Protein AF-0000000072256113 (afdb_homodimer)

Structure (mmCIF, N/CA/C/O backbone):
data_AF-0000000072256113-model_v1
#
loop_
_entity.id
_entity.type
_entity.pdbx_description
1 polymer 'tRNA pseudouridine synthase'
#
loop_
_atom_site.group_PDB
_atom_site.id
_atom_site.type_symbol
_atom_site.label_atom_id
_atom_site.label_alt_id
_atom_site.label_comp_id
_atom_site.label_asym_id
_atom_site.label_entity_id
_atom_site.label_seq_id
_atom_site.pdbx_PDB_ins_code
_atom_site.Cartn_x
_atom_site.Cartn_y
_atom_site.Cartn_z
_atom_site.occupancy
_atom_site.B_iso_or_equiv
_atom_site.auth_seq_id
_atom_site.auth_comp_id
_atom_site.auth_asym_id
_atom_site.auth_atom_id
_atom_site.pdbx_PDB_model_num
ATOM 1 N N . MET A 1 1 ? 10.203 -1.943 24.875 1 26.56 1 MET A N 1
ATOM 2 C CA . MET A 1 1 ? 10.438 -3.072 25.781 1 26.56 1 MET A CA 1
ATOM 3 C C . MET A 1 1 ? 11.398 -4.078 25.156 1 26.56 1 MET A C 1
ATOM 5 O O . MET A 1 1 ? 10.984 -4.957 24.406 1 26.56 1 MET A O 1
ATOM 9 N N . SER A 1 2 ? 12.586 -3.572 25 1 34.06 2 SER A N 1
ATOM 10 C CA . SER A 1 2 ? 13.547 -4.105 24.047 1 34.06 2 SER A CA 1
ATOM 11 C C . SER A 1 2 ? 13.969 -5.523 24.422 1 34.06 2 SER A C 1
ATOM 13 O O . SER A 1 2 ? 14.25 -6.344 23.531 1 34.06 2 SER A O 1
ATOM 15 N N . ALA A 1 3 ? 14.648 -5.539 25.656 1 34.53 3 ALA A N 1
ATOM 16 C CA . ALA A 1 3 ? 15.406 -6.719 26.062 1 34.53 3 ALA A CA 1
ATOM 17 C C . ALA A 1 3 ? 14.477 -7.855 26.469 1 34.53 3 ALA A C 1
ATOM 19 O O . ALA A 1 3 ? 13.406 -7.621 27.047 1 34.53 3 ALA A O 1
ATOM 20 N N . VAL A 1 4 ? 14.609 -8.953 25.875 1 42.44 4 VAL A N 1
ATOM 21 C CA . VAL A 1 4 ? 14.188 -10.219 26.453 1 42.44 4 VAL A CA 1
ATOM 22 C C . VAL A 1 4 ? 14.336 -10.172 27.969 1 42.44 4 VAL A C 1
ATOM 24 O O . VAL A 1 4 ? 15.422 -9.875 28.484 1 42.44 4 VAL A O 1
ATOM 27 N N . GLN A 1 5 ? 13.328 -9.641 28.797 1 45.84 5 GLN A N 1
ATOM 28 C CA . GLN A 1 5 ? 13.398 -9.781 30.234 1 45.84 5 GLN A CA 1
ATOM 29 C C . GLN A 1 5 ? 13.906 -11.172 30.641 1 45.84 5 GLN A C 1
ATOM 31 O O . GLN A 1 5 ? 13.586 -12.164 29.969 1 45.84 5 GLN A O 1
ATOM 36 N N . ASN A 1 6 ? 15.094 -11.133 31.203 1 50.91 6 ASN A N 1
ATOM 37 C CA . ASN A 1 6 ? 15.453 -12.406 31.812 1 50.91 6 ASN A CA 1
ATOM 38 C C . ASN A 1 6 ? 14.273 -13.023 32.562 1 50.91 6 ASN A C 1
ATOM 40 O O . ASN A 1 6 ? 14.008 -12.68 33.719 1 50.91 6 ASN A O 1
ATOM 44 N N . LEU A 1 7 ? 13.344 -13.555 31.844 1 65.88 7 LEU A N 1
ATOM 45 C CA . LEU A 1 7 ? 12.109 -14.172 32.312 1 65.88 7 LEU A CA 1
ATOM 46 C C . LEU A 1 7 ? 12.359 -14.984 33.594 1 65.88 7 LEU A C 1
ATOM 48 O O . LEU A 1 7 ? 11.461 -15.125 34.438 1 65.88 7 LEU A O 1
ATOM 52 N N . SER A 1 8 ? 13.672 -15.359 33.688 1 65.88 8 SER A N 1
ATOM 53 C CA . SER A 1 8 ? 14.008 -16.188 34.844 1 65.88 8 SER A CA 1
ATOM 54 C C . SER A 1 8 ? 14.07 -15.359 36.125 1 65.88 8 SER A C 1
ATOM 56 O O . SER A 1 8 ? 13.938 -15.906 37.219 1 65.88 8 SER A O 1
ATOM 58 N N . LYS A 1 9 ? 14.125 -14.125 36.062 1 67.88 9 LYS A N 1
ATOM 59 C CA . LYS A 1 9 ? 14.273 -13.297 37.25 1 67.88 9 LYS A CA 1
ATOM 60 C C . LYS A 1 9 ? 12.945 -12.695 37.688 1 67.88 9 LYS A C 1
ATOM 62 O O . LYS A 1 9 ? 12.852 -12.062 38.719 1 67.88 9 LYS A O 1
ATOM 67 N N . LEU A 1 10 ? 11.93 -12.836 36.812 1 70.44 10 LEU A N 1
ATOM 68 C CA . LEU A 1 10 ? 10.617 -12.281 37.094 1 70.44 10 LEU A CA 1
ATOM 69 C C . LEU A 1 10 ? 9.828 -13.227 38 1 70.44 10 LEU A C 1
ATOM 71 O O . LEU A 1 10 ? 9.945 -14.445 37.875 1 70.44 10 LEU A O 1
ATOM 75 N N . SER A 1 11 ? 9.344 -12.57 39.125 1 75.31 11 SER A N 1
ATOM 76 C CA . SER A 1 11 ? 8.43 -13.359 39.938 1 75.31 11 SER A CA 1
ATOM 77 C C . SER A 1 11 ? 7.219 -13.828 39.156 1 75.31 11 SER A C 1
ATOM 79 O O . SER A 1 11 ? 6.973 -13.336 38.031 1 75.31 11 SER A O 1
ATOM 81 N N . ARG A 1 12 ? 6.504 -14.719 39.594 1 75 12 ARG A N 1
ATOM 82 C CA . ARG A 1 12 ? 5.332 -15.266 38.906 1 75 12 ARG A CA 1
ATOM 83 C C . ARG A 1 12 ? 4.336 -14.164 38.562 1 75 12 ARG A C 1
ATOM 85 O O . ARG A 1 12 ? 3.797 -14.125 37.469 1 75 12 ARG A O 1
ATOM 92 N N . ALA A 1 13 ? 4.172 -13.344 39.5 1 73.06 13 ALA A N 1
ATOM 93 C CA . ALA A 1 13 ? 3.213 -12.258 39.312 1 73.06 13 ALA A CA 1
ATOM 94 C C . ALA A 1 13 ? 3.674 -11.297 38.219 1 73.06 13 ALA A C 1
ATOM 96 O O . ALA A 1 13 ? 2.869 -10.844 37.406 1 73.06 13 ALA A O 1
ATOM 97 N N . GLU A 1 14 ? 4.918 -11.133 38.219 1 71.69 14 GLU A N 1
ATOM 98 C CA . GLU A 1 14 ? 5.492 -10.227 37.219 1 71.69 14 GLU A CA 1
ATOM 99 C C . GLU A 1 14 ? 5.449 -10.844 35.844 1 71.69 14 GLU A C 1
ATOM 101 O O . GLU A 1 14 ? 5.188 -10.141 34.844 1 71.69 14 GLU A O 1
ATOM 106 N N . LEU A 1 15 ? 5.691 -12.078 35.844 1 72.06 15 LEU A N 1
ATOM 107 C CA . LEU A 1 15 ? 5.629 -12.797 34.562 1 72.06 15 LEU A CA 1
ATOM 108 C C . LEU A 1 15 ? 4.211 -12.789 34 1 72.06 15 LEU A C 1
ATOM 110 O O . LEU A 1 15 ? 4.02 -12.641 32.781 1 72.06 15 LEU A O 1
ATOM 114 N N . GLU A 1 16 ? 3.301 -12.938 34.875 1 72.88 16 GLU A N 1
ATOM 115 C CA . GLU A 1 16 ? 1.896 -12.922 34.469 1 72.88 16 GLU A CA 1
ATOM 116 C C . GLU A 1 16 ? 1.503 -11.562 33.906 1 72.88 16 GLU A C 1
ATOM 118 O O . GLU A 1 16 ? 0.845 -11.484 32.875 1 72.88 16 GLU A O 1
ATOM 123 N N . ALA A 1 17 ? 1.833 -10.594 34.594 1 71.06 17 ALA A N 1
ATOM 124 C CA . ALA A 1 17 ? 1.536 -9.242 34.125 1 71.06 17 ALA A CA 1
ATOM 125 C C . ALA A 1 17 ? 2.232 -8.945 32.812 1 71.06 17 ALA A C 1
ATOM 127 O O . ALA A 1 17 ? 1.651 -8.32 31.922 1 71.06 17 ALA A O 1
ATOM 128 N N . TYR A 1 18 ? 3.408 -9.461 32.75 1 68.12 18 TYR A N 1
ATOM 129 C CA . TYR A 1 18 ? 4.188 -9.266 31.547 1 68.12 18 TYR A CA 1
ATOM 130 C C . TYR A 1 18 ? 3.555 -10.008 30.375 1 68.12 18 TYR A C 1
ATOM 132 O O . TYR A 1 18 ? 3.418 -9.453 29.281 1 68.12 18 TYR A O 1
ATOM 140 N N . ALA A 1 19 ? 3.178 -11.148 30.656 1 69.5 19 ALA A N 1
ATOM 141 C CA . ALA A 1 19 ? 2.506 -11.938 29.625 1 69.5 19 ALA A CA 1
ATOM 142 C C . ALA A 1 19 ? 1.199 -11.273 29.203 1 69.5 19 ALA A C 1
ATOM 144 O O . ALA A 1 19 ? 0.884 -11.227 28 1 69.5 19 ALA A O 1
ATOM 145 N N . ALA A 1 20 ? 0.515 -10.766 30.172 1 67 20 ALA A N 1
ATOM 146 C CA . ALA A 1 20 ? -0.744 -10.078 29.875 1 67 20 ALA A CA 1
ATOM 147 C C . ALA A 1 20 ? -0.515 -8.852 29 1 67 20 ALA A C 1
ATOM 149 O O . ALA A 1 20 ? -1.287 -8.594 28.078 1 67 20 ALA A O 1
ATOM 150 N N . ARG A 1 21 ? 0.476 -8.258 29.344 1 64.81 21 ARG A N 1
ATOM 151 C CA . ARG A 1 21 ? 0.848 -7.082 28.578 1 64.81 21 ARG A CA 1
ATOM 152 C C . ARG A 1 21 ? 1.229 -7.469 27.141 1 64.81 21 ARG A C 1
ATOM 154 O O . ARG A 1 21 ? 0.843 -6.793 26.188 1 64.81 21 ARG A O 1
ATOM 161 N N . LEU A 1 22 ? 1.969 -8.469 27.141 1 63.53 22 LEU A N 1
ATOM 162 C CA . LEU A 1 22 ? 2.344 -8.953 25.812 1 63.53 22 LEU A CA 1
ATOM 163 C C . LEU A 1 22 ? 1.111 -9.352 25 1 63.53 22 LEU A C 1
ATOM 165 O O . LEU A 1 22 ? 1.039 -9.086 23.797 1 63.53 22 LEU A O 1
ATOM 169 N N . GLU A 1 23 ? 0.171 -9.812 25.766 1 61.38 23 GLU A N 1
ATOM 170 C CA . GLU A 1 23 ? -1.104 -10.18 25.156 1 61.38 23 GLU A CA 1
ATOM 171 C C . GLU A 1 23 ? -1.836 -8.961 24.609 1 61.38 23 GLU A C 1
ATOM 173 O O . GLU A 1 23 ? -2.393 -9 23.516 1 61.38 23 GLU A O 1
ATOM 178 N N . GLN A 1 24 ? -1.924 -8.055 25.375 1 59.62 24 GLN A N 1
ATOM 179 C CA . GLN A 1 24 ? -2.576 -6.809 25 1 59.62 24 GLN A CA 1
ATOM 180 C C . GLN A 1 24 ? -1.895 -6.184 23.781 1 59.62 24 GLN A C 1
ATOM 182 O O . GLN A 1 24 ? -2.564 -5.699 22.859 1 59.62 24 GLN A O 1
ATOM 187 N N . LEU A 1 25 ? -0.644 -6.293 23.922 1 56.53 25 LEU A N 1
ATOM 188 C CA . LEU A 1 25 ? 0.144 -5.723 22.844 1 56.53 25 LEU A CA 1
ATOM 189 C C . LEU A 1 25 ? -0.097 -6.48 21.531 1 56.53 25 LEU A C 1
ATOM 191 O O . LEU A 1 25 ? -0.103 -5.879 20.453 1 56.53 25 LEU A O 1
ATOM 195 N N . LEU A 1 26 ? -0.31 -7.633 21.875 1 50.34 26 LEU A N 1
ATOM 196 C CA . LEU A 1 26 ? -0.555 -8.5 20.719 1 50.34 26 LEU A CA 1
ATOM 197 C C . LEU A 1 26 ? -2.023 -8.453 20.312 1 50.34 26 LEU A C 1
ATOM 199 O O . LEU A 1 26 ? -2.41 -9.055 19.312 1 50.34 26 LEU A O 1
ATOM 203 N N . GLY A 1 27 ? -2.947 -7.48 21.125 1 52.38 27 GLY A N 1
ATOM 204 C CA . GLY A 1 27 ? -4.371 -7.324 20.875 1 52.38 27 GLY A CA 1
ATOM 205 C C . GLY A 1 27 ? -5.172 -8.57 21.188 1 52.38 27 GLY A C 1
ATOM 206 O O . GLY A 1 27 ? -6.211 -8.82 20.562 1 52.38 27 GLY A O 1
ATOM 207 N N . LEU A 1 28 ? -4.75 -9.25 22.031 1 45.91 28 LEU A N 1
ATOM 208 C CA . LEU A 1 28 ? -5.469 -10.469 22.391 1 45.91 28 LEU A CA 1
ATOM 209 C C . LEU A 1 28 ? -6.684 -10.148 23.266 1 45.91 28 LEU A C 1
ATOM 211 O O . LEU A 1 28 ? -6.555 -9.484 24.297 1 45.91 28 LEU A O 1
ATOM 215 N N . LYS A 1 29 ? -7.926 -9.852 22.531 1 41.12 29 LYS A N 1
ATOM 216 C CA . LYS A 1 29 ? -9.172 -9.648 23.266 1 41.12 29 LYS A CA 1
ATOM 217 C C . LYS A 1 29 ? -9.531 -10.867 24.109 1 41.12 29 LYS A C 1
ATOM 219 O O . LYS A 1 29 ? -9.398 -12.008 23.641 1 41.12 29 LYS A O 1
ATOM 224 N N . ARG A 1 30 ? -9.953 -10.602 25.375 1 35.62 30 ARG A N 1
ATOM 225 C CA . ARG A 1 30 ? -10.531 -11.57 26.297 1 35.62 30 ARG A CA 1
ATOM 226 C C . ARG A 1 30 ? -11.906 -12.031 25.828 1 35.62 30 ARG A C 1
ATOM 228 O O . ARG A 1 30 ? -12.773 -11.203 25.516 1 35.62 30 ARG A O 1
ATOM 235 N N . SER A 1 31 ? -12.102 -13.047 25.109 1 34.34 31 SER A N 1
ATOM 236 C CA . SER A 1 31 ? -13.422 -13.578 24.812 1 34.34 31 SER A CA 1
ATOM 237 C C . SER A 1 31 ? -14.297 -13.648 26.047 1 34.34 31 SER A C 1
ATOM 239 O O . SER A 1 31 ? -13.867 -14.125 27.094 1 34.34 31 SER A O 1
ATOM 241 N N . SER A 1 32 ? -15.102 -12.672 26.328 1 32.41 32 SER A N 1
ATOM 242 C CA . SER A 1 32 ? -16.141 -12.898 27.312 1 32.41 32 SER A CA 1
ATOM 243 C C . SER A 1 32 ? -16.75 -14.297 27.172 1 32.41 32 SER A C 1
ATOM 245 O O . SER A 1 32 ? -16.828 -14.828 26.047 1 32.41 32 SER A O 1
ATOM 247 N N . SER A 1 33 ? -16.75 -15.039 28.297 1 31.52 33 SER A N 1
ATOM 248 C CA . SER A 1 33 ? -17.422 -16.312 28.516 1 31.52 33 SER A CA 1
ATOM 249 C C . SER A 1 33 ? -18.859 -16.266 28.016 1 31.52 33 SER A C 1
ATOM 251 O O . SER A 1 33 ? -19.797 -16.047 28.781 1 31.52 33 SER A O 1
ATOM 253 N N . ARG A 1 34 ? -19.391 -15.398 27.141 1 30.58 34 ARG A N 1
ATOM 254 C CA . ARG A 1 34 ? -20.797 -15.672 26.859 1 30.58 34 ARG A CA 1
ATOM 255 C C . ARG A 1 34 ? -21.016 -17.156 26.547 1 30.58 34 ARG A C 1
ATOM 257 O O . ARG A 1 34 ? -20.094 -17.828 26.078 1 30.58 34 ARG A O 1
ATOM 264 N N . ASN A 1 35 ? -22.156 -17.672 27.125 1 31.92 35 ASN A N 1
ATOM 265 C CA . ASN A 1 35 ? -22.812 -18.953 26.938 1 31.92 35 ASN A CA 1
ATOM 266 C C . ASN A 1 35 ? -22.688 -19.453 25.5 1 31.92 35 ASN A C 1
ATOM 268 O O . ASN A 1 35 ? -23.234 -18.844 24.578 1 31.92 35 ASN A O 1
ATOM 272 N N . LYS A 1 36 ? -21.594 -19.859 25.016 1 34.97 36 LYS A N 1
ATOM 273 C CA . LYS A 1 36 ? -21.469 -20.594 23.766 1 34.97 36 LYS A CA 1
ATOM 274 C C . LYS A 1 36 ? -22.688 -21.484 23.531 1 34.97 36 LYS A C 1
ATOM 276 O O . LYS A 1 36 ? -22.875 -22.5 24.219 1 34.97 36 LYS A O 1
ATOM 281 N N . ASN A 1 37 ? -23.797 -20.969 23.281 1 34.97 37 ASN A N 1
ATOM 282 C CA . ASN A 1 37 ? -24.797 -21.844 22.688 1 34.97 37 ASN A CA 1
ATOM 283 C C . ASN A 1 37 ? -24.156 -22.906 21.797 1 34.97 37 ASN A C 1
ATOM 285 O O . ASN A 1 37 ? -23.266 -22.594 21 1 34.97 37 ASN A O 1
ATOM 289 N N . SER A 1 38 ? -23.797 -24.062 22.25 1 37.62 38 SER A N 1
ATOM 290 C CA . SER A 1 38 ? -23.359 -25.25 21.531 1 37.62 38 SER A CA 1
ATOM 291 C C . SER A 1 38 ? -23.844 -25.234 20.078 1 37.62 38 SER A C 1
ATOM 293 O O . SER A 1 38 ? -25.031 -25.469 19.812 1 37.62 38 SER A O 1
ATOM 295 N N . ALA A 1 39 ? -23.484 -24.328 19.297 1 43.69 39 ALA A N 1
ATOM 296 C CA . ALA A 1 39 ? -23.859 -24.484 17.891 1 43.69 39 ALA A CA 1
ATOM 297 C C . ALA A 1 39 ? -23.891 -25.953 17.5 1 43.69 39 ALA A C 1
ATOM 299 O O . ALA A 1 39 ? -22.953 -26.703 17.766 1 43.69 39 ALA A O 1
ATOM 300 N N . ARG A 1 40 ? -24.922 -26.516 17.281 1 51.44 40 ARG A N 1
ATOM 301 C CA . ARG A 1 40 ? -25.188 -27.891 16.875 1 51.44 40 ARG A CA 1
ATOM 302 C C . ARG A 1 40 ? -24.156 -28.344 15.828 1 51.44 40 ARG A C 1
ATOM 304 O O . ARG A 1 40 ? -24 -27.719 14.789 1 51.44 40 ARG A O 1
ATOM 311 N N . GLU A 1 41 ? -23.047 -29.078 16.25 1 64.31 41 GLU A N 1
ATOM 312 C CA . GLU A 1 41 ? -22.125 -29.719 15.32 1 64.31 41 GLU A CA 1
ATOM 313 C C . GLU A 1 41 ? -22.875 -30.391 14.172 1 64.31 41 GLU A C 1
ATOM 315 O O . GLU A 1 41 ? -23.812 -31.156 14.406 1 64.31 41 GLU A O 1
ATOM 320 N N . ILE A 1 42 ? -22.688 -29.938 12.969 1 75.44 42 ILE A N 1
ATOM 321 C CA . ILE A 1 42 ? -23.328 -30.5 11.773 1 75.44 42 ILE A CA 1
ATOM 322 C C . ILE A 1 42 ? -22.797 -31.906 11.531 1 75.44 42 ILE A C 1
ATOM 324 O O . ILE A 1 42 ? -21.609 -32.156 11.633 1 75.44 42 ILE A O 1
ATOM 328 N N . ASN A 1 43 ? -23.75 -32.844 11.477 1 76.75 43 ASN A N 1
ATOM 329 C CA . ASN A 1 43 ? -23.422 -34.188 11.055 1 76.75 43 ASN A CA 1
ATOM 330 C C . ASN A 1 43 ? -23.281 -34.281 9.539 1 76.75 43 ASN A C 1
ATOM 332 O O . ASN A 1 43 ? -24.266 -34.406 8.828 1 76.75 43 ASN A O 1
ATOM 336 N N . PHE A 1 44 ? -22.109 -34.312 9 1 81.31 44 PHE A N 1
ATOM 337 C CA . PHE A 1 44 ? -21.812 -34.219 7.574 1 81.31 44 PHE A CA 1
ATOM 338 C C . PHE A 1 44 ? -22.312 -35.469 6.859 1 81.31 44 PHE A C 1
ATOM 340 O O . PHE A 1 44 ? -22.484 -35.469 5.637 1 81.31 44 PHE A O 1
ATOM 347 N N . LYS A 1 45 ? -22.609 -36.531 7.586 1 76.56 45 LYS A N 1
ATOM 348 C CA . LYS A 1 45 ? -23.078 -37.75 6.98 1 76.56 45 LYS A CA 1
ATOM 349 C C . LYS A 1 45 ? -24.516 -37.594 6.465 1 76.56 45 LYS A C 1
ATOM 351 O O . LYS A 1 45 ? -24.969 -38.375 5.629 1 76.56 45 LYS A O 1
ATOM 356 N N . GLU A 1 46 ? -25.109 -36.594 6.934 1 82.06 46 GLU A N 1
ATOM 357 C CA . GLU A 1 46 ? -26.516 -36.375 6.578 1 82.06 46 GLU A CA 1
ATOM 358 C C . GLU A 1 46 ? -26.625 -35.531 5.309 1 82.06 46 GLU A C 1
ATOM 360 O O . GLU A 1 46 ? -27.734 -35.344 4.793 1 82.06 46 GLU A O 1
ATOM 365 N N . TYR A 1 47 ? -25.5 -35.219 4.871 1 84.06 47 TYR A N 1
ATOM 366 C CA . TYR A 1 47 ? -25.531 -34.312 3.723 1 84.06 47 TYR A CA 1
ATOM 367 C C . TYR A 1 47 ? -24.828 -34.938 2.521 1 84.06 47 TYR A C 1
ATOM 369 O O . TYR A 1 47 ? -23.938 -35.75 2.682 1 84.06 47 TYR A O 1
ATOM 377 N N . GLY A 1 48 ? -25.266 -34.594 1.376 1 84.69 48 GLY A N 1
ATOM 378 C CA . GLY A 1 48 ? -24.531 -34.938 0.166 1 84.69 48 GLY A CA 1
ATOM 379 C C . GLY A 1 48 ? -23.312 -34.062 -0.05 1 84.69 48 GLY A C 1
ATOM 380 O O . GLY A 1 48 ? -23.125 -33.062 0.637 1 84.69 48 GLY A O 1
ATOM 381 N N . VAL A 1 49 ? -22.438 -34.594 -0.875 1 87.75 49 VAL A N 1
ATOM 382 C CA . VAL A 1 49 ? -21.234 -33.812 -1.216 1 87.75 49 VAL A CA 1
ATOM 383 C C . VAL A 1 49 ? -21.188 -33.594 -2.725 1 87.75 49 VAL A C 1
ATOM 385 O O . VAL A 1 49 ? -21.703 -34.406 -3.5 1 87.75 49 VAL A O 1
ATOM 388 N N . ARG A 1 50 ? -20.609 -32.562 -3.111 1 90.75 50 ARG A N 1
ATOM 389 C CA . ARG A 1 50 ? -20.406 -32.25 -4.52 1 90.75 50 ARG A CA 1
ATOM 390 C C . ARG A 1 50 ? -19.047 -31.594 -4.742 1 90.75 50 ARG A C 1
ATOM 392 O O . ARG A 1 50 ? -18.531 -30.906 -3.857 1 90.75 50 ARG A O 1
ATOM 399 N N . LYS A 1 51 ? -18.578 -31.828 -5.914 1 93.56 51 LYS A N 1
ATOM 400 C CA . LYS A 1 51 ? -17.297 -31.219 -6.273 1 93.56 51 LYS A CA 1
ATOM 401 C C . LYS A 1 51 ? -17.484 -29.828 -6.879 1 93.56 51 LYS A C 1
ATOM 403 O O . LYS A 1 51 ? -18.359 -29.641 -7.734 1 93.56 51 LYS A O 1
ATOM 408 N N . ILE A 1 52 ? -16.672 -28.859 -6.402 1 95.62 52 ILE A N 1
ATOM 409 C CA . ILE A 1 52 ? -16.734 -27.516 -6.953 1 95.62 52 ILE A CA 1
ATOM 410 C C . ILE A 1 52 ? -15.32 -26.984 -7.168 1 95.62 52 ILE A C 1
ATOM 412 O O . ILE A 1 52 ? -14.352 -27.547 -6.66 1 95.62 52 ILE A O 1
ATOM 416 N N . ALA A 1 53 ? -15.219 -25.984 -7.996 1 97.44 53 ALA A N 1
ATOM 417 C CA . ALA A 1 53 ? -14.016 -25.172 -8.156 1 97.44 53 ALA A CA 1
ATOM 418 C C . ALA A 1 53 ? -14.234 -23.75 -7.676 1 97.44 53 ALA A C 1
ATOM 420 O O . ALA A 1 53 ? -15.328 -23.203 -7.84 1 97.44 53 ALA A O 1
ATOM 421 N N . LEU A 1 54 ? -13.242 -23.203 -7.07 1 96.31 54 LEU A N 1
ATOM 422 C CA . LEU A 1 54 ? -13.266 -21.812 -6.605 1 96.31 54 LEU A CA 1
ATOM 423 C C . LEU A 1 54 ? -12.164 -21 -7.266 1 96.31 54 LEU A C 1
ATOM 425 O O . LEU A 1 54 ? -11.031 -21.484 -7.41 1 96.31 54 LEU A O 1
ATOM 429 N N . LYS A 1 55 ? -12.484 -19.828 -7.73 1 94.44 55 LYS A N 1
ATOM 430 C CA . LYS A 1 55 ? -11.477 -18.859 -8.148 1 94.44 55 LYS A CA 1
ATOM 431 C C . LYS A 1 55 ? -11.117 -17.906 -7 1 94.44 55 LYS A C 1
ATOM 433 O O . LYS A 1 55 ? -12 -17.297 -6.395 1 94.44 55 LYS A O 1
ATOM 438 N N . LEU A 1 56 ? -9.852 -17.859 -6.82 1 93.75 56 LEU A N 1
ATOM 439 C CA . LEU A 1 56 ? -9.336 -17.094 -5.691 1 93.75 56 LEU A CA 1
ATOM 440 C C . LEU A 1 56 ? -8.398 -15.992 -6.168 1 93.75 56 LEU A C 1
ATOM 442 O O . LEU A 1 56 ? -7.598 -16.203 -7.082 1 93.75 56 LEU A O 1
ATOM 446 N N . ALA A 1 57 ? -8.508 -14.844 -5.562 1 93.56 57 ALA A N 1
ATOM 447 C CA . ALA A 1 57 ? -7.516 -13.781 -5.656 1 93.56 57 ALA A CA 1
ATOM 448 C C . ALA A 1 57 ? -6.918 -13.461 -4.285 1 93.56 57 ALA A C 1
ATOM 450 O O . ALA A 1 57 ? -7.613 -13.531 -3.27 1 93.56 57 ALA A O 1
ATOM 451 N N . TYR A 1 58 ? -5.633 -13.25 -4.234 1 94.12 58 TYR A N 1
ATOM 452 C CA . TYR A 1 58 ? -5.023 -12.891 -2.959 1 94.12 58 TYR A CA 1
ATOM 453 C C . TYR A 1 58 ? -3.799 -12.008 -3.168 1 94.12 58 TYR A C 1
ATOM 455 O O . TYR A 1 58 ? -3.137 -12.086 -4.207 1 94.12 58 TYR A O 1
ATOM 463 N N . GLN A 1 59 ? -3.576 -11.258 -2.158 1 91.19 59 GLN A N 1
ATOM 464 C CA . GLN A 1 59 ? -2.359 -10.453 -2.061 1 91.19 59 GLN A CA 1
ATOM 465 C C . GLN A 1 59 ? -1.233 -11.242 -1.397 1 91.19 59 GLN A C 1
ATOM 467 O O . GLN A 1 59 ? -1.236 -11.438 -0.18 1 91.19 59 GLN A O 1
ATOM 472 N N . GLY A 1 60 ? -0.219 -11.555 -2.129 1 91.62 60 GLY A N 1
ATOM 473 C CA . GLY A 1 60 ? 0.831 -12.438 -1.648 1 91.62 60 GLY A CA 1
ATOM 474 C C . GLY A 1 60 ? 1.706 -11.805 -0.584 1 91.62 60 GLY A C 1
ATOM 475 O O . GLY A 1 60 ? 2.295 -12.5 0.242 1 91.62 60 GLY A O 1
ATOM 476 N N . TRP A 1 61 ? 1.755 -10.523 -0.546 1 86.5 61 TRP A N 1
ATOM 477 C CA . TRP A 1 61 ? 2.674 -9.812 0.341 1 86.5 61 TRP A CA 1
ATOM 478 C C . TRP A 1 61 ? 2.258 -9.977 1.799 1 86.5 61 TRP A C 1
ATOM 480 O O . TRP A 1 61 ? 3.053 -9.734 2.709 1 86.5 61 TRP A O 1
ATOM 490 N N . SER A 1 62 ? 1.076 -10.461 2.031 1 82.62 62 SER A N 1
ATOM 491 C CA . SER A 1 62 ? 0.56 -10.641 3.383 1 82.62 62 SER A CA 1
ATOM 492 C C . SER A 1 62 ? 0.831 -12.047 3.9 1 82.62 62 SER A C 1
ATOM 494 O O . SER A 1 62 ? 0.521 -12.359 5.051 1 82.62 62 SER A O 1
ATOM 496 N N . PHE A 1 63 ? 1.463 -12.883 3.066 1 88.81 63 PHE A N 1
ATOM 497 C CA . PHE A 1 63 ? 1.571 -14.289 3.426 1 88.81 63 PHE A CA 1
ATOM 498 C C . PHE A 1 63 ? 3.021 -14.758 3.355 1 88.81 63 PHE A C 1
ATOM 500 O O . PHE A 1 63 ? 3.512 -15.109 2.281 1 88.81 63 PHE A O 1
ATOM 507 N N . PRO A 1 64 ? 3.662 -14.859 4.508 1 86.06 64 PRO A N 1
ATOM 508 C CA . PRO A 1 64 ? 5.086 -15.195 4.543 1 86.06 64 PRO A CA 1
ATOM 509 C C . PRO A 1 64 ? 5.371 -16.625 4.082 1 86.06 64 PRO A C 1
ATOM 511 O O . PRO A 1 64 ? 6.508 -16.953 3.744 1 86.06 64 PRO A O 1
ATOM 514 N N . SER A 1 65 ? 4.332 -17.469 4.023 1 87.44 65 SER A N 1
ATOM 515 C CA . SER A 1 65 ? 4.555 -18.859 3.59 1 87.44 65 SER A CA 1
ATOM 516 C C . SER A 1 65 ? 4.027 -19.078 2.178 1 87.44 65 SER A C 1
ATOM 518 O O . SER A 1 65 ? 4.004 -20.219 1.691 1 87.44 65 SER A O 1
ATOM 520 N N . GLY A 1 66 ? 3.555 -18.078 1.542 1 91.75 66 GLY A N 1
ATOM 521 C CA . GLY A 1 66 ? 3.037 -18.219 0.19 1 91.75 66 GLY A CA 1
ATOM 522 C C . GLY A 1 66 ? 1.642 -18.812 0.141 1 91.75 66 GLY A C 1
ATOM 523 O O . GLY A 1 66 ? 0.8 -18.5 0.986 1 91.75 66 GLY A O 1
ATOM 524 N N . PHE A 1 67 ? 1.424 -19.531 -0.915 1 93.25 67 PHE A N 1
ATOM 525 C CA . PHE A 1 67 ? 0.087 -20.078 -1.097 1 93.25 67 PHE A CA 1
ATOM 526 C C . PHE A 1 67 ? -0.097 -21.344 -0.263 1 93.25 67 PHE A C 1
ATOM 528 O O . PHE A 1 67 ? -1.082 -21.469 0.465 1 93.25 67 PHE A O 1
ATOM 535 N N . ALA A 1 68 ? 0.816 -22.188 -0.375 1 87.31 68 ALA A N 1
ATOM 536 C CA . ALA A 1 68 ? 0.678 -23.547 0.17 1 87.31 68 ALA A CA 1
ATOM 537 C C . ALA A 1 68 ? 0.837 -23.547 1.688 1 87.31 68 ALA A C 1
ATOM 539 O O . ALA A 1 68 ? 1.779 -22.953 2.219 1 87.31 68 ALA A O 1
ATOM 540 N N . ALA A 1 69 ? -0.051 -24.188 2.305 1 83.44 69 ALA A N 1
ATOM 541 C CA . ALA A 1 69 ? -0.003 -24.312 3.76 1 83.44 69 ALA A CA 1
ATOM 542 C C . ALA A 1 69 ? 1.095 -25.266 4.195 1 83.44 69 ALA A C 1
ATOM 544 O O . ALA A 1 69 ? 1.313 -26.297 3.557 1 83.44 69 ALA A O 1
ATOM 545 N N . GLN A 1 70 ? 1.766 -24.844 5.227 1 74.25 70 GLN A N 1
ATOM 546 C CA . GLN A 1 70 ? 2.756 -25.703 5.879 1 74.25 70 GLN A CA 1
ATOM 547 C C . GLN A 1 70 ? 2.293 -26.109 7.273 1 74.25 70 GLN A C 1
ATOM 549 O O . GLN A 1 70 ? 1.492 -25.422 7.898 1 74.25 70 GLN A O 1
ATOM 554 N N . PRO A 1 71 ? 2.695 -27.266 7.699 1 63.78 71 PRO A N 1
ATOM 555 C CA . PRO A 1 71 ? 2.279 -27.703 9.031 1 63.78 71 PRO A CA 1
ATOM 556 C C . PRO A 1 71 ? 2.521 -26.656 10.109 1 63.78 71 PRO A C 1
ATOM 558 O O . PRO A 1 71 ? 1.707 -26.5 11.023 1 63.78 71 PRO A O 1
ATOM 561 N N . ALA A 1 72 ? 3.566 -25.938 9.969 1 61.75 72 ALA A N 1
ATOM 562 C CA . ALA A 1 72 ? 3.955 -24.938 10.953 1 61.75 72 ALA A CA 1
ATOM 563 C C . ALA A 1 72 ? 2.982 -23.75 10.953 1 61.75 72 ALA A C 1
ATOM 565 O O . ALA A 1 72 ? 2.92 -23 11.922 1 61.75 72 ALA A O 1
ATOM 566 N N . ASP A 1 73 ? 2.275 -23.703 9.867 1 63.47 73 ASP A N 1
ATOM 567 C CA . ASP A 1 73 ? 1.349 -22.578 9.742 1 63.47 73 ASP A CA 1
ATOM 568 C C . ASP A 1 73 ? 0.194 -22.703 10.734 1 63.47 73 ASP A C 1
ATOM 570 O O . ASP A 1 73 ? -0.5 -21.719 11.008 1 63.47 73 ASP A O 1
ATOM 574 N N . PHE A 1 74 ? 0.115 -23.969 11.156 1 58.5 74 PHE A N 1
ATOM 575 C CA . PHE A 1 74 ? -1.032 -24.25 12.008 1 58.5 74 PHE A CA 1
ATOM 576 C C . PHE A 1 74 ? -0.6 -24.406 13.461 1 58.5 74 PHE A C 1
ATOM 578 O O . PHE A 1 74 ? -1.439 -24.547 14.352 1 58.5 74 PHE A O 1
ATOM 585 N N . SER A 1 75 ? 0.71 -24.656 13.68 1 47.5 75 SER A N 1
ATOM 586 C CA . SER A 1 75 ? 1.218 -24.922 15.023 1 47.5 75 SER A CA 1
ATOM 587 C C . SER A 1 75 ? 0.898 -23.766 15.977 1 47.5 75 SER A C 1
ATOM 589 O O . SER A 1 75 ? 0.771 -23.984 17.188 1 47.5 75 SER A O 1
ATOM 591 N N . THR A 1 76 ? 1.318 -22.703 15.562 1 43.09 76 THR A N 1
ATOM 592 C CA . THR A 1 76 ? 1.17 -21.703 16.625 1 43.09 76 THR A CA 1
ATOM 593 C C . THR A 1 76 ? -0.301 -21.5 16.969 1 43.09 76 THR A C 1
ATOM 595 O O . THR A 1 76 ? -1.175 -21.656 16.125 1 43.09 76 THR A O 1
ATOM 598 N N . SER A 1 77 ? -0.639 -21.844 18.234 1 37.12 77 SER A N 1
ATOM 599 C CA . SER A 1 77 ? -1.904 -21.719 18.938 1 37.12 77 SER A CA 1
ATOM 600 C C . SER A 1 77 ? -2.766 -20.609 18.344 1 37.12 77 SER A C 1
ATOM 602 O O . SER A 1 77 ? -3.793 -20.234 18.906 1 37.12 77 SER A O 1
ATOM 604 N N . SER A 1 78 ? -2.252 -19.938 17.469 1 34.44 78 SER A N 1
ATOM 605 C CA . SER A 1 78 ? -3.008 -18.766 17.047 1 34.44 78 SER A CA 1
ATOM 606 C C . SER A 1 78 ? -4.195 -19.156 16.172 1 34.44 78 SER A C 1
ATOM 608 O O . SER A 1 78 ? -4.164 -18.969 14.953 1 34.44 78 SER A O 1
ATOM 610 N N . ALA A 1 79 ? -4.844 -20.312 16.375 1 32.56 79 ALA A N 1
ATOM 611 C CA . ALA A 1 79 ? -6.043 -20.75 15.656 1 32.56 79 ALA A CA 1
ATOM 612 C C . ALA A 1 79 ? -6.941 -19.562 15.328 1 32.56 79 ALA A C 1
ATOM 614 O O . ALA A 1 79 ? -6.75 -18.469 15.859 1 32.56 79 ALA A O 1
ATOM 615 N N . GLY A 1 80 ? -8.445 -19.859 15.195 1 30.42 80 GLY A N 1
ATOM 616 C CA . GLY A 1 80 ? -9.508 -19.234 14.414 1 30.42 80 GLY A CA 1
ATOM 617 C C . GLY A 1 80 ? -9.734 -17.781 14.773 1 30.42 80 GLY A C 1
ATOM 618 O O . GLY A 1 80 ? -9.883 -16.922 13.891 1 30.42 80 GLY A O 1
ATOM 619 N N . LYS A 1 81 ? -10.617 -17.609 15.93 1 34 81 LYS A N 1
ATOM 620 C CA . LYS A 1 81 ? -11.391 -16.375 15.852 1 34 81 LYS A CA 1
ATOM 621 C C . LYS A 1 81 ? -10.477 -15.164 15.711 1 34 81 LYS A C 1
ATOM 623 O O . LYS A 1 81 ? -10.875 -14.039 16.016 1 34 81 LYS A O 1
ATOM 628 N N . LEU A 1 82 ? -9.219 -15.297 15.68 1 32.47 82 LEU A N 1
ATOM 629 C CA . LEU A 1 82 ? -8.336 -14.242 16.156 1 32.47 82 LEU A CA 1
ATOM 630 C C . LEU A 1 82 ? -8.539 -12.953 15.375 1 32.47 82 LEU A C 1
ATOM 632 O O . LEU A 1 82 ? -8.328 -12.93 14.156 1 32.47 82 LEU A O 1
ATOM 636 N N . SER A 1 83 ? -9.195 -12.391 15.641 1 34 83 SER A N 1
ATOM 637 C CA . SER A 1 83 ? -9.164 -10.945 15.414 1 34 83 SER A CA 1
ATOM 638 C C . SER A 1 83 ? -7.734 -10.414 15.477 1 34 83 SER A C 1
ATOM 640 O O . SER A 1 83 ? -7.023 -10.633 16.453 1 34 83 SER A O 1
ATOM 642 N N . GLY A 1 84 ? -7.062 -10.438 14.445 1 41.31 84 GLY A N 1
ATOM 643 C CA . GLY A 1 84 ? -5.66 -10.07 14.32 1 41.31 84 GLY A CA 1
ATOM 644 C C . GLY A 1 84 ? -4.789 -11.203 13.812 1 41.31 84 GLY A C 1
ATOM 645 O O . GLY A 1 84 ? -3.568 -11.18 13.977 1 41.31 84 GLY A O 1
ATOM 646 N N . ILE A 1 85 ? -5.402 -12.492 13.672 1 47.06 85 ILE A N 1
ATOM 647 C CA . ILE A 1 85 ? -4.59 -13.633 13.25 1 47.06 85 ILE A CA 1
ATOM 648 C C . ILE A 1 85 ? -3.951 -13.336 11.898 1 47.06 85 ILE A C 1
ATOM 650 O O . ILE A 1 85 ? -4.652 -13.047 10.922 1 47.06 85 ILE A O 1
ATOM 654 N N . ALA A 1 86 ? -2.85 -13.258 11.953 1 63.53 86 ALA A N 1
ATOM 655 C CA . ALA A 1 86 ? -2.037 -13.141 10.742 1 63.53 86 ALA A CA 1
ATOM 656 C C . ALA A 1 86 ? -1.719 -14.516 10.164 1 63.53 86 ALA A C 1
ATOM 658 O O . ALA A 1 86 ? -1.048 -15.328 10.805 1 63.53 86 ALA A O 1
ATOM 659 N N . PHE A 1 87 ? -2.617 -15.133 9.086 1 78.69 87 PHE A N 1
ATOM 660 C CA . PHE A 1 87 ? -2.33 -16.359 8.367 1 78.69 87 PHE A CA 1
ATOM 661 C C . PHE A 1 87 ? -0.963 -16.297 7.695 1 78.69 87 PHE A C 1
ATOM 663 O O . PHE A 1 87 ? -0.59 -15.258 7.141 1 78.69 87 PHE A O 1
ATOM 670 N N . LYS A 1 88 ? -0.349 -17.406 7.848 1 84.75 88 LYS A N 1
ATOM 671 C CA . LYS A 1 88 ? 0.986 -17.422 7.258 1 84.75 88 LYS A CA 1
ATOM 672 C C . LYS A 1 88 ? 0.931 -17.812 5.781 1 84.75 88 LYS A C 1
ATOM 674 O O . LYS A 1 88 ? 1.868 -17.531 5.027 1 84.75 88 LYS A O 1
ATOM 679 N N . SER A 1 89 ? -0.172 -18.547 5.406 1 89.75 89 SER A N 1
ATOM 680 C CA . SER A 1 89 ? -0.357 -18.938 4.012 1 89.75 89 SER A CA 1
ATOM 681 C C . SER A 1 89 ? -1.792 -18.703 3.557 1 89.75 89 SER A C 1
ATOM 683 O O . SER A 1 89 ? -2.701 -18.594 4.383 1 89.75 89 SER A O 1
ATOM 685 N N . VAL A 1 90 ? -1.978 -18.594 2.299 1 92.81 90 VAL A N 1
ATOM 686 C CA . VAL A 1 90 ? -3.305 -18.391 1.728 1 92.81 90 VAL A CA 1
ATOM 687 C C . VAL A 1 90 ? -4.176 -19.609 2.002 1 92.81 90 VAL A C 1
ATOM 689 O O . VAL A 1 90 ? -5.34 -19.484 2.385 1 92.81 90 VAL A O 1
ATOM 692 N N . GLU A 1 91 ? -3.59 -20.781 1.892 1 91.25 91 GLU A N 1
ATOM 693 C CA . GLU A 1 91 ? -4.324 -22.031 2.117 1 91.25 91 GLU A CA 1
ATOM 694 C C . GLU A 1 91 ? -4.809 -22.125 3.561 1 91.25 91 GLU A C 1
ATOM 696 O O . GLU A 1 91 ? -5.91 -22.625 3.818 1 91.25 91 GLU A O 1
ATOM 701 N N . SER A 1 92 ? -3.973 -21.672 4.461 1 86.12 92 SER A N 1
ATOM 702 C CA . SER A 1 92 ? -4.414 -21.719 5.852 1 86.12 92 SER A CA 1
ATOM 703 C C . SER A 1 92 ? -5.645 -20.844 6.07 1 86.12 92 SER A C 1
ATOM 705 O O . SER A 1 92 ? -6.555 -21.219 6.812 1 86.12 92 SER A O 1
ATOM 707 N N . ALA A 1 93 ? -5.699 -19.734 5.465 1 88.19 93 ALA A N 1
ATOM 708 C CA . ALA A 1 93 ? -6.871 -18.859 5.543 1 88.19 93 ALA A CA 1
ATOM 709 C C . ALA A 1 93 ? -8.078 -19.516 4.879 1 88.19 93 ALA A C 1
ATOM 711 O O . ALA A 1 93 ? -9.195 -19.453 5.41 1 88.19 93 ALA A O 1
ATOM 712 N N . LEU A 1 94 ? -7.832 -20.125 3.752 1 91.19 94 LEU A N 1
ATOM 713 C CA . LEU A 1 94 ? -8.906 -20.781 3.008 1 91.19 94 LEU A CA 1
ATOM 714 C C . LEU A 1 94 ? -9.484 -21.953 3.793 1 91.19 94 LEU A C 1
ATOM 716 O O . LEU A 1 94 ? -10.703 -22.094 3.891 1 91.19 94 LEU A O 1
ATOM 720 N N . PHE A 1 95 ? -8.641 -22.703 4.336 1 86.56 95 PHE A N 1
ATOM 721 C CA . PHE A 1 95 ? -9.078 -23.875 5.098 1 86.56 95 PHE A CA 1
ATOM 722 C C . PHE A 1 95 ? -9.883 -23.438 6.32 1 86.56 95 PHE A C 1
ATOM 724 O O . PHE A 1 95 ? -10.914 -24.047 6.629 1 86.56 95 PHE A O 1
ATOM 731 N N . TYR A 1 96 ? -9.391 -22.453 6.918 1 82.62 96 TYR A N 1
ATOM 732 C CA . TYR A 1 96 ? -10.125 -21.906 8.055 1 82.62 96 TYR A CA 1
ATOM 733 C C . TYR A 1 96 ? -11.531 -21.484 7.637 1 82.62 96 TYR A C 1
ATOM 735 O O . TYR A 1 96 ? -12.508 -21.844 8.305 1 82.62 96 TYR A O 1
ATOM 743 N N . ALA A 1 97 ? -11.633 -20.781 6.586 1 89.06 97 ALA A N 1
ATOM 744 C CA . ALA A 1 97 ? -12.93 -20.281 6.121 1 89.06 97 ALA A CA 1
ATOM 745 C C . ALA A 1 97 ? -13.859 -21.438 5.742 1 89.06 97 ALA A C 1
ATOM 747 O O . ALA A 1 97 ? -15.039 -21.422 6.09 1 89.06 97 ALA A O 1
ATOM 748 N N . LEU A 1 98 ? -13.375 -22.438 5.055 1 90.38 98 LEU A N 1
ATOM 749 C CA . LEU A 1 98 ? -14.164 -23.594 4.629 1 90.38 98 LEU A CA 1
ATOM 750 C C . LEU A 1 98 ? -14.742 -24.328 5.832 1 90.38 98 LEU A C 1
ATOM 752 O O . LEU A 1 98 ? -15.906 -24.734 5.816 1 90.38 98 LEU A O 1
ATOM 756 N N . GLU A 1 99 ? -13.945 -24.406 6.816 1 84.31 99 GLU A N 1
ATOM 757 C CA . GLU A 1 99 ? -14.375 -25.109 8.031 1 84.31 99 GLU A CA 1
ATOM 758 C C . GLU A 1 99 ? -15.383 -24.266 8.812 1 84.31 99 GLU A C 1
ATOM 760 O O . GLU A 1 99 ? -16.391 -24.797 9.297 1 84.31 99 GLU A O 1
ATOM 765 N N . LYS A 1 100 ? -15.039 -23.047 8.922 1 84.12 100 LYS A N 1
ATOM 766 C CA . LYS A 1 100 ? -15.859 -22.141 9.719 1 84.12 100 LYS A CA 1
ATOM 767 C C . LYS A 1 100 ? -17.281 -22.078 9.172 1 84.12 100 LYS A C 1
ATOM 769 O O . LYS A 1 100 ? -18.25 -21.969 9.945 1 84.12 100 LYS A O 1
ATOM 774 N N . VAL A 1 101 ? -17.406 -22.219 7.895 1 88.62 101 VAL A N 1
ATOM 775 C CA . VAL A 1 101 ? -18.734 -22.109 7.309 1 88.62 101 VAL A CA 1
ATOM 776 C C . VAL A 1 101 ? -19.312 -23.5 7.062 1 88.62 101 VAL A C 1
ATOM 778 O O . VAL A 1 101 ? -20.344 -23.641 6.398 1 88.62 101 VAL A O 1
ATOM 781 N N . ASN A 1 102 ? -18.641 -24.531 7.426 1 88.06 102 ASN A N 1
ATOM 782 C CA . ASN A 1 102 ? -19.094 -25.922 7.434 1 88.06 102 ASN A CA 1
ATOM 783 C C . ASN A 1 102 ? -19.266 -26.453 6.016 1 88.06 102 ASN A C 1
ATOM 785 O O . ASN A 1 102 ? -20.203 -27.203 5.738 1 88.06 102 ASN A O 1
ATOM 789 N N . LEU A 1 103 ? -18.5 -26.016 5.184 1 90.56 103 LEU A N 1
ATOM 790 C CA . LEU A 1 103 ? -18.469 -26.609 3.857 1 90.56 103 LEU A CA 1
ATOM 791 C C . LEU A 1 103 ? -17.672 -27.922 3.867 1 90.56 103 LEU A C 1
ATOM 793 O O . LEU A 1 103 ? -17.922 -28.797 3.045 1 90.56 103 LEU A O 1
ATOM 797 N N . VAL A 1 104 ? -16.734 -27.969 4.789 1 86.94 104 VAL A N 1
ATOM 798 C CA . VAL A 1 104 ? -15.961 -29.172 5.062 1 86.94 104 VAL A CA 1
ATOM 799 C C . VAL A 1 104 ? -15.914 -29.422 6.57 1 86.94 104 VAL A C 1
ATOM 801 O O . VAL A 1 104 ? -16.109 -28.5 7.363 1 86.94 104 VAL A O 1
ATOM 804 N N . PRO A 1 105 ? -15.773 -30.672 6.883 1 77.75 105 PRO A N 1
ATOM 805 C CA . PRO A 1 105 ? -15.727 -30.953 8.32 1 77.75 105 PRO A CA 1
ATOM 806 C C . PRO A 1 105 ? -14.523 -30.312 9.008 1 77.75 105 PRO A C 1
ATOM 808 O O . PRO A 1 105 ? -13.484 -30.078 8.367 1 77.75 105 PRO A O 1
ATOM 811 N N . ASN A 1 106 ? -14.805 -29.938 10.273 1 65.44 106 ASN A N 1
ATOM 812 C CA . ASN A 1 106 ? -13.742 -29.328 11.078 1 65.44 106 ASN A CA 1
ATOM 813 C C . ASN A 1 106 ? -12.633 -30.344 11.383 1 65.44 106 ASN A C 1
ATOM 815 O O . ASN A 1 106 ? -12.867 -31.344 12.047 1 65.44 106 ASN A O 1
ATOM 819 N N . LEU A 1 107 ? -11.656 -30.328 10.711 1 56.34 107 LEU A N 1
ATOM 820 C CA . LEU A 1 107 ? -10.578 -31.266 10.961 1 56.34 107 LEU A CA 1
ATOM 821 C C . LEU A 1 107 ? -9.672 -30.781 12.086 1 56.34 107 LEU A C 1
ATOM 823 O O . LEU A 1 107 ? -8.633 -31.391 12.359 1 56.34 107 LEU A O 1
ATOM 827 N N . HIS A 1 108 ? -10.289 -30.047 13 1 47.44 108 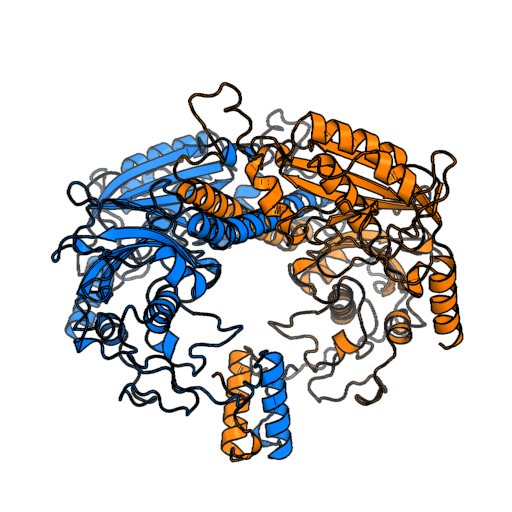HIS A N 1
ATOM 828 C CA . HIS A 1 108 ? -9.711 -29.562 14.25 1 47.44 108 HIS A CA 1
ATOM 829 C C . HIS A 1 108 ? -8.312 -28.984 14.016 1 47.44 108 HIS A C 1
ATOM 831 O O . HIS A 1 108 ? -7.402 -29.234 14.812 1 47.44 108 HIS A O 1
ATOM 837 N N . TRP A 1 109 ? -7.973 -28.609 12.922 1 47.22 109 TRP A N 1
ATOM 838 C CA . TRP A 1 109 ? -6.629 -28.094 12.68 1 47.22 109 TRP A CA 1
ATOM 839 C C . TRP A 1 109 ? -6.348 -26.875 13.555 1 47.22 109 TRP A C 1
ATOM 841 O O . TRP A 1 109 ? -5.188 -26.531 13.789 1 47.22 109 TRP A O 1
ATOM 851 N N . PHE A 1 110 ? -7.305 -26.234 13.992 1 44.19 110 PHE A N 1
ATOM 852 C CA . PHE A 1 110 ? -7.109 -25 14.75 1 44.19 110 PHE A CA 1
ATOM 853 C C . PHE A 1 110 ? -7.305 -25.25 16.25 1 44.19 110 PHE A C 1
ATOM 855 O O . PHE A 1 110 ? -8.195 -26 16.641 1 44.19 110 PHE A O 1
ATOM 862 N N . VAL A 1 111 ? -6.184 -25.266 17.047 1 38.84 111 VAL A N 1
ATOM 863 C CA . VAL A 1 111 ? -6.109 -25.531 18.484 1 38.84 111 VAL A CA 1
ATOM 864 C C . VAL A 1 111 ? -7.273 -24.828 19.188 1 38.84 111 VAL A C 1
ATOM 866 O O . VAL A 1 111 ? -7.5 -23.641 19 1 38.84 111 VAL A O 1
ATOM 869 N N . GLY A 1 112 ? -8.266 -25.672 19.547 1 35.16 112 GLY A N 1
ATOM 870 C CA . GLY A 1 112 ? -9.375 -25.203 20.375 1 35.16 112 GLY A CA 1
ATOM 871 C C . GLY A 1 112 ? -8.938 -24.359 21.547 1 35.16 112 GLY A C 1
ATOM 872 O O . GLY A 1 112 ? -7.746 -24.297 21.859 1 35.16 112 GLY A O 1
ATOM 873 N N . SER A 1 113 ? -9.93 -23.578 22.094 1 34.91 113 SER A N 1
ATOM 874 C CA . SER A 1 113 ? -9.75 -22.734 23.281 1 34.91 113 SER A CA 1
ATOM 875 C C . SER A 1 113 ? -8.992 -23.484 24.375 1 34.91 113 SER A C 1
ATOM 877 O O . SER A 1 113 ? -8.328 -22.875 25.203 1 34.91 113 SER A O 1
ATOM 879 N N . ASP A 1 114 ? -9.266 -24.875 24.391 1 33.28 114 ASP A N 1
ATOM 880 C CA . ASP A 1 114 ? -8.703 -25.641 25.5 1 33.28 114 ASP A CA 1
ATOM 881 C C . ASP A 1 114 ? -7.285 -26.109 25.172 1 33.28 114 ASP A C 1
ATOM 883 O O . ASP A 1 114 ? -6.688 -26.875 25.938 1 33.28 114 ASP A O 1
ATOM 887 N N . GLY A 1 115 ? -6.582 -25.688 24.297 1 34.41 115 GLY A N 1
ATOM 888 C CA . GLY A 1 115 ? -5.211 -26.047 23.984 1 34.41 115 GLY A CA 1
ATOM 889 C C . GLY A 1 115 ? -5.098 -27.344 23.219 1 34.41 115 GLY A C 1
ATOM 890 O O . GLY A 1 115 ? -4 -27.766 22.844 1 34.41 115 GLY A O 1
ATOM 891 N N . THR A 1 116 ? -6.094 -28.219 23.344 1 32.34 116 THR A N 1
ATOM 892 C CA . THR A 1 116 ? -5.969 -29.562 22.812 1 32.34 116 THR A CA 1
ATOM 893 C C . THR A 1 116 ? -6.137 -29.562 21.297 1 32.34 116 THR A C 1
ATOM 895 O O . THR A 1 116 ? -7.039 -28.922 20.766 1 32.34 116 THR A O 1
ATOM 898 N N . CYS A 1 117 ? -5.094 -29.438 20.562 1 34.09 117 CYS A N 1
ATOM 899 C CA . CYS A 1 117 ? -5.152 -29.719 19.125 1 34.09 117 CYS A CA 1
ATOM 900 C C . CYS A 1 117 ? -5.859 -31.031 18.859 1 34.09 117 CYS A C 1
ATOM 902 O O . CYS A 1 117 ? -5.547 -32.062 19.469 1 34.09 117 CYS A O 1
ATOM 904 N N . ALA A 1 118 ? -7.055 -30.984 18.688 1 32.41 118 ALA A N 1
ATOM 905 C CA . ALA A 1 118 ? -7.672 -32.281 18.438 1 32.41 118 ALA A CA 1
ATOM 906 C C . ALA A 1 118 ? -6.832 -33.125 17.469 1 32.41 118 ALA A C 1
ATOM 908 O O . ALA A 1 118 ? -7.184 -34.25 17.156 1 32.41 118 ALA A O 1
ATOM 909 N N . THR A 1 119 ? -6.133 -32.5 16.453 1 35.09 119 THR A N 1
ATOM 910 C CA . THR A 1 119 ? -5.52 -33.594 15.68 1 35.09 119 THR A CA 1
ATOM 911 C C . THR A 1 119 ? -4.527 -34.375 16.547 1 35.09 119 THR A C 1
ATOM 913 O O . THR A 1 119 ? -3.986 -33.844 17.516 1 35.09 119 THR A O 1
ATOM 916 N N . GLY A 1 120 ? -4.656 -35.625 16.844 1 33.25 120 GLY A N 1
ATOM 917 C CA . GLY A 1 120 ? -3.746 -36.594 17.422 1 33.25 120 GLY A CA 1
ATOM 918 C C . GLY A 1 120 ? -2.285 -36.25 17.188 1 33.25 120 GLY A C 1
ATOM 919 O O . GLY A 1 120 ? -1.406 -37.094 17.406 1 33.25 120 GLY A O 1
ATOM 920 N N . VAL A 1 121 ? -2.025 -35.344 16.312 1 33.12 121 VAL A N 1
ATOM 921 C CA . VAL A 1 121 ? -0.59 -35.125 16.141 1 33.12 121 VAL A CA 1
ATOM 922 C C . VAL A 1 121 ? -0.032 -34.344 17.328 1 33.12 121 VAL A C 1
ATOM 924 O O . VAL A 1 121 ? -0.542 -33.281 17.672 1 33.12 121 VAL A O 1
ATOM 927 N N . SER A 1 122 ? 0.555 -34.969 18.234 1 31.25 122 SER A N 1
ATOM 928 C CA . SER A 1 122 ? 1.313 -34.438 19.344 1 31.25 122 SER A CA 1
ATOM 929 C C . SER A 1 122 ? 2.156 -33.25 18.906 1 31.25 122 SER A C 1
ATOM 931 O O . SER A 1 122 ? 2.721 -33.25 17.812 1 31.25 122 SER A O 1
ATOM 933 N N . PRO A 1 123 ? 2.016 -32.031 19.484 1 35.72 123 PRO A N 1
ATOM 934 C CA . PRO A 1 123 ? 2.885 -30.891 19.234 1 35.72 123 PRO A CA 1
ATOM 935 C C . PRO A 1 123 ? 4.32 -31.297 18.906 1 35.72 123 PRO A C 1
ATOM 937 O O . PRO A 1 123 ? 5.055 -30.531 18.281 1 35.72 123 PRO A O 1
ATOM 940 N N . ASN A 1 124 ? 4.832 -32.312 19.453 1 33.78 124 ASN A N 1
ATOM 941 C CA . ASN A 1 124 ? 6.223 -32.75 19.375 1 33.78 124 ASN A CA 1
ATOM 942 C C . ASN A 1 124 ? 6.516 -33.438 18.031 1 33.78 124 ASN A C 1
ATOM 944 O O . ASN A 1 124 ? 7.617 -33.938 17.828 1 33.78 124 ASN A O 1
ATOM 948 N N . ARG A 1 125 ? 5.594 -33.938 17.297 1 30.47 125 ARG A N 1
ATOM 949 C CA . ARG A 1 125 ? 5.961 -34.5 16 1 30.47 125 ARG A CA 1
ATOM 950 C C . ARG A 1 125 ? 5.379 -33.656 14.859 1 30.47 125 ARG A C 1
ATOM 952 O O . ARG A 1 125 ? 4.176 -33.719 14.586 1 30.47 125 ARG A O 1
ATOM 959 N N . PRO A 1 126 ? 6.105 -32.656 14.445 1 34.53 126 PRO A N 1
ATOM 960 C CA . PRO A 1 126 ? 5.699 -31.797 13.32 1 34.53 126 PRO A CA 1
ATOM 961 C C . PRO A 1 126 ? 5.203 -32.594 12.117 1 34.53 126 PRO A C 1
ATOM 963 O O . PRO A 1 126 ? 5.82 -33.594 11.742 1 34.53 126 PRO A O 1
ATOM 966 N N . LEU A 1 127 ? 3.908 -32.719 11.844 1 38 127 LEU A N 1
ATOM 967 C CA . LEU A 1 127 ? 3.475 -33.344 10.594 1 38 127 LEU A CA 1
ATOM 968 C C . LEU A 1 127 ? 4.352 -32.875 9.43 1 38 127 LEU A C 1
ATOM 970 O O . LEU A 1 127 ? 4.746 -31.719 9.359 1 38 127 LEU A O 1
ATOM 974 N N . SER A 1 128 ? 5.094 -33.812 8.836 1 35.03 128 SER A N 1
ATOM 975 C CA . SER A 1 128 ? 5.863 -33.5 7.637 1 35.03 128 SER A CA 1
ATOM 976 C C . SER A 1 128 ? 5.016 -32.75 6.613 1 35.03 128 SER A C 1
ATOM 978 O O . SER A 1 128 ? 3.787 -32.812 6.633 1 35.03 128 SER A O 1
ATOM 980 N N . ARG A 1 129 ? 5.512 -31.75 5.945 1 39.41 129 ARG A N 1
ATOM 981 C CA . ARG A 1 129 ? 4.957 -30.906 4.887 1 39.41 129 ARG A CA 1
ATOM 982 C C . ARG A 1 129 ? 4.031 -31.703 3.98 1 39.41 129 ARG A C 1
ATOM 984 O O . ARG A 1 129 ? 2.98 -31.219 3.562 1 39.41 129 ARG A O 1
ATOM 991 N N . GLU A 1 130 ? 4.543 -32.938 3.586 1 38.66 130 GLU A N 1
ATOM 992 C CA . GLU A 1 130 ? 3.838 -33.781 2.619 1 38.66 130 GLU A CA 1
ATOM 993 C C . GLU A 1 130 ? 2.512 -34.281 3.184 1 38.66 130 GLU A C 1
ATOM 995 O O . GLU A 1 130 ? 1.497 -34.281 2.484 1 38.66 130 GLU A O 1
ATOM 1000 N N . LYS A 1 131 ? 2.621 -34.656 4.484 1 39.19 131 LYS A N 1
ATOM 1001 C CA . LYS A 1 131 ? 1.454 -35.281 5.09 1 39.19 131 LYS A CA 1
ATOM 1002 C C . LYS A 1 131 ? 0.394 -34.25 5.461 1 39.19 131 LYS A C 1
ATOM 1004 O O . LYS A 1 131 ? -0.79 -34.562 5.562 1 39.19 131 LYS A O 1
ATOM 1009 N N . PHE A 1 132 ? 0.869 -33.031 5.66 1 41.97 132 PHE A N 1
ATOM 1010 C CA . PHE A 1 132 ? -0.08 -31.984 5.992 1 41.97 132 PHE A CA 1
ATOM 1011 C C . PHE A 1 132 ? -0.972 -31.672 4.801 1 41.97 132 PHE A C 1
ATOM 1013 O O . PHE A 1 132 ? -2.191 -31.562 4.941 1 41.97 132 PHE A O 1
ATOM 1020 N N . GLY A 1 133 ? -0.302 -31.25 3.668 1 42.72 133 GLY A N 1
ATOM 1021 C CA . GLY A 1 133 ? -1.099 -30.984 2.482 1 42.72 133 GLY A CA 1
ATOM 1022 C C . GLY A 1 133 ? -2.037 -32.125 2.121 1 42.72 133 GLY A C 1
ATOM 1023 O O . GLY A 1 133 ? -3.184 -31.875 1.733 1 42.72 133 GLY A O 1
ATOM 1024 N N . GLU A 1 134 ? -1.394 -33.312 2.191 1 41.09 134 GLU A N 1
ATOM 1025 C CA . GLU A 1 134 ? -2.15 -34.531 1.913 1 41.09 134 GLU A CA 1
ATOM 1026 C C . GLU A 1 134 ? -3.158 -34.812 3.023 1 41.09 134 GLU A C 1
ATOM 1028 O O . GLU A 1 134 ? -4.207 -35.406 2.773 1 41.09 134 GLU A O 1
ATOM 1033 N N . THR A 1 135 ? -2.75 -34.438 4.145 1 41.44 135 THR A N 1
ATOM 1034 C CA . THR A 1 135 ? -3.688 -34.75 5.211 1 41.44 135 THR A CA 1
ATOM 1035 C C . THR A 1 135 ? -4.965 -33.938 5.09 1 41.44 135 THR A C 1
ATOM 1037 O O . THR A 1 135 ? -6.043 -34.406 5.465 1 41.44 135 THR A O 1
ATOM 1040 N N . TRP A 1 136 ? -4.625 -32.656 4.664 1 45 136 TRP A N 1
ATOM 1041 C CA . TRP A 1 136 ? -5.852 -31.922 4.359 1 45 136 TRP A CA 1
ATOM 1042 C C . TRP A 1 136 ? -6.457 -32.406 3.043 1 45 136 TRP A C 1
ATOM 1044 O O . TRP A 1 136 ? -7.594 -32.062 2.711 1 45 136 TRP A O 1
ATOM 1054 N N . ALA A 1 137 ? -5.422 -32.531 2.014 1 50.06 137 ALA A N 1
ATOM 1055 C CA . ALA A 1 137 ? -5.969 -33.375 0.957 1 50.06 137 ALA A CA 1
ATOM 1056 C C . ALA A 1 137 ? -6.898 -34.438 1.532 1 50.06 137 ALA A C 1
ATOM 1058 O O . ALA A 1 137 ? -6.441 -35.375 2.189 1 50.06 137 ALA A O 1
ATOM 1059 N N . VAL A 1 138 ? -7.395 -33.969 2.42 1 45.69 138 VAL A N 1
ATOM 1060 C CA . VAL A 1 138 ? -8.398 -34.625 3.248 1 45.69 138 VAL A CA 1
ATOM 1061 C C . VAL A 1 138 ? -8.867 -35.906 2.561 1 45.69 138 VAL A C 1
ATOM 1063 O O . VAL A 1 138 ? -9.398 -35.875 1.446 1 45.69 138 VAL A O 1
ATOM 1066 N N . LYS A 1 139 ? -8.055 -36.875 2.729 1 48.34 139 LYS A N 1
ATOM 1067 C CA . LYS A 1 139 ? -8.375 -38.188 2.211 1 48.34 139 LYS A CA 1
ATOM 1068 C C . LYS A 1 139 ? -9.773 -38.219 1.605 1 48.34 139 LYS A C 1
ATOM 1070 O O . LYS A 1 139 ? -9.977 -38.781 0.524 1 48.34 139 LYS A O 1
ATOM 1075 N N . GLY A 1 140 ? -10.562 -37.438 2.287 1 61.28 140 GLY A N 1
ATOM 1076 C CA . GLY A 1 140 ? -11.922 -37.75 1.867 1 61.28 140 GLY A CA 1
ATOM 1077 C C . GLY A 1 140 ? -12.594 -36.594 1.151 1 61.28 140 GLY A C 1
ATOM 1078 O O . GLY A 1 140 ? -13.688 -36.75 0.612 1 61.28 140 GLY A O 1
ATOM 1079 N N . TRP A 1 141 ? -11.586 -35.312 0.824 1 79.56 141 TRP A N 1
ATOM 1080 C CA . TRP A 1 141 ? -12.406 -34.281 0.226 1 79.56 141 TRP A CA 1
ATOM 1081 C C . TRP A 1 141 ? -11.805 -33.781 -1.094 1 79.56 141 TRP A C 1
ATOM 1083 O O . TRP A 1 141 ? -12.039 -32.656 -1.515 1 79.56 141 TRP A O 1
ATOM 1093 N N . GLN A 1 142 ? -10.812 -34.438 -1.74 1 87.31 142 GLN A N 1
ATOM 1094 C CA . GLN A 1 142 ? -10.297 -34.312 -3.096 1 87.31 142 GLN A CA 1
ATOM 1095 C C . GLN A 1 142 ? -9.828 -32.875 -3.359 1 87.31 142 GLN A C 1
ATOM 1097 O O . GLN A 1 142 ? -10.125 -32.312 -4.414 1 87.31 142 GLN A O 1
ATOM 1102 N N . TYR A 1 143 ? -9.195 -32.281 -2.342 1 90.56 143 TYR A N 1
ATOM 1103 C CA . TYR A 1 143 ? -8.688 -30.922 -2.506 1 90.56 143 TYR A CA 1
ATOM 1104 C C . TYR A 1 143 ? -7.516 -30.891 -3.482 1 90.56 143 TYR A C 1
ATOM 1106 O O . TYR A 1 143 ? -6.621 -31.75 -3.418 1 90.56 143 TYR A O 1
ATOM 1114 N N . ALA A 1 144 ? -7.539 -29.938 -4.434 1 92 144 ALA A N 1
ATOM 1115 C CA . ALA A 1 144 ? -6.438 -29.703 -5.363 1 92 144 ALA A CA 1
ATOM 1116 C C . ALA A 1 144 ? -6.258 -28.219 -5.645 1 92 144 ALA A C 1
ATOM 1118 O O . ALA A 1 144 ? -7.238 -27.469 -5.777 1 92 144 ALA A O 1
ATOM 1119 N N . ARG A 1 145 ? -5.039 -27.797 -5.668 1 93.75 145 ARG A N 1
ATOM 1120 C CA . ARG A 1 145 ? -4.723 -26.422 -6.035 1 93.75 145 ARG A CA 1
ATOM 1121 C C . ARG A 1 145 ? -4.211 -26.344 -7.473 1 93.75 145 ARG A C 1
ATOM 1123 O O . ARG A 1 145 ? -3.531 -27.25 -7.945 1 93.75 145 ARG A O 1
ATOM 1130 N N . GLY A 1 146 ? -4.512 -25.234 -8.141 1 94.06 146 GLY A N 1
ATOM 1131 C CA . GLY A 1 146 ? -4.098 -25.062 -9.523 1 94.06 146 GLY A CA 1
ATOM 1132 C C . GLY A 1 146 ? -2.652 -24.625 -9.656 1 94.06 146 GLY A C 1
ATOM 1133 O O . GLY A 1 146 ? -2.025 -24.844 -10.695 1 94.06 146 GLY A O 1
ATOM 1134 N N . GLY A 1 147 ? -2.166 -23.906 -8.672 1 90.31 147 GLY A N 1
ATOM 1135 C CA . GLY A 1 147 ? -0.797 -23.422 -8.648 1 90.31 147 GLY A CA 1
ATOM 1136 C C . GLY A 1 147 ? -0.286 -23.125 -7.25 1 90.31 147 GLY A C 1
ATOM 1137 O O . GLY A 1 147 ? -1.069 -23.047 -6.305 1 90.31 147 GLY A O 1
ATOM 1138 N N . ARG A 1 148 ? 0.999 -23.141 -7.133 1 88.44 148 ARG A N 1
ATOM 1139 C CA . ARG A 1 148 ? 1.657 -22.75 -5.887 1 88.44 148 ARG A CA 1
ATOM 1140 C C . ARG A 1 148 ? 2.49 -21.484 -6.078 1 88.44 148 ARG A C 1
ATOM 1142 O O . ARG A 1 148 ? 3.436 -21.469 -6.871 1 88.44 148 ARG A O 1
ATOM 1149 N N . THR A 1 149 ? 2.055 -20.438 -5.508 1 94.81 149 THR A N 1
ATOM 1150 C CA . THR A 1 149 ? 2.834 -19.219 -5.582 1 94.81 149 THR A CA 1
ATOM 1151 C C . THR A 1 149 ? 3.75 -19.078 -4.371 1 94.81 149 THR A C 1
ATOM 1153 O O . THR A 1 149 ? 3.375 -19.453 -3.258 1 94.81 149 THR A O 1
ATOM 1156 N N . ASP A 1 150 ? 4.895 -18.594 -4.605 1 92.56 150 ASP A N 1
ATOM 1157 C CA . ASP A 1 150 ? 5.883 -18.375 -3.551 1 92.56 150 ASP A CA 1
ATOM 1158 C C . ASP A 1 150 ? 5.461 -17.219 -2.641 1 92.56 150 ASP A C 1
ATOM 1160 O O . ASP A 1 150 ? 4.477 -16.531 -2.914 1 92.56 150 ASP A O 1
ATOM 1164 N N . LYS A 1 151 ? 6.27 -17.203 -1.599 1 91.94 151 LYS A N 1
ATOM 1165 C CA . LYS A 1 151 ? 6.102 -16.062 -0.689 1 91.94 151 LYS A CA 1
ATOM 1166 C C . LYS A 1 151 ? 6.125 -14.742 -1.447 1 91.94 151 LYS A C 1
ATOM 1168 O O . LYS A 1 151 ? 6.996 -14.523 -2.291 1 91.94 151 LYS A O 1
ATOM 1173 N N . GLY A 1 152 ? 5.102 -13.93 -1.166 1 92.12 152 GLY A N 1
ATOM 1174 C CA . GLY A 1 152 ? 5.094 -12.578 -1.712 1 92.12 152 GLY A CA 1
ATOM 1175 C C . GLY A 1 152 ? 4.426 -12.492 -3.072 1 92.12 152 GLY A C 1
ATOM 1176 O O . GLY A 1 152 ? 4.105 -11.398 -3.543 1 92.12 152 GLY A O 1
ATOM 1177 N N . VAL A 1 153 ? 4.203 -13.617 -3.727 1 95.62 153 VAL A N 1
ATOM 1178 C CA . VAL A 1 153 ? 3.615 -13.617 -5.062 1 95.62 153 VAL A CA 1
ATOM 1179 C C . VAL A 1 153 ? 2.092 -13.633 -4.953 1 95.62 153 VAL A C 1
ATOM 1181 O O . VAL A 1 153 ? 1.525 -14.43 -4.203 1 95.62 153 VAL A O 1
ATOM 1184 N N . SER A 1 154 ? 1.456 -12.719 -5.688 1 95.94 154 SER A N 1
ATOM 1185 C CA . SER A 1 154 ? 0.004 -12.57 -5.664 1 95.94 154 SER A CA 1
ATOM 1186 C C . SER A 1 154 ? -0.655 -13.383 -6.77 1 95.94 154 SER A C 1
ATOM 1188 O O . SER A 1 154 ? 0.029 -13.922 -7.645 1 95.94 154 SER A O 1
ATOM 1190 N N . ALA A 1 155 ? -1.965 -13.5 -6.676 1 97 155 ALA A N 1
ATOM 1191 C CA . ALA A 1 155 ? -2.721 -14.172 -7.73 1 97 155 ALA A CA 1
ATOM 1192 C C . ALA A 1 155 ? -4.098 -13.539 -7.906 1 97 155 ALA A C 1
ATOM 1194 O O . ALA A 1 155 ? -4.73 -13.133 -6.93 1 97 155 ALA A O 1
ATOM 1195 N N . ILE A 1 156 ? -4.496 -13.484 -9.109 1 93.31 156 ILE A N 1
ATOM 1196 C CA . ILE A 1 156 ? -5.859 -13.086 -9.445 1 93.31 156 ILE A CA 1
ATOM 1197 C C . ILE A 1 156 ? -6.621 -14.273 -10.031 1 93.31 156 ILE A C 1
ATOM 1199 O O . ILE A 1 156 ? -7.852 -14.312 -9.984 1 93.31 156 ILE A O 1
ATOM 1203 N N . GLY A 1 157 ? -5.84 -15.266 -10.461 1 95.25 157 GLY A N 1
ATOM 1204 C CA . GLY A 1 157 ? -6.496 -16.359 -11.156 1 95.25 157 GLY A CA 1
ATOM 1205 C C . GLY A 1 157 ? -6.18 -17.719 -10.562 1 95.25 157 GLY A C 1
ATOM 1206 O O . GLY A 1 157 ? -6.066 -18.703 -11.297 1 95.25 157 GLY A O 1
ATOM 1207 N N . GLN A 1 158 ? -5.953 -17.781 -9.273 1 97.19 158 GLN A N 1
ATOM 1208 C CA . GLN A 1 158 ? -5.77 -19.078 -8.633 1 97.19 158 GLN A CA 1
ATOM 1209 C C . GLN A 1 158 ? -7.07 -19.875 -8.617 1 97.19 158 GLN A C 1
ATOM 1211 O O . GLN A 1 158 ? -8.156 -19.297 -8.555 1 97.19 158 GLN A O 1
ATOM 1216 N N . VAL A 1 159 ? -6.957 -21.188 -8.75 1 97.81 159 VAL A N 1
ATOM 1217 C CA . VAL A 1 159 ? -8.117 -22.078 -8.719 1 97.81 159 VAL A CA 1
ATOM 1218 C C . VAL A 1 159 ? -7.863 -23.234 -7.758 1 97.81 159 VAL A C 1
ATOM 1220 O O . VAL A 1 159 ? -6.766 -23.797 -7.727 1 97.81 159 VAL A O 1
ATOM 1223 N N . VAL A 1 160 ? -8.844 -23.516 -6.965 1 96.5 160 VAL A N 1
ATOM 1224 C CA . VAL A 1 160 ? -8.812 -24.719 -6.16 1 96.5 160 VAL A CA 1
ATOM 1225 C C . VAL A 1 160 ? -10.078 -25.547 -6.418 1 96.5 160 VAL A C 1
ATOM 1227 O O . VAL A 1 160 ? -11.102 -25 -6.836 1 96.5 160 VAL A O 1
ATOM 1230 N N . SER A 1 161 ? -9.969 -26.828 -6.27 1 95.88 161 SER A N 1
ATOM 1231 C CA . SER A 1 161 ? -11.109 -27.719 -6.367 1 95.88 161 SER A CA 1
ATOM 1232 C C . SER A 1 161 ? -11.211 -28.625 -5.148 1 95.88 161 SER A C 1
ATOM 1234 O O . SER A 1 161 ? -10.188 -29 -4.562 1 95.88 161 SER A O 1
ATOM 1236 N N . LEU A 1 162 ? -12.43 -28.891 -4.754 1 93.94 162 LEU A N 1
ATOM 1237 C CA . LEU A 1 162 ? -12.656 -29.75 -3.592 1 93.94 162 LEU A CA 1
ATOM 1238 C C . LEU A 1 162 ? -14.117 -30.203 -3.531 1 93.94 162 LEU A C 1
ATOM 1240 O O . LEU A 1 162 ? -14.969 -29.656 -4.234 1 93.94 162 LEU A O 1
ATOM 1244 N N . LEU A 1 163 ? -14.312 -31.219 -2.725 1 91.81 163 LEU A N 1
ATOM 1245 C CA . LEU A 1 163 ? -15.664 -31.609 -2.363 1 91.81 163 LEU A CA 1
ATOM 1246 C C . LEU A 1 163 ? -16.203 -30.75 -1.23 1 91.81 163 LEU A C 1
ATOM 1248 O O . LEU A 1 163 ? -15.469 -30.422 -0.296 1 91.81 163 LEU A O 1
ATOM 1252 N N . VAL A 1 164 ? -17.453 -30.359 -1.364 1 91.88 164 VAL A N 1
ATOM 1253 C CA . VAL A 1 164 ? -18.094 -29.578 -0.304 1 91.88 164 VAL A CA 1
ATOM 1254 C C . VAL A 1 164 ? -19.453 -30.156 0.032 1 91.88 164 VAL A C 1
ATOM 1256 O O . VAL A 1 164 ? -20.047 -30.891 -0.773 1 91.88 164 VAL A O 1
ATOM 1259 N N . ARG A 1 165 ? -19.953 -29.797 1.163 1 89.38 165 ARG A N 1
ATOM 1260 C CA . ARG A 1 165 ? -21.281 -30.188 1.615 1 89.38 165 ARG A CA 1
ATOM 1261 C C . ARG A 1 165 ? -22.375 -29.547 0.749 1 89.38 165 ARG A C 1
ATOM 1263 O O . ARG A 1 165 ? -22.281 -28.375 0.396 1 89.38 165 ARG A O 1
ATOM 1270 N N . CYS A 1 166 ? -23.375 -30.359 0.448 1 88.5 166 CYS A N 1
ATOM 1271 C CA . CYS A 1 166 ? -24.531 -29.859 -0.287 1 88.5 166 CYS A CA 1
ATOM 1272 C C . CYS A 1 166 ? -25.656 -29.438 0.667 1 88.5 166 CYS A C 1
ATOM 1274 O O . CYS A 1 166 ? -25.734 -29.938 1.789 1 88.5 166 CYS A O 1
ATOM 1276 N N . PRO A 1 167 ? -26.406 -28.453 0.087 1 85.19 167 PRO A N 1
ATOM 1277 C CA . PRO A 1 167 ? -27.609 -28.188 0.876 1 85.19 167 PRO A CA 1
ATOM 1278 C C . PRO A 1 167 ? -28.5 -29.422 1.015 1 85.19 167 PRO A C 1
ATOM 1280 O O . PRO A 1 167 ? -28.438 -30.328 0.18 1 85.19 167 PRO A O 1
ATOM 1283 N N . PRO A 1 168 ? -29.25 -29.406 2.184 1 79.62 168 PRO A N 1
ATOM 1284 C CA . PRO A 1 168 ? -30.156 -30.531 2.355 1 79.62 168 PRO A CA 1
ATOM 1285 C C . PRO A 1 168 ? -31.141 -30.688 1.198 1 79.62 168 PRO A C 1
ATOM 1287 O O . PRO A 1 168 ? -31.5 -29.688 0.565 1 79.62 168 PRO A O 1
ATOM 1290 N N . PRO A 1 169 ? -31.453 -31.984 1.018 1 72.88 169 PRO A N 1
ATOM 1291 C CA . PRO A 1 169 ? -32.438 -32.219 -0.028 1 72.88 169 PRO A CA 1
ATOM 1292 C C . PRO A 1 169 ? -33.75 -31.469 0.214 1 72.88 169 PRO A C 1
ATOM 1294 O O . PRO A 1 169 ? -34.188 -31.312 1.36 1 72.88 169 PRO A O 1
ATOM 1297 N N . GLY A 1 170 ? -34.312 -30.719 -0.791 1 68.19 170 GLY A N 1
ATOM 1298 C CA . GLY A 1 170 ? -35.594 -30.016 -0.669 1 68.19 170 GLY A CA 1
ATOM 1299 C C . GLY A 1 170 ? -35.438 -28.5 -0.748 1 68.19 170 GLY A C 1
ATOM 1300 O O . GLY A 1 170 ? -36.438 -27.797 -0.896 1 68.19 170 GLY A O 1
ATOM 1301 N N . THR A 1 171 ? -34.281 -28.031 -0.483 1 67.88 171 THR A N 1
ATOM 1302 C CA . THR A 1 171 ? -34.094 -26.578 -0.439 1 67.88 171 THR A CA 1
ATOM 1303 C C . THR A 1 171 ? -34.125 -25.984 -1.846 1 67.88 171 THR A C 1
ATOM 1305 O O . THR A 1 171 ? -34.125 -24.766 -2.012 1 67.88 171 THR A O 1
ATOM 1308 N N . GLY A 1 172 ? -34.406 -26.844 -2.848 1 65.38 172 GLY A N 1
ATOM 1309 C CA . GLY A 1 172 ? -34.531 -26.359 -4.211 1 65.38 172 GLY A CA 1
ATOM 1310 C C . GLY A 1 172 ? -33.219 -25.922 -4.836 1 65.38 172 GLY A C 1
ATOM 1311 O O . GLY A 1 172 ? -33.188 -25.578 -6.02 1 65.38 172 GLY A O 1
ATOM 1312 N N . THR A 1 173 ? -32.188 -25.734 -3.982 1 71.94 173 THR A N 1
ATOM 1313 C CA . THR A 1 173 ? -30.891 -25.375 -4.582 1 71.94 173 THR A CA 1
ATOM 1314 C C . THR A 1 173 ? -29.844 -26.422 -4.238 1 71.94 173 THR A C 1
ATOM 1316 O O . THR A 1 173 ? -29.938 -27.094 -3.209 1 71.94 173 THR A O 1
ATOM 1319 N N . ASN A 1 174 ? -28.969 -26.672 -5.23 1 76.81 174 ASN A N 1
ATOM 1320 C CA . ASN A 1 174 ? -27.922 -27.672 -5.043 1 76.81 174 ASN A CA 1
ATOM 1321 C C . ASN A 1 174 ? -26.609 -27.047 -4.594 1 76.81 174 ASN A C 1
ATOM 1323 O O . ASN A 1 174 ? -25.625 -27.75 -4.324 1 76.81 174 ASN A O 1
ATOM 1327 N N . PHE A 1 175 ? -26.703 -25.719 -4.445 1 85.75 175 PHE A N 1
ATOM 1328 C CA . PHE A 1 175 ? -25.438 -25.062 -4.121 1 85.75 175 PHE A CA 1
ATOM 1329 C C . PHE A 1 175 ? -25.656 -23.953 -3.105 1 85.75 175 PHE A C 1
ATOM 1331 O O . PHE A 1 175 ? -26.75 -23.391 -3.014 1 85.75 175 PHE A O 1
ATOM 1338 N N . TYR A 1 176 ? -24.641 -23.766 -2.338 1 87.56 176 TYR A N 1
ATOM 1339 C CA . TYR A 1 176 ? -24.641 -22.609 -1.443 1 87.56 176 TYR A CA 1
ATOM 1340 C C . TYR A 1 176 ? -24.078 -21.375 -2.148 1 87.56 176 TYR A C 1
ATOM 1342 O O . TYR A 1 176 ? -23.531 -21.469 -3.25 1 87.56 176 TYR A O 1
ATOM 1350 N N . ASP A 1 177 ? -24.312 -20.203 -1.554 1 85.25 177 ASP A N 1
ATOM 1351 C CA . ASP A 1 177 ? -23.594 -18.984 -1.967 1 85.25 177 ASP A CA 1
ATOM 1352 C C . ASP A 1 177 ? -22.156 -18.984 -1.465 1 85.25 177 ASP A C 1
ATOM 1354 O O . ASP A 1 177 ? -21.812 -18.266 -0.528 1 85.25 177 ASP A O 1
ATOM 1358 N N . TYR A 1 178 ? -21.422 -19.766 -2.182 1 90.62 178 TYR A N 1
ATOM 1359 C CA . TYR A 1 178 ? -20.062 -20 -1.749 1 90.62 178 TYR A CA 1
ATOM 1360 C C . TYR A 1 178 ? -19.281 -18.703 -1.619 1 90.62 178 TYR A C 1
ATOM 1362 O O . TYR A 1 178 ? -18.5 -18.531 -0.686 1 90.62 178 TYR A O 1
ATOM 1370 N N . ILE A 1 179 ? -19.453 -17.797 -2.568 1 87.69 179 ILE A N 1
ATOM 1371 C CA . ILE A 1 179 ? -18.719 -16.547 -2.609 1 87.69 179 ILE A CA 1
ATOM 1372 C C . ILE A 1 179 ? -19.016 -15.727 -1.353 1 87.69 179 ILE A C 1
ATOM 1374 O O . ILE A 1 179 ? -18.109 -15.266 -0.667 1 87.69 179 ILE A O 1
ATOM 1378 N N . HIS A 1 180 ? -20.219 -15.648 -1.041 1 83.5 180 HIS A N 1
ATOM 1379 C CA . HIS A 1 180 ? -20.609 -14.891 0.142 1 83.5 180 HIS A CA 1
ATOM 1380 C C . HIS A 1 180 ? -20.141 -15.57 1.419 1 83.5 180 HIS A C 1
ATOM 1382 O O . HIS A 1 180 ? -19.578 -14.922 2.301 1 83.5 180 HIS A O 1
ATOM 1388 N N . LEU A 1 181 ? -20.406 -16.875 1.523 1 87.62 181 LEU A N 1
ATOM 1389 C CA . LEU A 1 181 ? -20.078 -17.641 2.721 1 87.62 181 LEU A CA 1
ATOM 1390 C C . LEU A 1 181 ? -18.594 -17.562 3.033 1 87.62 181 LEU A C 1
ATOM 1392 O O . LEU A 1 181 ? -18.203 -17.297 4.176 1 87.62 181 LEU A O 1
ATOM 1396 N N . LEU A 1 182 ? -17.828 -17.688 2.051 1 91.06 182 LEU A N 1
ATOM 1397 C CA . LEU A 1 182 ? -16.391 -17.75 2.275 1 91.06 182 LEU A CA 1
ATOM 1398 C C . LEU A 1 182 ? -15.812 -16.359 2.531 1 91.06 182 LEU A C 1
ATOM 1400 O O . LEU A 1 182 ? -14.977 -16.188 3.418 1 91.06 182 LEU A O 1
ATOM 1404 N N . ASN A 1 183 ? -16.219 -15.375 1.818 1 88.44 183 ASN A N 1
ATOM 1405 C CA . ASN A 1 183 ? -15.656 -14.031 1.934 1 88.44 183 ASN A CA 1
ATOM 1406 C C . ASN A 1 183 ? -16 -13.398 3.275 1 88.44 183 ASN A C 1
ATOM 1408 O O . ASN A 1 183 ? -15.336 -12.453 3.707 1 88.44 183 ASN A O 1
ATOM 1412 N N . ARG A 1 184 ? -16.938 -13.883 3.889 1 84.19 184 ARG A N 1
ATOM 1413 C CA . ARG A 1 184 ? -17.281 -13.391 5.223 1 84.19 184 ARG A CA 1
ATOM 1414 C C . ARG A 1 184 ? -16.203 -13.781 6.234 1 84.19 184 ARG A C 1
ATOM 1416 O O . ARG A 1 184 ? -15.961 -13.055 7.199 1 84.19 184 ARG A O 1
ATOM 1423 N N . GLU A 1 185 ? -15.586 -14.891 5.961 1 85.19 185 GLU A N 1
ATOM 1424 C CA . GLU A 1 185 ? -14.633 -15.43 6.922 1 85.19 185 GLU A CA 1
ATOM 1425 C C . GLU A 1 185 ? -13.195 -15.195 6.461 1 85.19 185 GLU A C 1
ATOM 1427 O O . GLU A 1 185 ? -12.266 -15.258 7.266 1 85.19 185 GLU A O 1
ATOM 1432 N N . LEU A 1 186 ? -13.062 -14.945 5.215 1 89.31 186 LEU A N 1
ATOM 1433 C CA . LEU A 1 186 ? -11.727 -14.742 4.668 1 89.31 186 LEU A CA 1
ATOM 1434 C C . LEU A 1 186 ? -11.203 -13.352 5.023 1 89.31 186 LEU A C 1
ATOM 1436 O O . LEU A 1 186 ? -11.969 -12.391 5.082 1 89.31 186 LEU A O 1
ATOM 1440 N N . PRO A 1 187 ? -9.867 -13.312 5.277 1 86.56 187 PRO A N 1
ATOM 1441 C CA . PRO A 1 187 ? -9.32 -11.969 5.434 1 86.56 187 PRO A CA 1
ATOM 1442 C C . PRO A 1 187 ? -9.43 -11.133 4.164 1 86.56 187 PRO A C 1
ATOM 1444 O O . PRO A 1 187 ? -9.609 -11.68 3.072 1 86.56 187 PRO A O 1
ATOM 1447 N N . ALA A 1 188 ? -9.266 -9.844 4.266 1 80.94 188 ALA A N 1
ATOM 1448 C CA . ALA A 1 188 ? -9.461 -8.914 3.16 1 80.94 188 ALA A CA 1
ATOM 1449 C C . ALA A 1 188 ? -8.438 -9.156 2.051 1 80.94 188 ALA A C 1
ATOM 1451 O O . ALA A 1 188 ? -8.672 -8.797 0.895 1 80.94 188 ALA A O 1
ATOM 1452 N N . SER A 1 189 ? -7.336 -9.812 2.367 1 87 189 SER A N 1
ATOM 1453 C CA . SER A 1 189 ? -6.266 -10.031 1.4 1 87 189 SER A CA 1
ATOM 1454 C C . SER A 1 189 ? -6.531 -11.273 0.548 1 87 189 SER A C 1
ATOM 1456 O O . SER A 1 189 ? -5.781 -11.562 -0.386 1 87 189 SER A O 1
ATOM 1458 N N . VAL A 1 190 ? -7.578 -11.992 0.856 1 92 190 VAL A N 1
ATOM 1459 C CA . VAL A 1 190 ? -7.969 -13.18 0.1 1 92 190 VAL A CA 1
ATOM 1460 C C . VAL A 1 190 ? -9.445 -13.086 -0.27 1 92 190 VAL A C 1
ATOM 1462 O O . VAL A 1 190 ? -10.297 -12.812 0.584 1 92 190 VAL A O 1
ATOM 1465 N N . ARG A 1 191 ? -9.734 -13.328 -1.533 1 89.88 191 ARG A N 1
ATOM 1466 C CA . ARG A 1 191 ? -11.125 -13.242 -1.978 1 89.88 191 ARG A CA 1
ATOM 1467 C C . ARG A 1 191 ? -11.461 -14.383 -2.936 1 89.88 191 ARG A C 1
ATOM 1469 O O . ARG A 1 191 ? -10.648 -14.742 -3.791 1 89.88 191 ARG A O 1
ATOM 1476 N N . VAL A 1 192 ? -12.641 -14.875 -2.721 1 91.75 192 VAL A N 1
ATOM 1477 C CA . VAL A 1 192 ? -13.266 -15.75 -3.709 1 91.75 192 VAL A CA 1
ATOM 1478 C C . VAL A 1 192 ? -14.234 -14.953 -4.566 1 91.75 192 VAL A C 1
ATOM 1480 O O . VAL A 1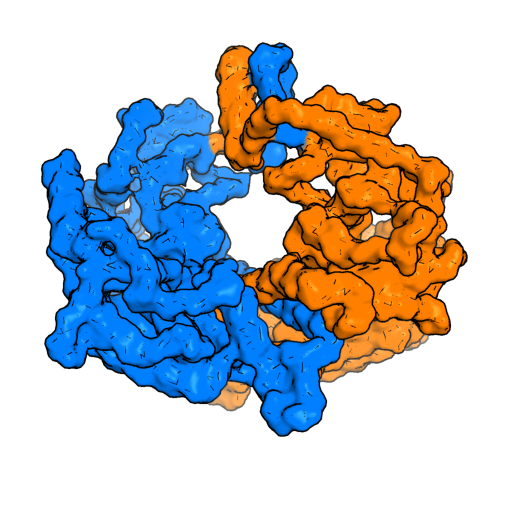 192 ? -15.109 -14.258 -4.043 1 91.75 192 VAL A O 1
ATOM 1483 N N . TYR A 1 193 ? -14.07 -15.016 -5.867 1 86.5 193 TYR A N 1
ATOM 1484 C CA . TYR A 1 193 ? -14.93 -14.133 -6.656 1 86.5 193 TYR A CA 1
ATOM 1485 C C . TYR A 1 193 ? -15.672 -14.914 -7.727 1 86.5 193 TYR A C 1
ATOM 1487 O O . TYR A 1 193 ? -16.531 -14.367 -8.43 1 86.5 193 TYR A O 1
ATOM 1495 N N . ALA A 1 194 ? -15.398 -16.234 -7.797 1 89.12 194 ALA A N 1
ATOM 1496 C CA . ALA A 1 194 ? -16.141 -17.094 -8.695 1 89.12 194 ALA A CA 1
ATOM 1497 C C . ALA A 1 194 ? -16.109 -18.547 -8.219 1 89.12 194 ALA A C 1
ATOM 1499 O O . ALA A 1 194 ? -15.227 -18.922 -7.441 1 89.12 194 ALA A O 1
ATOM 1500 N N . TRP A 1 195 ? -17.109 -19.312 -8.617 1 93.06 195 TRP A N 1
ATOM 1501 C CA . TRP A 1 195 ? -17.172 -20.75 -8.344 1 93.06 195 TRP A CA 1
ATOM 1502 C C . TRP A 1 195 ? -17.859 -21.5 -9.492 1 93.06 195 TRP A C 1
ATOM 1504 O O . TRP A 1 195 ? -18.469 -20.875 -10.359 1 93.06 195 TRP A O 1
ATOM 1514 N N . ALA A 1 196 ? -17.625 -22.797 -9.547 1 95.38 196 ALA A N 1
ATOM 1515 C CA . ALA A 1 196 ? -18.281 -23.625 -10.562 1 95.38 196 ALA A CA 1
ATOM 1516 C C . ALA A 1 196 ? -18.406 -25.078 -10.086 1 95.38 196 ALA A C 1
ATOM 1518 O O . ALA A 1 196 ? -17.5 -25.609 -9.438 1 95.38 196 ALA A O 1
ATOM 1519 N N . PRO A 1 197 ? -19.609 -25.625 -10.367 1 94.94 197 PRO A N 1
ATOM 1520 C CA . PRO A 1 197 ? -19.641 -27.078 -10.266 1 94.94 197 PRO A CA 1
ATOM 1521 C C . PRO A 1 197 ? -18.719 -27.766 -11.289 1 94.94 197 PRO A C 1
ATOM 1523 O O . PRO A 1 197 ? -18.625 -27.297 -12.422 1 94.94 197 PRO A O 1
ATOM 1526 N N . VAL A 1 198 ? -18.078 -28.766 -10.883 1 96.69 198 VAL A N 1
ATOM 1527 C CA . VAL A 1 198 ? -17.172 -29.438 -11.805 1 96.69 198 VAL A CA 1
ATOM 1528 C C . VAL A 1 198 ? -17.391 -30.953 -11.727 1 96.69 198 VAL A C 1
ATOM 1530 O O . VAL A 1 198 ? -18.062 -31.438 -10.82 1 96.69 198 VAL A O 1
ATOM 1533 N N . ALA A 1 199 ? -16.891 -31.625 -12.719 1 95.12 199 ALA A N 1
ATOM 1534 C CA . ALA A 1 199 ? -16.969 -33.094 -12.758 1 95.12 199 ALA A CA 1
ATOM 1535 C C . ALA A 1 199 ? -16.172 -33.719 -11.617 1 95.12 199 ALA A C 1
ATOM 1537 O O . ALA A 1 199 ? -15.242 -33.094 -11.094 1 95.12 199 ALA A O 1
ATOM 1538 N N . ASP A 1 200 ? -16.5 -34.938 -11.266 1 90.88 200 ASP A N 1
ATOM 1539 C CA . ASP A 1 200 ? -15.867 -35.625 -10.148 1 90.88 200 ASP A CA 1
ATOM 1540 C C . ASP A 1 200 ? -14.375 -35.844 -10.414 1 90.88 200 ASP A C 1
ATOM 1542 O O . ASP A 1 200 ? -13.578 -35.906 -9.477 1 90.88 200 ASP A O 1
ATOM 1546 N N . ASP A 1 201 ? -14.031 -35.906 -11.602 1 92.88 201 ASP A N 1
ATOM 1547 C CA . ASP A 1 201 ? -12.641 -36.219 -11.93 1 92.88 201 ASP A CA 1
ATOM 1548 C C . ASP A 1 201 ? -11.844 -34.906 -12.18 1 92.88 201 ASP A C 1
ATOM 1550 O O . ASP A 1 201 ? -10.648 -34.969 -12.469 1 92.88 201 ASP A O 1
ATOM 1554 N N . PHE A 1 202 ? -12.5 -33.812 -12.062 1 95.94 202 PHE A N 1
ATOM 1555 C CA . PHE A 1 202 ? -11.82 -32.531 -12.242 1 95.94 202 PHE A CA 1
ATOM 1556 C C . PHE A 1 202 ? -10.828 -32.281 -11.109 1 95.94 202 PHE A C 1
ATOM 1558 O O . PHE A 1 202 ? -11.156 -32.5 -9.938 1 95.94 202 PHE A O 1
ATOM 1565 N N . SER A 1 203 ? -9.633 -31.953 -11.492 1 94.12 203 SER A N 1
ATOM 1566 C CA . SER A 1 203 ? -8.609 -31.516 -10.555 1 94.12 203 SER A CA 1
ATOM 1567 C C . SER A 1 203 ? -8.031 -30.172 -10.953 1 94.12 203 SER A C 1
ATOM 1569 O O . SER A 1 203 ? -7.523 -30 -12.062 1 94.12 203 SER A O 1
ATOM 1571 N N . ALA A 1 204 ? -8.086 -29.219 -10.039 1 95.94 204 ALA A N 1
ATOM 1572 C CA . ALA A 1 204 ? -7.543 -27.891 -10.352 1 95.94 204 ALA A CA 1
ATOM 1573 C C . ALA A 1 204 ? -6.086 -27.984 -10.789 1 95.94 204 ALA A C 1
ATOM 1575 O O . ALA A 1 204 ? -5.602 -27.141 -11.539 1 95.94 204 ALA A O 1
ATOM 1576 N N . ARG A 1 205 ? -5.426 -28.969 -10.383 1 93 205 ARG A N 1
ATOM 1577 C CA . ARG A 1 205 ? -4.012 -29.141 -10.703 1 93 205 ARG A CA 1
ATOM 1578 C C . ARG A 1 205 ? -3.836 -29.906 -12.008 1 93 205 ARG A C 1
ATOM 1580 O O . ARG A 1 205 ? -3.229 -29.406 -12.953 1 93 205 ARG A O 1
ATOM 1587 N N . PHE A 1 206 ? -4.5 -31.047 -12.125 1 92.69 206 PHE A N 1
ATOM 1588 C CA . PHE A 1 206 ? -4.176 -31.984 -13.188 1 92.69 206 PHE A CA 1
ATOM 1589 C C . PHE A 1 206 ? -4.984 -31.688 -14.445 1 92.69 206 PHE A C 1
ATOM 1591 O O . PHE A 1 206 ? -4.605 -32.094 -15.547 1 92.69 206 PHE A O 1
ATOM 1598 N N . SER A 1 207 ? -6.047 -31.047 -14.25 1 95.75 207 SER A N 1
ATOM 1599 C CA . SER A 1 207 ? -6.855 -30.688 -15.406 1 95.75 207 SER A CA 1
ATOM 1600 C C . SER A 1 207 ? -6.363 -29.391 -16.047 1 95.75 207 SER A C 1
ATOM 1602 O O . SER A 1 207 ? -6.848 -29 -17.109 1 95.75 207 SER A O 1
ATOM 1604 N N . ALA A 1 208 ? -5.391 -28.75 -15.352 1 96.5 208 ALA A N 1
ATOM 1605 C CA . ALA A 1 208 ? -4.879 -27.484 -15.867 1 96.5 208 ALA A CA 1
ATOM 1606 C C . ALA A 1 208 ? -4.008 -27.703 -17.109 1 96.5 208 ALA A C 1
ATOM 1608 O O . ALA A 1 208 ? -3.154 -28.594 -17.109 1 96.5 208 ALA A O 1
ATOM 1609 N N . TYR A 1 209 ? -4.227 -26.938 -18.125 1 96.69 209 TYR A N 1
ATOM 1610 C CA . TYR A 1 209 ? -3.449 -26.984 -19.359 1 96.69 209 TYR A CA 1
ATOM 1611 C C . TYR A 1 209 ? -2.234 -26.078 -19.281 1 96.69 209 TYR A C 1
ATOM 1613 O O . TYR A 1 209 ? -1.139 -26.438 -19.703 1 96.69 209 TYR A O 1
ATOM 1621 N N . SER A 1 210 ? -2.436 -24.891 -18.781 1 97.75 210 SER A N 1
ATOM 1622 C CA . SER A 1 210 ? -1.349 -23.938 -18.672 1 97.75 210 SER A CA 1
ATOM 1623 C C . SER A 1 210 ? -1.643 -22.891 -17.594 1 97.75 210 SER A C 1
ATOM 1625 O O . SER A 1 210 ? -2.764 -22.812 -17.078 1 97.75 210 SER A O 1
ATOM 1627 N N . ARG A 1 211 ? -0.619 -22.219 -17.188 1 97.81 211 ARG A N 1
ATOM 1628 C CA . ARG A 1 211 ? -0.694 -21.094 -16.266 1 97.81 211 ARG A CA 1
ATOM 1629 C C . ARG A 1 211 ? -0.08 -19.828 -16.875 1 97.81 211 ARG A C 1
ATOM 1631 O O . ARG A 1 211 ? 0.955 -19.906 -17.547 1 97.81 211 ARG A O 1
ATOM 1638 N N . THR A 1 212 ? -0.767 -18.75 -16.734 1 98.19 212 THR A N 1
ATOM 1639 C CA . THR A 1 212 ? -0.265 -17.453 -17.188 1 98.19 212 THR A CA 1
ATOM 1640 C C . THR A 1 212 ? 0.152 -16.578 -16.016 1 98.19 212 THR A C 1
ATOM 1642 O O . THR A 1 212 ? -0.625 -16.391 -15.07 1 98.19 212 THR A O 1
ATOM 1645 N N . TYR A 1 213 ? 1.384 -16.141 -16.094 1 97.94 213 TYR A N 1
ATOM 1646 C CA . TYR A 1 213 ? 1.897 -15.18 -15.133 1 97.94 213 TYR A CA 1
ATOM 1647 C C . TYR A 1 213 ? 2.127 -13.82 -15.789 1 97.94 213 TYR A C 1
ATOM 1649 O O . TYR A 1 213 ? 2.494 -13.758 -16.969 1 97.94 213 TYR A O 1
ATOM 1657 N N . LYS A 1 214 ? 1.901 -12.797 -15.016 1 96.25 214 LYS A N 1
ATOM 1658 C CA . LYS A 1 214 ? 2.234 -11.445 -15.445 1 96.25 214 LYS A CA 1
ATOM 1659 C C . LYS A 1 214 ? 3.154 -10.758 -14.445 1 96.25 214 LYS A C 1
ATOM 1661 O O . LYS A 1 214 ? 3.049 -10.992 -13.242 1 96.25 214 LYS A O 1
ATOM 1666 N N . TYR A 1 215 ? 4.043 -10.023 -14.953 1 96.5 215 TYR A N 1
ATOM 1667 C CA . TYR A 1 215 ? 4.98 -9.219 -14.172 1 96.5 215 TYR A CA 1
ATOM 1668 C C . TYR A 1 215 ? 4.98 -7.77 -14.641 1 96.5 215 TYR A C 1
ATOM 1670 O O . TYR A 1 215 ? 5.133 -7.496 -15.836 1 96.5 215 TYR A O 1
ATOM 1678 N N . PHE A 1 216 ? 4.777 -6.848 -13.711 1 92.12 216 PHE A N 1
ATOM 1679 C CA . PHE A 1 216 ? 4.598 -5.445 -14.07 1 92.12 216 PHE A CA 1
ATOM 1680 C C . PHE A 1 216 ? 5.781 -4.609 -13.602 1 92.12 216 PHE A C 1
ATOM 1682 O O . PHE A 1 216 ? 6.203 -4.711 -12.445 1 92.12 216 PHE A O 1
ATOM 1689 N N . VAL A 1 217 ? 6.254 -3.799 -14.547 1 91.31 217 VAL A N 1
ATOM 1690 C CA . VAL A 1 217 ? 7.391 -2.93 -14.258 1 91.31 217 VAL A CA 1
ATOM 1691 C C . VAL A 1 217 ? 7.156 -1.551 -14.867 1 91.31 217 VAL A C 1
ATOM 1693 O O . VAL A 1 217 ? 6.781 -1.439 -16.031 1 91.31 217 VAL A O 1
ATOM 1696 N N . PRO A 1 218 ? 7.348 -0.505 -14.008 1 83.88 218 PRO A N 1
ATOM 1697 C CA . PRO A 1 218 ? 7.359 0.795 -14.688 1 83.88 218 PRO A CA 1
ATOM 1698 C C . PRO A 1 218 ? 8.367 0.857 -15.828 1 83.88 218 PRO A C 1
ATOM 1700 O O . PRO A 1 218 ? 9.469 0.311 -15.719 1 83.88 218 PRO A O 1
ATOM 1703 N N . ASN A 1 219 ? 8.023 1.507 -16.906 1 86.88 219 ASN A N 1
ATOM 1704 C CA . ASN A 1 219 ? 8.898 1.561 -18.078 1 86.88 219 ASN A CA 1
ATOM 1705 C C . ASN A 1 219 ? 10.07 2.518 -17.859 1 86.88 219 ASN A C 1
ATOM 1707 O O . ASN A 1 219 ? 10.016 3.674 -18.281 1 86.88 219 ASN A O 1
ATOM 1711 N N . VAL A 1 220 ? 11.094 2.021 -17.312 1 81.5 220 VAL A N 1
ATOM 1712 C CA . VAL A 1 220 ? 12.297 2.803 -17.031 1 81.5 220 VAL A CA 1
ATOM 1713 C C . VAL A 1 220 ? 13.422 2.391 -17.984 1 81.5 220 VAL A C 1
ATOM 1715 O O . VAL A 1 220 ? 14.602 2.613 -17.688 1 81.5 220 VAL A O 1
ATOM 1718 N N . PHE A 1 221 ? 13.109 1.761 -19.125 1 86.75 221 PHE A N 1
ATOM 1719 C CA . PHE A 1 221 ? 14.102 1.221 -20.047 1 86.75 221 PHE A CA 1
ATOM 1720 C C . PHE A 1 221 ? 14.133 2.023 -21.344 1 86.75 221 PHE A C 1
ATOM 1722 O O . PHE A 1 221 ? 13.141 2.672 -21.703 1 86.75 221 PHE A O 1
ATOM 1729 N N . SER A 1 222 ? 15.266 1.981 -22 1 86.69 222 SER A N 1
ATOM 1730 C CA . SER A 1 222 ? 15.367 2.564 -23.328 1 86.69 222 SER A CA 1
ATOM 1731 C C . SER A 1 222 ? 14.586 1.742 -24.344 1 86.69 222 SER A C 1
ATOM 1733 O O . SER A 1 222 ? 14.258 0.582 -24.094 1 86.69 222 SER A O 1
ATOM 1735 N N . ASP A 1 223 ? 14.281 2.365 -25.422 1 89.06 223 ASP A N 1
ATOM 1736 C CA . ASP A 1 223 ? 13.602 1.644 -26.5 1 89.06 223 ASP A CA 1
ATOM 1737 C C . ASP A 1 223 ? 14.43 0.448 -26.969 1 89.06 223 ASP A C 1
ATOM 1739 O O . ASP A 1 223 ? 13.875 -0.618 -27.25 1 89.06 223 ASP A O 1
ATOM 1743 N N . GLU A 1 224 ? 15.719 0.694 -27.062 1 93.19 224 GLU A N 1
ATOM 1744 C CA . GLU A 1 224 ? 16.609 -0.395 -27.438 1 93.19 224 GLU A CA 1
ATOM 1745 C C . GLU A 1 224 ? 16.578 -1.526 -26.422 1 93.19 224 GLU A C 1
ATOM 1747 O O . GLU A 1 224 ? 16.609 -2.703 -26.781 1 93.19 224 GLU A O 1
ATOM 1752 N N . GLY A 1 225 ? 16.5 -1.168 -25.172 1 93.12 225 GLY A N 1
ATOM 1753 C CA . GLY A 1 225 ? 16.391 -2.156 -24.109 1 93.12 225 GLY A CA 1
ATOM 1754 C C . GLY A 1 225 ? 15.125 -2.982 -24.203 1 93.12 225 GLY A C 1
ATOM 1755 O O . GLY A 1 225 ? 15.156 -4.199 -24 1 93.12 225 GLY A O 1
ATOM 1756 N N . ILE A 1 226 ? 14.117 -2.322 -24.531 1 94.81 226 ILE A N 1
ATOM 1757 C CA . ILE A 1 226 ? 12.828 -3.002 -24.656 1 94.81 226 ILE A CA 1
ATOM 1758 C C . ILE A 1 226 ? 12.875 -3.977 -25.844 1 94.81 226 ILE A C 1
ATOM 1760 O O . ILE A 1 226 ? 12.438 -5.121 -25.719 1 94.81 226 ILE A O 1
ATOM 1764 N N . CYS A 1 227 ? 13.438 -3.496 -26.906 1 96.81 227 CYS A N 1
ATOM 1765 C CA . CYS A 1 227 ? 13.57 -4.352 -28.078 1 96.81 227 CYS A CA 1
ATOM 1766 C C . CYS A 1 227 ? 14.406 -5.59 -27.766 1 96.81 227 CYS A C 1
ATOM 1768 O O . CYS A 1 227 ? 14.07 -6.695 -28.188 1 96.81 227 CYS A O 1
ATOM 1770 N N . SER A 1 228 ? 15.445 -5.371 -27.016 1 97.5 228 SER A N 1
ATOM 1771 C CA . SER A 1 228 ? 16.297 -6.488 -26.625 1 97.5 228 SER A CA 1
ATOM 1772 C C . SER A 1 228 ? 15.547 -7.473 -25.734 1 97.5 228 SER A C 1
ATOM 1774 O O . SER A 1 228 ? 15.711 -8.688 -25.875 1 97.5 228 SER A O 1
ATOM 1776 N N . MET A 1 229 ? 14.758 -6.973 -24.859 1 97.81 229 MET A N 1
ATOM 1777 C CA . MET A 1 229 ? 13.961 -7.84 -24 1 97.81 229 MET A CA 1
ATOM 1778 C C . MET A 1 229 ? 12.969 -8.664 -24.812 1 97.81 229 MET A C 1
ATOM 1780 O O . MET A 1 229 ? 12.805 -9.859 -24.562 1 97.81 229 MET A O 1
ATOM 1784 N N . VAL A 1 230 ? 12.359 -7.969 -25.75 1 98.31 230 VAL A N 1
ATOM 1785 C CA . VAL A 1 230 ? 11.367 -8.633 -26.594 1 98.31 230 VAL A CA 1
ATOM 1786 C C . VAL A 1 230 ? 12.031 -9.781 -27.359 1 98.31 230 VAL A C 1
ATOM 1788 O O . VAL A 1 230 ? 11.508 -10.891 -27.406 1 98.31 230 VAL A O 1
ATOM 1791 N N . ALA A 1 231 ? 13.148 -9.484 -27.922 1 98.12 231 ALA A N 1
ATOM 1792 C CA . ALA A 1 231 ? 13.891 -10.492 -28.672 1 98.12 231 ALA A CA 1
ATOM 1793 C C . ALA A 1 231 ? 14.312 -11.656 -27.781 1 98.12 231 ALA A C 1
ATOM 1795 O O . ALA A 1 231 ? 14.211 -12.82 -28.172 1 98.12 231 ALA A O 1
ATOM 1796 N N . ALA A 1 232 ? 14.812 -11.383 -26.625 1 98.25 232 ALA A N 1
ATOM 1797 C CA . ALA A 1 232 ? 15.234 -12.406 -25.688 1 98.25 232 ALA A CA 1
ATOM 1798 C C . ALA A 1 232 ? 14.055 -13.266 -25.234 1 98.25 232 ALA A C 1
ATOM 1800 O O . ALA A 1 232 ? 14.18 -14.492 -25.125 1 98.25 232 ALA A O 1
ATOM 1801 N N . ALA A 1 233 ? 12.93 -12.672 -24.969 1 98.69 233 ALA A N 1
ATOM 1802 C CA . ALA A 1 233 ? 11.719 -13.375 -24.547 1 98.69 233 ALA A CA 1
ATOM 1803 C C . ALA A 1 233 ? 11.281 -14.398 -25.594 1 98.69 233 ALA A C 1
ATOM 1805 O O . ALA A 1 233 ? 10.891 -15.516 -25.25 1 98.69 233 ALA A O 1
ATOM 1806 N N . LYS A 1 234 ? 11.414 -14.023 -26.812 1 98 234 LYS A N 1
ATOM 1807 C CA . LYS A 1 234 ? 11.016 -14.898 -27.922 1 98 234 LYS A CA 1
ATOM 1808 C C . LYS A 1 234 ? 11.852 -16.172 -27.922 1 98 234 LYS A C 1
ATOM 1810 O O . LYS A 1 234 ? 11.344 -17.25 -28.266 1 98 234 LYS A O 1
ATOM 1815 N N . LYS A 1 235 ? 13.031 -16.109 -27.531 1 97.06 235 LYS A N 1
ATOM 1816 C CA . LYS A 1 235 ? 13.938 -17.25 -27.531 1 97.06 235 LYS A CA 1
ATOM 1817 C C . LYS A 1 235 ? 13.523 -18.281 -26.484 1 97.06 235 LYS A C 1
ATOM 1819 O O . LYS A 1 235 ? 13.922 -19.438 -26.547 1 97.06 235 LYS A O 1
ATOM 1824 N N . MET A 1 236 ? 12.742 -17.844 -25.5 1 97.75 236 MET A N 1
ATOM 1825 C CA . MET A 1 236 ? 12.398 -18.719 -24.375 1 97.75 236 MET A CA 1
ATOM 1826 C C . MET A 1 236 ? 11.133 -19.531 -24.688 1 97.75 236 MET A C 1
ATOM 1828 O O . MET A 1 236 ? 10.781 -20.438 -23.938 1 97.75 236 MET A O 1
ATOM 1832 N N . VAL A 1 237 ? 10.484 -19.188 -25.766 1 98.38 237 VAL A N 1
ATOM 1833 C CA . VAL A 1 237 ? 9.242 -19.859 -26.125 1 98.38 237 VAL A CA 1
ATOM 1834 C C . VAL A 1 237 ? 9.555 -21.234 -26.719 1 98.38 237 VAL A C 1
ATOM 1836 O O . VAL A 1 237 ? 10.484 -21.375 -27.531 1 98.38 237 VAL A O 1
ATOM 1839 N N . GLY A 1 238 ? 8.82 -22.234 -26.312 1 97.69 238 GLY A N 1
ATOM 1840 C CA . GLY A 1 238 ? 9.008 -23.594 -26.781 1 97.69 238 GLY A CA 1
ATOM 1841 C C . GLY A 1 238 ? 9.461 -24.547 -25.688 1 97.69 238 GLY A C 1
ATOM 1842 O O . GLY A 1 238 ? 9.352 -24.234 -24.5 1 97.69 238 GLY A O 1
ATOM 1843 N N . ARG A 1 239 ? 9.781 -25.766 -26.078 1 96.75 239 ARG A N 1
ATOM 1844 C CA . ARG A 1 239 ? 10.297 -26.781 -25.156 1 96.75 239 ARG A CA 1
ATOM 1845 C C . ARG A 1 239 ? 11.797 -26.609 -24.938 1 96.75 239 ARG A C 1
ATOM 1847 O O . ARG A 1 239 ? 12.57 -26.656 -25.891 1 96.75 239 ARG A O 1
ATOM 1854 N N . HIS A 1 240 ? 12.25 -26.297 -23.719 1 95.75 240 HIS A N 1
ATOM 1855 C CA . HIS A 1 240 ? 13.664 -26.125 -23.391 1 95.75 240 HIS A CA 1
ATOM 1856 C C . HIS A 1 240 ? 13.992 -26.719 -22.031 1 95.75 240 HIS A C 1
ATOM 1858 O O . HIS A 1 240 ? 13.086 -27.047 -21.25 1 95.75 240 HIS A O 1
ATOM 1864 N N . ASP A 1 241 ? 15.25 -26.938 -21.859 1 93.12 241 ASP A N 1
ATOM 1865 C CA . ASP A 1 241 ? 15.75 -27.297 -20.531 1 93.12 241 ASP A CA 1
ATOM 1866 C C . ASP A 1 241 ? 16.031 -26.062 -19.688 1 93.12 241 ASP A C 1
ATOM 1868 O O . ASP A 1 241 ? 17.016 -25.359 -19.922 1 93.12 241 ASP A O 1
ATOM 1872 N N . PHE A 1 242 ? 15.242 -25.828 -18.656 1 94.62 242 PHE A N 1
ATOM 1873 C CA . PHE A 1 242 ? 15.312 -24.609 -17.875 1 94.62 242 PHE A CA 1
ATOM 1874 C C . PHE A 1 242 ? 16.078 -24.844 -16.578 1 94.62 242 PHE A C 1
ATOM 1876 O O . PHE A 1 242 ? 15.82 -24.188 -15.562 1 94.62 242 PHE A O 1
ATOM 1883 N N . ALA A 1 243 ? 17.016 -25.703 -16.562 1 90.75 243 ALA A N 1
ATOM 1884 C CA . ALA A 1 243 ? 17.797 -26.047 -15.367 1 90.75 243 ALA A CA 1
ATOM 1885 C C . ALA A 1 243 ? 18.531 -24.828 -14.82 1 90.75 243 ALA A C 1
ATOM 1887 O O . ALA A 1 243 ? 18.75 -24.719 -13.609 1 90.75 243 ALA A O 1
ATOM 1888 N N . ASN A 1 244 ? 18.859 -23.891 -15.703 1 93.06 244 ASN A N 1
ATOM 1889 C CA . ASN A 1 244 ? 19.594 -22.703 -15.289 1 93.06 244 ASN A CA 1
ATOM 1890 C C . ASN A 1 244 ? 18.641 -21.578 -14.875 1 93.06 244 ASN A C 1
ATOM 1892 O O . ASN A 1 244 ? 19.078 -20.484 -14.531 1 93.06 244 ASN A O 1
ATOM 1896 N N . PHE A 1 245 ? 17.344 -21.859 -14.93 1 94.69 245 PHE A N 1
ATOM 1897 C CA . PHE A 1 245 ? 16.328 -20.844 -14.633 1 94.69 245 PHE A CA 1
ATOM 1898 C C . PHE A 1 245 ? 15.5 -21.25 -13.414 1 94.69 245 PHE A C 1
ATOM 1900 O O . PHE A 1 245 ? 14.312 -20.922 -13.336 1 94.69 245 PHE A O 1
ATOM 1907 N N . CYS A 1 246 ? 16.047 -22.031 -12.586 1 91.38 246 CYS A N 1
ATOM 1908 C CA . CYS A 1 246 ? 15.242 -22.469 -11.445 1 91.38 246 CYS A CA 1
ATOM 1909 C C . CYS A 1 246 ? 16.125 -22.734 -10.227 1 91.38 246 CYS A C 1
ATOM 1911 O O . CYS A 1 246 ? 17.359 -22.734 -10.336 1 91.38 246 CYS A O 1
ATOM 1913 N N . LYS A 1 247 ? 15.469 -22.719 -9.125 1 86.38 247 LYS A N 1
ATOM 1914 C CA . LYS A 1 247 ? 16.062 -23.312 -7.926 1 86.38 247 LYS A CA 1
ATOM 1915 C C . LYS A 1 247 ? 15.688 -24.781 -7.785 1 86.38 247 LYS A C 1
ATOM 1917 O O . LYS A 1 247 ? 14.547 -25.172 -8.062 1 86.38 247 LYS A O 1
ATOM 1922 N N . PHE A 1 248 ? 16.625 -25.594 -7.559 1 75.94 248 PHE A N 1
ATOM 1923 C CA . PHE A 1 248 ? 16.344 -27.031 -7.52 1 75.94 248 PHE A CA 1
ATOM 1924 C C . PHE A 1 248 ? 15.562 -27.391 -6.262 1 75.94 248 PHE A C 1
ATOM 1926 O O . PHE A 1 248 ? 15.938 -27 -5.156 1 75.94 248 PHE A O 1
ATOM 1933 N N . ASP A 1 249 ? 14.414 -27.875 -6.508 1 68.69 249 ASP A N 1
ATOM 1934 C CA . ASP A 1 249 ? 13.508 -28.359 -5.473 1 68.69 249 ASP A CA 1
ATOM 1935 C C . ASP A 1 249 ? 12.953 -29.734 -5.824 1 68.69 249 ASP A C 1
ATOM 1937 O O . ASP A 1 249 ? 12.617 -30 -6.984 1 68.69 249 ASP A O 1
ATOM 1941 N N . ALA A 1 250 ? 12.984 -30.578 -4.883 1 62.19 250 ALA A N 1
ATOM 1942 C CA . ALA A 1 250 ? 12.562 -31.953 -5.094 1 62.19 250 ALA A CA 1
ATOM 1943 C C . ALA A 1 250 ? 11.148 -32.031 -5.645 1 62.19 250 ALA A C 1
ATOM 1945 O O . ALA A 1 250 ? 10.844 -32.875 -6.5 1 62.19 250 ALA A O 1
ATOM 1946 N N . GLU A 1 251 ? 10.344 -31.125 -5.238 1 61.22 251 GLU A N 1
ATOM 1947 C CA . GLU A 1 251 ? 8.93 -31.188 -5.594 1 61.22 251 GLU A CA 1
ATOM 1948 C C . GLU A 1 251 ? 8.711 -30.812 -7.059 1 61.22 251 GLU A C 1
ATOM 1950 O O . GLU A 1 251 ? 7.91 -31.438 -7.754 1 61.22 251 GLU A O 1
ATOM 1955 N N . THR A 1 252 ? 9.43 -29.875 -7.531 1 63.88 252 THR A N 1
ATOM 1956 C CA . THR A 1 252 ? 9.156 -29.359 -8.867 1 63.88 252 THR A CA 1
ATOM 1957 C C . THR A 1 252 ? 10.078 -30.016 -9.898 1 63.88 252 THR A C 1
ATOM 1959 O O . THR A 1 252 ? 9.688 -30.219 -11.047 1 63.88 252 THR A O 1
ATOM 1962 N N . THR A 1 253 ? 11.242 -30.297 -9.594 1 69.31 253 THR A N 1
ATOM 1963 C CA . THR A 1 253 ? 12.211 -30.797 -10.562 1 69.31 253 THR A CA 1
ATOM 1964 C C . THR A 1 253 ? 11.922 -32.25 -10.906 1 69.31 253 THR A C 1
ATOM 1966 O O . THR A 1 253 ? 11.961 -32.656 -12.078 1 69.31 253 THR A O 1
ATOM 1969 N N . LYS A 1 254 ? 11.242 -33 -10.008 1 62.41 254 LYS A N 1
ATOM 1970 C CA . LYS A 1 254 ? 10.922 -34.406 -10.141 1 62.41 254 LYS A CA 1
ATOM 1971 C C . LYS A 1 254 ? 11.844 -35.094 -11.156 1 62.41 254 LYS A C 1
ATOM 1973 O O . LYS A 1 254 ? 11.383 -35.875 -11.992 1 62.41 254 LYS A O 1
ATOM 1978 N N . GLY A 1 255 ? 13.039 -34.625 -11.242 1 70.25 255 GLY A N 1
ATOM 1979 C CA . GLY A 1 255 ? 14.07 -35.219 -12.07 1 70.25 255 GLY A CA 1
ATOM 1980 C C . GLY A 1 255 ? 14.094 -34.688 -13.492 1 70.25 255 GLY A C 1
ATOM 1981 O O . GLY A 1 255 ? 14.875 -35.156 -14.32 1 70.25 255 GLY A O 1
ATOM 1982 N N . ASN A 1 256 ? 13.188 -33.75 -13.859 1 85.06 256 ASN A N 1
ATOM 1983 C CA . ASN A 1 256 ? 13.102 -33.219 -15.203 1 85.06 256 ASN A CA 1
ATOM 1984 C C . ASN A 1 256 ? 12.953 -31.688 -15.18 1 85.06 256 ASN A C 1
ATOM 1986 O O . ASN A 1 256 ? 12.047 -31.156 -14.539 1 85.06 256 ASN A O 1
ATOM 1990 N N . THR A 1 257 ? 13.836 -31.078 -15.891 1 91.06 257 THR A N 1
ATOM 1991 C CA . THR A 1 257 ? 13.812 -29.609 -15.867 1 91.06 257 THR A CA 1
ATOM 1992 C C . THR A 1 257 ? 13.328 -29.062 -17.203 1 91.06 257 THR A C 1
ATOM 1994 O O . THR A 1 257 ? 13.406 -27.859 -17.438 1 91.06 257 THR A O 1
ATOM 1997 N N . GLU A 1 258 ? 12.891 -29.938 -18.047 1 93.31 258 GLU A N 1
ATOM 1998 C CA . GLU A 1 258 ? 12.305 -29.484 -19.312 1 93.31 258 GLU A CA 1
ATOM 1999 C C . GLU A 1 258 ? 10.898 -28.938 -19.094 1 93.31 258 GLU A C 1
ATOM 2001 O O . GLU A 1 258 ? 10.102 -29.516 -18.359 1 93.31 258 GLU A O 1
ATOM 2006 N N . ARG A 1 259 ? 10.648 -27.812 -19.672 1 96.12 259 ARG A N 1
ATOM 2007 C CA . ARG A 1 259 ? 9.336 -27.188 -19.625 1 96.12 259 ARG A CA 1
ATOM 2008 C C . ARG A 1 259 ? 8.961 -26.594 -20.969 1 96.12 259 ARG A C 1
ATOM 2010 O O . ARG A 1 259 ? 9.836 -26.359 -21.812 1 96.12 259 ARG A O 1
ATOM 2017 N N . VAL A 1 260 ? 7.688 -26.422 -21.156 1 97.94 260 VAL A N 1
ATOM 2018 C CA . VAL A 1 260 ? 7.176 -25.828 -22.391 1 97.94 260 VAL A CA 1
ATOM 2019 C C . VAL A 1 260 ? 6.594 -24.438 -22.094 1 97.94 260 VAL A C 1
ATOM 2021 O O . VAL A 1 260 ? 5.598 -24.328 -21.391 1 97.94 260 VAL A O 1
ATOM 2024 N N . ILE A 1 261 ? 7.199 -23.438 -22.641 1 98.56 261 ILE A N 1
ATOM 2025 C CA . ILE A 1 261 ? 6.68 -22.078 -22.578 1 98.56 261 ILE A CA 1
ATOM 2026 C C . ILE A 1 261 ? 5.859 -21.781 -23.844 1 98.56 261 ILE A C 1
ATOM 2028 O O . ILE A 1 261 ? 6.371 -21.875 -24.953 1 98.56 261 ILE A O 1
ATOM 2032 N N . LEU A 1 262 ? 4.66 -21.453 -23.656 1 98.62 262 LEU A N 1
ATOM 2033 C CA . LEU A 1 262 ? 3.734 -21.219 -24.75 1 98.62 262 LEU A CA 1
ATOM 2034 C C . LEU A 1 262 ? 3.803 -19.766 -25.219 1 98.62 262 LEU A C 1
ATOM 2036 O O . LEU A 1 262 ? 3.613 -19.469 -26.406 1 98.62 262 LEU A O 1
ATOM 2040 N N . GLN A 1 263 ? 3.969 -18.891 -24.281 1 98.56 263 GLN A N 1
ATOM 2041 C CA . GLN A 1 263 ? 4.039 -17.453 -24.547 1 98.56 263 GLN A CA 1
ATOM 2042 C C . GLN A 1 263 ? 5.008 -16.766 -23.594 1 98.56 263 GLN A C 1
ATOM 2044 O O . GLN A 1 263 ? 5.074 -17.109 -22.406 1 98.56 263 GLN A O 1
ATOM 2049 N N . CYS A 1 264 ? 5.801 -15.914 -24.125 1 98.69 264 CYS A N 1
ATOM 2050 C CA . CYS A 1 264 ? 6.676 -15.023 -23.375 1 98.69 264 CYS A CA 1
ATOM 2051 C C . CYS A 1 264 ? 6.812 -13.68 -24.062 1 98.69 264 CYS A C 1
ATOM 2053 O O . CYS A 1 264 ? 7.492 -13.562 -25.094 1 98.69 264 CYS A O 1
ATOM 2055 N N . THR A 1 265 ? 6.141 -12.641 -23.531 1 98.25 265 THR A N 1
ATOM 2056 C CA . THR A 1 265 ? 6.109 -11.359 -24.219 1 98.25 265 THR A CA 1
ATOM 2057 C C . THR A 1 265 ? 6.422 -10.219 -23.25 1 98.25 265 THR A C 1
ATOM 2059 O O . THR A 1 265 ? 6.23 -10.352 -22.031 1 98.25 265 THR A O 1
ATOM 2062 N N . VAL A 1 266 ? 6.992 -9.203 -23.766 1 97.5 266 VAL A N 1
ATOM 2063 C CA . VAL A 1 266 ? 7.215 -7.922 -23.109 1 97.5 266 VAL A CA 1
ATOM 2064 C C . VAL A 1 266 ? 6.535 -6.809 -23.891 1 97.5 266 VAL A C 1
ATOM 2066 O O . VAL A 1 266 ? 6.871 -6.578 -25.062 1 97.5 266 VAL A O 1
ATOM 2069 N N . GLU A 1 267 ? 5.562 -6.191 -23.266 1 94.56 267 GLU A N 1
ATOM 2070 C CA . GLU A 1 267 ? 4.816 -5.152 -23.969 1 94.56 267 GLU A CA 1
ATOM 2071 C C . GLU A 1 267 ? 4.348 -4.062 -23 1 94.56 267 GLU A C 1
ATOM 2073 O O . GLU A 1 267 ? 4.273 -4.285 -21.797 1 94.56 267 GLU A O 1
ATOM 2078 N N . LEU A 1 268 ? 4.168 -2.895 -23.578 1 89.62 268 LEU A N 1
ATOM 2079 C CA . LEU A 1 268 ? 3.48 -1.873 -22.797 1 89.62 268 LEU A CA 1
ATOM 2080 C C . LEU A 1 268 ? 2.051 -2.303 -22.469 1 89.62 268 LEU A C 1
ATOM 2082 O O . LEU A 1 268 ? 1.346 -2.82 -23.344 1 89.62 268 LEU A O 1
ATOM 2086 N N . ALA A 1 269 ? 1.749 -2.148 -21.219 1 85.38 269 ALA A N 1
ATOM 2087 C CA . ALA A 1 269 ? 0.391 -2.508 -20.812 1 85.38 269 ALA A CA 1
ATOM 2088 C C . ALA A 1 269 ? -0.643 -1.787 -21.672 1 85.38 269 ALA A C 1
ATOM 2090 O O . ALA A 1 269 ? -0.527 -0.583 -21.906 1 85.38 269 ALA A O 1
ATOM 2091 N N . LYS A 1 270 ? -1.613 -2.49 -22.203 1 72.94 270 LYS A N 1
ATOM 2092 C CA . LYS A 1 270 ? -2.621 -1.942 -23.094 1 72.94 270 LYS A CA 1
ATOM 2093 C C . LYS A 1 270 ? -3.732 -1.24 -22.328 1 72.94 270 LYS A C 1
ATOM 2095 O O . LYS A 1 270 ? -4.336 -0.289 -22.828 1 72.94 270 LYS A O 1
ATOM 2100 N N . ASP A 1 271 ? -3.906 -1.793 -21.203 1 64.94 271 ASP A N 1
ATOM 2101 C CA . ASP A 1 271 ? -4.957 -1.214 -20.359 1 64.94 271 ASP A CA 1
ATOM 2102 C C . ASP A 1 271 ? -4.621 0.226 -19.984 1 64.94 271 ASP A C 1
ATOM 2104 O O . ASP A 1 271 ? -3.549 0.495 -19.438 1 64.94 271 ASP A O 1
ATOM 2108 N N . GLU A 1 272 ? -5.469 1.08 -20.391 1 59.31 272 GLU A N 1
ATOM 2109 C CA . GLU A 1 272 ? -5.27 2.51 -20.172 1 59.31 272 GLU A CA 1
ATOM 2110 C C . GLU A 1 272 ? -5.039 2.816 -18.703 1 59.31 272 GLU A C 1
ATOM 2112 O O . GLU A 1 272 ? -4.277 3.727 -18.359 1 59.31 272 GLU A O 1
ATOM 2117 N N . PHE A 1 273 ? -5.602 1.986 -18 1 57.38 273 PHE A N 1
ATOM 2118 C CA . PHE A 1 273 ? -5.465 2.193 -16.562 1 57.38 273 PHE A CA 1
ATOM 2119 C C . PHE A 1 273 ? -4.016 2.021 -16.125 1 57.38 273 PHE A C 1
ATOM 2121 O O . PHE A 1 273 ? -3.504 2.818 -15.328 1 57.38 273 PHE A O 1
ATOM 2128 N N . TYR A 1 274 ? -3.385 1.115 -16.719 1 61.72 274 TYR A N 1
ATOM 2129 C CA . TYR A 1 274 ? -2.016 0.812 -16.312 1 61.72 274 TYR A CA 1
ATOM 2130 C C . TYR A 1 274 ? -1.029 1.776 -16.969 1 61.72 274 TYR A C 1
ATOM 2132 O O . TYR A 1 274 ? -0.069 2.215 -16.328 1 61.72 274 TYR A O 1
ATOM 2140 N N . ARG A 1 275 ? -1.361 2.197 -18.109 1 61 275 ARG A N 1
ATOM 2141 C CA . ARG A 1 275 ? -0.462 3.053 -18.875 1 61 275 ARG A CA 1
ATOM 2142 C C . ARG A 1 275 ? -0.285 4.406 -18.203 1 61 275 ARG A C 1
ATOM 2144 O O . ARG A 1 275 ? 0.789 5.008 -18.281 1 61 275 ARG A O 1
ATOM 2151 N N . ALA A 1 276 ? -1.331 4.68 -17.5 1 57.78 276 ALA A N 1
ATOM 2152 C CA . ALA A 1 276 ? -1.341 6.031 -16.938 1 57.78 276 ALA A CA 1
ATOM 2153 C C . ALA A 1 276 ? -0.571 6.086 -15.625 1 57.78 276 ALA A C 1
ATOM 2155 O O . ALA A 1 276 ? -0.185 7.164 -15.164 1 57.78 276 ALA A O 1
ATOM 2156 N N . LEU A 1 277 ? -0.183 4.941 -15.125 1 61.97 277 LEU A N 1
ATOM 2157 C CA . LEU A 1 277 ? 0.379 4.879 -13.773 1 61.97 277 LEU A CA 1
ATOM 2158 C C . LEU A 1 277 ? 1.823 5.367 -13.766 1 61.97 277 LEU A C 1
ATOM 2160 O O . LEU A 1 277 ? 2.367 5.688 -12.711 1 61.97 277 LEU A O 1
ATOM 2164 N N . PHE A 1 278 ? 2.436 5.426 -14.961 1 68.19 278 PHE A N 1
ATOM 2165 C CA . PHE A 1 278 ? 3.814 5.867 -15.133 1 68.19 278 PHE A CA 1
ATOM 2166 C C . PHE A 1 278 ? 3.99 6.609 -16.453 1 68.19 278 PHE A C 1
ATOM 2168 O O . PHE A 1 278 ? 3.404 6.227 -17.469 1 68.19 278 PHE A O 1
ATOM 2175 N N . PRO A 1 279 ? 4.68 7.754 -16.422 1 65.25 279 PRO A N 1
ATOM 2176 C CA . PRO A 1 279 ? 4.777 8.594 -17.625 1 65.25 279 PRO A CA 1
ATOM 2177 C C . PRO A 1 279 ? 5.133 7.793 -18.875 1 65.25 279 PRO A C 1
ATOM 2179 O O . PRO A 1 279 ? 4.578 8.039 -19.953 1 65.25 279 PRO A O 1
ATOM 2182 N N . ARG A 1 280 ? 5.988 6.812 -18.812 1 74.88 280 ARG A N 1
ATOM 2183 C CA . ARG A 1 280 ? 6.371 6.02 -19.969 1 74.88 280 ARG A CA 1
ATOM 2184 C C . ARG A 1 280 ? 5.598 4.703 -20.016 1 74.88 280 ARG A C 1
ATOM 2186 O O . ARG A 1 280 ? 5.898 3.828 -20.828 1 74.88 280 ARG A O 1
ATOM 2193 N N . GLY A 1 281 ? 4.637 4.645 -19.125 1 78.56 281 GLY A N 1
ATOM 2194 C CA . GLY A 1 281 ? 3.781 3.467 -19.109 1 78.56 281 GLY A CA 1
ATOM 2195 C C . GLY A 1 281 ? 4.332 2.346 -18.234 1 78.56 281 GLY A C 1
ATOM 2196 O O . GLY A 1 281 ? 5.379 2.5 -17.609 1 78.56 281 GLY A O 1
ATOM 2197 N N . ILE A 1 282 ? 3.531 1.264 -18.203 1 85.75 282 ILE A N 1
ATOM 2198 C CA . ILE A 1 282 ? 3.896 0.063 -17.469 1 85.75 282 ILE A CA 1
ATOM 2199 C C . ILE A 1 282 ? 4.234 -1.064 -18.438 1 85.75 282 ILE A C 1
ATOM 2201 O O . ILE A 1 282 ? 3.477 -1.333 -19.375 1 85.75 282 ILE A O 1
ATOM 2205 N N . LEU A 1 283 ? 5.406 -1.613 -18.219 1 91.94 283 LEU A N 1
ATOM 2206 C CA . LEU A 1 283 ? 5.77 -2.801 -18.984 1 91.94 283 LEU A CA 1
ATOM 2207 C C . LEU A 1 283 ? 5.164 -4.055 -18.359 1 91.94 283 LEU A C 1
ATOM 2209 O O . LEU A 1 283 ? 5.258 -4.258 -17.156 1 91.94 283 LEU A O 1
ATOM 2213 N N . GLU A 1 284 ? 4.547 -4.75 -19.188 1 94.25 284 GLU A N 1
ATOM 2214 C CA . GLU A 1 284 ? 3.912 -6 -18.781 1 94.25 284 GLU A CA 1
ATOM 2215 C C . GLU A 1 284 ? 4.625 -7.207 -19.375 1 94.25 284 GLU A C 1
ATOM 2217 O O . GLU A 1 284 ? 4.738 -7.324 -20.609 1 94.25 284 GLU A O 1
ATOM 2222 N N . PHE A 1 285 ? 5.188 -8.039 -18.516 1 97.69 285 PHE A N 1
ATOM 2223 C CA . PHE A 1 285 ? 5.723 -9.336 -18.922 1 97.69 285 PHE A CA 1
ATOM 2224 C C . PHE A 1 285 ? 4.656 -10.422 -18.797 1 97.69 285 PHE A C 1
ATOM 2226 O O . PHE A 1 285 ? 4.023 -10.562 -17.75 1 97.69 285 PHE A O 1
ATOM 2233 N N . THR A 1 286 ? 4.395 -11.117 -19.891 1 97.94 286 THR A N 1
ATOM 2234 C CA . THR A 1 286 ? 3.438 -12.211 -19.875 1 97.94 286 THR A CA 1
ATOM 2235 C C . THR A 1 286 ? 4.129 -13.539 -20.188 1 97.94 286 THR A C 1
ATOM 2237 O O . THR A 1 286 ? 4.727 -13.695 -21.25 1 97.94 286 THR A O 1
ATOM 2240 N N . ILE A 1 287 ? 4.082 -14.445 -19.266 1 98.69 287 ILE A N 1
ATOM 2241 C CA . ILE A 1 287 ? 4.664 -15.773 -19.453 1 98.69 287 ILE A CA 1
ATOM 2242 C C . ILE A 1 287 ? 3.598 -16.844 -19.234 1 98.69 287 ILE A C 1
ATOM 2244 O O . ILE A 1 287 ? 2.975 -16.906 -18.172 1 98.69 287 ILE A O 1
ATOM 2248 N N . GLU A 1 288 ? 3.332 -17.578 -20.234 1 98.69 288 GLU A N 1
ATOM 2249 C CA . GLU A 1 288 ? 2.42 -18.703 -20.172 1 98.69 288 GLU A CA 1
ATOM 2250 C C . GLU A 1 288 ? 3.156 -20.031 -20.391 1 98.69 288 GLU A C 1
ATOM 2252 O O . GLU A 1 288 ? 3.924 -20.156 -21.359 1 98.69 288 GLU A O 1
ATOM 2257 N N . GLY A 1 289 ? 3.006 -20.922 -19.516 1 98.25 289 GLY A N 1
ATOM 2258 C CA . GLY A 1 289 ? 3.623 -22.234 -19.625 1 98.25 289 GLY A CA 1
ATOM 2259 C C . GLY A 1 289 ? 2.746 -23.359 -19.094 1 98.25 289 GLY A C 1
ATOM 2260 O O . GLY A 1 289 ? 1.767 -23.109 -18.391 1 98.25 289 GLY A O 1
ATOM 2261 N N . GLN A 1 290 ? 3.062 -24.547 -19.438 1 96.38 290 GLN A N 1
ATOM 2262 C CA . GLN A 1 290 ? 2.297 -25.703 -19 1 96.38 290 GLN A CA 1
ATOM 2263 C C . GLN A 1 290 ? 2.584 -26.016 -17.531 1 96.38 290 GLN A C 1
ATOM 2265 O O . GLN A 1 290 ? 1.676 -26.391 -16.781 1 96.38 290 GLN A O 1
ATOM 2270 N N . ALA A 1 291 ? 3.787 -25.922 -17.203 1 93.75 291 ALA A N 1
ATOM 2271 C CA . ALA A 1 291 ? 4.289 -26.094 -15.844 1 93.75 291 ALA A CA 1
ATOM 2272 C C . ALA A 1 291 ? 5.574 -25.297 -15.625 1 93.75 291 ALA A C 1
ATOM 2274 O O . ALA A 1 291 ? 6.297 -25.016 -16.578 1 93.75 291 ALA A O 1
ATOM 2275 N N . PHE A 1 292 ? 5.809 -24.969 -14.445 1 95.19 292 PHE A N 1
ATOM 2276 C CA . PHE A 1 292 ? 7.012 -24.203 -14.141 1 95.19 292 PHE A CA 1
ATOM 2277 C C . PHE A 1 292 ? 7.816 -24.875 -13.039 1 95.19 292 PHE A C 1
ATOM 2279 O O . PHE A 1 292 ? 7.25 -25.531 -12.164 1 95.19 292 PHE A O 1
ATOM 2286 N N . LEU A 1 293 ? 9.078 -24.688 -13.109 1 93.5 293 LEU A N 1
ATOM 2287 C CA . LEU A 1 293 ? 9.977 -25.078 -12.023 1 93.5 293 LEU A CA 1
ATOM 2288 C C . LEU A 1 293 ? 9.969 -24.047 -10.906 1 93.5 293 LEU A C 1
ATOM 2290 O O . LEU A 1 293 ? 9.383 -22.969 -11.055 1 93.5 293 LEU A O 1
ATOM 2294 N N . TYR A 1 294 ? 10.594 -24.453 -9.789 1 91.81 294 TYR A N 1
ATOM 2295 C CA . TYR A 1 294 ? 10.672 -23.578 -8.633 1 91.81 294 TYR A CA 1
ATOM 2296 C C . TYR A 1 294 ? 11.383 -22.266 -8.977 1 91.81 294 TYR A C 1
ATOM 2298 O O . TYR A 1 294 ? 12.539 -22.281 -9.406 1 91.81 294 TYR A O 1
ATOM 2306 N N . HIS A 1 295 ? 10.672 -21.141 -8.953 1 94.5 295 HIS A N 1
ATOM 2307 C CA . HIS A 1 295 ? 11.164 -19.781 -9.164 1 94.5 295 HIS A CA 1
ATOM 2308 C C . HIS A 1 295 ? 11.445 -19.531 -10.641 1 94.5 295 HIS A C 1
ATOM 2310 O O . HIS A 1 295 ? 12.039 -18.5 -10.992 1 94.5 295 HIS A O 1
ATOM 2316 N N . GLN A 1 296 ? 11.086 -20.344 -11.5 1 96.31 296 GLN A N 1
ATOM 2317 C CA . GLN A 1 296 ? 11.445 -20.266 -12.914 1 96.31 296 GLN A CA 1
ATOM 2318 C C . GLN A 1 296 ? 11.023 -18.922 -13.508 1 96.31 296 GLN A C 1
ATOM 2320 O O . GLN A 1 296 ? 11.82 -18.25 -14.164 1 96.31 296 GLN A O 1
ATOM 2325 N N . VAL A 1 297 ? 9.773 -18.5 -13.281 1 98 297 VAL A N 1
ATOM 2326 C CA . VAL A 1 297 ? 9.242 -17.281 -13.883 1 98 297 VAL A CA 1
ATOM 2327 C C . VAL A 1 297 ? 10.062 -16.078 -13.43 1 98 297 VAL A C 1
ATOM 2329 O O . VAL A 1 297 ? 10.422 -15.219 -14.242 1 98 297 VAL A O 1
ATOM 2332 N N . ARG A 1 298 ? 10.43 -16.016 -12.18 1 96.75 298 ARG A N 1
ATOM 2333 C CA . ARG A 1 298 ? 11.164 -14.883 -11.641 1 96.75 298 ARG A CA 1
ATOM 2334 C C . ARG A 1 298 ? 12.602 -14.859 -12.148 1 96.75 298 ARG A C 1
ATOM 2336 O O . ARG A 1 298 ? 13.188 -13.789 -12.336 1 96.75 298 ARG A O 1
ATOM 2343 N N . PHE A 1 299 ? 13.195 -16.016 -12.406 1 96.5 299 PHE A N 1
ATOM 2344 C CA . PHE A 1 299 ? 14.516 -16.047 -13.023 1 96.5 299 PHE A CA 1
ATOM 2345 C C . PHE A 1 299 ? 14.445 -15.594 -14.477 1 96.5 299 PHE A C 1
ATOM 2347 O O . PHE A 1 299 ? 15.344 -14.906 -14.961 1 96.5 299 PHE A O 1
ATOM 2354 N N . MET A 1 300 ? 13.422 -16.016 -15.148 1 98 300 MET A N 1
ATOM 2355 C CA . MET A 1 300 ? 13.227 -15.555 -16.531 1 98 300 MET A CA 1
ATOM 2356 C C . MET A 1 300 ? 13.102 -14.031 -16.578 1 98 300 MET A C 1
ATOM 2358 O O . MET A 1 300 ? 13.766 -13.383 -17.391 1 98 300 MET A O 1
ATOM 2362 N N . ILE A 1 301 ? 12.328 -13.5 -15.672 1 97.69 301 ILE A N 1
ATOM 2363 C CA . ILE A 1 301 ? 12.109 -12.055 -15.617 1 97.69 301 ILE A CA 1
ATOM 2364 C C . ILE A 1 301 ? 13.414 -11.344 -15.281 1 97.69 301 ILE A C 1
ATOM 2366 O O . ILE A 1 301 ? 13.75 -10.32 -15.883 1 97.69 301 ILE A O 1
ATOM 2370 N N . ALA A 1 302 ? 14.117 -11.875 -14.328 1 95.56 302 ALA A N 1
ATOM 2371 C CA . ALA A 1 302 ? 15.383 -11.281 -13.914 1 95.56 302 ALA A CA 1
ATOM 2372 C C . ALA A 1 302 ? 16.328 -11.133 -15.102 1 95.56 302 ALA A C 1
ATOM 2374 O O . ALA A 1 302 ? 16.969 -10.086 -15.266 1 95.56 302 ALA A O 1
ATOM 2375 N N . LEU A 1 303 ? 16.438 -12.148 -15.891 1 95.88 303 LEU A N 1
ATOM 2376 C CA . LEU A 1 303 ? 17.328 -12.125 -17.047 1 95.88 303 LEU A CA 1
ATOM 2377 C C . LEU A 1 303 ? 16.859 -11.086 -18.062 1 95.88 303 LEU A C 1
ATOM 2379 O O . LEU A 1 303 ? 17.672 -10.352 -18.625 1 95.88 303 LEU A O 1
ATOM 2383 N N . LEU A 1 304 ? 15.57 -11.07 -18.312 1 97.19 304 LEU A N 1
ATOM 2384 C CA . LEU A 1 304 ? 15.023 -10.102 -19.25 1 97.19 304 LEU A CA 1
ATOM 2385 C C . LEU A 1 304 ? 15.297 -8.68 -18.781 1 97.19 304 LEU A C 1
ATOM 2387 O O . LEU A 1 304 ? 15.648 -7.816 -19.594 1 97.19 304 LEU A O 1
ATOM 2391 N N . LEU A 1 305 ? 15.18 -8.461 -17.469 1 94.31 305 LEU A N 1
ATOM 2392 C CA . LEU A 1 305 ? 15.438 -7.133 -16.922 1 94.31 305 LEU A CA 1
ATOM 2393 C C . LEU A 1 305 ? 16.906 -6.75 -17.078 1 94.31 305 LEU A C 1
ATOM 2395 O O . LEU A 1 305 ? 17.219 -5.605 -17.422 1 94.31 305 LEU A O 1
ATOM 2399 N N . GLU A 1 306 ? 17.797 -7.672 -16.906 1 92.56 306 GLU A N 1
ATOM 2400 C CA . GLU A 1 306 ? 19.219 -7.41 -17.094 1 92.56 306 GLU A CA 1
ATOM 2401 C C . GLU A 1 306 ? 19.547 -7.086 -18.547 1 92.56 306 GLU A C 1
ATOM 2403 O O . GLU A 1 306 ? 20.344 -6.191 -18.828 1 92.56 306 GLU A O 1
ATOM 2408 N N . ILE A 1 307 ? 18.953 -7.789 -19.391 1 95 307 ILE A N 1
ATOM 2409 C CA . ILE A 1 307 ? 19.156 -7.555 -20.812 1 95 307 ILE A CA 1
ATOM 2410 C C . ILE A 1 307 ? 18.578 -6.195 -21.203 1 95 307 ILE A C 1
ATOM 2412 O O . ILE A 1 307 ? 19.203 -5.434 -21.938 1 95 307 ILE A O 1
ATOM 2416 N N . GLY A 1 308 ? 17.406 -5.891 -20.703 1 93.38 308 GLY A N 1
ATOM 2417 C CA . GLY A 1 308 ? 16.781 -4.605 -20.969 1 93.38 308 GLY A CA 1
ATOM 2418 C C . GLY A 1 308 ? 17.609 -3.43 -20.484 1 93.38 308 GLY A C 1
ATOM 2419 O O . GLY A 1 308 ? 17.594 -2.357 -21.094 1 93.38 308 GLY A O 1
ATOM 2420 N N . ARG A 1 309 ? 18.297 -3.65 -19.422 1 89 309 ARG A N 1
ATOM 2421 C CA . ARG A 1 309 ? 19.141 -2.604 -18.844 1 89 309 ARG A CA 1
ATOM 2422 C C . ARG A 1 309 ? 20.453 -2.467 -19.609 1 89 309 ARG A C 1
ATOM 2424 O O . ARG A 1 309 ? 21.203 -1.519 -19.391 1 89 309 ARG A O 1
ATOM 2431 N N . GLY A 1 310 ? 20.75 -3.449 -20.375 1 89.12 310 GLY A N 1
ATOM 2432 C CA . GLY A 1 310 ? 21.969 -3.408 -21.172 1 89.12 310 GLY A CA 1
ATOM 2433 C C . GLY A 1 310 ? 23.172 -4.008 -20.469 1 89.12 310 GLY A C 1
ATOM 2434 O O . GLY A 1 310 ? 24.281 -3.967 -20.984 1 89.12 310 GLY A O 1
ATOM 2435 N N . THR A 1 311 ? 22.938 -4.57 -19.297 1 88.38 311 THR A N 1
ATOM 2436 C CA . THR A 1 311 ? 24.031 -5.188 -18.547 1 88.38 311 THR A CA 1
ATOM 2437 C C . THR A 1 311 ? 24.344 -6.574 -19.109 1 88.38 311 THR A C 1
ATOM 2439 O O . THR A 1 311 ? 25.438 -7.105 -18.875 1 88.38 311 THR A O 1
ATOM 2442 N N . GLU A 1 312 ? 23.406 -7.184 -19.781 1 93.25 312 GLU A N 1
ATOM 2443 C CA . GLU A 1 312 ? 23.578 -8.484 -20.422 1 93.25 312 GLU A CA 1
ATOM 2444 C C . GLU A 1 312 ? 23.125 -8.43 -21.891 1 93.25 312 GLU A C 1
ATOM 2446 O O . GLU A 1 312 ? 22.312 -7.594 -22.266 1 93.25 312 GLU A O 1
ATOM 2451 N N . ASN A 1 313 ? 23.656 -9.367 -22.609 1 94.12 313 ASN A N 1
ATOM 2452 C CA . ASN A 1 313 ? 23.297 -9.484 -24.016 1 94.12 313 ASN A CA 1
ATOM 2453 C C . ASN A 1 313 ? 22.234 -10.562 -24.234 1 94.12 313 ASN A C 1
ATOM 2455 O O . ASN A 1 313 ? 22.078 -11.461 -23.406 1 94.12 313 ASN A O 1
ATOM 2459 N N . ILE A 1 314 ? 21.562 -10.438 -25.359 1 95.62 314 ILE A N 1
ATOM 2460 C CA . ILE A 1 314 ? 20.516 -11.383 -25.734 1 95.62 314 ILE A CA 1
ATOM 2461 C C . ILE A 1 314 ? 21.109 -12.789 -25.828 1 95.62 314 ILE A C 1
ATOM 2463 O O . ILE A 1 314 ? 20.438 -13.781 -25.562 1 95.62 314 ILE A O 1
ATOM 2467 N N . SER A 1 315 ? 22.391 -12.875 -26.141 1 93.81 315 SER A N 1
ATOM 2468 C CA . SER A 1 315 ? 23.062 -14.148 -26.328 1 93.81 315 SER A CA 1
ATOM 2469 C C . SER A 1 315 ? 23.141 -14.93 -25.016 1 93.81 315 SER A C 1
ATOM 2471 O O . SER A 1 315 ? 23.391 -16.141 -25.016 1 93.81 315 SER A O 1
ATOM 2473 N N . LEU A 1 316 ? 22.938 -14.266 -23.953 1 93.5 316 LEU A N 1
ATOM 2474 C CA . LEU A 1 316 ? 22.938 -14.922 -22.656 1 93.5 316 LEU A CA 1
ATOM 2475 C C . LEU A 1 316 ? 21.859 -16 -22.594 1 93.5 316 LEU A C 1
ATOM 2477 O O . LEU A 1 316 ? 22.078 -17.078 -22.031 1 93.5 316 LEU A O 1
ATOM 2481 N N . VAL A 1 317 ? 20.75 -15.758 -23.219 1 95.94 317 VAL A N 1
ATOM 2482 C CA . VAL A 1 317 ? 19.656 -16.719 -23.234 1 95.94 317 VAL A CA 1
ATOM 2483 C C . VAL A 1 317 ? 20.062 -17.984 -23.984 1 95.94 317 VAL A C 1
ATOM 2485 O O . VAL A 1 317 ? 19.781 -19.094 -23.547 1 95.94 317 VAL A O 1
ATOM 2488 N N . ASP A 1 318 ? 20.828 -17.781 -25.031 1 94.94 318 ASP A N 1
ATOM 2489 C CA . ASP A 1 318 ? 21.328 -18.922 -25.797 1 94.94 318 ASP A CA 1
ATOM 2490 C C . ASP A 1 318 ? 22.266 -19.781 -24.953 1 94.94 318 ASP A C 1
ATOM 2492 O O . ASP A 1 318 ? 22.156 -21.016 -24.984 1 94.94 318 ASP A O 1
ATOM 2496 N N . SER A 1 319 ? 23.062 -19.125 -24.234 1 93.25 319 SER A N 1
ATOM 2497 C CA . SER A 1 319 ? 24.047 -19.844 -23.422 1 93.25 319 SER A CA 1
ATOM 2498 C C . SER A 1 319 ? 23.375 -20.594 -22.281 1 93.25 319 SER A C 1
ATOM 2500 O O . SER A 1 319 ? 23.781 -21.703 -21.938 1 93.25 319 SER A O 1
ATOM 2502 N N . LEU A 1 320 ? 22.375 -20.016 -21.75 1 94.75 320 LEU A N 1
ATOM 2503 C CA . LEU A 1 320 ? 21.75 -20.609 -20.578 1 94.75 320 LEU A CA 1
ATOM 2504 C C . LEU A 1 320 ? 20.781 -21.719 -20.969 1 94.75 320 LEU A C 1
ATOM 2506 O O . LEU A 1 320 ? 20.578 -22.672 -20.219 1 94.75 320 LEU A O 1
ATOM 2510 N N . LEU A 1 321 ? 20.203 -21.656 -22.203 1 95.06 321 LEU A N 1
A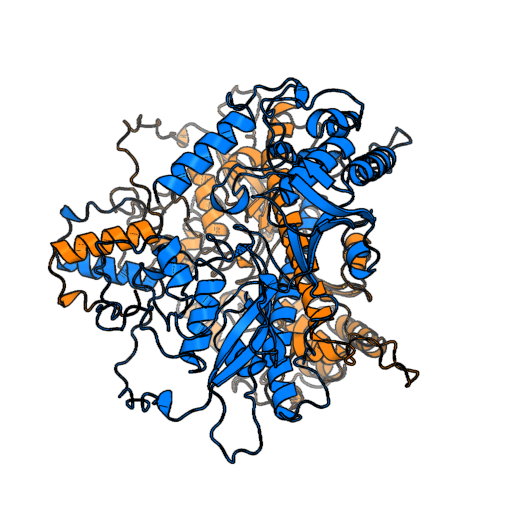TOM 2511 C CA . LEU A 1 321 ? 19.25 -22.641 -22.672 1 95.06 321 LEU A CA 1
ATOM 2512 C C . LEU A 1 321 ? 19.906 -23.656 -23.594 1 95.06 321 LEU A C 1
ATOM 2514 O O . LEU A 1 321 ? 19.344 -24.719 -23.859 1 95.06 321 LEU A O 1
ATOM 2518 N N . GLY A 1 322 ? 21.016 -23.375 -24.109 1 92.5 322 GLY A N 1
ATOM 2519 C CA . GLY A 1 322 ? 21.656 -24.234 -25.078 1 92.5 322 GLY A CA 1
ATOM 2520 C C . GLY A 1 322 ? 21 -24.219 -26.453 1 92.5 322 GLY A C 1
ATOM 2521 O O . GLY A 1 322 ? 20.719 -25.266 -27.031 1 92.5 322 GLY A O 1
ATOM 2522 N N . LEU A 1 323 ? 20.578 -23.125 -27.094 1 89.12 323 LEU A N 1
ATOM 2523 C CA . LEU A 1 323 ? 19.766 -23.031 -28.312 1 89.12 323 LEU A CA 1
ATOM 2524 C C . LEU A 1 323 ? 20.641 -23.016 -29.562 1 89.12 323 LEU A C 1
ATOM 2526 O O . LEU A 1 323 ? 20.234 -23.453 -30.625 1 89.12 323 LEU A O 1
ATOM 2530 N N . ASP A 1 324 ? 21.891 -22.312 -29.672 1 76.12 324 ASP A N 1
ATOM 2531 C CA . ASP A 1 324 ? 22.688 -22.047 -30.859 1 76.12 324 ASP A CA 1
ATOM 2532 C C . ASP A 1 324 ? 23.75 -23.125 -31.062 1 76.12 324 ASP A C 1
ATOM 2534 O O . ASP A 1 324 ? 24.844 -22.844 -31.547 1 76.12 324 ASP A O 1
ATOM 2538 N N . GLY A 1 325 ? 23.297 -24.375 -30.844 1 79.25 325 GLY A N 1
ATOM 2539 C CA . GLY A 1 325 ? 24.266 -25.438 -31.047 1 79.25 325 GLY A CA 1
ATOM 2540 C C . GLY A 1 325 ? 25.328 -25.484 -29.969 1 79.25 325 GLY A C 1
ATOM 2541 O O . GLY A 1 325 ? 26.125 -26.422 -29.922 1 79.25 325 GLY A O 1
ATOM 2542 N N . SER A 1 326 ? 25.438 -24.516 -29.188 1 74.75 326 SER A N 1
ATOM 2543 C CA . SER A 1 326 ? 26.391 -24.531 -28.078 1 74.75 326 SER A CA 1
ATOM 2544 C C . SER A 1 326 ? 25.797 -25.188 -26.844 1 74.75 326 SER A C 1
ATOM 2546 O O . SER A 1 326 ? 24.578 -25.141 -26.625 1 74.75 326 SER A O 1
ATOM 2548 N N . PRO A 1 327 ? 26.703 -25.906 -26.203 1 81.19 327 PRO A N 1
ATOM 2549 C CA . PRO A 1 327 ? 26.188 -26.531 -24.984 1 81.19 327 PRO A CA 1
ATOM 2550 C C . PRO A 1 327 ? 25.75 -25.516 -23.938 1 81.19 327 PRO A C 1
ATOM 2552 O O . PRO A 1 327 ? 26.297 -24.406 -23.859 1 81.19 327 PRO A O 1
ATOM 2555 N N . ARG A 1 328 ? 24.766 -25.812 -23.266 1 87.44 328 ARG A N 1
ATOM 2556 C CA . ARG A 1 328 ? 24.281 -25 -22.156 1 87.44 328 ARG A CA 1
ATOM 2557 C C . ARG A 1 328 ? 25.375 -24.844 -21.094 1 87.44 328 ARG A C 1
ATOM 2559 O O . ARG A 1 328 ? 26.094 -25.797 -20.781 1 87.44 328 ARG A O 1
ATOM 2566 N N . ILE A 1 329 ? 25.453 -23.719 -20.578 1 88.25 329 ILE A N 1
ATOM 2567 C CA . ILE A 1 329 ? 26.375 -23.5 -19.453 1 88.25 329 ILE A CA 1
ATOM 2568 C C . ILE A 1 329 ? 25.969 -24.391 -18.281 1 88.25 329 ILE A C 1
ATOM 2570 O O . ILE A 1 329 ? 24.797 -24.422 -17.906 1 88.25 329 ILE A O 1
ATOM 2574 N N . ASP A 1 330 ? 26.938 -25.047 -17.766 1 87.5 330 ASP A N 1
ATOM 2575 C CA . ASP A 1 330 ? 26.75 -25.953 -16.641 1 87.5 330 ASP A CA 1
ATOM 2576 C C . ASP A 1 330 ? 28.047 -26.125 -15.844 1 87.5 330 ASP A C 1
ATOM 2578 O O . ASP A 1 330 ? 29.047 -26.578 -16.391 1 87.5 330 ASP A O 1
ATOM 2582 N N . PRO A 1 331 ? 28 -25.719 -14.617 1 86.69 331 PRO A N 1
ATOM 2583 C CA . PRO A 1 331 ? 26.906 -25.406 -13.688 1 86.69 331 PRO A CA 1
ATOM 2584 C C . PRO A 1 331 ? 26.312 -24.016 -13.914 1 86.69 331 PRO A C 1
ATOM 2586 O O . PRO A 1 331 ? 26.953 -23.172 -14.547 1 86.69 331 PRO A O 1
ATOM 2589 N N . ARG A 1 332 ? 25.172 -23.844 -13.32 1 88.12 332 ARG A N 1
ATOM 2590 C CA . ARG A 1 332 ? 24.438 -22.578 -13.445 1 88.12 332 ARG A CA 1
ATOM 2591 C C . ARG A 1 332 ? 25.219 -21.422 -12.844 1 88.12 332 ARG A C 1
ATOM 2593 O O . ARG A 1 332 ? 25.703 -21.516 -11.711 1 88.12 332 ARG A O 1
ATOM 2600 N N . PRO A 1 333 ? 25.344 -20.344 -13.594 1 90.5 333 PRO A N 1
ATOM 2601 C CA . PRO A 1 333 ? 25.953 -19.141 -13 1 90.5 333 PRO A CA 1
ATOM 2602 C C . PRO A 1 333 ? 25.078 -18.516 -11.93 1 90.5 333 PRO A C 1
ATOM 2604 O O . PRO A 1 333 ? 23.859 -18.719 -11.914 1 90.5 333 PRO A O 1
ATOM 2607 N N . GLN A 1 334 ? 25.75 -17.75 -11.125 1 88.25 334 GLN A N 1
ATOM 2608 C CA . GLN A 1 334 ? 25.031 -17.125 -10.023 1 88.25 334 GLN A CA 1
ATOM 2609 C C . GLN A 1 334 ? 24.328 -15.844 -10.477 1 88.25 334 GLN A C 1
ATOM 2611 O O . GLN A 1 334 ? 24.969 -14.953 -11.039 1 88.25 334 GLN A O 1
ATOM 2616 N N . TYR A 1 335 ? 23.078 -15.781 -10.273 1 88.62 335 TYR A N 1
ATOM 2617 C CA . TYR A 1 335 ? 22.281 -14.562 -10.414 1 88.62 335 TYR A CA 1
ATOM 2618 C C . TYR A 1 335 ? 21 -14.641 -9.594 1 88.62 335 TYR A C 1
ATOM 2620 O O . TYR A 1 335 ? 20.609 -15.719 -9.141 1 88.62 335 TYR A O 1
ATOM 2628 N N . VAL A 1 336 ? 20.438 -13.492 -9.32 1 88.5 336 VAL A N 1
ATOM 2629 C CA . VAL A 1 336 ? 19.328 -13.414 -8.359 1 88.5 336 VAL A CA 1
ATOM 2630 C C . VAL A 1 336 ? 18 -13.281 -9.109 1 88.5 336 VAL A C 1
ATOM 2632 O O . VAL A 1 336 ? 17.938 -12.641 -10.164 1 88.5 336 VAL A O 1
ATOM 2635 N N . GLN A 1 337 ? 16.984 -13.914 -8.617 1 92.06 337 GLN A N 1
ATOM 2636 C CA . GLN A 1 337 ? 15.664 -13.852 -9.219 1 92.06 337 GLN A CA 1
ATOM 2637 C C . GLN A 1 337 ? 15.047 -12.461 -9.062 1 92.06 337 GLN A C 1
ATOM 2639 O O . GLN A 1 337 ? 15.445 -11.695 -8.18 1 92.06 337 GLN A O 1
ATOM 2644 N N . ALA A 1 338 ? 14.125 -12.148 -9.898 1 93.25 338 ALA A N 1
ATOM 2645 C CA . ALA A 1 338 ? 13.406 -10.875 -9.82 1 93.25 338 ALA A CA 1
ATOM 2646 C C . ALA A 1 338 ? 12.539 -10.812 -8.57 1 93.25 338 ALA A C 1
ATOM 2648 O O . ALA A 1 338 ? 12.125 -11.844 -8.039 1 93.25 338 ALA A O 1
ATOM 2649 N N . PRO A 1 339 ? 12.227 -9.617 -8.102 1 90.31 339 PRO A N 1
ATOM 2650 C CA . PRO A 1 339 ? 11.375 -9.477 -6.918 1 90.31 339 PRO A CA 1
ATOM 2651 C C . PRO A 1 339 ? 10.023 -10.18 -7.082 1 90.31 339 PRO A C 1
ATOM 2653 O O . PRO A 1 339 ? 9.516 -10.297 -8.195 1 90.31 339 PRO A O 1
ATOM 2656 N N . GLU A 1 340 ? 9.438 -10.625 -6.012 1 92.69 340 GLU A N 1
ATOM 2657 C CA . GLU A 1 340 ? 8.227 -11.438 -6.051 1 92.69 340 GLU A CA 1
ATOM 2658 C C . GLU A 1 340 ? 6.977 -10.562 -6.133 1 92.69 340 GLU A C 1
ATOM 2660 O O . GLU A 1 340 ? 5.961 -10.977 -6.695 1 92.69 340 GLU A O 1
ATOM 2665 N N . HIS A 1 341 ? 7.012 -9.367 -5.695 1 89.12 341 HIS A N 1
ATOM 2666 C CA . HIS A 1 341 ? 5.812 -8.562 -5.461 1 89.12 341 HIS A CA 1
ATOM 2667 C C . HIS A 1 341 ? 5.105 -8.242 -6.773 1 89.12 341 HIS A C 1
ATOM 2669 O O . HIS A 1 341 ? 3.877 -8.281 -6.848 1 89.12 341 HIS A O 1
ATOM 2675 N N . PRO A 1 342 ? 5.863 -7.996 -7.793 1 92.44 342 PRO A N 1
ATOM 2676 C CA . PRO A 1 342 ? 5.176 -7.617 -9.031 1 92.44 342 PRO A CA 1
ATOM 2677 C C . PRO A 1 342 ? 4.645 -8.82 -9.805 1 92.44 342 PRO A C 1
ATOM 2679 O O . PRO A 1 342 ? 3.99 -8.656 -10.836 1 92.44 342 PRO A O 1
ATOM 2682 N N . LEU A 1 343 ? 4.969 -9.984 -9.375 1 96.12 343 LEU A N 1
ATOM 2683 C CA . LEU A 1 343 ? 4.535 -11.188 -10.078 1 96.12 343 LEU A CA 1
ATOM 2684 C C . LEU A 1 343 ? 3.121 -11.578 -9.664 1 96.12 343 LEU A C 1
ATOM 2686 O O . LEU A 1 343 ? 2.801 -11.609 -8.469 1 96.12 343 LEU A O 1
ATOM 2690 N N . VAL A 1 344 ? 2.291 -11.859 -10.664 1 96.25 344 VAL A N 1
ATOM 2691 C CA . VAL A 1 344 ? 0.897 -12.219 -10.414 1 96.25 344 VAL A CA 1
ATOM 2692 C C . VAL A 1 344 ? 0.527 -13.461 -11.219 1 96.25 344 VAL A C 1
ATOM 2694 O O . VAL A 1 344 ? 0.719 -13.5 -12.438 1 96.25 344 VAL A O 1
ATOM 2697 N N . LEU A 1 345 ? 0.084 -14.508 -10.539 1 97.62 345 LEU A N 1
ATOM 2698 C CA . LEU A 1 345 ? -0.61 -15.562 -11.266 1 97.62 345 LEU A CA 1
ATOM 2699 C C . LEU A 1 345 ? -1.93 -15.055 -11.836 1 97.62 345 LEU A C 1
ATOM 2701 O O . LEU A 1 345 ? -2.887 -14.828 -11.094 1 97.62 345 LEU A O 1
ATOM 2705 N N . TRP A 1 346 ? -1.929 -14.977 -13.109 1 95.81 346 TRP A N 1
ATOM 2706 C CA . TRP A 1 346 ? -2.994 -14.227 -13.773 1 95.81 346 TRP A CA 1
ATOM 2707 C C . TRP A 1 346 ? -4.16 -15.148 -14.133 1 95.81 346 TRP A C 1
ATOM 2709 O O . TRP A 1 346 ? -5.324 -14.781 -13.945 1 95.81 346 TRP A O 1
ATOM 2719 N N . ASN A 1 347 ? -3.82 -16.297 -14.727 1 95.81 347 ASN A N 1
ATOM 2720 C CA . ASN A 1 347 ? -4.852 -17.25 -15.102 1 95.81 347 ASN A CA 1
ATOM 2721 C C . ASN A 1 347 ? -4.32 -18.688 -15.094 1 95.81 347 ASN A C 1
ATOM 2723 O O . ASN A 1 347 ? -3.139 -18.906 -15.359 1 95.81 347 ASN A O 1
ATOM 2727 N N . ILE A 1 348 ? -5.207 -19.562 -14.766 1 97.81 348 ILE A N 1
ATOM 2728 C CA . ILE A 1 348 ? -5.004 -20.984 -15.031 1 97.81 348 ILE A CA 1
ATOM 2729 C C . ILE A 1 348 ? -5.992 -21.469 -16.094 1 97.81 348 ILE A C 1
ATOM 2731 O O . ILE A 1 348 ? -7.195 -21.203 -15.992 1 97.81 348 ILE A O 1
ATOM 2735 N N . HIS A 1 349 ? -5.445 -22.125 -17.078 1 97.44 349 HIS A N 1
ATOM 2736 C CA . HIS A 1 349 ? -6.258 -22.531 -18.219 1 97.44 349 HIS A CA 1
ATOM 2737 C C . HIS A 1 349 ? -6.555 -24.016 -18.188 1 97.44 349 HIS A C 1
ATOM 2739 O O . HIS A 1 349 ? -5.652 -24.828 -17.984 1 97.44 349 HIS A O 1
ATOM 2745 N N . TYR A 1 350 ? -7.809 -24.359 -18.484 1 97.44 350 TYR A N 1
ATOM 2746 C CA . TYR A 1 350 ? -8.195 -25.766 -18.422 1 97.44 350 TYR A CA 1
ATOM 2747 C C . TYR A 1 350 ? -8.672 -26.266 -19.781 1 97.44 350 TYR A C 1
ATOM 2749 O O . TYR A 1 350 ? -9.219 -27.359 -19.891 1 97.44 350 TYR A O 1
ATOM 2757 N N . GLY A 1 351 ? -8.562 -25.484 -20.812 1 94.62 351 GLY A N 1
ATOM 2758 C CA . GLY A 1 351 ? -8.938 -25.891 -22.156 1 94.62 351 GLY A CA 1
ATOM 2759 C C . GLY A 1 351 ? -10.375 -26.359 -22.266 1 94.62 351 GLY A C 1
ATOM 2760 O O . GLY A 1 351 ? -11.297 -25.641 -21.859 1 94.62 351 GLY A O 1
ATOM 2761 N N . GLU A 1 352 ? -10.508 -27.578 -22.641 1 92.06 352 GLU A N 1
ATOM 2762 C CA . GLU A 1 352 ? -11.828 -28.156 -22.844 1 92.06 352 GLU A CA 1
ATOM 2763 C C . GLU A 1 352 ? -12.539 -28.391 -21.516 1 92.06 352 GLU A C 1
ATOM 2765 O O . GLU A 1 352 ? -13.773 -28.469 -21.469 1 92.06 352 GLU A O 1
ATOM 2770 N N . ASN A 1 353 ? -11.805 -28.406 -20.484 1 92.62 353 ASN A N 1
ATOM 2771 C CA . ASN A 1 353 ? -12.359 -28.672 -19.156 1 92.62 353 ASN A CA 1
ATOM 2772 C C . ASN A 1 353 ? -12.602 -27.375 -18.375 1 92.62 353 ASN A C 1
ATOM 2774 O O . ASN A 1 353 ? -12.68 -27.391 -17.141 1 92.62 353 ASN A O 1
ATOM 2778 N N . GLU A 1 354 ? -12.68 -26.297 -19.125 1 95.94 354 GLU A N 1
ATOM 2779 C CA . GLU A 1 354 ? -12.898 -25.031 -18.438 1 95.94 354 GLU A CA 1
ATOM 2780 C C . GLU A 1 354 ? -14.203 -25.047 -17.641 1 95.94 354 GLU A C 1
ATOM 2782 O O . GLU A 1 354 ? -15.273 -25.328 -18.203 1 95.94 354 GLU A O 1
ATOM 2787 N N . PRO A 1 355 ? -14.117 -24.75 -16.344 1 96.12 355 PRO A N 1
ATOM 2788 C CA . PRO A 1 355 ? -15.344 -24.734 -15.547 1 96.12 355 PRO A CA 1
ATOM 2789 C C . PRO A 1 355 ? -16.328 -23.656 -15.977 1 96.12 355 PRO A C 1
ATOM 2791 O O . PRO A 1 355 ? -15.906 -22.594 -16.438 1 96.12 355 PRO A O 1
ATOM 2794 N N . PRO A 1 356 ? -17.594 -23.969 -15.883 1 93.88 356 PRO A N 1
ATOM 2795 C CA . PRO A 1 356 ? -18.578 -22.906 -16.109 1 93.88 356 PRO A CA 1
ATOM 2796 C C . PRO A 1 356 ? -18.672 -21.922 -14.953 1 93.88 356 PRO A C 1
ATOM 2798 O O . PRO A 1 356 ? -19.625 -21.969 -14.156 1 93.88 356 PRO A O 1
ATOM 2801 N N . TRP A 1 357 ? -17.828 -21.031 -14.891 1 91 357 TRP A N 1
ATOM 2802 C CA . TRP A 1 357 ? -17.625 -20.125 -13.773 1 91 357 TRP A CA 1
ATOM 2803 C C . TRP A 1 357 ? -18.859 -19.266 -13.539 1 91 357 TRP A C 1
ATOM 2805 O O . TRP A 1 357 ? -19.453 -18.75 -14.492 1 91 357 TRP A O 1
ATOM 2815 N N . ARG A 1 358 ? -19.234 -19.219 -12.32 1 85 358 ARG A N 1
ATOM 2816 C CA . ARG A 1 358 ? -20.266 -18.297 -11.828 1 85 358 ARG A CA 1
ATOM 2817 C C . ARG A 1 358 ? -19.641 -17.203 -10.969 1 85 358 ARG A C 1
ATOM 2819 O O . ARG A 1 358 ? -19.016 -17.484 -9.945 1 85 358 ARG A O 1
ATOM 2826 N N . TYR A 1 359 ? -19.922 -16.047 -11.406 1 80.25 359 TYR A N 1
ATOM 2827 C CA . TYR A 1 359 ? -19.266 -14.914 -10.75 1 80.25 359 TYR A CA 1
ATOM 2828 C C . TYR A 1 359 ? -20.219 -14.227 -9.781 1 80.25 359 TYR A C 1
ATOM 2830 O O . TYR A 1 359 ? -21.438 -14.359 -9.898 1 80.25 359 TYR A O 1
ATOM 2838 N N . ALA A 1 360 ? -19.703 -13.555 -8.82 1 67.5 360 ALA A N 1
ATOM 2839 C CA . ALA A 1 360 ? -20.438 -12.898 -7.738 1 67.5 360 ALA A CA 1
ATOM 2840 C C . ALA A 1 360 ? -21.5 -11.953 -8.289 1 67.5 360 ALA A C 1
ATOM 2842 O O . ALA A 1 360 ? -22.609 -11.859 -7.746 1 67.5 360 ALA A O 1
ATOM 2843 N N . LEU A 1 361 ? -21.234 -11.133 -9.289 1 62.56 361 LEU A N 1
ATOM 2844 C CA . LEU A 1 361 ? -22.141 -10.07 -9.719 1 62.56 361 LEU A CA 1
ATOM 2845 C C . LEU A 1 361 ? -22.969 -10.523 -10.906 1 62.56 361 LEU A C 1
ATOM 2847 O O . LEU A 1 361 ? -23.594 -9.695 -11.586 1 62.56 361 LEU A O 1
ATOM 2851 N N . GLU A 1 362 ? -23 -11.805 -11 1 60.09 362 GLU A N 1
ATOM 2852 C CA . GLU A 1 362 ? -23.844 -12.25 -12.109 1 60.09 362 GLU A CA 1
ATOM 2853 C C . GLU A 1 362 ? -25.328 -12.031 -11.797 1 60.09 362 GLU A C 1
ATOM 2855 O O . GLU A 1 362 ? -25.766 -12.219 -10.664 1 60.09 362 GLU A O 1
ATOM 2860 N N . ARG A 1 363 ? -26 -11.195 -12.648 1 51.31 363 ARG A N 1
ATOM 2861 C CA . ARG A 1 363 ? -27.391 -10.766 -12.578 1 51.31 363 ARG A CA 1
ATOM 2862 C C . ARG A 1 363 ? -28.297 -11.93 -12.188 1 51.31 363 ARG A C 1
ATOM 2864 O O . ARG A 1 363 ? -29.266 -11.75 -11.438 1 51.31 363 ARG A O 1
ATOM 2871 N N . ASP A 1 364 ? -27.969 -12.961 -12.773 1 50.06 364 ASP A N 1
ATOM 2872 C CA . ASP A 1 364 ? -28.906 -14.062 -12.617 1 50.06 364 ASP A CA 1
ATOM 2873 C C . ASP A 1 364 ? -28.562 -14.906 -11.383 1 50.06 364 ASP A C 1
ATOM 2875 O O . ASP A 1 364 ? -28.906 -16.094 -11.32 1 50.06 364 ASP A O 1
ATOM 2879 N N . SER A 1 365 ? -27.844 -14.164 -10.5 1 53.78 365 SER A N 1
ATOM 2880 C CA . SER A 1 365 ? -27.516 -14.953 -9.312 1 53.78 365 SER A CA 1
ATOM 2881 C C . SER A 1 365 ? -28.766 -15.305 -8.523 1 53.78 365 SER A C 1
ATOM 2883 O O . SER A 1 365 ? -29.641 -14.461 -8.305 1 53.78 365 SER A O 1
ATOM 2885 N N . PRO A 1 366 ? -29.047 -16.562 -8.422 1 49.5 366 PRO A N 1
ATOM 2886 C CA . PRO A 1 366 ? -30.234 -16.984 -7.664 1 49.5 366 PRO A CA 1
ATOM 2887 C C . PRO A 1 366 ? -30.297 -16.344 -6.277 1 49.5 366 PRO A C 1
ATOM 2889 O O . PRO A 1 366 ? -31.328 -16.406 -5.617 1 49.5 366 PRO A O 1
ATOM 2892 N N . TRP A 1 367 ? -29.188 -15.797 -5.93 1 50.69 367 TRP A N 1
ATOM 2893 C CA . TRP A 1 367 ? -29.219 -15.32 -4.551 1 50.69 367 TRP A CA 1
ATOM 2894 C C . TRP A 1 367 ? -29.734 -13.891 -4.477 1 50.69 367 TRP A C 1
ATOM 2896 O O . TRP A 1 367 ? -29.766 -13.289 -3.4 1 50.69 367 TRP A O 1
ATOM 2906 N N . GLY A 1 368 ? -30.328 -13.422 -5.453 1 48.47 368 GLY A N 1
ATOM 2907 C CA . GLY A 1 368 ? -31.156 -12.227 -5.484 1 48.47 368 GLY A CA 1
ATOM 2908 C C . GLY A 1 368 ? -30.375 -10.945 -5.281 1 48.47 368 GLY A C 1
ATOM 2909 O O . GLY A 1 368 ? -29.141 -10.969 -5.191 1 48.47 368 GLY A O 1
ATOM 2910 N N . LYS A 1 369 ? -31.094 -9.766 -5.348 1 50.34 369 LYS A N 1
ATOM 2911 C CA . LYS A 1 369 ? -30.641 -8.383 -5.242 1 50.34 369 LYS A CA 1
ATOM 2912 C C . LYS A 1 369 ? -29.875 -8.148 -3.947 1 50.34 369 LYS A C 1
ATOM 2914 O O . LYS A 1 369 ? -28.875 -7.43 -3.934 1 50.34 369 LYS A O 1
ATOM 2919 N N . CYS A 1 370 ? -30.344 -8.758 -2.904 1 44 370 CYS A N 1
ATOM 2920 C CA . CYS A 1 370 ? -29.75 -8.547 -1.591 1 44 370 CYS A CA 1
ATOM 2921 C C . CYS A 1 370 ? -28.344 -9.125 -1.532 1 44 370 CYS A C 1
ATOM 2923 O O . CYS A 1 370 ? -27.438 -8.508 -0.979 1 44 370 CYS A O 1
ATOM 2925 N N . SER A 1 371 ? -28.25 -10.289 -2.166 1 50.97 371 SER A N 1
ATOM 2926 C CA . SER A 1 371 ? -26.953 -10.953 -2.158 1 50.97 371 SER A CA 1
ATOM 2927 C C . SER A 1 371 ? -25.922 -10.188 -2.992 1 50.97 371 SER A C 1
ATOM 2929 O O . SER A 1 371 ? -24.75 -10.094 -2.619 1 50.97 371 SER A O 1
ATOM 2931 N N . ARG A 1 372 ? -26.516 -9.547 -3.959 1 57.06 372 ARG A N 1
ATOM 2932 C CA . ARG A 1 372 ? -25.641 -8.734 -4.809 1 57.06 372 ARG A CA 1
ATOM 2933 C C . ARG A 1 372 ? -25.125 -7.52 -4.055 1 57.06 372 ARG A C 1
ATOM 2935 O O . ARG A 1 372 ? -23.938 -7.199 -4.137 1 57.06 372 ARG A O 1
ATOM 2942 N N . ASN A 1 373 ? -26.078 -6.98 -3.314 1 58.41 373 ASN A N 1
ATOM 2943 C CA . ASN A 1 373 ? -25.656 -5.805 -2.562 1 58.41 373 ASN A CA 1
ATOM 2944 C C . ASN A 1 373 ? -24.641 -6.16 -1.486 1 58.41 373 ASN A C 1
ATOM 2946 O O . ASN A 1 373 ? -23.656 -5.438 -1.288 1 58.41 373 ASN A O 1
ATOM 2950 N N . SER A 1 374 ? -24.938 -7.305 -0.954 1 58.66 374 SER A N 1
ATOM 2951 C CA . SER A 1 374 ? -24.031 -7.734 0.108 1 58.66 374 SER A CA 1
ATOM 2952 C C . SER A 1 374 ? -22.672 -8.102 -0.45 1 58.66 374 SER A C 1
ATOM 2954 O O . SER A 1 374 ? -21.641 -7.809 0.169 1 58.66 374 SER A O 1
ATOM 2956 N N . THR A 1 375 ? -22.844 -8.695 -1.625 1 62.19 375 THR A N 1
ATOM 2957 C CA . THR A 1 375 ? -21.594 -9.109 -2.25 1 62.19 375 THR A CA 1
ATOM 2958 C C . THR A 1 375 ? -20.781 -7.887 -2.705 1 62.19 375 THR A C 1
ATOM 2960 O O . THR A 1 375 ? -19.578 -7.832 -2.516 1 62.19 375 THR A O 1
ATOM 2963 N N . VAL A 1 376 ? -21.562 -7.012 -3.25 1 62.66 376 VAL A N 1
ATOM 2964 C CA . VAL A 1 376 ? -20.875 -5.805 -3.719 1 62.66 376 VAL A CA 1
ATOM 2965 C C . VAL A 1 376 ? -20.234 -5.082 -2.541 1 62.66 376 VAL A C 1
ATOM 2967 O O . VAL A 1 376 ? -19.047 -4.75 -2.586 1 62.66 376 VAL A O 1
ATOM 2970 N N . VAL A 1 377 ? -21.016 -4.973 -1.562 1 64.19 377 VAL A N 1
ATOM 2971 C CA . VAL A 1 377 ? -20.531 -4.203 -0.423 1 64.19 377 VAL A CA 1
ATOM 2972 C C . VAL A 1 377 ? -19.469 -5 0.327 1 64.19 377 VAL A C 1
ATOM 2974 O O . VAL A 1 377 ? -18.469 -4.441 0.784 1 64.19 377 VAL A O 1
ATOM 2977 N N . GLY A 1 378 ? -19.672 -6.262 0.265 1 67.56 378 GLY A N 1
ATOM 2978 C CA . GLY A 1 378 ? -18.797 -7.086 1.073 1 67.56 378 GLY A CA 1
ATOM 2979 C C . GLY A 1 378 ? -17.5 -7.441 0.37 1 67.56 378 GLY A C 1
ATOM 2980 O O . GLY A 1 378 ? -16.484 -7.719 1.021 1 67.56 378 GLY A O 1
ATOM 2981 N N . ILE A 1 379 ? -17.516 -7.414 -0.938 1 73.12 379 ILE A N 1
ATOM 2982 C CA . ILE A 1 379 ? -16.328 -7.848 -1.674 1 73.12 379 ILE A CA 1
ATOM 2983 C C . ILE A 1 379 ? -15.719 -6.66 -2.414 1 73.12 379 ILE A C 1
ATOM 2985 O O . ILE A 1 379 ? -14.547 -6.328 -2.211 1 73.12 379 ILE A O 1
ATOM 2989 N N . LEU A 1 380 ? -16.578 -5.949 -3.066 1 74.94 380 LEU A N 1
ATOM 2990 C CA . LEU A 1 380 ? -16.062 -4.906 -3.945 1 74.94 380 LEU A CA 1
ATOM 2991 C C . LEU A 1 380 ? -15.586 -3.701 -3.137 1 74.94 380 LEU A C 1
ATOM 2993 O O . LEU A 1 380 ? -14.547 -3.119 -3.439 1 74.94 380 LEU A O 1
ATOM 2997 N N . ARG A 1 381 ? -16.359 -3.408 -2.158 1 79.12 381 ARG A N 1
ATOM 2998 C CA . ARG A 1 381 ? -16.031 -2.197 -1.409 1 79.12 381 ARG A CA 1
ATOM 2999 C C . ARG A 1 381 ? -14.688 -2.326 -0.704 1 79.12 381 ARG A C 1
ATOM 3001 O O . ARG A 1 381 ? -13.844 -1.435 -0.803 1 79.12 381 ARG A O 1
ATOM 3008 N N . PRO A 1 382 ? -14.477 -3.445 -0.062 1 77.69 382 PRO A N 1
ATOM 3009 C CA . PRO A 1 382 ? -13.164 -3.568 0.578 1 77.69 382 PRO A CA 1
ATOM 3010 C C . PRO A 1 382 ? -12.008 -3.506 -0.422 1 77.69 382 PRO A C 1
ATOM 3012 O O . PRO A 1 382 ? -10.969 -2.916 -0.131 1 77.69 382 PRO A O 1
ATOM 3015 N N . ILE A 1 383 ? -12.172 -4.059 -1.549 1 80.12 383 ILE A N 1
ATOM 3016 C CA . ILE A 1 383 ? -11.141 -4.035 -2.578 1 80.12 383 ILE A CA 1
ATOM 3017 C C . ILE A 1 383 ? -10.953 -2.607 -3.092 1 80.12 383 ILE A C 1
ATOM 3019 O O . ILE A 1 383 ? -9.828 -2.15 -3.279 1 80.12 383 ILE A O 1
ATOM 3023 N N . LEU A 1 384 ? -12.031 -1.995 -3.256 1 81.25 384 LEU A N 1
ATOM 3024 C CA . LEU A 1 384 ? -12 -0.623 -3.75 1 81.25 384 LEU A CA 1
ATOM 3025 C C . LEU A 1 384 ? -11.312 0.299 -2.754 1 81.25 384 LEU A C 1
ATOM 3027 O O . LEU A 1 384 ? -10.492 1.14 -3.141 1 81.25 384 LEU A O 1
ATOM 3031 N N . LEU A 1 385 ? -11.68 0.158 -1.534 1 82.94 385 LEU A N 1
ATOM 3032 C CA . LEU A 1 385 ? -11.086 1.001 -0.501 1 82.94 385 LEU A CA 1
ATOM 3033 C C . LEU A 1 385 ? -9.586 0.739 -0.376 1 82.94 385 LEU A C 1
ATOM 3035 O O . LEU A 1 385 ? -8.805 1.672 -0.195 1 82.94 385 LEU A O 1
ATOM 3039 N N . GLN A 1 386 ? -9.258 -0.485 -0.501 1 83.38 386 GLN A N 1
ATOM 3040 C CA . GLN A 1 386 ? -7.836 -0.812 -0.481 1 83.38 386 GLN A CA 1
ATOM 3041 C C . GLN A 1 386 ? -7.121 -0.24 -1.703 1 83.38 386 GLN A C 1
ATOM 3043 O O . GLN A 1 386 ? -6.004 0.273 -1.593 1 83.38 386 GLN A O 1
ATOM 3048 N N . TRP A 1 387 ? -7.691 -0.4 -2.77 1 84 387 TRP A N 1
ATOM 3049 C CA . TRP A 1 387 ? -7.148 0.168 -3.998 1 84 387 TRP A CA 1
ATOM 3050 C C . TRP A 1 387 ? -6.938 1.672 -3.854 1 84 387 TRP A C 1
ATOM 3052 O O . TRP A 1 387 ? -5.883 2.195 -4.23 1 84 387 TRP A O 1
ATOM 3062 N N . TYR A 1 388 ? -7.938 2.332 -3.309 1 84.81 388 TYR A N 1
ATOM 3063 C CA . TYR A 1 388 ? -7.867 3.775 -3.1 1 84.81 388 TYR A CA 1
ATOM 3064 C C . TYR A 1 388 ? -6.746 4.133 -2.133 1 84.81 388 TYR A C 1
ATOM 3066 O O . TYR A 1 388 ? -6.004 5.09 -2.361 1 84.81 388 TYR A O 1
ATOM 3074 N N . ALA A 1 389 ? -6.645 3.387 -1.125 1 85.31 389 ALA A N 1
ATOM 3075 C CA . ALA A 1 389 ? -5.574 3.607 -0.158 1 85.31 389 ALA A CA 1
ATOM 3076 C C . ALA A 1 389 ? -4.203 3.455 -0.813 1 85.31 389 ALA A C 1
ATOM 3078 O O . ALA A 1 389 ? -3.326 4.301 -0.633 1 85.31 389 ALA A O 1
ATOM 3079 N N . ASP A 1 390 ? -3.998 2.434 -1.551 1 86.12 390 ASP A N 1
ATOM 3080 C CA . ASP A 1 390 ? -2.729 2.197 -2.232 1 86.12 390 ASP A CA 1
ATOM 3081 C C . ASP A 1 390 ? -2.453 3.281 -3.27 1 86.12 390 ASP A C 1
ATOM 3083 O O . ASP A 1 390 ? -1.306 3.699 -3.449 1 86.12 390 ASP A O 1
ATOM 3087 N N . LEU A 1 391 ? -3.486 3.658 -3.924 1 85.44 391 LEU A N 1
ATOM 3088 C CA . LEU A 1 391 ? -3.359 4.734 -4.898 1 85.44 391 LEU A CA 1
ATOM 3089 C C . LEU A 1 391 ? -2.857 6.012 -4.234 1 85.44 391 LEU A C 1
ATOM 3091 O O . LEU A 1 391 ? -1.987 6.699 -4.777 1 85.44 391 LEU A O 1
ATOM 3095 N N . THR A 1 392 ? -3.393 6.281 -3.129 1 86.5 392 THR A N 1
ATOM 3096 C CA . THR A 1 392 ? -2.977 7.465 -2.381 1 86.5 392 THR A CA 1
ATOM 3097 C C . THR A 1 392 ? -1.503 7.371 -1.998 1 86.5 392 THR A C 1
ATOM 3099 O O . THR A 1 392 ? -0.773 8.359 -2.072 1 86.5 392 THR A O 1
ATOM 3102 N N . LYS A 1 393 ? -1.091 6.219 -1.692 1 87.38 393 LYS A N 1
ATOM 3103 C CA . LYS A 1 393 ? 0.315 6 -1.361 1 87.38 393 LYS A CA 1
ATOM 3104 C C . LY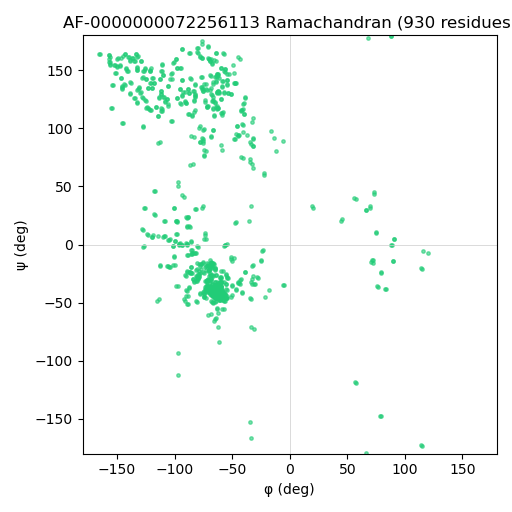S A 1 393 ? 1.207 6.219 -2.58 1 87.38 393 LYS A C 1
ATOM 3106 O O . LYS A 1 393 ? 2.299 6.777 -2.465 1 87.38 393 LYS A O 1
ATOM 3111 N N . VAL A 1 394 ? 0.741 5.758 -3.674 1 85.56 394 VAL A N 1
ATOM 3112 C CA . VAL A 1 394 ? 1.477 5.949 -4.918 1 85.56 394 VAL A CA 1
ATOM 3113 C C . VAL A 1 394 ? 1.614 7.441 -5.215 1 85.56 394 VAL A C 1
ATOM 3115 O O . VAL A 1 394 ? 2.695 7.914 -5.574 1 85.56 394 VAL A O 1
ATOM 3118 N N . ILE A 1 395 ? 0.565 8.172 -5.035 1 83.12 395 ILE A N 1
ATOM 3119 C CA . ILE A 1 395 ? 0.56 9.609 -5.285 1 83.12 395 ILE A CA 1
ATOM 3120 C C . ILE A 1 395 ? 1.516 10.305 -4.316 1 83.12 395 ILE A C 1
ATOM 3122 O O . ILE A 1 395 ? 2.34 11.125 -4.73 1 83.12 395 ILE A O 1
ATOM 3126 N N . PHE A 1 396 ? 1.454 9.914 -3.117 1 86.69 396 PHE A N 1
ATOM 3127 C CA . PHE A 1 396 ? 2.291 10.508 -2.08 1 86.69 396 PHE A CA 1
ATOM 3128 C C . PHE A 1 396 ? 3.766 10.25 -2.361 1 86.69 396 PHE A C 1
ATOM 3130 O O . PHE A 1 396 ? 4.57 11.18 -2.387 1 86.69 396 PHE A O 1
ATOM 3137 N N . ASN A 1 397 ? 4.098 8.992 -2.521 1 83.81 397 ASN A N 1
ATOM 3138 C CA . ASN A 1 397 ? 5.492 8.633 -2.744 1 83.81 397 ASN A CA 1
ATOM 3139 C C . ASN A 1 397 ? 6.02 9.211 -4.055 1 83.81 397 ASN A C 1
ATOM 3141 O O . ASN A 1 397 ? 7.195 9.562 -4.156 1 83.81 397 ASN A O 1
ATOM 3145 N N . GLY A 1 398 ? 5.117 9.25 -5.012 1 78.88 398 GLY A N 1
ATOM 3146 C CA . GLY A 1 398 ? 5.492 9.914 -6.246 1 78.88 398 GLY A CA 1
ATOM 3147 C C . GLY A 1 398 ? 5.82 11.383 -6.055 1 78.88 398 GLY A C 1
ATOM 3148 O O . GLY A 1 398 ? 6.812 11.875 -6.594 1 78.88 398 GLY A O 1
ATOM 3149 N N . ALA A 1 399 ? 5.012 12.062 -5.297 1 80.25 399 ALA A N 1
ATOM 3150 C CA . ALA A 1 399 ? 5.246 13.477 -4.996 1 80.25 399 ALA A CA 1
ATOM 3151 C C . ALA A 1 399 ? 6.531 13.656 -4.191 1 80.25 399 ALA A C 1
ATOM 3153 O O . ALA A 1 399 ? 7.285 14.602 -4.426 1 80.25 399 ALA A O 1
ATOM 3154 N N . LEU A 1 400 ? 6.734 12.773 -3.277 1 81.5 400 LEU A N 1
ATOM 3155 C CA . LEU A 1 400 ? 7.934 12.836 -2.451 1 81.5 400 LEU A CA 1
ATOM 3156 C C . LEU A 1 400 ? 9.188 12.633 -3.295 1 81.5 400 LEU A C 1
ATOM 3158 O O . LEU A 1 400 ? 10.18 13.344 -3.121 1 81.5 400 LEU A O 1
ATOM 3162 N N . LEU A 1 401 ? 9.148 11.664 -4.184 1 76.88 401 LEU A N 1
ATOM 3163 C CA . LEU A 1 401 ? 10.273 11.414 -5.078 1 76.88 401 LEU A CA 1
ATOM 3164 C C . LEU A 1 401 ? 10.57 12.641 -5.93 1 76.88 401 LEU A C 1
ATOM 3166 O O . LEU A 1 401 ? 11.734 13.008 -6.109 1 76.88 401 LEU A O 1
ATOM 3170 N N . ARG A 1 402 ? 9.586 13.305 -6.316 1 73.75 402 ARG A N 1
ATOM 3171 C CA . ARG A 1 402 ? 9.758 14.5 -7.148 1 73.75 402 ARG A CA 1
ATOM 3172 C C . ARG A 1 402 ? 10.336 15.648 -6.34 1 73.75 402 ARG A C 1
ATOM 3174 O O . ARG A 1 402 ? 11.188 16.406 -6.832 1 73.75 402 ARG A O 1
ATOM 3181 N N . ARG A 1 403 ? 9.875 15.758 -5.195 1 74.75 403 ARG A N 1
ATOM 3182 C CA . ARG A 1 403 ? 10.328 16.844 -4.336 1 74.75 403 ARG A CA 1
ATOM 3183 C C . ARG A 1 403 ? 11.781 16.656 -3.922 1 74.75 403 ARG A C 1
ATOM 3185 O O . ARG A 1 403 ? 12.539 17.625 -3.811 1 74.75 403 ARG A O 1
ATOM 3192 N N . THR A 1 404 ? 12.125 15.461 -3.619 1 69.94 404 THR A N 1
ATOM 3193 C CA . THR A 1 404 ? 13.469 15.164 -3.146 1 69.94 404 THR A CA 1
ATOM 3194 C C . THR A 1 404 ? 14.477 15.266 -4.285 1 69.94 404 THR A C 1
ATOM 3196 O O . THR A 1 404 ? 15.656 15.547 -4.059 1 69.94 404 THR A O 1
ATOM 3199 N N . THR A 1 405 ? 14.062 14.992 -5.449 1 61.59 405 THR A N 1
ATOM 3200 C CA . THR A 1 405 ? 15.008 15.023 -6.562 1 61.59 405 THR A CA 1
ATOM 3201 C C . THR A 1 405 ? 15.094 16.422 -7.16 1 61.59 405 THR A C 1
ATOM 3203 O O . THR A 1 405 ? 15.938 16.688 -8.016 1 61.59 405 THR A O 1
ATOM 3206 N N . HIS A 1 406 ? 14.734 17.438 -6.316 1 49.12 406 HIS A N 1
ATOM 3207 C CA . HIS A 1 406 ? 14.836 18.844 -6.688 1 49.12 406 HIS A CA 1
ATOM 3208 C C . HIS A 1 406 ? 15.672 19.031 -7.949 1 49.12 406 HIS A C 1
ATOM 3210 O O . HIS A 1 406 ? 16.891 19.219 -7.875 1 49.12 406 HIS A O 1
ATOM 3216 N N . GLY A 1 407 ? 15.367 19.078 -9.227 1 43.44 407 GLY A N 1
ATOM 3217 C CA . GLY A 1 407 ? 16.188 19.406 -10.391 1 43.44 407 GLY A CA 1
ATOM 3218 C C . GLY A 1 407 ? 17.109 18.281 -10.797 1 43.44 407 GLY A C 1
ATOM 3219 O O . GLY A 1 407 ? 17.906 18.422 -11.734 1 43.44 407 GLY A O 1
ATOM 3220 N N . SER A 1 408 ? 17.641 17.578 -9.93 1 41.41 408 SER A N 1
ATOM 3221 C CA . SER A 1 408 ? 18.641 16.562 -10.266 1 41.41 408 SER A CA 1
ATOM 3222 C C . SER A 1 408 ? 18.172 15.68 -11.414 1 41.41 408 SER A C 1
ATOM 3224 O O . SER A 1 408 ? 16.969 15.578 -11.672 1 41.41 408 SER A O 1
ATOM 3226 N N . PRO A 1 409 ? 19.266 15.273 -12.195 1 37.97 409 PRO A N 1
ATOM 3227 C CA . PRO A 1 409 ? 19.25 14.609 -13.5 1 37.97 409 PRO A CA 1
ATOM 3228 C C . PRO A 1 409 ? 18.297 13.414 -13.539 1 37.97 409 PRO A C 1
ATOM 3230 O O . PRO A 1 409 ? 18.266 12.68 -14.539 1 37.97 409 PRO A O 1
ATOM 3233 N N . PHE A 1 410 ? 17.828 12.984 -12.531 1 38.97 410 PHE A N 1
ATOM 3234 C CA . PHE A 1 410 ? 16.953 11.891 -12.922 1 38.97 410 PHE A CA 1
ATOM 3235 C C . PHE A 1 410 ? 15.938 12.352 -13.961 1 38.97 410 PHE A C 1
ATOM 3237 O O . PHE A 1 410 ? 15.32 11.531 -14.641 1 38.97 410 PHE A O 1
ATOM 3244 N N . CYS A 1 411 ? 15.547 13.766 -13.938 1 36.72 411 CYS A N 1
ATOM 3245 C CA . CYS A 1 411 ? 14.781 14.312 -15.055 1 36.72 411 CYS A CA 1
ATOM 3246 C C . CYS A 1 411 ? 15.695 15.016 -16.047 1 36.72 411 CYS A C 1
ATOM 3248 O O . CYS A 1 411 ? 15.617 14.75 -17.25 1 36.72 411 CYS A O 1
ATOM 3250 N N . LYS A 1 412 ? 15.945 16.531 -15.945 1 34.53 412 LYS A N 1
ATOM 3251 C CA . LYS A 1 412 ? 16.438 17.359 -17.047 1 34.53 412 LYS A CA 1
ATOM 3252 C C . LYS A 1 412 ? 17.953 17.359 -17.109 1 34.53 412 LYS A C 1
ATOM 3254 O O . LYS A 1 412 ? 18.625 17.969 -16.266 1 34.53 412 LYS A O 1
ATOM 3259 N N . ASP A 1 413 ? 18.719 16.453 -17.391 1 31.59 413 ASP A N 1
ATOM 3260 C CA . ASP A 1 413 ? 19.906 17.125 -17.922 1 31.59 413 ASP A CA 1
ATOM 3261 C C . ASP A 1 413 ? 19.516 18.219 -18.906 1 31.59 413 ASP A C 1
ATOM 3263 O O . ASP A 1 413 ? 18.875 17.938 -19.922 1 31.59 413 ASP A O 1
ATOM 3267 N N . GLU A 1 414 ? 19.328 19.453 -18.688 1 32.22 414 GLU A N 1
ATOM 3268 C CA . GLU A 1 414 ? 19.109 20.562 -19.609 1 32.22 414 GLU A CA 1
ATOM 3269 C C . GLU A 1 414 ? 19.828 20.344 -20.938 1 32.22 414 GLU A C 1
ATOM 3271 O O . GLU A 1 414 ? 19.297 20.688 -22 1 32.22 414 GLU A O 1
ATOM 3276 N N . GLY A 1 415 ? 21.266 20.469 -21.016 1 30.75 415 GLY A N 1
ATOM 3277 C CA . GLY A 1 415 ? 21.953 20.641 -22.281 1 30.75 415 GLY A CA 1
ATOM 3278 C C . GLY A 1 415 ? 21.766 19.453 -23.219 1 30.75 415 GLY A C 1
ATOM 3279 O O . GLY A 1 415 ? 22.141 19.516 -24.391 1 30.75 415 GLY A O 1
ATOM 3280 N N . SER A 1 416 ? 22.156 18.266 -22.812 1 30.34 416 SER A N 1
ATOM 3281 C CA . SER A 1 416 ? 22.109 17.297 -23.906 1 30.34 416 SER A CA 1
ATOM 3282 C C . SER A 1 416 ? 20.672 17.016 -24.328 1 30.34 416 SER A C 1
ATOM 3284 O O . SER A 1 416 ? 19.75 17.094 -23.5 1 30.34 416 SER A O 1
ATOM 3286 N N . GLU A 1 417 ? 20.25 17.172 -25.516 1 32.25 417 GLU A N 1
ATOM 3287 C CA . GLU A 1 417 ? 19.094 16.75 -26.312 1 32.25 417 GLU A CA 1
ATOM 3288 C C . GLU A 1 417 ? 18.391 15.562 -25.672 1 32.25 417 GLU A C 1
ATOM 3290 O O . GLU A 1 417 ? 17.234 15.281 -25.969 1 32.25 417 GLU A O 1
ATOM 3295 N N . ALA A 1 418 ? 19.188 14.625 -25.125 1 30.33 418 ALA A N 1
ATOM 3296 C CA . ALA A 1 418 ? 18.578 13.406 -24.594 1 30.33 418 ALA A CA 1
ATOM 3297 C C . ALA A 1 418 ? 17.859 13.672 -23.281 1 30.33 4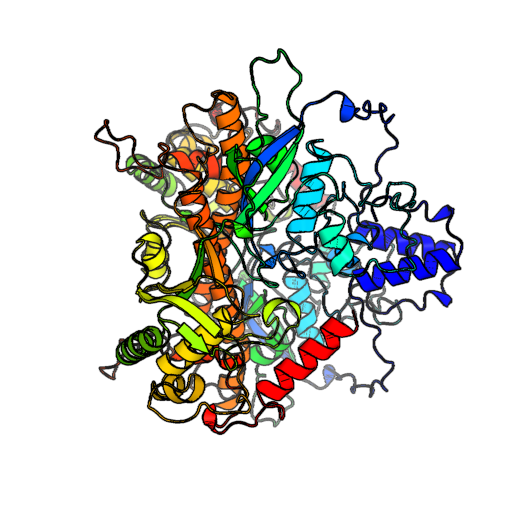18 ALA A C 1
ATOM 3299 O O . ALA A 1 418 ? 18.203 13.094 -22.25 1 30.33 418 ALA A O 1
ATOM 3300 N N . ALA A 1 419 ? 17.594 14.789 -22.734 1 33.28 419 ALA A N 1
ATOM 3301 C CA . ALA A 1 419 ? 16.844 15.461 -21.672 1 33.28 419 ALA A CA 1
ATOM 3302 C C . ALA A 1 419 ? 15.523 14.758 -21.406 1 33.28 419 ALA A C 1
ATOM 3304 O O . ALA A 1 419 ? 14.898 14.961 -20.359 1 33.28 419 ALA A O 1
ATOM 3305 N N . ASN A 1 420 ? 14.898 14.148 -22.219 1 35.09 420 ASN A N 1
ATOM 3306 C CA . ASN A 1 420 ? 13.617 13.461 -22.297 1 35.09 420 ASN A CA 1
ATOM 3307 C C . ASN A 1 420 ? 13.633 12.141 -21.531 1 35.09 420 ASN A C 1
ATOM 3309 O O . ASN A 1 420 ? 12.68 11.367 -21.594 1 35.09 420 ASN A O 1
ATOM 3313 N N . GLU A 1 421 ? 14.828 11.484 -21.188 1 39.5 421 GLU A N 1
ATOM 3314 C CA . GLU A 1 421 ? 14.641 10.133 -20.656 1 39.5 421 GLU A CA 1
ATOM 3315 C C . GLU A 1 421 ? 14.656 10.133 -19.125 1 39.5 421 GLU A C 1
ATOM 3317 O O . GLU A 1 421 ? 15.68 9.836 -18.516 1 39.5 421 GLU A O 1
ATOM 3322 N N . PRO A 1 422 ? 13.883 10.891 -18.391 1 42.84 422 PRO A N 1
ATOM 3323 C CA . PRO A 1 422 ? 13.836 11.148 -16.953 1 42.84 422 PRO A CA 1
ATOM 3324 C C . PRO A 1 422 ? 14.008 9.875 -16.125 1 42.84 422 PRO A C 1
ATOM 3326 O O . PRO A 1 422 ? 14.508 9.938 -15 1 42.84 422 PRO A O 1
ATOM 3329 N N . CYS A 1 423 ? 13.609 8.672 -16.578 1 49.78 423 CYS A N 1
ATOM 3330 C CA . CYS A 1 423 ? 13.469 7.523 -15.688 1 49.78 423 CYS A CA 1
ATOM 3331 C C . CYS A 1 423 ? 14.633 6.551 -15.859 1 49.78 423 CYS A C 1
ATOM 3333 O O . CYS A 1 423 ? 14.68 5.508 -15.203 1 49.78 423 CYS A O 1
ATOM 3335 N N . ALA A 1 424 ? 15.609 6.98 -16.719 1 50.84 424 ALA A N 1
ATOM 3336 C CA . ALA A 1 424 ? 16.656 6 -16.984 1 50.84 424 ALA A CA 1
ATOM 3337 C C . ALA A 1 424 ? 17.516 5.773 -15.734 1 50.84 424 ALA A C 1
ATOM 3339 O O . ALA A 1 424 ? 17.984 4.664 -15.492 1 50.84 424 ALA A O 1
ATOM 3340 N N . GLY A 1 425 ? 17.562 6.812 -14.867 1 59.31 425 GLY A N 1
ATOM 3341 C CA . GLY A 1 425 ? 18.375 6.648 -13.672 1 59.31 425 GLY A CA 1
ATOM 3342 C C . GLY A 1 425 ? 17.672 5.863 -12.586 1 59.31 425 GLY A C 1
ATOM 3343 O O . GLY A 1 425 ? 18.312 5.41 -11.625 1 59.31 425 GLY A O 1
ATOM 3344 N N . LEU A 1 426 ? 16.5 5.52 -12.906 1 67.19 426 LEU A N 1
ATOM 3345 C CA . LEU A 1 426 ? 15.727 4.863 -11.852 1 67.19 426 LEU A CA 1
ATOM 3346 C C . LEU A 1 426 ? 15.906 3.35 -11.914 1 67.19 426 LEU A C 1
ATOM 3348 O O . LEU A 1 426 ? 15.836 2.67 -10.891 1 67.19 426 LEU A O 1
ATOM 3352 N N . ALA A 1 427 ? 16.219 2.867 -13.156 1 67.94 427 ALA A N 1
ATOM 3353 C CA . ALA A 1 427 ? 16.266 1.419 -13.344 1 67.94 427 ALA A CA 1
ATOM 3354 C C . ALA A 1 427 ? 17.328 0.786 -12.461 1 67.94 427 ALA A C 1
ATOM 3356 O O . ALA A 1 427 ? 17.078 -0.202 -11.773 1 67.94 427 ALA A O 1
ATOM 3357 N N . PRO A 1 428 ? 18.469 1.44 -12.32 1 66.88 428 PRO A N 1
ATOM 3358 C CA . PRO A 1 428 ? 19.5 0.848 -11.453 1 66.88 428 PRO A CA 1
ATOM 3359 C C . PRO A 1 428 ? 19.094 0.87 -9.984 1 66.88 428 PRO A C 1
ATOM 3361 O O . PRO A 1 428 ? 19.516 0.001 -9.211 1 66.88 428 PRO A O 1
ATOM 3364 N N . LEU A 1 429 ? 18.266 1.804 -9.68 1 71.69 429 LEU A N 1
ATOM 3365 C CA . LEU A 1 429 ? 17.844 1.928 -8.289 1 71.69 429 LEU A CA 1
ATOM 3366 C C . LEU A 1 429 ? 16.766 0.91 -7.953 1 71.69 429 LEU A C 1
ATOM 3368 O O . LEU A 1 429 ? 16.656 0.455 -6.812 1 71.69 429 LEU A O 1
ATOM 3372 N N . MET A 1 430 ? 16.062 0.586 -8.938 1 74.44 430 MET A N 1
ATOM 3373 C CA . MET A 1 430 ? 14.93 -0.296 -8.711 1 74.44 430 MET A CA 1
ATOM 3374 C C . MET A 1 430 ? 15.359 -1.758 -8.703 1 74.44 430 MET A C 1
ATOM 3376 O O . MET A 1 430 ? 14.781 -2.58 -7.996 1 74.44 430 MET A O 1
ATOM 3380 N N . PHE A 1 431 ? 16.391 -1.979 -9.461 1 67.38 431 PHE A N 1
ATOM 3381 C CA . PHE A 1 431 ? 16.672 -3.393 -9.688 1 67.38 431 PHE A CA 1
ATOM 3382 C C . PHE A 1 431 ? 18.078 -3.746 -9.258 1 67.38 431 PHE A C 1
ATOM 3384 O O . PHE A 1 431 ? 18.562 -4.848 -9.523 1 67.38 431 PHE A O 1
ATOM 3391 N N . THR A 1 432 ? 18.859 -2.668 -8.516 1 56.69 432 THR A N 1
ATOM 3392 C CA . THR A 1 432 ? 20.266 -2.889 -8.172 1 56.69 432 THR A CA 1
ATOM 3393 C C . THR A 1 432 ? 20.391 -3.926 -7.066 1 56.69 432 THR A C 1
ATOM 3395 O O . THR A 1 432 ? 21.5 -4.273 -6.66 1 56.69 432 THR A O 1
ATOM 3398 N N . HIS A 1 433 ? 19.516 -4.102 -6.199 1 51.94 433 HIS A N 1
ATOM 3399 C CA . HIS A 1 433 ? 19.984 -5.188 -5.348 1 51.94 433 HIS A CA 1
ATOM 3400 C C . HIS A 1 433 ? 20.797 -6.199 -6.145 1 51.94 433 HIS A C 1
ATOM 3402 O O . HIS A 1 433 ? 21.469 -7.059 -5.566 1 51.94 433 HIS A O 1
ATOM 3408 N N . MET A 1 434 ? 20.609 -6.113 -7.363 1 41.97 434 MET A N 1
ATOM 3409 C CA . MET A 1 434 ? 21.219 -7.133 -8.211 1 41.97 434 MET A CA 1
ATOM 3410 C C . MET A 1 434 ? 22.703 -6.848 -8.438 1 41.97 434 MET A C 1
ATOM 3412 O O . MET A 1 434 ? 23.438 -7.719 -8.891 1 41.97 434 MET A O 1
ATOM 3416 N N . VAL A 1 435 ? 23.094 -5.48 -8.32 1 40.25 435 VAL A N 1
ATOM 3417 C CA . VAL A 1 435 ? 24.5 -5.207 -8.602 1 40.25 435 VAL A CA 1
ATOM 3418 C C . VAL A 1 435 ? 25.172 -4.652 -7.355 1 40.25 435 VAL A C 1
ATOM 3420 O O . VAL A 1 435 ? 25 -3.48 -7.016 1 40.25 435 VAL A O 1
ATOM 3423 N N . ASP A 1 436 ? 25.016 -5.164 -6.227 1 42.03 436 ASP A N 1
ATOM 3424 C CA . ASP A 1 436 ? 25.812 -4.664 -5.109 1 42.03 436 ASP A CA 1
ATOM 3425 C C . ASP A 1 436 ? 27.203 -4.227 -5.57 1 42.03 436 ASP A C 1
ATOM 3427 O O . ASP A 1 436 ? 27.984 -3.689 -4.785 1 42.03 436 ASP A O 1
ATOM 3431 N N . ALA A 1 437 ? 27.781 -4.816 -6.535 1 45.88 437 ALA A N 1
ATOM 3432 C CA . ALA A 1 437 ? 29.219 -4.68 -6.668 1 45.88 437 ALA A CA 1
ATOM 3433 C C . ALA A 1 437 ? 29.578 -3.475 -7.531 1 45.88 437 ALA A C 1
ATOM 3435 O O . ALA A 1 437 ? 28.844 -3.113 -8.445 1 45.88 437 ALA A O 1
ATOM 3436 N N . ASP A 1 438 ? 30.359 -2.445 -7.094 1 53.75 438 ASP A N 1
ATOM 3437 C CA . ASP A 1 438 ? 31 -1.321 -7.766 1 53.75 438 ASP A CA 1
ATOM 3438 C C . ASP A 1 438 ? 31.328 -1.661 -9.219 1 53.75 438 ASP A C 1
ATOM 3440 O O . ASP A 1 438 ? 31.312 -0.785 -10.086 1 53.75 438 ASP A O 1
ATOM 3444 N N . VAL A 1 439 ? 31.562 -3.008 -9.5 1 63.44 439 VAL A N 1
ATOM 3445 C CA . VAL A 1 439 ? 31.922 -3.428 -10.852 1 63.44 439 VAL A CA 1
ATOM 3446 C C . VAL A 1 439 ? 30.953 -4.5 -11.336 1 63.44 439 VAL A C 1
ATOM 3448 O O . VAL A 1 439 ? 30.75 -5.516 -10.664 1 63.44 439 VAL A O 1
ATOM 3451 N N . HIS A 1 440 ? 30.203 -4.258 -12.391 1 75.75 440 HIS A N 1
ATOM 3452 C CA . HIS A 1 440 ? 29.312 -5.238 -12.992 1 75.75 440 HIS A CA 1
ATOM 3453 C C . HIS A 1 440 ? 30.078 -6.418 -13.57 1 75.75 440 HIS A C 1
ATOM 3455 O O . HIS A 1 440 ? 31.016 -6.234 -14.352 1 75.75 440 HIS A O 1
ATOM 3461 N N . VAL A 1 441 ? 29.797 -7.621 -13.125 1 83.62 441 VAL A N 1
ATOM 3462 C CA . VAL A 1 441 ? 30.312 -8.859 -13.695 1 83.62 441 VAL A CA 1
ATOM 3463 C C . VAL A 1 441 ? 29.203 -9.562 -14.484 1 83.62 441 VAL A C 1
ATOM 3465 O O . VAL A 1 441 ? 28.156 -9.891 -13.938 1 83.62 441 VAL A O 1
ATOM 3468 N N . PRO A 1 442 ? 29.484 -9.758 -15.781 1 88.56 442 PRO A N 1
ATOM 3469 C CA . PRO A 1 442 ? 28.469 -10.477 -16.562 1 88.56 442 PRO A CA 1
ATOM 3470 C C . PRO A 1 442 ? 28.094 -11.82 -15.953 1 88.56 442 PRO A C 1
ATOM 3472 O O . PRO A 1 442 ? 28.953 -12.5 -15.375 1 88.56 442 PRO A O 1
ATOM 3475 N N . ILE A 1 443 ? 26.875 -12.203 -16.109 1 89.81 443 ILE A N 1
ATOM 3476 C CA . ILE A 1 443 ? 26.328 -13.383 -15.445 1 89.81 443 ILE A CA 1
ATOM 3477 C C . ILE A 1 443 ? 27.109 -14.625 -15.859 1 89.81 443 ILE A C 1
ATOM 3479 O O . ILE A 1 443 ? 27.453 -15.461 -15.023 1 89.81 443 ILE A O 1
ATOM 3483 N N . GLU A 1 444 ? 27.516 -14.734 -17.094 1 88.56 444 GLU A N 1
ATOM 3484 C CA . GLU A 1 444 ? 28.203 -15.906 -17.625 1 88.56 444 GLU A CA 1
ATOM 3485 C C . GLU A 1 444 ? 29.562 -16.094 -16.953 1 88.56 444 GLU A C 1
ATOM 3487 O O . GLU A 1 444 ? 30.109 -17.188 -16.938 1 88.56 444 GLU A O 1
ATOM 3492 N N . LYS A 1 445 ? 30.062 -15.047 -16.422 1 85.88 445 LYS A N 1
ATOM 3493 C CA . LYS A 1 445 ? 31.406 -15.07 -15.859 1 85.88 445 LYS A CA 1
ATOM 3494 C C . LYS A 1 445 ? 31.359 -15.188 -14.344 1 85.88 445 LYS A C 1
ATOM 3496 O O . LYS A 1 445 ? 32.406 -15.242 -13.688 1 85.88 445 LYS A O 1
ATOM 3501 N N . ARG A 1 446 ? 30.203 -15.219 -13.844 1 86.5 446 ARG A N 1
ATOM 3502 C CA . ARG A 1 446 ? 30.078 -15.305 -12.391 1 86.5 446 ARG A CA 1
ATOM 3503 C C . ARG A 1 446 ? 30.328 -16.719 -11.906 1 86.5 446 ARG A C 1
ATOM 3505 O O . ARG A 1 446 ? 30.328 -17.672 -12.703 1 86.5 446 ARG A O 1
ATOM 3512 N N . SER A 1 447 ? 30.609 -16.766 -10.609 1 79.31 447 SER A N 1
ATOM 3513 C CA . SER A 1 447 ? 30.875 -18.062 -10.008 1 79.31 447 SER A CA 1
ATOM 3514 C C . SER A 1 447 ? 29.656 -18.969 -10.102 1 79.31 447 SER A C 1
ATOM 3516 O O . SER A 1 447 ? 28.516 -18.484 -10.195 1 79.31 447 SER A O 1
ATOM 3518 N N . SER A 1 448 ? 29.953 -20.266 -10.25 1 77.44 448 SER A N 1
ATOM 3519 C CA . SER A 1 448 ? 28.875 -21.219 -10.414 1 77.44 448 SER A CA 1
ATOM 3520 C C . SER A 1 448 ? 28.531 -21.906 -9.094 1 77.44 448 SER A C 1
ATOM 3522 O O . SER A 1 448 ? 29.312 -21.844 -8.141 1 77.44 448 SER A O 1
ATOM 3524 N N . SER A 1 449 ? 27.266 -22.375 -8.836 1 65.94 449 SER A N 1
ATOM 3525 C CA . SER A 1 449 ? 26.766 -23.078 -7.656 1 65.94 449 SER A CA 1
ATOM 3526 C C . SER A 1 449 ? 27.578 -24.344 -7.371 1 65.94 449 SER A C 1
ATOM 3528 O O . SER A 1 449 ? 27.5 -24.906 -6.281 1 65.94 449 SER A O 1
ATOM 3530 N N . GLY A 1 450 ? 28.578 -24.734 -8.109 1 70.38 450 GLY A N 1
ATOM 3531 C CA . GLY A 1 450 ? 29.469 -25.875 -7.965 1 70.38 450 GLY A CA 1
ATOM 3532 C C . GLY A 1 450 ? 28.875 -27.156 -8.531 1 70.38 450 GLY A C 1
ATOM 3533 O O . GLY A 1 450 ? 29.609 -28 -9.07 1 70.38 450 GLY A O 1
ATOM 3534 N N . LEU A 1 451 ? 27.5 -27.469 -8.398 1 77.69 451 LEU A N 1
ATOM 3535 C CA . LEU A 1 451 ? 26.891 -28.688 -8.914 1 77.69 451 LEU A CA 1
ATOM 3536 C C . LEU A 1 451 ? 26.281 -28.453 -10.289 1 77.69 451 LEU A C 1
ATOM 3538 O O . LEU A 1 451 ? 25.641 -27.422 -10.523 1 77.69 451 LEU A O 1
ATOM 3542 N N . ASN A 1 452 ? 26.578 -29.406 -11.203 1 77.75 452 ASN A N 1
ATOM 3543 C CA . ASN A 1 452 ? 25.938 -29.328 -12.508 1 77.75 452 ASN A CA 1
ATOM 3544 C C . ASN A 1 452 ? 24.484 -29.797 -12.445 1 77.75 452 ASN A C 1
ATOM 3546 O O . ASN A 1 452 ? 24.016 -30.234 -11.398 1 77.75 452 ASN A O 1
ATOM 3550 N N . ALA A 1 453 ? 23.75 -29.688 -13.508 1 77.69 453 ALA A N 1
ATOM 3551 C CA . ALA A 1 453 ? 22.312 -29.953 -13.562 1 77.69 453 ALA A CA 1
ATOM 3552 C C . ALA A 1 453 ? 22.016 -31.406 -13.195 1 77.69 453 ALA A C 1
ATOM 3554 O O . ALA A 1 453 ? 21.109 -31.688 -12.414 1 77.69 453 ALA A O 1
ATOM 3555 N N . GLU A 1 454 ? 22.859 -32.281 -13.773 1 77.62 454 GLU A N 1
ATOM 3556 C CA . GLU A 1 454 ? 22.656 -33.688 -13.523 1 77.62 454 GLU A CA 1
ATOM 3557 C C . GLU A 1 454 ? 22.906 -34.031 -12.055 1 77.62 454 GLU A C 1
ATOM 3559 O O . GLU A 1 454 ? 22.156 -34.812 -11.461 1 77.62 454 GLU A O 1
ATOM 3564 N N . GLN A 1 455 ? 23.922 -33.438 -11.516 1 78.62 455 GLN A N 1
ATOM 3565 C CA . GLN A 1 455 ? 24.25 -33.688 -10.117 1 78.62 455 GLN A CA 1
ATOM 3566 C C . GLN A 1 455 ? 23.141 -33.156 -9.203 1 78.62 455 GLN A C 1
ATOM 3568 O O . GLN A 1 455 ? 22.828 -33.75 -8.188 1 78.62 455 GLN A O 1
ATOM 3573 N N . ARG A 1 456 ? 22.625 -32.125 -9.625 1 78.38 456 ARG A N 1
ATOM 3574 C CA . ARG A 1 456 ? 21.547 -31.516 -8.836 1 78.38 456 ARG A CA 1
ATOM 3575 C C . ARG A 1 456 ? 20.297 -32.375 -8.883 1 78.38 456 ARG A C 1
ATOM 3577 O O . ARG A 1 456 ? 19.641 -32.594 -7.859 1 78.38 456 ARG A O 1
ATOM 3584 N N . ILE A 1 457 ? 20.016 -32.906 -9.992 1 76.19 457 ILE A N 1
ATOM 3585 C CA . ILE A 1 457 ? 18.844 -33.75 -10.18 1 76.19 457 ILE A CA 1
ATOM 3586 C C . ILE A 1 457 ? 19.016 -35.031 -9.359 1 76.19 457 ILE A C 1
ATOM 3588 O O . ILE A 1 457 ? 18.078 -35.5 -8.703 1 76.19 457 ILE A O 1
ATOM 3592 N N . GLN A 1 458 ? 20.234 -35.5 -9.43 1 75 458 GLN A N 1
ATOM 3593 C CA . GLN A 1 458 ? 20.516 -36.719 -8.688 1 75 458 GLN A CA 1
ATOM 3594 C C . GLN A 1 458 ? 20.375 -36.5 -7.184 1 75 458 GLN A C 1
ATOM 3596 O O . GLN A 1 458 ? 19.891 -37.375 -6.461 1 75 458 GLN A O 1
ATOM 3601 N N . LYS A 1 459 ? 20.812 -35.375 -6.828 1 76 459 LYS A N 1
ATOM 3602 C CA . LYS A 1 459 ? 20.703 -35.031 -5.414 1 76 459 LYS A CA 1
ATOM 3603 C C . LYS A 1 459 ? 19.25 -34.969 -4.965 1 76 459 LYS A C 1
ATOM 3605 O O . LYS A 1 459 ? 18.906 -35.469 -3.889 1 76 459 LYS A O 1
ATOM 3610 N N . VAL A 1 460 ? 18.406 -34.469 -5.801 1 71.25 460 VAL A N 1
ATOM 3611 C CA . VAL A 1 460 ? 16.984 -34.344 -5.496 1 71.25 460 VAL A CA 1
ATOM 3612 C C . VAL A 1 460 ? 16.328 -35.719 -5.523 1 71.25 460 VAL A C 1
ATOM 3614 O O . VAL A 1 460 ? 15.516 -36.031 -4.656 1 71.25 460 VAL A O 1
ATOM 3617 N N . ARG A 1 461 ? 16.719 -36.531 -6.449 1 69.5 461 ARG A N 1
ATOM 3618 C CA . ARG A 1 461 ? 16.172 -37.906 -6.539 1 69.5 461 ARG A CA 1
ATOM 3619 C C . ARG A 1 461 ? 16.531 -38.688 -5.293 1 69.5 461 ARG A C 1
ATOM 3621 O O . ARG A 1 461 ? 15.688 -39.469 -4.781 1 69.5 461 ARG A O 1
ATOM 3628 N N . ARG A 1 462 ? 17.672 -38.469 -4.84 1 69.38 462 ARG A N 1
ATOM 3629 C CA . ARG A 1 462 ? 18.109 -39.188 -3.641 1 69.38 462 ARG A CA 1
ATOM 3630 C C . ARG A 1 462 ? 17.297 -38.75 -2.424 1 69.38 462 ARG A C 1
ATOM 3632 O O . ARG A 1 462 ? 16.969 -39.562 -1.562 1 69.38 462 ARG A O 1
ATOM 3639 N N . LEU A 1 463 ? 16.953 -37.469 -2.467 1 64.56 463 LEU A N 1
ATOM 3640 C CA . LEU A 1 463 ? 16.156 -36.938 -1.358 1 64.56 463 LEU A CA 1
ATOM 3641 C C . LEU A 1 463 ? 14.727 -37.469 -1.413 1 64.56 463 LEU A C 1
ATOM 3643 O O . LEU A 1 463 ? 14.133 -37.75 -0.376 1 64.56 463 LEU A O 1
ATOM 3647 N N . LEU A 1 464 ? 14.234 -37.625 -2.584 1 61.91 464 LEU A N 1
ATOM 3648 C CA . LEU A 1 464 ? 12.883 -38.125 -2.754 1 61.91 464 LEU A CA 1
ATOM 3649 C C . LEU A 1 464 ? 12.828 -39.625 -2.406 1 61.91 464 LEU A C 1
ATOM 3651 O O . LEU A 1 464 ? 11.844 -40.094 -1.828 1 61.91 464 LEU A O 1
ATOM 3655 N N . ASP A 1 465 ? 13.891 -40.344 -2.707 1 57.69 465 ASP A N 1
ATOM 3656 C CA . ASP A 1 465 ? 13.961 -41.75 -2.396 1 57.69 465 ASP A CA 1
ATOM 3657 C C . ASP A 1 465 ? 14.086 -42 -0.891 1 57.69 465 ASP A C 1
ATOM 3659 O O . ASP A 1 465 ? 13.641 -43.031 -0.374 1 57.69 465 ASP A O 1
ATOM 3663 N N . ARG A 1 466 ? 14.531 -41 -0.283 1 52.5 466 ARG A N 1
ATOM 3664 C CA . ARG A 1 466 ? 14.68 -41.094 1.165 1 52.5 466 ARG A CA 1
ATOM 3665 C C . ARG A 1 466 ? 13.375 -40.75 1.877 1 52.5 466 ARG A C 1
ATOM 3667 O O . ARG A 1 466 ? 13.219 -41.031 3.066 1 52.5 466 ARG A O 1
ATOM 3674 N N . GLN A 1 467 ? 12.523 -40.094 1.229 1 44.25 467 GLN A N 1
ATOM 3675 C CA . GLN A 1 467 ? 11.234 -39.812 1.831 1 44.25 467 GLN A CA 1
ATOM 3676 C C . GLN A 1 467 ? 10.211 -40.906 1.522 1 44.25 467 GLN A C 1
ATOM 3678 O O . GLN A 1 467 ? 10.148 -41.406 0.396 1 44.25 467 GLN A O 1
ATOM 3683 N N . MET B 1 1 ? -3.166 -18.719 19.219 1 26.67 1 MET B N 1
ATOM 3684 C CA . MET B 1 1 ? -3.025 -18.641 20.672 1 26.67 1 MET B CA 1
ATOM 3685 C C . MET B 1 1 ? -4.031 -17.656 21.25 1 26.67 1 MET B C 1
ATOM 3687 O O . MET B 1 1 ? -3.773 -16.453 21.312 1 26.67 1 MET B O 1
ATOM 3691 N N . SER B 1 2 ? -5.266 -18.062 21.109 1 33.75 2 SER B N 1
ATOM 3692 C CA . SER B 1 2 ? -6.41 -17.156 21.125 1 33.75 2 SER B CA 1
ATOM 3693 C C . SER B 1 2 ? -6.582 -16.516 22.5 1 33.75 2 SER B C 1
ATOM 3695 O O . SER B 1 2 ? -6.957 -15.336 22.594 1 33.75 2 SER B O 1
ATOM 3697 N N . ALA B 1 3 ? -6.922 -17.469 23.469 1 34.84 3 ALA B N 1
ATOM 3698 C CA . ALA B 1 3 ? -7.434 -17.094 24.781 1 34.84 3 ALA B CA 1
ATOM 3699 C C . ALA B 1 3 ? -6.32 -16.516 25.656 1 34.84 3 ALA B C 1
ATOM 3701 O O . ALA B 1 3 ? -5.172 -16.953 25.578 1 34.84 3 ALA B O 1
ATOM 3702 N N . VAL B 1 4 ? -6.484 -15.352 26.125 1 42.56 4 VAL B N 1
ATOM 3703 C CA . VAL B 1 4 ? -5.805 -14.883 27.328 1 42.56 4 VAL B CA 1
ATOM 3704 C C . VAL B 1 4 ? -5.586 -16.047 28.281 1 42.56 4 VAL B C 1
ATOM 3706 O O . VAL B 1 4 ? -6.539 -16.734 28.656 1 42.56 4 VAL B O 1
ATOM 3709 N N . GLN B 1 5 ? -4.48 -16.891 28.156 1 45.75 5 GLN B N 1
ATOM 3710 C CA . GLN B 1 5 ? -4.176 -17.875 29.203 1 45.75 5 GLN B CA 1
ATOM 3711 C C . GLN B 1 5 ? -4.426 -17.281 30.594 1 45.75 5 GLN B C 1
ATOM 3713 O O . GLN B 1 5 ? -4.184 -16.094 30.828 1 45.75 5 GLN B O 1
ATOM 3718 N N . ASN B 1 6 ? -5.449 -17.859 31.203 1 50.81 6 ASN B N 1
ATOM 3719 C CA . ASN B 1 6 ? -5.512 -17.516 32.625 1 50.81 6 ASN B CA 1
ATOM 3720 C C . ASN B 1 6 ? -4.125 -17.516 33.25 1 50.81 6 ASN B C 1
ATOM 3722 O O . ASN B 1 6 ? -3.627 -18.562 33.688 1 50.81 6 ASN B O 1
ATOM 3726 N N . LEU B 1 7 ? -3.336 -16.516 32.969 1 65.75 7 LEU B N 1
ATOM 3727 C CA . LEU B 1 7 ? -1.967 -16.312 33.438 1 65.75 7 LEU B CA 1
ATOM 3728 C C . LEU B 1 7 ? -1.816 -16.734 34.906 1 65.75 7 LEU B C 1
ATOM 3730 O O . LEU B 1 7 ? -0.738 -17.156 35.312 1 65.75 7 LEU B O 1
ATOM 3734 N N . SER B 1 8 ? -3.01 -16.703 35.562 1 65.88 8 SER B N 1
ATOM 3735 C CA . SER B 1 8 ? -2.971 -17.031 36.969 1 65.88 8 SER B CA 1
ATOM 3736 C C . SER B 1 8 ? -2.807 -18.531 37.188 1 65.88 8 SER B C 1
ATOM 3738 O O . SER B 1 8 ? -2.354 -18.969 38.25 1 65.88 8 SER B O 1
ATOM 3740 N N . LYS B 1 9 ? -3.018 -19.328 36.25 1 67.69 9 LYS B N 1
ATOM 3741 C CA . LYS B 1 9 ? -2.967 -20.766 36.438 1 67.69 9 LYS B CA 1
ATOM 3742 C C . LYS B 1 9 ? -1.644 -21.344 35.938 1 67.69 9 LYS B C 1
ATOM 3744 O O . LYS B 1 9 ? -1.367 -22.531 36.094 1 67.69 9 LYS B O 1
ATOM 3749 N N . LEU B 1 10 ? -0.867 -20.5 35.25 1 70.31 10 LEU B N 1
ATOM 3750 C CA . LEU B 1 10 ? 0.417 -20.953 34.719 1 70.31 10 LEU B CA 1
ATOM 3751 C C . LEU B 1 10 ? 1.492 -20.906 35.781 1 70.31 10 LEU B C 1
ATOM 3753 O O . LEU B 1 10 ? 1.481 -20.016 36.656 1 70.31 10 LEU B O 1
ATOM 3757 N N . SER B 1 11 ? 2.166 -22.109 35.906 1 75.25 11 SER B N 1
ATOM 3758 C CA . SER B 1 11 ? 3.328 -22.094 36.781 1 75.25 11 SER B CA 1
ATOM 3759 C C . SER B 1 11 ? 4.352 -21.062 36.344 1 75.25 11 SER B C 1
ATOM 3761 O O . SER B 1 11 ? 4.273 -20.547 35.219 1 75.25 11 SER B O 1
ATOM 3763 N N . ARG B 1 12 ? 5.238 -20.703 37.094 1 75 12 ARG B N 1
ATOM 3764 C CA . ARG B 1 12 ? 6.266 -19.703 36.781 1 75 12 ARG B CA 1
ATOM 3765 C C . ARG B 1 12 ? 7.031 -20.094 35.531 1 75 12 ARG B C 1
ATOM 3767 O O . ARG B 1 12 ? 7.285 -19.234 34.656 1 75 12 ARG B O 1
ATOM 3774 N N . ALA B 1 13 ? 7.332 -21.297 35.5 1 73.12 13 ALA B N 1
ATOM 3775 C CA . ALA B 1 13 ? 8.102 -21.781 34.344 1 73.12 13 ALA B CA 1
ATOM 3776 C C . ALA B 1 13 ? 7.297 -21.672 33.062 1 73.12 13 ALA B C 1
ATOM 3778 O O . ALA B 1 13 ? 7.832 -21.297 32 1 73.12 13 ALA B O 1
ATOM 3779 N N . GLU B 1 14 ? 6.066 -21.906 33.219 1 71.62 14 GLU B N 1
ATOM 3780 C CA . GLU B 1 14 ? 5.18 -21.844 32.062 1 71.62 14 GLU B CA 1
ATOM 3781 C C . GLU B 1 14 ? 4.953 -20.406 31.609 1 71.62 14 GLU B C 1
ATOM 3783 O O . GLU B 1 14 ? 4.898 -20.125 30.406 1 71.62 14 GLU B O 1
ATOM 3788 N N . LEU B 1 15 ? 4.852 -19.594 32.562 1 71.75 15 LEU B N 1
ATOM 3789 C CA . LEU B 1 15 ? 4.684 -18.172 32.281 1 71.75 15 LEU B CA 1
ATOM 3790 C C . LEU B 1 15 ? 5.918 -17.609 31.594 1 71.75 15 LEU B C 1
ATOM 3792 O O . LEU B 1 15 ? 5.797 -16.797 30.672 1 71.75 15 LEU B O 1
ATOM 3796 N N . GLU B 1 16 ? 7.02 -18.062 32.031 1 72.75 16 GLU B N 1
ATOM 3797 C CA . GLU B 1 16 ? 8.281 -17.625 31.438 1 72.75 16 GLU B CA 1
ATOM 3798 C C . GLU B 1 16 ? 8.375 -18.078 29.984 1 72.75 16 GLU B C 1
ATOM 3800 O O . GLU B 1 16 ? 8.758 -17.297 29.109 1 72.75 16 GLU B O 1
ATOM 3805 N N . ALA B 1 17 ? 8.117 -19.266 29.781 1 71.25 17 ALA B N 1
ATOM 3806 C CA . ALA B 1 17 ? 8.148 -19.797 28.422 1 71.25 17 ALA B CA 1
ATOM 3807 C C . ALA B 1 17 ? 7.129 -19.094 27.531 1 71.25 17 ALA B C 1
ATOM 3809 O O . ALA B 1 17 ? 7.41 -18.797 26.375 1 71.25 17 ALA B O 1
ATOM 3810 N N . TYR B 1 18 ? 6.043 -18.828 28.172 1 68.25 18 TYR B N 1
ATOM 3811 C CA . TYR B 1 18 ? 4.98 -18.141 27.438 1 68.25 18 TYR B CA 1
ATOM 3812 C C . TYR B 1 18 ? 5.387 -16.719 27.094 1 68.25 18 TYR B C 1
ATOM 3814 O O . TYR B 1 18 ? 5.199 -16.266 25.953 1 68.25 18 TYR B O 1
ATOM 3822 N N . ALA B 1 19 ? 5.941 -16.141 28.031 1 69.25 19 ALA B N 1
ATOM 3823 C CA . ALA B 1 19 ? 6.43 -14.773 27.797 1 69.25 19 ALA B CA 1
ATOM 3824 C C . ALA B 1 19 ? 7.52 -14.758 26.719 1 69.25 19 ALA B C 1
ATOM 3826 O O . ALA B 1 19 ? 7.535 -13.883 25.859 1 69.25 19 ALA B O 1
ATOM 3827 N N . ALA B 1 20 ? 8.359 -15.742 26.781 1 67.25 20 ALA B N 1
ATOM 3828 C CA . ALA B 1 20 ? 9.43 -15.859 25.797 1 67.25 20 ALA B CA 1
ATOM 3829 C C . ALA B 1 20 ? 8.867 -16.047 24.406 1 67.25 20 ALA B C 1
ATOM 3831 O O . ALA B 1 20 ? 9.367 -15.461 23.438 1 67.25 20 ALA B O 1
ATOM 3832 N N . ARG B 1 21 ? 7.938 -16.812 24.422 1 64.88 21 ARG B N 1
ATOM 3833 C CA . ARG B 1 21 ? 7.266 -17.062 23.141 1 64.88 21 ARG B CA 1
ATOM 3834 C C . ARG B 1 21 ? 6.598 -15.797 22.625 1 64.88 21 ARG B C 1
ATOM 3836 O O . ARG B 1 21 ? 6.668 -15.508 21.422 1 64.88 21 ARG B O 1
ATOM 3843 N N . LEU B 1 22 ? 5.988 -15.195 23.531 1 63.31 22 LEU B N 1
ATOM 3844 C CA . LEU B 1 22 ? 5.359 -13.938 23.141 1 63.31 22 LEU B CA 1
ATOM 3845 C C . LEU B 1 22 ? 6.402 -12.945 22.625 1 63.31 22 LEU B C 1
ATOM 3847 O O . LEU B 1 22 ? 6.152 -12.227 21.656 1 63.31 22 LEU B O 1
ATOM 3851 N N . GLU B 1 23 ? 7.535 -13.094 23.219 1 61.25 23 GLU B N 1
ATOM 3852 C CA . GLU B 1 23 ? 8.664 -12.258 22.812 1 61.25 23 GLU B CA 1
ATOM 3853 C C . GLU B 1 23 ? 9.109 -12.594 21.391 1 61.25 23 GLU B C 1
ATOM 3855 O O . GLU B 1 23 ? 9.383 -11.703 20.594 1 61.25 23 GLU B O 1
ATOM 3860 N N . GLN B 1 24 ? 9.281 -13.75 21.188 1 59.69 24 GLN B N 1
ATOM 3861 C CA . GLN B 1 24 ? 9.688 -14.227 19.875 1 59.69 24 GLN B CA 1
ATOM 3862 C C . GLN B 1 24 ? 8.672 -13.82 18.812 1 59.69 24 GLN B C 1
ATOM 3864 O O . GLN B 1 24 ? 9.047 -13.398 17.719 1 59.69 24 GLN B O 1
ATOM 3869 N N . LEU B 1 25 ? 7.516 -13.992 19.281 1 56.56 25 LEU B N 1
ATOM 3870 C CA . LEU B 1 25 ? 6.434 -13.656 18.359 1 56.56 25 LEU B CA 1
ATOM 3871 C C . LEU B 1 25 ? 6.441 -12.164 18.031 1 56.56 25 LEU B C 1
ATOM 3873 O O . LEU B 1 25 ? 6.121 -11.766 16.906 1 56.56 25 LEU B O 1
ATOM 3877 N N . LEU B 1 26 ? 6.852 -11.617 19.047 1 50.19 26 LEU B N 1
ATOM 3878 C CA . LEU B 1 26 ? 6.906 -10.172 18.906 1 50.19 26 LEU B CA 1
ATOM 3879 C C . LEU B 1 26 ? 8.227 -9.742 18.266 1 50.19 26 LEU B C 1
ATOM 3881 O O . LEU B 1 26 ? 8.422 -8.555 17.984 1 50.19 26 LEU B O 1
ATOM 3885 N N . GLY B 1 27 ? 9.203 -10.891 17.844 1 52.25 27 GLY B N 1
ATOM 3886 C CA . GLY B 1 27 ? 10.5 -10.664 17.234 1 52.25 27 GLY B CA 1
ATOM 3887 C C . GLY B 1 27 ? 11.484 -9.977 18.172 1 52.25 27 GLY B C 1
ATOM 3888 O O . GLY B 1 27 ? 12.367 -9.25 17.719 1 52.25 27 GLY B O 1
ATOM 3889 N N . LEU B 1 28 ? 11.336 -10.195 19.297 1 45.78 28 LEU B N 1
ATOM 3890 C CA . LEU B 1 28 ? 12.25 -9.578 20.25 1 45.78 28 LEU B CA 1
ATOM 3891 C C . LEU B 1 28 ? 13.586 -10.305 20.281 1 45.78 28 LEU B C 1
ATOM 3893 O O . LEU B 1 28 ? 13.633 -11.516 20.484 1 45.78 28 LEU B O 1
ATOM 3897 N N . LYS B 1 29 ? 14.602 -9.836 19.312 1 41.34 29 LYS B N 1
ATOM 3898 C CA . LYS B 1 29 ? 15.953 -10.383 19.328 1 41.34 29 LYS B CA 1
ATOM 3899 C C . LYS B 1 29 ? 16.625 -10.148 20.688 1 41.34 29 LYS B C 1
ATOM 3901 O O . LYS B 1 29 ? 16.484 -9.078 21.266 1 41.34 29 LYS B O 1
ATOM 3906 N N . ARG B 1 30 ? 17.328 -11.227 21.203 1 35.03 30 ARG B N 1
ATOM 3907 C CA . ARG B 1 30 ? 18.203 -11.195 22.375 1 35.03 30 ARG B CA 1
ATOM 3908 C C . ARG B 1 30 ? 19.453 -10.367 22.094 1 35.03 30 ARG B C 1
ATOM 3910 O O . ARG B 1 30 ? 20.141 -10.578 21.078 1 35.03 30 ARG B O 1
ATOM 3917 N N . SER B 1 31 ? 19.594 -9.164 22.344 1 34.31 31 SER B N 1
ATOM 3918 C CA . SER B 1 31 ? 20.844 -8.43 22.25 1 34.31 31 SER B CA 1
ATOM 3919 C C . SER B 1 31 ? 22 -9.211 22.859 1 34.31 31 SER B C 1
ATOM 3921 O O . SER B 1 31 ? 21.875 -9.727 23.984 1 34.31 31 SER B O 1
ATOM 3923 N N . SER B 1 32 ? 22.766 -9.961 22.125 1 32.47 32 SER B N 1
ATOM 3924 C CA . SER B 1 32 ? 24.047 -10.422 22.656 1 32.47 32 SER B CA 1
ATOM 3925 C C . SER B 1 32 ? 24.734 -9.336 23.484 1 32.47 32 SER B C 1
ATOM 3927 O O . SER B 1 32 ? 24.547 -8.141 23.219 1 32.47 32 SER B O 1
ATOM 3929 N N . SER B 1 33 ? 25.109 -9.711 24.75 1 31.39 33 SER B N 1
ATOM 3930 C CA . SER B 1 33 ? 25.938 -8.961 25.688 1 31.39 33 SER B CA 1
ATOM 3931 C C . SER B 1 33 ? 27.188 -8.43 25 1 31.39 33 SER B C 1
ATOM 3933 O O . SER B 1 33 ? 28.25 -9.055 25.078 1 31.39 33 SER B O 1
ATOM 3935 N N . ARG B 1 34 ? 27.391 -8.281 23.672 1 30.72 34 ARG B N 1
ATOM 3936 C CA . ARG B 1 34 ? 28.703 -7.715 23.359 1 30.72 34 ARG B CA 1
ATOM 3937 C C . ARG B 1 34 ? 29 -6.504 24.234 1 30.72 34 ARG B C 1
ATOM 3939 O O . ARG B 1 34 ? 28.078 -5.824 24.688 1 30.72 34 ARG B O 1
ATOM 3946 N N . ASN B 1 35 ? 30.328 -6.465 24.703 1 32.25 35 ASN B N 1
ATOM 3947 C CA . ASN B 1 35 ? 31.047 -5.41 25.406 1 32.25 35 ASN B CA 1
ATOM 3948 C C . ASN B 1 35 ? 30.609 -4.023 24.938 1 32.25 35 ASN B C 1
ATOM 3950 O O . ASN B 1 35 ? 30.812 -3.662 23.781 1 32.25 35 ASN B O 1
ATOM 3954 N N . LYS B 1 36 ? 29.516 -3.514 25.25 1 35.09 36 LYS B N 1
ATOM 3955 C CA . LYS B 1 36 ? 29.172 -2.105 25.094 1 35.09 36 LYS B CA 1
ATOM 3956 C C . LYS B 1 36 ? 30.391 -1.208 25.266 1 35.09 36 LYS B C 1
ATOM 3958 O O . LYS B 1 36 ? 30.891 -1.037 26.375 1 35.09 36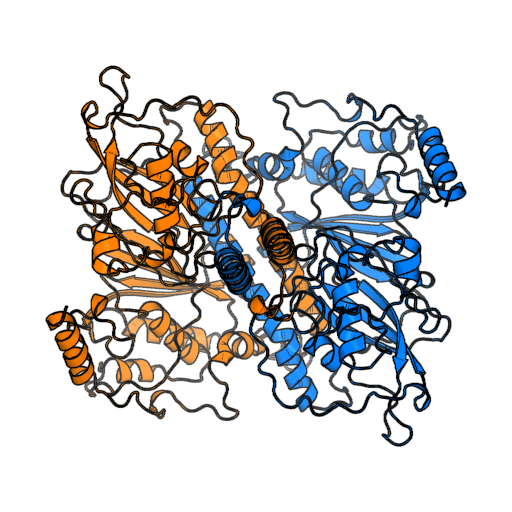 LYS B O 1
ATOM 3963 N N . ASN B 1 37 ? 31.297 -1.276 24.438 1 34.81 37 ASN B N 1
ATOM 3964 C CA . ASN B 1 37 ? 32.219 -0.136 24.438 1 34.81 37 ASN B CA 1
ATOM 3965 C C . ASN B 1 37 ? 31.5 1.151 24.828 1 34.81 37 ASN B C 1
ATOM 3967 O O . ASN B 1 37 ? 30.406 1.442 24.328 1 34.81 37 ASN B O 1
ATOM 3971 N N . SER B 1 38 ? 31.422 1.578 26.047 1 38.09 38 SER B N 1
ATOM 3972 C CA . SER B 1 38 ? 30.969 2.855 26.594 1 38.09 38 SER B CA 1
ATOM 3973 C C . SER B 1 38 ? 31.047 3.961 25.547 1 38.09 38 SER B C 1
ATOM 3975 O O . SER B 1 38 ? 32.125 4.434 25.203 1 38.09 38 SER B O 1
ATOM 3977 N N . ALA B 1 39 ? 30.406 3.895 24.484 1 43.91 39 ALA B N 1
ATOM 3978 C CA . ALA B 1 39 ? 30.422 5.066 23.609 1 43.91 39 ALA B CA 1
ATOM 3979 C C . ALA B 1 39 ? 30.5 6.355 24.422 1 43.91 39 ALA B C 1
ATOM 3981 O O . ALA B 1 39 ? 29.75 6.543 25.375 1 43.91 39 ALA B O 1
ATOM 3982 N N . ARG B 1 40 ? 31.5 6.977 24.484 1 50.91 40 ARG B N 1
ATOM 3983 C CA . ARG B 1 40 ? 31.797 8.234 25.172 1 50.91 40 ARG B CA 1
ATOM 3984 C C . ARG B 1 40 ? 30.609 9.188 25.094 1 50.91 40 ARG B C 1
ATOM 3986 O O . ARG B 1 40 ? 30.141 9.516 24 1 50.91 40 ARG B O 1
ATOM 3993 N N . GLU B 1 41 ? 29.703 9.219 26.109 1 64.38 41 GLU B N 1
ATOM 3994 C CA . GLU B 1 41 ? 28.656 10.234 26.219 1 64.38 41 GLU B CA 1
ATOM 3995 C C . GLU B 1 41 ? 29.188 11.609 25.844 1 64.38 41 GLU B C 1
ATOM 3997 O O . GLU B 1 41 ? 30.234 12.031 26.328 1 64.38 41 GLU B O 1
ATOM 4002 N N . ILE B 1 42 ? 28.672 12.203 24.812 1 75.38 42 ILE B N 1
ATOM 4003 C CA . ILE B 1 42 ? 29.062 13.523 24.344 1 75.38 42 ILE B CA 1
ATOM 4004 C C . ILE B 1 42 ? 28.656 14.578 25.375 1 75.38 42 ILE B C 1
ATOM 4006 O O . ILE B 1 42 ? 27.547 14.539 25.906 1 75.38 42 ILE B O 1
ATOM 4010 N N . ASN B 1 43 ? 29.656 15.336 25.797 1 76.75 43 ASN B N 1
ATOM 4011 C CA . ASN B 1 43 ? 29.391 16.5 26.625 1 76.75 43 ASN B CA 1
ATOM 4012 C C . ASN B 1 43 ? 28.906 17.688 25.781 1 76.75 43 ASN B C 1
ATOM 4014 O O . ASN B 1 43 ? 29.703 18.406 25.188 1 76.75 43 ASN B O 1
ATOM 4018 N N . PHE B 1 44 ? 27.656 17.953 25.734 1 81.31 44 PHE B N 1
ATOM 4019 C CA . PHE B 1 44 ? 27.016 18.938 24.859 1 81.31 44 PHE B CA 1
ATOM 4020 C C . PHE B 1 44 ? 27.469 20.359 25.234 1 81.31 44 PHE B C 1
ATOM 4022 O O . PHE B 1 44 ? 27.344 21.281 24.422 1 81.31 44 PHE B O 1
ATOM 4029 N N . LYS B 1 45 ? 28.031 20.531 26.406 1 76.75 45 LYS B N 1
ATOM 4030 C CA . LYS B 1 45 ? 28.484 21.844 26.828 1 76.75 45 LYS B CA 1
ATOM 4031 C C . LYS B 1 45 ? 29.719 22.281 26.047 1 76.75 45 LYS B C 1
ATOM 4033 O O . LYS B 1 45 ? 30.047 23.469 26.016 1 76.75 45 LYS B O 1
ATOM 4038 N N . GLU B 1 46 ? 30.297 21.328 25.453 1 82.31 46 GLU B N 1
ATOM 4039 C CA . GLU B 1 46 ? 31.547 21.609 24.734 1 82.31 46 GLU B CA 1
ATOM 4040 C C . GLU B 1 46 ? 31.266 22.016 23.281 1 82.31 46 GLU B C 1
ATOM 4042 O O . GLU B 1 46 ? 32.188 22.375 22.562 1 82.31 46 GLU B O 1
ATOM 4047 N N . TYR B 1 47 ? 30.031 22.016 23.047 1 84.19 47 TYR B N 1
ATOM 4048 C CA . TYR B 1 47 ? 29.688 22.281 21.656 1 84.19 47 TYR B CA 1
ATOM 4049 C C . TYR B 1 47 ? 28.797 23.516 21.531 1 84.19 47 TYR B C 1
ATOM 4051 O O . TYR B 1 47 ? 28.047 23.828 22.469 1 84.19 47 TYR B O 1
ATOM 4059 N N . GLY B 1 48 ? 28.906 24.172 20.453 1 84.88 48 GLY B N 1
ATOM 4060 C CA . GLY B 1 48 ? 27.953 25.219 20.125 1 84.88 48 GLY B CA 1
ATOM 4061 C C . GLY B 1 48 ? 26.625 24.672 19.641 1 84.88 48 GLY B C 1
ATOM 4062 O O . GLY B 1 48 ? 26.5 23.484 19.359 1 84.88 48 GLY B O 1
ATOM 4063 N N . VAL B 1 49 ? 25.656 25.547 19.734 1 87.94 49 VAL B N 1
ATOM 4064 C CA . VAL B 1 49 ? 24.328 25.172 19.25 1 87.94 49 VAL B CA 1
ATOM 4065 C C . VAL B 1 49 ? 23.891 26.156 18.156 1 87.94 49 VAL B C 1
ATOM 4067 O O . VAL B 1 49 ? 24.281 27.312 18.156 1 87.94 49 VAL B O 1
ATOM 4070 N N . ARG B 1 50 ? 23.141 25.688 17.281 1 90.88 50 ARG B N 1
ATOM 4071 C CA . ARG B 1 50 ? 22.578 26.516 16.219 1 90.88 50 ARG B CA 1
ATOM 4072 C C . ARG B 1 50 ? 21.141 26.094 15.914 1 90.88 50 ARG B C 1
ATOM 4074 O O . ARG B 1 50 ? 20.781 24.938 16.078 1 90.88 50 ARG B O 1
ATOM 4081 N N . LYS B 1 51 ? 20.438 27.078 15.469 1 93.62 51 LYS B N 1
ATOM 4082 C CA . LYS B 1 51 ? 19.047 26.812 15.102 1 93.62 51 LYS B CA 1
ATOM 4083 C C . LYS B 1 51 ? 18.922 26.375 13.648 1 93.62 51 LYS B C 1
ATOM 4085 O O . LYS B 1 51 ? 19.547 26.984 12.766 1 93.62 51 LYS B O 1
ATOM 4090 N N . ILE B 1 52 ? 18.141 25.297 13.406 1 95.69 52 ILE B N 1
ATOM 4091 C CA . ILE B 1 52 ? 17.938 24.828 12.047 1 95.69 52 ILE B CA 1
ATOM 4092 C C . ILE B 1 52 ? 16.453 24.484 11.844 1 95.69 52 ILE B C 1
ATOM 4094 O O . ILE B 1 52 ? 15.703 24.375 12.812 1 95.69 52 ILE B O 1
ATOM 4098 N N . ALA B 1 53 ? 16.047 24.438 10.609 1 97.44 53 ALA B N 1
ATOM 4099 C CA . ALA B 1 53 ? 14.758 23.891 10.195 1 97.44 53 ALA B CA 1
ATOM 4100 C C . ALA B 1 53 ? 14.938 22.609 9.375 1 97.44 53 ALA B C 1
ATOM 4102 O O . ALA B 1 53 ? 15.891 22.5 8.609 1 97.44 53 ALA B O 1
ATOM 4103 N N . LEU B 1 54 ? 14.055 21.688 9.578 1 96.38 54 LEU B N 1
ATOM 4104 C CA . LEU B 1 54 ? 14.039 20.438 8.836 1 96.38 54 LEU B CA 1
ATOM 4105 C C . LEU B 1 54 ? 12.727 20.281 8.078 1 96.38 54 LEU B C 1
ATOM 4107 O O . LEU B 1 54 ? 11.656 20.578 8.609 1 96.38 54 LEU B O 1
ATOM 4111 N N . LYS B 1 55 ? 12.812 19.891 6.84 1 94.56 55 LYS B N 1
ATOM 4112 C CA . LYS B 1 55 ? 11.633 19.453 6.094 1 94.56 55 LYS B CA 1
ATOM 4113 C C . LYS B 1 55 ? 11.461 17.938 6.188 1 94.56 55 LYS B C 1
ATOM 4115 O O . LYS B 1 55 ? 12.391 17.188 5.895 1 94.56 55 LYS B O 1
ATOM 4120 N N . LEU B 1 56 ? 10.266 17.625 6.562 1 93.75 56 LEU B N 1
ATOM 4121 C CA . LEU B 1 56 ? 9.953 16.234 6.812 1 93.75 56 LEU B CA 1
ATOM 4122 C C . LEU B 1 56 ? 8.812 15.758 5.918 1 93.75 56 LEU B C 1
ATOM 4124 O O . LEU B 1 56 ? 7.848 16.5 5.699 1 93.75 56 LEU B O 1
ATOM 4128 N N . ALA B 1 57 ? 8.945 14.562 5.41 1 93.69 57 ALA B N 1
ATOM 4129 C CA . ALA B 1 57 ? 7.848 13.82 4.797 1 93.69 57 ALA B CA 1
ATOM 4130 C C . ALA B 1 57 ? 7.566 12.523 5.555 1 93.69 57 ALA B C 1
ATOM 4132 O O . ALA B 1 57 ? 8.484 11.891 6.07 1 93.69 57 ALA B O 1
ATOM 4133 N N . TYR B 1 58 ? 6.309 12.211 5.73 1 94.19 58 TYR B N 1
ATOM 4134 C CA . TYR B 1 58 ? 5.98 10.953 6.398 1 94.19 58 TYR B CA 1
ATOM 4135 C C . TYR B 1 58 ? 4.652 10.398 5.898 1 94.19 58 TYR B C 1
ATOM 4137 O O . TYR B 1 58 ? 3.777 11.156 5.473 1 94.19 58 TYR B O 1
ATOM 4145 N N . GLN B 1 59 ? 4.594 9.117 6.004 1 91.31 59 GLN B N 1
ATOM 4146 C CA . GLN B 1 59 ? 3.354 8.391 5.758 1 91.31 59 GLN B CA 1
ATOM 4147 C C . GLN B 1 59 ? 2.512 8.289 7.027 1 91.31 59 GLN B C 1
ATOM 4149 O O . GLN B 1 59 ? 2.826 7.5 7.922 1 91.31 59 GLN B O 1
ATOM 4154 N N . GLY B 1 60 ? 1.397 8.938 7.055 1 91.69 60 GLY B N 1
ATOM 4155 C CA . GLY B 1 60 ? 0.594 9.039 8.258 1 91.69 60 GLY B CA 1
ATOM 4156 C C . GLY B 1 60 ? -0.071 7.73 8.648 1 91.69 60 GLY B C 1
ATOM 4157 O O . GLY B 1 60 ? -0.376 7.504 9.82 1 91.69 60 GLY B O 1
ATOM 4158 N N . TRP B 1 61 ? -0.228 6.855 7.723 1 86.56 61 TRP B N 1
ATOM 4159 C CA . TRP B 1 61 ? -0.974 5.617 7.941 1 86.56 61 TRP B CA 1
ATOM 4160 C C . TRP B 1 61 ? -0.232 4.695 8.906 1 86.56 61 TRP B C 1
ATOM 4162 O O . TRP B 1 61 ? -0.829 3.793 9.492 1 86.56 61 TRP B O 1
ATOM 4172 N N . SER B 1 62 ? 1.01 4.969 9.133 1 82.62 62 SER B N 1
ATOM 4173 C CA . SER B 1 62 ? 1.842 4.129 9.992 1 82.62 62 SER B CA 1
ATOM 4174 C C . SER B 1 62 ? 1.85 4.645 11.43 1 82.62 62 SER B C 1
ATOM 4176 O O . SER B 1 62 ? 2.455 4.031 12.312 1 82.62 62 SER B O 1
ATOM 4178 N N . PHE B 1 63 ? 1.13 5.742 11.672 1 88.88 63 PHE B N 1
ATOM 4179 C CA . PHE B 1 63 ? 1.261 6.387 12.977 1 88.88 63 PHE B CA 1
ATOM 4180 C C . PHE B 1 63 ? -0.105 6.59 13.617 1 88.88 63 PHE B C 1
ATOM 4182 O O . PHE B 1 63 ? -0.799 7.566 13.32 1 88.88 63 PHE B O 1
ATOM 4189 N N . PRO B 1 64 ? -0.446 5.738 14.57 1 86.06 64 PRO B N 1
ATOM 4190 C CA . PRO B 1 64 ? -1.776 5.781 15.18 1 86.06 64 PRO B CA 1
ATOM 4191 C C . PRO B 1 64 ? -1.999 7.031 16.031 1 86.06 64 PRO B C 1
ATOM 4193 O O . PRO B 1 64 ? -3.143 7.375 16.344 1 86.06 64 PRO B O 1
ATOM 4196 N N . SER B 1 65 ? -0.92 7.738 16.391 1 87.44 65 SER B N 1
ATOM 4197 C CA . SER B 1 65 ? -1.084 8.945 17.188 1 87.44 65 SER B CA 1
ATOM 4198 C C . SER B 1 65 ? -0.884 10.203 16.359 1 87.44 65 SER B C 1
ATOM 4200 O O . SER B 1 65 ? -0.853 11.312 16.906 1 87.44 65 SER B O 1
ATOM 4202 N N . GLY B 1 66 ? -0.679 10.07 15.102 1 91.75 66 GLY B N 1
ATOM 4203 C CA . GLY B 1 66 ? -0.485 11.227 14.242 1 91.75 66 GLY B CA 1
ATOM 4204 C C . GLY B 1 66 ? 0.916 11.805 14.32 1 91.75 66 GLY B C 1
ATOM 4205 O O . GLY B 1 66 ? 1.895 11.055 14.422 1 91.75 66 GLY B O 1
ATOM 4206 N N . PHE B 1 67 ? 0.961 13.078 14.156 1 93.31 67 PHE B N 1
ATOM 4207 C CA . PHE B 1 67 ? 2.27 13.727 14.141 1 93.31 67 PHE B CA 1
ATOM 4208 C C . PHE B 1 67 ? 2.781 13.953 15.555 1 93.31 67 PHE B C 1
ATOM 4210 O O . PHE B 1 67 ? 3.918 13.594 15.875 1 93.31 67 PHE B O 1
ATOM 4217 N N . ALA B 1 68 ? 1.97 14.492 16.328 1 87.44 68 ALA B N 1
ATOM 4218 C CA . ALA B 1 68 ? 2.379 14.984 17.641 1 87.44 68 ALA B CA 1
ATOM 4219 C C . ALA B 1 68 ? 2.582 13.836 18.625 1 87.44 68 ALA B C 1
ATOM 4221 O O . ALA B 1 68 ? 1.733 12.945 18.734 1 87.44 68 ALA B O 1
ATOM 4222 N N . ALA B 1 69 ? 3.656 13.898 19.281 1 83.5 69 ALA B N 1
ATOM 4223 C CA . ALA B 1 69 ? 3.967 12.883 20.281 1 83.5 69 ALA B CA 1
ATOM 4224 C C . ALA B 1 69 ? 3.115 13.078 21.531 1 83.5 69 ALA B C 1
ATOM 4226 O O . ALA B 1 69 ? 2.867 14.203 21.953 1 83.5 69 ALA B O 1
ATOM 4227 N N . GLN B 1 70 ? 2.658 11.953 22.016 1 74.25 70 GLN B N 1
ATOM 4228 C CA . GLN B 1 70 ? 1.952 11.914 23.297 1 74.25 70 GLN B CA 1
ATOM 4229 C C . GLN B 1 70 ? 2.777 11.203 24.359 1 74.25 70 GLN B C 1
ATOM 4231 O O . GLN B 1 70 ? 3.623 10.367 24.047 1 74.25 70 GLN B O 1
ATOM 4236 N N . PRO B 1 71 ? 2.609 11.594 25.578 1 63.66 71 PRO B N 1
ATOM 4237 C CA . PRO B 1 71 ? 3.377 10.93 26.641 1 63.66 71 PRO B CA 1
ATOM 4238 C C . PRO B 1 71 ? 3.279 9.406 26.578 1 63.66 71 PRO B C 1
ATOM 4240 O O . PRO B 1 71 ? 4.262 8.711 26.844 1 63.66 71 PRO B O 1
ATOM 4243 N N . ALA B 1 72 ? 2.168 8.93 26.203 1 61.69 72 ALA B N 1
ATOM 4244 C CA . ALA B 1 72 ? 1.915 7.488 26.172 1 61.69 72 ALA B CA 1
ATOM 4245 C C . ALA B 1 72 ? 2.725 6.824 25.062 1 61.69 72 ALA B C 1
ATOM 4247 O O . ALA B 1 72 ? 2.928 5.605 25.078 1 61.69 72 ALA B O 1
ATOM 4248 N N . ASP B 1 73 ? 3.131 7.672 24.172 1 63.31 73 ASP B N 1
ATOM 4249 C CA . ASP B 1 73 ? 3.871 7.133 23.031 1 63.31 73 ASP B CA 1
ATOM 4250 C C . ASP B 1 73 ? 5.234 6.598 23.469 1 63.31 73 ASP B C 1
ATOM 4252 O O . ASP B 1 73 ? 5.859 5.816 22.75 1 63.31 73 ASP B O 1
ATOM 4256 N N . PHE B 1 74 ? 5.555 7.109 24.641 1 58.28 74 PHE B N 1
ATOM 4257 C CA . PHE B 1 74 ? 6.898 6.777 25.109 1 58.28 74 PHE B CA 1
ATOM 4258 C C . PHE B 1 74 ? 6.84 5.754 26.234 1 58.28 74 PHE B C 1
ATOM 4260 O O . PHE B 1 74 ? 7.879 5.273 26.703 1 58.28 74 PHE B O 1
ATOM 4267 N N . SER B 1 75 ? 5.66 5.613 26.859 1 47.53 75 SER B N 1
ATOM 4268 C CA . SER B 1 75 ? 5.516 4.734 28.016 1 47.53 75 SER B CA 1
ATOM 4269 C C . SER B 1 75 ? 5.902 3.301 27.672 1 47.53 75 SER B C 1
ATOM 4271 O O . SER B 1 75 ? 6.332 2.543 28.547 1 47.53 75 SER B O 1
ATOM 4273 N N . THR B 1 76 ? 5.273 2.865 26.719 1 42.88 76 THR B N 1
ATOM 4274 C CA . THR B 1 76 ? 5.539 1.437 26.594 1 42.88 76 THR B CA 1
ATOM 4275 C C . THR B 1 76 ? 7.016 1.185 26.312 1 42.88 76 THR B C 1
ATOM 4277 O O . THR B 1 76 ? 7.684 2.012 25.688 1 42.88 76 THR B O 1
ATOM 4280 N N . SER B 1 77 ? 7.668 0.471 27.266 1 37.06 77 SER B N 1
ATOM 4281 C CA . SER B 1 77 ? 9.031 -0.038 27.281 1 37.06 77 SER B CA 1
ATOM 4282 C C . SER B 1 77 ? 9.578 -0.2 25.859 1 37.06 77 SER B C 1
ATOM 4284 O O . SER B 1 77 ? 10.648 -0.774 25.656 1 37.06 77 SER B O 1
ATOM 4286 N N . SER B 1 78 ? 8.797 0.03 24.953 1 34.59 78 SER B N 1
ATOM 4287 C CA . SER B 1 78 ? 9.266 -0.321 23.625 1 34.59 78 SER B CA 1
ATOM 4288 C C . SER B 1 78 ? 10.281 0.695 23.109 1 34.59 78 SER B C 1
ATOM 4290 O O . SER B 1 78 ? 9.961 1.524 22.25 1 34.59 78 SER B O 1
ATOM 4292 N N . ALA B 1 79 ? 11.086 1.335 23.953 1 32.75 79 ALA B N 1
ATOM 4293 C CA . ALA B 1 79 ? 12.172 2.232 23.562 1 32.75 79 ALA B CA 1
ATOM 4294 C C . ALA B 1 79 ? 12.82 1.773 22.266 1 32.75 79 ALA B C 1
ATOM 4296 O O . ALA B 1 79 ? 12.625 0.633 21.844 1 32.75 79 ALA B O 1
ATOM 4297 N N . GLY B 1 80 ? 14.125 2.412 21.922 1 30.92 80 GLY B N 1
ATOM 4298 C CA . GLY B 1 80 ? 14.805 2.691 20.656 1 30.92 80 GLY B CA 1
ATOM 4299 C C . GLY B 1 80 ? 15.148 1.44 19.875 1 30.92 80 GLY B C 1
ATOM 4300 O O . GLY B 1 80 ? 15.234 1.475 18.641 1 30.92 80 GLY B O 1
ATOM 4301 N N . LYS B 1 81 ? 16.203 0.64 20.438 1 33.88 81 LYS B N 1
ATOM 4302 C CA . LYS B 1 81 ? 16.859 -0.047 19.312 1 33.88 81 LYS B CA 1
ATOM 4303 C C . LYS B 1 81 ? 15.828 -0.821 18.484 1 33.88 81 LYS B C 1
ATOM 4305 O O . LYS B 1 81 ? 16.172 -1.798 17.828 1 33.88 81 LYS B O 1
ATOM 4310 N N . LEU B 1 82 ? 14.602 -0.801 18.797 1 32.38 82 LEU B N 1
ATOM 4311 C CA . LEU B 1 82 ? 13.68 -1.896 18.516 1 32.38 82 LEU B CA 1
ATOM 4312 C C . LEU B 1 82 ? 13.617 -2.184 17.016 1 32.38 82 LEU B C 1
ATOM 4314 O O . LEU B 1 82 ? 13.203 -1.329 16.234 1 32.38 82 LEU B O 1
ATOM 4318 N N . SER B 1 83 ? 14.273 -2.701 16.656 1 33.81 83 SER B N 1
ATOM 4319 C CA . SER B 1 83 ? 14.055 -3.52 15.477 1 33.81 83 SER B CA 1
ATOM 4320 C C . SER B 1 83 ? 12.633 -4.074 15.438 1 33.81 83 SER B C 1
ATOM 4322 O O . SER B 1 83 ? 12.188 -4.707 16.391 1 33.81 83 SER B O 1
ATOM 4324 N N . GLY B 1 84 ? 11.781 -3.418 14.914 1 40.84 84 GLY B N 1
ATOM 4325 C CA . GLY B 1 84 ? 10.359 -3.711 14.875 1 40.84 84 GLY B CA 1
ATOM 4326 C C . GLY B 1 84 ? 9.516 -2.682 15.609 1 40.84 84 GLY B C 1
ATOM 4327 O O . GLY B 1 84 ? 8.367 -2.953 15.969 1 40.84 84 GLY B O 1
ATOM 4328 N N . ILE B 1 85 ? 10.219 -1.665 16.328 1 46.78 85 ILE B N 1
ATOM 4329 C CA . ILE B 1 85 ? 9.469 -0.688 17.109 1 46.78 85 ILE B CA 1
ATOM 4330 C C . ILE B 1 85 ? 8.5 0.068 16.219 1 46.78 85 ILE B C 1
ATOM 4332 O O . ILE B 1 85 ? 8.914 0.684 15.227 1 46.78 85 ILE B O 1
ATOM 4336 N N . ALA B 1 86 ? 7.453 -0.164 16.422 1 63.47 86 ALA B N 1
ATOM 4337 C CA . ALA B 1 86 ? 6.367 0.578 15.789 1 63.47 86 ALA B CA 1
ATOM 4338 C C . ALA B 1 86 ? 6.078 1.875 16.531 1 63.47 86 ALA B C 1
ATOM 4340 O O . ALA B 1 86 ? 5.688 1.85 17.703 1 63.47 86 ALA B O 1
ATOM 4341 N N . PHE B 1 87 ? 6.754 3.176 16.125 1 78.62 87 PHE B N 1
ATOM 4342 C CA . PHE B 1 87 ? 6.441 4.492 16.672 1 78.62 87 PHE B CA 1
ATOM 4343 C C . PHE B 1 87 ? 4.957 4.797 16.531 1 78.62 87 PHE B C 1
ATOM 4345 O O . PHE B 1 87 ? 4.352 4.492 15.492 1 78.62 87 PHE B O 1
ATOM 4352 N N . LYS B 1 88 ? 4.516 5.344 17.594 1 84.62 88 LYS B N 1
ATOM 4353 C CA . LYS B 1 88 ? 3.088 5.648 17.562 1 84.62 88 LYS B CA 1
ATOM 4354 C C . LYS B 1 88 ? 2.834 7.008 16.922 1 84.62 88 LYS B C 1
ATOM 4356 O O . LYS B 1 88 ? 1.721 7.289 16.469 1 84.62 88 LYS B O 1
ATOM 4361 N N . SER B 1 89 ? 3.891 7.895 16.984 1 89.75 89 SER B N 1
ATOM 4362 C CA . SER B 1 89 ? 3.781 9.211 16.359 1 89.75 89 SER B CA 1
ATOM 4363 C C . SER B 1 89 ? 5.031 9.547 15.555 1 89.75 89 SER B C 1
ATOM 4365 O O . SER B 1 89 ? 6.094 8.961 15.773 1 89.75 89 SER B O 1
ATOM 4367 N N . VAL B 1 90 ? 4.902 10.43 14.641 1 92.75 90 VAL B N 1
ATOM 4368 C CA . VAL B 1 90 ? 6.027 10.875 13.82 1 92.75 90 VAL B CA 1
ATOM 4369 C C . VAL B 1 90 ? 7.066 11.57 14.703 1 92.75 90 VAL B C 1
ATOM 4371 O O . VAL B 1 90 ? 8.266 11.32 14.562 1 92.75 90 VAL B O 1
ATOM 4374 N N . GLU B 1 91 ? 6.602 12.359 15.648 1 91.19 91 GLU B N 1
ATOM 4375 C CA . GLU B 1 91 ? 7.496 13.086 16.547 1 91.19 91 GLU B CA 1
ATOM 4376 C C . GLU B 1 91 ? 8.32 12.133 17.391 1 91.19 91 GLU B C 1
ATOM 4378 O O . GLU B 1 91 ? 9.492 12.383 17.672 1 91.19 91 GLU B O 1
ATOM 4383 N N . SER B 1 92 ? 7.68 11.062 17.812 1 85.94 92 SER B N 1
ATOM 4384 C CA . SER B 1 92 ? 8.445 10.109 18.609 1 85.94 92 SER B CA 1
ATOM 4385 C C . SER B 1 92 ? 9.586 9.508 17.797 1 85.94 92 SER B C 1
ATOM 4387 O O . SER B 1 92 ? 10.68 9.297 18.328 1 85.94 92 SER B O 1
ATOM 4389 N N . ALA B 1 93 ? 9.375 9.234 16.594 1 88.12 93 ALA B N 1
ATOM 4390 C CA . ALA B 1 93 ? 10.43 8.734 15.711 1 88.12 93 ALA B CA 1
ATOM 4391 C C . ALA B 1 93 ? 11.516 9.789 15.5 1 88.12 93 ALA B C 1
ATOM 4393 O O . ALA B 1 93 ? 12.703 9.477 15.523 1 88.12 93 ALA B O 1
ATOM 4394 N N . LEU B 1 94 ? 11.07 11 15.312 1 91.12 94 LEU B N 1
ATOM 4395 C CA . LEU B 1 94 ? 12 12.102 15.078 1 91.12 94 LEU B CA 1
ATOM 4396 C C . LEU B 1 94 ? 12.867 12.352 16.297 1 91.12 94 LEU B C 1
ATOM 4398 O O . LEU B 1 94 ? 14.086 12.516 16.188 1 91.12 94 LEU B O 1
ATOM 4402 N N . PHE B 1 95 ? 12.266 12.352 17.406 1 86.5 95 PHE B N 1
ATOM 4403 C CA . PHE B 1 95 ? 13 12.594 18.641 1 86.5 95 PHE B CA 1
ATOM 4404 C C . PHE B 1 95 ? 14.023 11.492 18.891 1 86.5 95 PHE B C 1
ATOM 4406 O O . PHE B 1 95 ? 15.156 11.766 19.281 1 86.5 95 PHE B O 1
ATOM 4413 N N . TYR B 1 96 ? 13.586 10.344 18.641 1 82.44 96 TYR B N 1
ATOM 4414 C CA . TYR B 1 96 ? 14.508 9.219 18.766 1 82.44 96 TYR B CA 1
ATOM 4415 C C . TYR B 1 96 ? 15.719 9.406 17.859 1 82.44 96 TYR B C 1
ATOM 4417 O O . TYR B 1 96 ? 16.859 9.25 18.297 1 82.44 96 TYR B O 1
ATOM 4425 N N . ALA B 1 97 ? 15.492 9.75 16.656 1 89 97 ALA B N 1
ATOM 4426 C CA . ALA B 1 97 ? 16.578 9.906 15.688 1 89 97 ALA B CA 1
ATOM 4427 C C . ALA B 1 97 ? 17.5 11.047 16.094 1 89 97 ALA B C 1
ATOM 4429 O O . ALA B 1 97 ? 18.734 10.906 16.016 1 89 97 ALA B O 1
ATOM 4430 N N . LEU B 1 98 ? 16.984 12.164 16.531 1 90.31 98 LEU B N 1
ATOM 4431 C CA . LEU B 1 98 ? 17.766 13.32 16.938 1 90.31 98 LEU B CA 1
ATOM 4432 C C . LEU B 1 98 ? 18.688 12.977 18.094 1 90.31 98 LEU B C 1
ATOM 4434 O O . LEU B 1 98 ? 19.859 13.375 18.109 1 90.31 98 LEU B O 1
ATOM 4438 N N . GLU B 1 99 ? 18.172 12.203 18.953 1 84.25 99 GLU B N 1
ATOM 4439 C CA . GLU B 1 99 ? 18.953 11.805 20.125 1 84.25 99 GLU B CA 1
ATOM 4440 C C . GLU B 1 99 ? 20.016 10.773 19.75 1 84.25 99 GLU B C 1
ATOM 4442 O O . GLU B 1 99 ? 21.156 10.867 20.203 1 84.25 99 GLU B O 1
ATOM 4447 N N . LYS B 1 100 ? 19.578 9.867 18.984 1 84.06 100 LYS B N 1
ATOM 4448 C CA . LYS B 1 100 ? 20.453 8.766 18.609 1 84.06 100 LYS B CA 1
ATOM 4449 C C . LYS B 1 100 ? 21.703 9.281 17.891 1 84.06 100 LYS B C 1
ATOM 4451 O O . LYS B 1 100 ? 22.797 8.734 18.047 1 84.06 100 LYS B O 1
ATOM 4456 N N . VAL B 1 101 ? 21.531 10.352 17.172 1 88.62 101 VAL B N 1
ATOM 4457 C CA . VAL B 1 101 ? 22.656 10.859 16.406 1 88.62 101 VAL B CA 1
ATOM 4458 C C . VAL B 1 101 ? 23.312 12.023 17.156 1 88.62 101 VAL B C 1
ATOM 4460 O O . VAL B 1 101 ? 24.156 12.727 16.609 1 88.62 101 VAL B O 1
ATOM 4463 N N . ASN B 1 102 ? 22.859 12.344 18.312 1 88.19 102 ASN B N 1
ATOM 4464 C CA . ASN B 1 102 ? 23.453 13.305 19.234 1 88.19 102 ASN B CA 1
ATOM 4465 C C . ASN B 1 102 ? 23.328 14.734 18.719 1 88.19 102 ASN B C 1
ATOM 4467 O O . ASN B 1 102 ? 24.266 15.531 18.875 1 88.19 102 ASN B O 1
ATOM 4471 N N . LEU B 1 103 ? 22.344 14.977 18.047 1 90.62 103 LEU B N 1
ATOM 4472 C CA . LEU B 1 103 ? 22.078 16.359 17.688 1 90.62 103 LEU B CA 1
ATOM 4473 C C . LEU B 1 103 ? 21.453 17.125 18.844 1 90.62 103 LEU B C 1
ATOM 4475 O O . LEU B 1 103 ? 21.594 18.344 18.938 1 90.62 103 LEU B O 1
ATOM 4479 N N . VAL B 1 104 ? 20.781 16.359 19.672 1 87 104 VAL B N 1
ATOM 4480 C CA . VAL B 1 104 ? 20.219 16.859 20.922 1 87 104 VAL B CA 1
ATOM 4481 C C . VAL B 1 104 ? 20.562 15.891 22.062 1 87 104 VAL B C 1
ATOM 4483 O O . VAL B 1 104 ? 20.844 14.719 21.828 1 87 104 VAL B O 1
ATOM 4486 N N . PRO B 1 105 ? 20.641 16.484 23.234 1 77.94 105 PRO B N 1
ATOM 4487 C CA . PRO B 1 105 ? 20.953 15.594 24.344 1 77.94 105 PRO B CA 1
ATOM 4488 C C . PRO B 1 105 ? 19.891 14.523 24.578 1 77.94 105 PRO B C 1
ATOM 4490 O O . PRO B 1 105 ? 18.719 14.742 24.266 1 77.94 105 PRO B O 1
ATOM 4493 N N . ASN B 1 106 ? 20.422 13.359 25.016 1 65.69 106 ASN B N 1
ATOM 4494 C CA . ASN B 1 106 ? 19.516 12.25 25.312 1 65.69 106 ASN B CA 1
ATOM 4495 C C . ASN B 1 106 ? 18.625 12.562 26.5 1 65.69 106 ASN B C 1
ATOM 4497 O O . ASN B 1 106 ? 19.109 12.766 27.625 1 65.69 106 ASN B O 1
ATOM 4501 N N . LEU B 1 107 ? 17.516 12.945 26.312 1 56.28 107 LEU B N 1
ATOM 4502 C CA . LEU B 1 107 ? 16.625 13.25 27.422 1 56.28 107 LEU B CA 1
ATOM 4503 C C . LEU B 1 107 ? 15.977 11.984 27.969 1 56.28 107 LEU B C 1
ATOM 4505 O O . LEU B 1 107 ? 15.117 12.047 28.844 1 56.28 107 LEU B O 1
ATOM 4509 N N . HIS B 1 108 ? 16.719 10.906 27.859 1 47.03 108 HIS B N 1
ATOM 4510 C CA . HIS B 1 108 ? 16.406 9.594 28.406 1 47.03 108 HIS B CA 1
ATOM 4511 C C . HIS B 1 108 ? 14.953 9.227 28.156 1 47.03 108 HIS B C 1
ATOM 4513 O O . HIS B 1 108 ? 14.281 8.68 29.031 1 47.03 108 HIS B O 1
ATOM 4519 N N . TRP B 1 109 ? 14.312 9.773 27.281 1 46.78 109 TRP B N 1
ATOM 4520 C CA . TRP B 1 109 ? 12.906 9.461 27.062 1 46.78 109 TRP B CA 1
ATOM 4521 C C . TRP B 1 109 ? 12.719 7.98 26.766 1 46.78 109 TRP B C 1
ATOM 4523 O O . TRP B 1 109 ? 11.609 7.449 26.875 1 46.78 109 TRP B O 1
ATOM 4533 N N . PHE B 1 110 ? 13.695 7.34 26.328 1 43.91 110 PHE B N 1
ATOM 4534 C CA . PHE B 1 110 ? 13.555 5.945 25.922 1 43.91 110 PHE B CA 1
ATOM 4535 C C . PHE B 1 110 ? 14.117 5.016 27 1 43.91 110 PHE B C 1
ATOM 4537 O O . PHE B 1 110 ? 15.148 5.312 27.609 1 43.91 110 PHE B O 1
ATOM 4544 N N . VAL B 1 111 ? 13.234 4.312 27.766 1 38.47 111 VAL B N 1
ATOM 4545 C CA . VAL B 1 111 ? 13.531 3.398 28.859 1 38.47 111 VAL B CA 1
ATOM 4546 C C . VAL B 1 111 ? 14.734 2.533 28.516 1 38.47 111 VAL B C 1
ATOM 4548 O O . VAL B 1 111 ? 14.773 1.912 27.453 1 38.47 111 VAL B O 1
ATOM 4551 N N . GLY B 1 112 ? 15.867 2.91 29.109 1 34.97 112 GLY B N 1
ATOM 4552 C CA . GLY B 1 112 ? 17.078 2.109 29.031 1 34.97 112 GLY B CA 1
ATOM 4553 C C . GLY B 1 112 ? 16.828 0.626 29.219 1 34.97 112 GLY B C 1
ATOM 4554 O O . GLY B 1 112 ? 15.742 0.225 29.656 1 34.97 112 GLY B O 1
ATOM 4555 N N . SER B 1 113 ? 17.828 -0.204 28.734 1 34.34 113 SER B N 1
ATOM 4556 C CA . SER B 1 113 ? 17.828 -1.655 28.875 1 34.34 113 SER B CA 1
ATOM 4557 C C . SER B 1 113 ? 17.438 -2.064 30.297 1 34.34 113 SER B C 1
ATOM 4559 O O . SER B 1 113 ? 16.922 -3.166 30.516 1 34.34 113 SER B O 1
ATOM 4561 N N . ASP B 1 114 ? 17.859 -1.146 31.281 1 32.97 114 ASP B N 1
ATOM 4562 C CA . ASP B 1 114 ? 17.672 -1.521 32.688 1 32.97 114 ASP B CA 1
ATOM 4563 C C . ASP B 1 114 ? 16.281 -1.113 33.156 1 32.97 114 ASP B C 1
ATOM 4565 O O . ASP B 1 114 ? 15.961 -1.248 34.344 1 32.97 114 ASP B O 1
ATOM 4569 N N . GLY B 1 115 ? 15.344 -0.799 32.469 1 34.34 115 GLY B N 1
ATOM 4570 C CA . GLY B 1 115 ? 13.992 -0.469 32.875 1 34.34 115 GLY B CA 1
ATOM 4571 C C . GLY B 1 115 ? 13.852 0.951 33.406 1 34.34 115 GLY B C 1
ATOM 4572 O O . GLY B 1 115 ? 12.75 1.387 33.75 1 34.34 115 GLY B O 1
ATOM 4573 N N . THR B 1 116 ? 14.938 1.515 33.875 1 32.09 116 THR B N 1
ATOM 4574 C CA . THR B 1 116 ? 14.852 2.791 34.562 1 32.09 116 THR B CA 1
ATOM 4575 C C . THR B 1 116 ? 14.648 3.938 33.594 1 32.09 116 THR B C 1
ATOM 4577 O O . THR B 1 116 ? 15.32 4 32.562 1 32.09 116 THR B O 1
ATOM 4580 N N . CYS B 1 117 ? 13.453 4.289 33.312 1 33.75 117 CYS B N 1
ATOM 4581 C CA . CYS B 1 117 ? 13.188 5.539 32.594 1 33.75 117 CYS B CA 1
ATOM 4582 C C . CYS B 1 117 ? 13.953 6.691 33.219 1 33.75 117 CYS B C 1
ATOM 4584 O O . CYS B 1 117 ? 13.922 6.871 34.438 1 33.75 117 CYS B O 1
ATOM 4586 N N . ALA B 1 118 ? 15.055 6.922 32.781 1 32.19 118 ALA B N 1
ATOM 4587 C CA . ALA B 1 118 ? 15.734 8.039 33.469 1 32.19 118 ALA B CA 1
ATOM 4588 C C . ALA B 1 118 ? 14.781 9.211 33.656 1 32.19 118 ALA B C 1
ATOM 4590 O O . ALA B 1 118 ? 15.172 10.25 34.188 1 32.19 118 ALA B O 1
ATOM 4591 N N . THR B 1 119 ? 13.797 9.5 32.75 1 35.03 119 THR B N 1
ATOM 4592 C CA . THR B 1 119 ? 13.133 10.711 33.219 1 35.03 119 THR B CA 1
ATOM 4593 C C . THR B 1 119 ? 12.484 10.484 34.562 1 35.03 119 THR B C 1
ATOM 4595 O O . THR B 1 119 ? 12.156 9.352 34.938 1 35.03 119 THR B O 1
ATOM 4598 N N . GLY B 1 120 ? 12.812 11.117 35.625 1 32.78 120 GLY B N 1
ATOM 4599 C CA . GLY B 1 120 ? 12.164 11.234 36.938 1 32.78 120 GLY B CA 1
ATOM 4600 C C . GLY B 1 120 ? 10.664 11.008 36.875 1 32.78 120 GLY B C 1
ATOM 4601 O O . GLY B 1 120 ? 9.953 11.305 37.844 1 32.78 120 GLY B O 1
ATOM 4602 N N . VAL B 1 121 ? 10.109 11.031 35.719 1 33.06 121 VAL B N 1
ATOM 4603 C CA . VAL B 1 121 ? 8.664 10.859 35.781 1 33.06 121 VAL B CA 1
ATOM 4604 C C . VAL B 1 121 ? 8.336 9.398 36.062 1 33.06 121 VAL B C 1
ATOM 4606 O O . VAL B 1 121 ? 8.789 8.492 35.375 1 33.06 121 VAL B O 1
ATOM 4609 N N . SER B 1 122 ? 8.062 9.062 37.25 1 31.03 122 SER B N 1
ATOM 4610 C CA . SER B 1 122 ? 7.547 7.781 37.719 1 31.03 122 SER B CA 1
ATOM 4611 C C . SER B 1 122 ? 6.488 7.23 36.781 1 31.03 122 SER B C 1
ATOM 4613 O O . SER B 1 122 ? 5.664 7.984 36.25 1 31.03 122 SER B O 1
ATOM 4615 N N . PRO B 1 123 ? 6.633 6.047 36.188 1 35.28 123 PRO B N 1
ATOM 4616 C CA . PRO B 1 123 ? 5.59 5.383 35.406 1 35.28 123 PRO B CA 1
ATOM 4617 C C . PRO B 1 123 ? 4.184 5.727 35.875 1 35.28 123 PRO B C 1
ATOM 4619 O O . PRO B 1 123 ? 3.219 5.598 35.125 1 35.28 123 PRO B O 1
ATOM 4622 N N . ASN B 1 124 ? 3.953 5.93 37.094 1 33.19 124 ASN B N 1
ATOM 4623 C CA . ASN B 1 124 ? 2.652 6.129 37.719 1 33.19 124 ASN B CA 1
ATOM 4624 C C . ASN B 1 124 ? 2.127 7.543 37.5 1 33.19 124 ASN B C 1
ATOM 4626 O O . ASN B 1 124 ? 1.08 7.918 38.031 1 33.19 124 ASN B O 1
ATOM 4630 N N . ARG B 1 125 ? 2.896 8.516 37.156 1 30.19 125 ARG B N 1
ATOM 4631 C CA . ARG B 1 125 ? 2.301 9.812 36.875 1 30.19 125 ARG B CA 1
ATOM 4632 C C . ARG B 1 125 ? 2.48 10.18 35.406 1 30.19 125 ARG B C 1
ATOM 4634 O O . ARG B 1 125 ? 3.578 10.547 34.969 1 30.19 125 ARG B O 1
ATOM 4641 N N . PRO B 1 126 ? 1.544 9.75 34.562 1 34.03 126 PRO B N 1
ATOM 4642 C CA . PRO B 1 126 ? 1.555 10.055 33.156 1 34.03 126 PRO B CA 1
ATOM 4643 C C . PRO B 1 126 ? 1.849 11.523 32.844 1 34.03 126 PRO B C 1
ATOM 4645 O O . PRO B 1 126 ? 1.293 12.414 33.531 1 34.03 126 PRO B O 1
ATOM 4648 N N . LEU B 1 127 ? 3.033 11.938 32.438 1 37.56 127 LEU B N 1
ATOM 4649 C CA . LEU B 1 127 ? 3.238 13.312 32.031 1 37.56 127 LEU B CA 1
ATOM 4650 C C . LEU B 1 127 ? 2.064 13.797 31.172 1 37.56 127 LEU B C 1
ATOM 4652 O O . LEU B 1 127 ? 1.522 13.039 30.359 1 37.56 127 LEU B O 1
ATOM 4656 N N . SER B 1 128 ? 1.323 14.766 31.672 1 34.44 128 SER B N 1
ATOM 4657 C CA . SER B 1 128 ? 0.26 15.367 30.875 1 34.44 128 SER B CA 1
ATOM 4658 C C . SER B 1 128 ? 0.748 15.719 29.469 1 34.44 128 SER B C 1
ATOM 4660 O O . SER B 1 128 ? 1.949 15.891 29.25 1 34.44 128 SER B O 1
ATOM 4662 N N . ARG B 1 129 ? -0.009 15.5 28.422 1 39.09 129 ARG B N 1
ATOM 4663 C CA . ARG B 1 129 ? 0.16 15.781 27 1 39.09 129 ARG B CA 1
ATOM 4664 C C . ARG B 1 129 ? 0.937 17.078 26.781 1 39.09 129 ARG B C 1
ATOM 4666 O O . ARG B 1 129 ? 1.778 17.156 25.891 1 39.09 129 ARG B O 1
ATOM 4673 N N . GLU B 1 130 ? 0.502 18.141 27.562 1 38.12 130 GLU B N 1
ATOM 4674 C CA . GLU B 1 130 ? 1.044 19.484 27.406 1 38.12 130 GLU B CA 1
ATOM 4675 C C . GLU B 1 130 ? 2.523 19.531 27.766 1 38.12 130 GLU B C 1
ATOM 4677 O O . GLU B 1 130 ? 3.32 20.172 27.094 1 38.12 130 GLU B O 1
ATOM 4682 N N . LYS B 1 131 ? 2.795 18.766 28.844 1 38.88 131 LYS B N 1
ATOM 4683 C CA . LYS B 1 131 ? 4.137 18.891 29.406 1 38.88 131 LYS B CA 1
ATOM 4684 C C . LYS B 1 131 ? 5.141 18.047 28.625 1 38.88 131 LYS B C 1
ATOM 4686 O O . LYS B 1 131 ? 6.344 18.312 28.656 1 38.88 131 LYS B O 1
ATOM 4691 N N . PHE B 1 132 ? 4.59 17.062 27.938 1 41.53 132 PHE B N 1
ATOM 4692 C CA . PHE B 1 132 ? 5.492 16.219 27.172 1 41.53 132 PHE B CA 1
ATOM 4693 C C . PHE B 1 132 ? 6.055 16.984 25.969 1 41.53 132 PHE B C 1
ATOM 4695 O O . PHE B 1 132 ? 7.262 16.953 25.719 1 41.53 132 PHE B O 1
ATOM 4702 N N . GLY B 1 133 ? 5.121 17.422 25.062 1 42.5 133 GLY B N 1
ATOM 4703 C CA . GLY B 1 133 ? 5.609 18.203 23.922 1 42.5 133 GLY B CA 1
ATOM 4704 C C . GLY B 1 133 ? 6.516 19.359 24.344 1 42.5 133 GLY B C 1
ATOM 4705 O O . GLY B 1 133 ? 7.512 19.625 23.672 1 42.5 133 GLY B O 1
ATOM 4706 N N . GLU B 1 134 ? 5.992 20 25.438 1 40.78 134 GLU B N 1
ATOM 4707 C CA . GLU B 1 134 ? 6.758 21.109 26 1 40.78 134 GLU B CA 1
ATOM 4708 C C . GLU B 1 134 ? 8.023 20.609 26.688 1 40.78 134 GLU B C 1
ATOM 4710 O O . GLU B 1 134 ? 9.008 21.344 26.812 1 40.78 134 GLU B O 1
ATOM 4715 N N . THR B 1 135 ? 7.895 19.453 27.109 1 41.59 135 THR B N 1
ATOM 4716 C CA . THR B 1 135 ? 9.086 19 27.828 1 41.59 135 THR B CA 1
ATOM 4717 C C . THR B 1 135 ? 10.242 18.781 26.859 1 41.59 135 THR B C 1
ATOM 4719 O O . THR B 1 135 ? 11.406 18.953 27.234 1 41.59 135 THR B O 1
ATOM 4722 N N . TRP B 1 136 ? 9.805 18.219 25.672 1 45.69 136 TRP B N 1
ATOM 4723 C CA . TRP B 1 136 ? 10.891 18.234 24.703 1 45.69 136 TRP B CA 1
ATOM 4724 C C . TRP B 1 136 ? 11.148 19.656 24.203 1 45.69 136 TRP B C 1
ATOM 4726 O O . TRP B 1 136 ? 12.18 19.922 23.578 1 45.69 136 TRP B O 1
ATOM 4736 N N . ALA B 1 137 ? 9.875 20.344 23.859 1 49.66 137 ALA B N 1
ATOM 4737 C CA . ALA B 1 137 ? 10.141 21.766 23.844 1 49.66 137 ALA B CA 1
ATOM 4738 C C . ALA B 1 137 ? 11.164 22.156 24.906 1 49.66 137 ALA B C 1
ATOM 4740 O O . ALA B 1 137 ? 10.82 22.25 26.094 1 49.66 137 ALA B O 1
ATOM 4741 N N . VAL B 1 138 ? 11.695 21.188 25.141 1 44.81 138 VAL B N 1
ATOM 4742 C CA . VAL B 1 138 ? 12.766 21.062 26.125 1 44.81 138 VAL B CA 1
ATOM 4743 C C . VAL B 1 138 ? 13.312 22.453 26.469 1 44.81 138 VAL B C 1
ATOM 4745 O O . VAL B 1 138 ? 13.609 23.25 25.578 1 44.81 138 VAL B O 1
ATOM 4748 N N . LYS B 1 139 ? 12.859 22.906 27.469 1 48.41 139 LYS B N 1
ATOM 4749 C CA . LYS B 1 139 ? 13.273 24.188 28.031 1 48.41 139 LYS B CA 1
ATOM 4750 C C . LYS B 1 139 ? 14.438 24.781 27.25 1 48.41 139 LYS B C 1
ATOM 4752 O O . LYS B 1 139 ? 14.445 25.984 26.953 1 48.41 139 LYS B O 1
ATOM 4757 N N . GLY B 1 140 ? 15.305 23.812 26.781 1 61.06 140 GLY B N 1
ATOM 4758 C CA . GLY B 1 140 ? 16.531 24.469 26.375 1 61.06 140 GLY B CA 1
ATOM 4759 C C . GLY B 1 140 ? 16.844 24.297 24.906 1 61.06 140 GLY B C 1
ATOM 4760 O O . GLY B 1 140 ? 17.797 24.906 24.391 1 61.06 140 GLY B O 1
ATOM 4761 N N . TRP B 1 141 ? 15.648 23.594 23.969 1 79.56 141 TRP B N 1
ATOM 4762 C CA . TRP B 1 141 ? 16.172 23.422 22.609 1 79.56 141 TRP B CA 1
ATOM 4763 C C . TRP B 1 141 ? 15.227 24.031 21.578 1 79.56 141 TRP B C 1
ATOM 4765 O O . TRP B 1 141 ? 15.227 23.625 20.422 1 79.56 141 TRP B O 1
ATOM 4775 N N . GLN B 1 142 ? 14.203 24.844 21.875 1 87.31 142 GLN B N 1
ATOM 4776 C CA . GLN B 1 142 ? 13.367 25.703 21.062 1 87.31 142 GLN B CA 1
ATOM 4777 C C . GLN B 1 142 ? 12.703 24.906 19.938 1 87.31 142 GLN B C 1
ATOM 4779 O O . GLN B 1 142 ? 12.672 25.359 18.781 1 87.31 142 GLN B O 1
ATOM 4784 N N . TYR B 1 143 ? 12.266 23.688 20.266 1 90.5 143 TYR B N 1
ATOM 4785 C CA . TYR B 1 143 ? 11.586 22.859 19.266 1 90.5 143 TYR B CA 1
ATOM 4786 C C . TYR B 1 143 ? 10.227 23.453 18.922 1 90.5 143 TYR B C 1
ATOM 4788 O O . TYR B 1 143 ? 9.469 23.859 19.797 1 90.5 143 TYR B O 1
ATOM 4796 N N . ALA B 1 144 ? 9.922 23.516 17.594 1 92 144 ALA B N 1
ATOM 4797 C CA . ALA B 1 144 ? 8.609 23.953 17.109 1 92 144 ALA B CA 1
ATOM 4798 C C . ALA B 1 144 ? 8.211 23.156 15.867 1 92 144 ALA B C 1
ATOM 4800 O O . ALA B 1 144 ? 9.047 22.875 15 1 92 144 ALA B O 1
ATOM 4801 N N . ARG B 1 145 ? 6.973 22.781 15.836 1 93.69 145 ARG B N 1
ATOM 4802 C CA . ARG B 1 145 ? 6.426 22.109 14.656 1 93.69 145 ARG B CA 1
ATOM 4803 C C . ARG B 1 145 ? 5.582 23.062 13.828 1 93.69 145 ARG B C 1
ATOM 4805 O O . ARG B 1 145 ? 4.906 23.938 14.367 1 93.69 145 ARG B O 1
ATOM 4812 N N . GLY B 1 146 ? 5.602 22.875 12.516 1 94.06 146 GLY B N 1
ATOM 4813 C CA . GLY B 1 146 ? 4.855 23.75 11.625 1 94.06 146 GLY B CA 1
ATOM 4814 C C . GLY B 1 146 ? 3.379 23.406 11.555 1 94.06 146 GLY B C 1
ATOM 4815 O O . GLY B 1 146 ? 2.551 24.266 11.227 1 94.06 146 GLY B O 1
ATOM 4816 N N . GLY B 1 147 ? 3.061 22.141 11.75 1 90.31 147 GLY B N 1
ATOM 4817 C CA . GLY B 1 147 ? 1.689 21.656 11.719 1 90.31 147 GLY B CA 1
ATOM 4818 C C . GLY B 1 147 ? 1.496 20.359 12.484 1 90.31 147 GLY B C 1
ATOM 4819 O O . GLY B 1 147 ? 2.467 19.672 12.812 1 90.31 147 GLY B O 1
ATOM 4820 N N . ARG B 1 148 ? 0.285 20.141 12.883 1 88.5 148 ARG B N 1
ATOM 4821 C CA . ARG B 1 148 ? -0.096 18.891 13.523 1 88.5 148 ARG B CA 1
ATOM 4822 C C . ARG B 1 148 ? -1.081 18.109 12.656 1 88.5 148 ARG B C 1
ATOM 4824 O O . ARG B 1 148 ? -2.178 18.594 12.367 1 88.5 148 ARG B O 1
ATOM 4831 N N . THR B 1 149 ? -0.639 17.047 12.133 1 94.88 149 THR B N 1
ATOM 4832 C CA . THR B 1 149 ? -1.54 16.203 11.352 1 94.88 149 THR B CA 1
ATOM 4833 C C . THR B 1 149 ? -2.152 15.109 12.219 1 94.88 149 THR B C 1
ATOM 4835 O O . THR B 1 149 ? -1.486 14.57 13.109 1 94.88 149 THR B O 1
ATOM 4838 N N . ASP B 1 150 ? -3.365 14.844 11.977 1 92.69 150 ASP B N 1
ATOM 4839 C CA . ASP B 1 150 ? -4.094 13.805 12.703 1 92.69 150 ASP B CA 1
ATOM 4840 C C . ASP B 1 150 ? -3.604 12.414 12.305 1 92.69 150 ASP B C 1
ATOM 4842 O O . ASP B 1 150 ? -2.791 12.273 11.391 1 92.69 150 ASP B O 1
ATOM 4846 N N . LYS B 1 151 ? -4.141 11.523 13.133 1 92 151 LYS B N 1
ATOM 4847 C CA . LYS B 1 151 ? -3.887 10.117 12.82 1 92 151 LYS B CA 1
ATOM 4848 C C . LYS B 1 151 ? -4.23 9.812 11.367 1 92 151 LYS B C 1
ATOM 4850 O O . LYS B 1 151 ? -5.293 10.203 10.875 1 92 151 LYS B O 1
ATOM 4855 N N . GLY B 1 152 ? -3.264 9.18 10.688 1 92.19 152 GLY B N 1
ATOM 4856 C CA . GLY B 1 152 ? -3.527 8.703 9.344 1 92.19 152 GLY B CA 1
ATOM 4857 C C . GLY B 1 152 ? -3.217 9.734 8.273 1 92.19 152 GLY B C 1
ATOM 4858 O O . GLY B 1 152 ? -3.141 9.406 7.09 1 92.19 152 GLY B O 1
ATOM 4859 N N . VAL B 1 153 ? -3.033 10.992 8.656 1 95.75 153 VAL B N 1
ATOM 4860 C CA . VAL B 1 153 ? -2.783 12.055 7.684 1 95.75 153 VAL B CA 1
ATOM 4861 C C . VAL B 1 153 ? -1.286 12.156 7.398 1 95.75 153 VAL B C 1
ATOM 4863 O O . VAL B 1 153 ? -0.472 12.18 8.328 1 95.75 153 VAL B O 1
ATOM 4866 N N 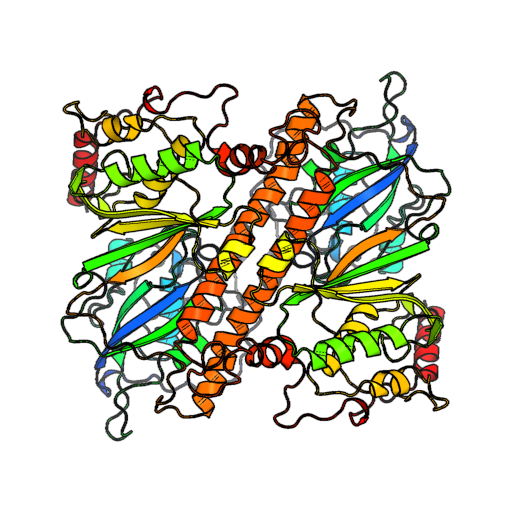. SER B 1 154 ? -0.941 12.172 6.102 1 96.06 154 SER B N 1
ATOM 4867 C CA . SER B 1 154 ? 0.449 12.203 5.656 1 96.06 154 SER B CA 1
ATOM 4868 C C . SER B 1 154 ? 0.914 13.641 5.422 1 96.06 154 SER B C 1
ATOM 4870 O O . SER B 1 154 ? 0.107 14.57 5.441 1 96.06 154 SER B O 1
ATOM 4872 N N . ALA B 1 155 ? 2.213 13.797 5.258 1 97.06 155 ALA B N 1
ATOM 4873 C CA . ALA B 1 155 ? 2.766 15.109 4.926 1 97.06 155 ALA B CA 1
ATOM 4874 C C . ALA B 1 155 ? 3.986 14.977 4.023 1 97.06 155 ALA B C 1
ATOM 4876 O O . ALA B 1 155 ? 4.781 14.047 4.172 1 97.06 155 ALA B O 1
ATOM 4877 N N . ILE B 1 156 ? 4.082 15.883 3.137 1 93.44 156 ILE B N 1
ATOM 4878 C CA . ILE B 1 156 ? 5.273 16.016 2.311 1 93.44 156 ILE B CA 1
ATOM 4879 C C . ILE B 1 156 ? 5.996 17.312 2.654 1 93.44 156 ILE B C 1
ATOM 4881 O O . ILE B 1 156 ? 7.199 17.453 2.428 1 93.44 156 ILE B O 1
ATOM 4885 N N . GLY B 1 157 ? 5.246 18.203 3.303 1 95.38 157 GLY B N 1
ATOM 4886 C CA . GLY B 1 157 ? 5.832 19.516 3.529 1 95.38 157 GLY B CA 1
ATOM 4887 C C . GLY B 1 157 ? 5.812 19.938 4.988 1 95.38 157 GLY B C 1
ATOM 4888 O O . GLY B 1 157 ? 5.633 21.109 5.301 1 95.38 157 GLY B O 1
ATOM 4889 N N . GLN B 1 158 ? 5.91 18.969 5.891 1 97.25 158 GLN B N 1
ATOM 4890 C CA . GLN B 1 158 ? 6.027 19.328 7.305 1 97.25 158 GLN B CA 1
ATOM 4891 C C . GLN B 1 158 ? 7.371 19.984 7.598 1 97.25 158 GLN B C 1
ATOM 4893 O O . GLN B 1 158 ? 8.375 19.672 6.949 1 97.25 158 GLN B O 1
ATOM 4898 N N . VAL B 1 159 ? 7.371 20.938 8.523 1 97.81 159 VAL B N 1
ATOM 4899 C CA . VAL B 1 159 ? 8.594 21.625 8.922 1 97.81 159 VAL B CA 1
ATOM 4900 C C . VAL B 1 159 ? 8.703 21.641 10.445 1 97.81 159 VAL B C 1
ATOM 4902 O O . VAL B 1 159 ? 7.711 21.859 11.148 1 97.81 159 VAL B O 1
ATOM 4905 N N . VAL B 1 160 ? 9.875 21.344 10.914 1 96.44 160 VAL B N 1
ATOM 4906 C CA . VAL B 1 160 ? 10.172 21.531 12.328 1 96.44 160 VAL B CA 1
ATOM 4907 C C . VAL B 1 160 ? 11.414 22.406 12.484 1 96.44 160 VAL B C 1
ATOM 4909 O O . VAL B 1 160 ? 12.25 22.469 11.57 1 96.44 160 VAL B O 1
ATOM 4912 N N . SER B 1 161 ? 11.484 23.109 13.555 1 95.81 161 SER B N 1
ATOM 4913 C CA . SER B 1 161 ? 12.664 23.906 13.898 1 95.81 161 SER B CA 1
ATOM 4914 C C . SER B 1 161 ? 13.141 23.609 15.312 1 95.81 161 SER B C 1
ATOM 4916 O O . SER B 1 161 ? 12.336 23.312 16.188 1 95.81 161 SER B O 1
ATOM 4918 N N . LEU B 1 162 ? 14.445 23.609 15.461 1 93.94 162 LEU B N 1
ATOM 4919 C CA . LEU B 1 162 ? 15.039 23.328 16.766 1 93.94 162 LEU B CA 1
ATOM 4920 C C . LEU B 1 162 ? 16.5 23.75 16.797 1 93.94 162 LEU B C 1
ATOM 4922 O O . LEU B 1 162 ? 17.109 24 15.75 1 93.94 162 LEU B O 1
ATOM 4926 N N . LEU B 1 163 ? 16.984 23.828 18.016 1 91.94 163 LEU B N 1
ATOM 4927 C CA . LEU B 1 163 ? 18.422 23.969 18.219 1 91.94 163 LEU B CA 1
ATOM 4928 C C . LEU B 1 163 ? 19.125 22.609 18.141 1 91.94 163 LEU B C 1
ATOM 4930 O O . LEU B 1 163 ? 18.594 21.625 18.641 1 91.94 163 LEU B O 1
ATOM 4934 N N . VAL B 1 164 ? 20.266 22.594 17.469 1 92 164 VAL B N 1
ATOM 4935 C CA . VAL B 1 164 ? 21.031 21.359 17.391 1 92 164 VAL B CA 1
ATOM 4936 C C . VAL B 1 164 ? 22.5 21.641 17.703 1 92 164 VAL B C 1
ATOM 4938 O O . VAL B 1 164 ? 22.953 22.781 17.609 1 92 164 VAL B O 1
ATOM 4941 N N . ARG B 1 165 ? 23.203 20.609 18.031 1 89.5 165 ARG B N 1
ATOM 4942 C CA . ARG B 1 165 ? 24.641 20.688 18.281 1 89.5 165 ARG B CA 1
ATOM 4943 C C . ARG B 1 165 ? 25.406 21.016 17.016 1 89.5 165 ARG B C 1
ATOM 4945 O O . ARG B 1 165 ? 25.109 20.5 15.938 1 89.5 165 ARG B O 1
ATOM 4952 N N . CYS B 1 166 ? 26.406 21.875 17.188 1 88.62 166 CYS B N 1
ATOM 4953 C CA . CYS B 1 166 ? 27.297 22.219 16.078 1 88.62 166 CYS B CA 1
ATOM 4954 C C . CYS B 1 166 ? 28.547 21.359 16.094 1 88.62 166 CYS B C 1
ATOM 4956 O O . CYS B 1 166 ? 28.953 20.875 17.156 1 88.62 166 CYS B O 1
ATOM 4958 N N . PRO B 1 167 ? 29.031 21.219 14.828 1 85.38 167 PRO B N 1
ATOM 4959 C CA . PRO B 1 167 ? 30.344 20.609 14.836 1 85.38 167 PRO B CA 1
ATOM 4960 C C . PRO B 1 167 ? 31.375 21.406 15.625 1 85.38 167 PRO B C 1
ATOM 4962 O O . PRO B 1 167 ? 31.219 22.625 15.797 1 85.38 167 PRO B O 1
ATOM 4965 N N . PRO B 1 168 ? 32.375 20.609 16.156 1 79.69 168 PRO B N 1
ATOM 4966 C CA . PRO B 1 168 ? 33.406 21.328 16.891 1 79.69 168 PRO B CA 1
ATOM 4967 C C . PRO B 1 168 ? 34.094 22.406 16.047 1 79.69 168 PRO B C 1
ATOM 4969 O O . PRO B 1 168 ? 34.188 22.25 14.82 1 79.69 168 PRO B O 1
ATOM 4972 N N . PRO B 1 169 ? 34.5 23.422 16.828 1 72.94 169 PRO B N 1
ATOM 4973 C CA . PRO B 1 169 ? 35.25 24.469 16.109 1 72.94 169 PRO B CA 1
ATOM 4974 C C . PRO B 1 169 ? 36.469 23.922 15.398 1 72.94 169 PRO B C 1
ATOM 4976 O O . PRO B 1 169 ? 37.156 23.031 15.914 1 72.94 169 PRO B O 1
ATOM 4979 N N . GLY B 1 170 ? 36.719 24.234 14.094 1 68.25 170 GLY B N 1
ATOM 4980 C CA . GLY B 1 170 ? 37.875 23.812 13.352 1 68.25 170 GLY B CA 1
ATOM 4981 C C . GLY B 1 170 ? 37.562 22.859 12.211 1 68.25 170 GLY B C 1
ATOM 4982 O O . GLY B 1 170 ? 38.406 22.594 11.352 1 68.25 170 GLY B O 1
ATOM 4983 N N . THR B 1 171 ? 36.438 22.234 12.289 1 68.12 171 THR B N 1
ATOM 4984 C CA . THR B 1 171 ? 36.125 21.219 11.281 1 68.12 171 THR B CA 1
ATOM 4985 C C . THR B 1 171 ? 35.75 21.875 9.953 1 68.12 171 THR B C 1
ATOM 4987 O O . THR B 1 171 ? 35.625 21.203 8.938 1 68.12 171 THR B O 1
ATOM 4990 N N . GLY B 1 172 ? 35.875 23.219 9.906 1 65.31 172 GLY B N 1
ATOM 4991 C CA . GLY B 1 172 ? 35.656 23.922 8.664 1 65.31 172 GLY B CA 1
ATOM 4992 C C . GLY B 1 172 ? 34.188 23.969 8.258 1 65.31 172 GLY B C 1
ATOM 4993 O O . GLY B 1 172 ? 33.844 24.625 7.277 1 65.31 172 GLY B O 1
ATOM 4994 N N . THR B 1 173 ? 33.344 23.094 8.883 1 71.75 173 THR B N 1
ATOM 4995 C CA . THR B 1 173 ? 31.922 23.172 8.555 1 71.75 173 THR B CA 1
ATOM 4996 C C . THR B 1 173 ? 31.109 23.5 9.797 1 71.75 173 THR B C 1
ATOM 4998 O O . THR B 1 173 ? 31.516 23.188 10.914 1 71.75 173 THR B O 1
ATOM 5001 N N . ASN B 1 174 ? 30.062 24.297 9.586 1 76.75 174 ASN B N 1
ATOM 5002 C CA . ASN B 1 174 ? 29.203 24.703 10.703 1 76.75 174 ASN B CA 1
ATOM 5003 C C . ASN B 1 174 ? 27.969 23.812 10.82 1 76.75 174 ASN B C 1
ATOM 5005 O O . ASN B 1 174 ? 27.172 23.969 11.75 1 76.75 174 ASN B O 1
ATOM 5009 N N . PHE B 1 175 ? 27.953 22.859 9.898 1 85.81 175 PHE B N 1
ATOM 5010 C CA . PHE B 1 175 ? 26.734 22.047 9.914 1 85.81 175 PHE B CA 1
ATOM 5011 C C . PHE B 1 175 ? 27.062 20.578 9.664 1 85.81 175 PHE B C 1
ATOM 5013 O O . PHE B 1 175 ? 28.078 20.266 9.031 1 85.81 175 PHE B O 1
ATOM 5020 N N . TYR B 1 176 ? 26.25 19.766 10.242 1 87.56 176 TYR B N 1
ATOM 5021 C CA . TYR B 1 176 ? 26.328 18.344 9.938 1 87.56 176 TYR B CA 1
ATOM 5022 C C . TYR B 1 176 ? 25.5 18 8.711 1 87.56 176 TYR B C 1
ATOM 5024 O O . TYR B 1 176 ? 24.719 18.828 8.227 1 87.56 176 TYR B O 1
ATOM 5032 N N . ASP B 1 177 ? 25.734 16.812 8.148 1 85.25 177 ASP B N 1
ATOM 5033 C CA . ASP B 1 177 ? 24.828 16.25 7.156 1 85.25 177 ASP B CA 1
ATOM 5034 C C . ASP B 1 177 ? 23.547 15.719 7.812 1 85.25 177 ASP B C 1
ATOM 5036 O O . ASP B 1 177 ? 23.359 14.508 7.934 1 85.25 177 ASP B O 1
ATOM 5040 N N . TYR B 1 178 ? 22.766 16.672 8.125 1 90.62 178 TYR B N 1
ATOM 5041 C CA . TYR B 1 178 ? 21.562 16.359 8.898 1 90.62 178 TYR B CA 1
ATOM 5042 C C . TYR B 1 178 ? 20.703 15.328 8.188 1 90.62 178 TYR B C 1
ATOM 5044 O O . TYR B 1 178 ? 20.141 14.43 8.828 1 90.62 178 TYR B O 1
ATOM 5052 N N . ILE B 1 179 ? 20.547 15.461 6.895 1 87.81 179 ILE B N 1
ATOM 5053 C CA . ILE B 1 179 ? 19.688 14.578 6.105 1 87.81 179 ILE B CA 1
ATOM 5054 C C . ILE B 1 179 ? 20.188 13.141 6.207 1 87.81 179 ILE B C 1
ATOM 5056 O O . ILE B 1 179 ? 19.422 12.227 6.508 1 87.81 179 ILE B O 1
ATOM 5060 N N . HIS B 1 180 ? 21.422 12.992 6.047 1 83.5 180 HIS B N 1
ATOM 5061 C CA . HIS B 1 180 ? 22 11.656 6.129 1 83.5 180 HIS B CA 1
ATOM 5062 C C . HIS B 1 180 ? 21.906 11.102 7.547 1 83.5 180 HIS B C 1
ATOM 5064 O O . HIS B 1 180 ? 21.5 9.961 7.75 1 83.5 180 HIS B O 1
ATOM 5070 N N . LEU B 1 181 ? 22.328 11.914 8.516 1 87.56 181 LEU B N 1
ATOM 5071 C CA . LEU B 1 181 ? 22.391 11.492 9.914 1 87.56 181 LEU B CA 1
ATOM 5072 C C . LEU B 1 181 ? 21.016 11.039 10.398 1 87.56 181 LEU B C 1
ATOM 5074 O O . LEU B 1 181 ? 20.891 9.977 11.008 1 87.56 181 LEU B O 1
ATOM 5078 N N . LEU B 1 182 ? 20.047 11.773 10.07 1 91.12 182 LEU B N 1
ATOM 5079 C CA . LEU B 1 182 ? 18.719 11.492 10.594 1 91.12 182 LEU B CA 1
ATOM 5080 C C . LEU B 1 182 ? 18.078 10.32 9.852 1 91.12 182 LEU B C 1
ATOM 5082 O O . LEU B 1 182 ? 17.469 9.453 10.477 1 91.12 182 LEU B O 1
ATOM 5086 N N . ASN B 1 183 ? 18.188 10.242 8.578 1 88.56 183 ASN B N 1
ATOM 5087 C CA . ASN B 1 183 ? 17.531 9.219 7.781 1 88.56 183 ASN B CA 1
ATOM 5088 C C . ASN B 1 183 ? 18.109 7.832 8.062 1 88.56 183 ASN B C 1
ATOM 5090 O O . ASN B 1 183 ? 17.469 6.82 7.781 1 88.56 183 ASN B O 1
ATOM 5094 N N . ARG B 1 184 ? 19.219 7.805 8.57 1 84.19 184 ARG B N 1
ATOM 5095 C CA . ARG B 1 184 ? 19.812 6.523 8.953 1 84.19 184 ARG B CA 1
ATOM 5096 C C . ARG B 1 184 ? 19.047 5.91 10.133 1 84.19 184 ARG B C 1
ATOM 5098 O O . ARG B 1 184 ? 18.969 4.684 10.25 1 84.19 184 ARG B O 1
ATOM 5105 N N . GLU B 1 185 ? 18.516 6.77 10.938 1 85.19 185 GLU B N 1
ATOM 5106 C CA . GLU B 1 185 ? 17.875 6.305 12.164 1 85.19 185 GLU B CA 1
ATOM 5107 C C . GLU B 1 185 ? 16.359 6.332 12.039 1 85.19 185 GLU B C 1
ATOM 5109 O O . GLU B 1 185 ? 15.656 5.668 12.812 1 85.19 185 GLU B O 1
ATOM 5114 N N . LEU B 1 186 ? 15.906 7.082 11.109 1 89.31 186 LEU B N 1
ATOM 5115 C CA . LEU B 1 186 ? 14.461 7.207 10.93 1 89.31 186 LEU B CA 1
ATOM 5116 C C . LEU B 1 186 ? 13.891 5.973 10.242 1 89.31 186 LEU B C 1
ATOM 5118 O O . LEU B 1 186 ? 14.547 5.379 9.383 1 89.31 186 LEU B O 1
ATOM 5122 N N . PRO B 1 187 ? 12.656 5.621 10.695 1 86.5 187 PRO B N 1
ATOM 5123 C CA . PRO B 1 187 ? 12.016 4.555 9.914 1 86.5 187 PRO B CA 1
ATOM 5124 C C . PRO B 1 187 ? 11.734 4.969 8.469 1 86.5 187 PRO B C 1
ATOM 5126 O O . PRO B 1 187 ? 11.703 6.16 8.164 1 86.5 187 PRO B O 1
ATOM 5129 N N . ALA B 1 188 ? 11.461 4.02 7.617 1 81 188 ALA B N 1
ATOM 5130 C CA . ALA B 1 188 ? 11.281 4.25 6.184 1 81 188 ALA B CA 1
ATOM 5131 C C . ALA B 1 188 ? 10.055 5.125 5.918 1 81 188 ALA B C 1
ATOM 5133 O O . ALA B 1 188 ? 9.969 5.773 4.875 1 81 188 ALA B O 1
ATOM 5134 N N . SER B 1 189 ? 9.133 5.207 6.871 1 87.06 189 SER B N 1
ATOM 5135 C CA . SER B 1 189 ? 7.898 5.957 6.684 1 87.06 189 SER B CA 1
ATOM 5136 C C . SER B 1 189 ? 8.086 7.434 7.016 1 87.06 189 SER B C 1
ATOM 5138 O O . SER B 1 189 ? 7.176 8.234 6.828 1 87.06 189 SER B O 1
ATOM 5140 N N . VAL B 1 190 ? 9.258 7.793 7.5 1 92.06 190 VAL B N 1
ATOM 5141 C CA . VAL B 1 190 ? 9.586 9.18 7.82 1 92.06 190 VAL B CA 1
ATOM 5142 C C . VAL B 1 190 ? 10.922 9.555 7.176 1 92.06 190 VAL B C 1
ATOM 5144 O O . VAL B 1 190 ? 11.906 8.828 7.297 1 92.06 190 VAL B O 1
ATOM 5147 N N . ARG B 1 191 ? 10.922 10.695 6.488 1 90.06 191 ARG B N 1
ATOM 5148 C CA . ARG B 1 191 ? 12.141 11.125 5.816 1 90.06 191 ARG B CA 1
ATOM 5149 C C . ARG B 1 191 ? 12.367 12.617 5.988 1 90.06 191 ARG B C 1
ATOM 5151 O O . ARG B 1 191 ? 11.422 13.406 5.922 1 90.06 191 ARG B O 1
ATOM 5158 N N . VAL B 1 192 ? 13.609 12.922 6.223 1 91.94 192 VAL B N 1
ATOM 5159 C CA . VAL B 1 192 ? 14.07 14.305 6.109 1 91.94 192 VAL B CA 1
ATOM 5160 C C . VAL B 1 192 ? 14.727 14.523 4.746 1 91.94 192 VAL B C 1
ATOM 5162 O O . VAL B 1 192 ? 15.617 13.766 4.352 1 91.94 192 VAL B O 1
ATOM 5165 N N . TYR B 1 193 ? 14.258 15.516 4.027 1 86.81 193 TYR B N 1
ATOM 5166 C CA . TYR B 1 193 ? 14.805 15.617 2.676 1 86.81 193 TYR B CA 1
ATOM 5167 C C . TYR B 1 193 ? 15.352 17.016 2.414 1 86.81 193 TYR B C 1
ATOM 5169 O O . TYR B 1 193 ? 15.953 17.266 1.365 1 86.81 193 TYR B O 1
ATOM 5177 N N . ALA B 1 194 ? 15.211 17.891 3.42 1 89.38 194 ALA B N 1
ATOM 5178 C CA . ALA B 1 194 ? 15.812 19.219 3.33 1 89.38 194 ALA B CA 1
ATOM 5179 C C . ALA B 1 194 ? 16.047 19.812 4.719 1 89.38 194 ALA B C 1
ATOM 5181 O O . ALA B 1 194 ? 15.422 19.391 5.695 1 89.38 194 ALA B O 1
ATOM 5182 N N . TRP B 1 195 ? 17.016 20.719 4.801 1 93.12 195 TRP B N 1
ATOM 5183 C CA . TRP B 1 195 ? 17.297 21.469 6.027 1 93.12 195 TRP B CA 1
ATOM 5184 C C . TRP B 1 195 ? 17.75 22.891 5.707 1 93.12 195 TRP B C 1
ATOM 5186 O O . TRP B 1 195 ? 18.078 23.188 4.559 1 93.12 195 TRP B O 1
ATOM 5196 N N . ALA B 1 196 ? 17.672 23.766 6.711 1 95.44 196 ALA B N 1
ATOM 5197 C CA . ALA B 1 196 ? 18.156 25.141 6.543 1 95.44 196 ALA B CA 1
ATOM 5198 C C . ALA B 1 196 ? 18.547 25.75 7.883 1 95.44 196 ALA B C 1
ATOM 5200 O O . ALA B 1 196 ? 17.891 25.516 8.898 1 95.44 196 ALA B O 1
ATOM 5201 N N . PRO B 1 197 ? 19.703 26.438 7.824 1 95 197 PRO B N 1
ATOM 5202 C CA . PRO B 1 197 ? 19.906 27.328 8.977 1 95 197 PRO B CA 1
ATOM 5203 C C . PRO B 1 197 ? 18.859 28.438 9.062 1 95 197 PRO B C 1
ATOM 5205 O O . PRO B 1 197 ? 18.422 28.969 8.039 1 95 197 PRO B O 1
ATOM 5208 N N . VAL B 1 198 ? 18.438 28.734 10.219 1 96.75 198 VAL B N 1
ATOM 5209 C CA . VAL B 1 198 ? 17.406 29.766 10.367 1 96.75 198 VAL B CA 1
ATOM 5210 C C . VAL B 1 198 ? 17.812 30.719 11.492 1 96.75 198 VAL B C 1
ATOM 5212 O O . VAL B 1 198 ? 18.719 30.438 12.266 1 96.75 198 VAL B O 1
ATOM 5215 N N . ALA B 1 199 ? 17.156 31.844 11.508 1 95.12 199 ALA B N 1
ATOM 5216 C CA . ALA B 1 199 ? 17.391 32.844 12.555 1 95.12 199 ALA B CA 1
ATOM 5217 C C . ALA B 1 199 ? 16.953 32.312 13.914 1 95.12 199 ALA B C 1
ATOM 5219 O O . ALA B 1 199 ? 16.109 31.406 14 1 95.12 199 ALA B O 1
ATOM 5220 N N . ASP B 1 200 ? 17.469 32.875 14.961 1 90.81 200 ASP B N 1
ATOM 5221 C CA . ASP B 1 200 ? 17.203 32.438 16.328 1 90.81 200 ASP B CA 1
ATOM 5222 C C . ASP B 1 200 ? 15.727 32.625 16.672 1 90.81 200 ASP B C 1
ATOM 5224 O O . ASP B 1 200 ? 15.18 31.859 17.484 1 90.81 200 ASP B O 1
ATOM 5228 N N . ASP B 1 201 ? 15.117 33.5 16.062 1 92.81 201 ASP B N 1
ATOM 5229 C CA . ASP B 1 201 ? 13.727 33.781 16.406 1 92.81 201 ASP B CA 1
ATOM 5230 C C . ASP B 1 201 ? 12.766 33.031 15.477 1 92.81 201 ASP B C 1
ATOM 5232 O O . ASP B 1 201 ? 11.547 33.156 15.617 1 92.81 201 ASP B O 1
ATOM 5236 N N . PHE B 1 202 ? 13.305 32.312 14.57 1 95.94 202 PHE B N 1
ATOM 5237 C CA . PHE B 1 202 ? 12.469 31.531 13.664 1 95.94 202 PHE B CA 1
ATOM 5238 C C . PHE B 1 202 ? 11.758 30.406 14.414 1 95.94 202 PHE B C 1
ATOM 5240 O O . PHE B 1 202 ? 12.367 29.719 15.234 1 95.94 202 PHE B O 1
ATOM 5247 N N . SER B 1 203 ? 10.484 30.344 14.227 1 94.12 203 SER B N 1
ATOM 5248 C CA . SER B 1 203 ? 9.656 29.25 14.727 1 94.12 203 SER B CA 1
ATOM 5249 C C . SER B 1 203 ? 8.867 28.594 13.602 1 94.12 203 SER B C 1
ATOM 5251 O O . SER B 1 203 ? 8.094 29.266 12.914 1 94.12 203 SER B O 1
ATOM 5253 N N . ALA B 1 204 ? 9.031 27.297 13.445 1 95.94 204 ALA B N 1
ATOM 5254 C CA . ALA B 1 204 ? 8.289 26.594 12.391 1 95.94 204 ALA B CA 1
ATOM 5255 C C . ALA B 1 204 ? 6.785 26.828 12.539 1 95.94 204 ALA B C 1
ATOM 5257 O O . ALA B 1 204 ? 6.047 26.781 11.555 1 95.94 204 ALA B O 1
ATOM 5258 N N . ARG B 1 205 ? 6.359 27.094 13.68 1 92.88 205 ARG B N 1
ATOM 5259 C CA . ARG B 1 205 ? 4.938 27.297 13.945 1 92.88 205 ARG B CA 1
ATOM 5260 C C . ARG B 1 205 ? 4.539 28.75 13.742 1 92.88 205 ARG B C 1
ATOM 5262 O O . ARG B 1 205 ? 3.674 29.062 12.922 1 92.88 205 ARG B O 1
ATOM 5269 N N . PHE B 1 206 ? 5.277 29.656 14.359 1 92.75 206 PHE B N 1
ATOM 5270 C CA . PHE B 1 206 ? 4.809 31.031 14.477 1 92.75 206 PHE B CA 1
ATOM 5271 C C . PHE B 1 206 ? 5.258 31.859 13.281 1 92.75 206 PHE B C 1
ATOM 5273 O O . PHE B 1 206 ? 4.676 32.906 12.992 1 92.75 206 PHE B O 1
ATOM 5280 N N . SER B 1 207 ? 6.27 31.422 12.68 1 95.75 207 SER B N 1
ATOM 5281 C CA . SER B 1 207 ? 6.73 32.125 11.5 1 95.75 207 SER B CA 1
ATOM 5282 C C . SER B 1 207 ? 5.965 31.703 10.258 1 95.75 207 SER B C 1
ATOM 5284 O O . SER B 1 207 ? 6.141 32.281 9.18 1 95.75 207 SER B O 1
ATOM 5286 N N . ALA B 1 208 ? 5.121 30.656 10.438 1 96.56 208 ALA B N 1
ATOM 5287 C CA . ALA B 1 208 ? 4.367 30.156 9.289 1 96.56 208 ALA B CA 1
ATOM 5288 C C . ALA B 1 208 ? 3.258 31.125 8.898 1 96.56 208 ALA B C 1
ATOM 5290 O O . ALA B 1 208 ? 2.527 31.625 9.75 1 96.56 208 ALA B O 1
ATOM 5291 N N . TYR B 1 209 ? 3.141 31.391 7.637 1 96.75 209 TYR B N 1
ATOM 5292 C CA . TYR B 1 209 ? 2.107 32.281 7.094 1 96.75 209 TYR B CA 1
ATOM 5293 C C . TYR B 1 209 ? 0.851 31.484 6.746 1 96.75 209 TYR B C 1
ATOM 5295 O O . TYR B 1 209 ? -0.266 31.922 7.023 1 96.75 209 TYR B O 1
ATOM 5303 N N . SER B 1 210 ? 1.033 30.359 6.129 1 97.75 210 SER B N 1
ATOM 5304 C CA . SER B 1 210 ? -0.095 29.531 5.734 1 97.75 210 SER B CA 1
ATOM 5305 C C . SER B 1 210 ? 0.33 28.078 5.559 1 97.75 210 SER B C 1
ATOM 5307 O O . SER B 1 210 ? 1.524 27.766 5.543 1 97.75 210 SER B O 1
ATOM 5309 N N . ARG B 1 211 ? -0.64 27.203 5.551 1 97.81 211 ARG B N 1
ATOM 5310 C CA . ARG B 1 211 ? -0.472 25.797 5.266 1 97.81 211 ARG B CA 1
ATOM 5311 C C . ARG B 1 211 ? -1.348 25.359 4.094 1 97.81 211 ARG B C 1
ATOM 5313 O O . ARG B 1 211 ? -2.498 25.797 3.979 1 97.81 211 ARG B O 1
ATOM 5320 N N . THR B 1 212 ? -0.758 24.609 3.207 1 98.19 212 THR B N 1
ATOM 5321 C CA . THR B 1 212 ? -1.491 24.047 2.078 1 98.19 212 THR B CA 1
ATOM 5322 C C . THR B 1 212 ? -1.708 22.547 2.266 1 98.19 212 THR B C 1
ATOM 5324 O O . THR B 1 212 ? -0.757 21.797 2.52 1 98.19 212 THR B O 1
ATOM 5327 N N . TYR B 1 213 ? -2.969 22.188 2.182 1 97.94 213 TYR B N 1
ATOM 5328 C CA . TYR B 1 213 ? -3.346 20.781 2.176 1 97.94 213 TYR B CA 1
ATOM 5329 C C . TYR B 1 213 ? -3.869 20.359 0.809 1 97.94 213 TYR B C 1
ATOM 5331 O O . TYR B 1 213 ? -4.512 21.141 0.113 1 97.94 213 TYR B O 1
ATOM 5339 N N . LYS B 1 214 ? -3.574 19.125 0.474 1 96.31 214 LYS B N 1
ATOM 5340 C CA . LYS B 1 214 ? -4.145 18.531 -0.727 1 96.31 214 LYS B CA 1
ATOM 5341 C C . LYS B 1 214 ? -4.867 17.219 -0.396 1 96.31 214 LYS B C 1
ATOM 5343 O O . LYS B 1 214 ? -4.457 16.484 0.506 1 96.31 214 LYS B O 1
ATOM 5348 N N . TYR B 1 215 ? -5.934 17.031 -1.054 1 96.5 215 TYR B N 1
ATOM 5349 C CA . TYR B 1 215 ? -6.742 15.82 -0.946 1 96.5 215 TYR B CA 1
ATOM 5350 C C . TYR B 1 215 ? -7.008 15.211 -2.32 1 96.5 215 TYR B C 1
ATOM 5352 O O . TYR B 1 215 ? -7.461 15.906 -3.232 1 96.5 215 TYR B O 1
ATOM 5360 N N . PHE B 1 216 ? -6.691 13.938 -2.477 1 92.19 216 PHE B N 1
ATOM 5361 C CA . PHE B 1 216 ? -6.754 13.305 -3.789 1 92.19 216 PHE B CA 1
ATOM 5362 C C . PHE B 1 216 ? -7.875 12.281 -3.842 1 92.19 216 PHE B C 1
ATOM 5364 O O . PHE B 1 216 ? -7.992 11.438 -2.947 1 92.19 216 PHE B O 1
ATOM 5371 N N . VAL B 1 217 ? -8.648 12.398 -4.926 1 91.31 217 VAL B N 1
ATOM 5372 C CA . VAL B 1 217 ? -9.766 11.484 -5.125 1 91.31 217 VAL B CA 1
ATOM 5373 C C . VAL B 1 217 ? -9.836 11.062 -6.59 1 91.31 217 VAL B C 1
ATOM 5375 O O . VAL B 1 217 ? -9.766 11.906 -7.488 1 91.31 217 VAL B O 1
ATOM 5378 N N . PRO B 1 218 ? -9.938 9.711 -6.785 1 83.88 218 PRO B N 1
ATOM 5379 C CA . PRO B 1 218 ? -10.25 9.359 -8.172 1 83.88 218 PRO B CA 1
ATOM 5380 C C . PRO B 1 218 ? -11.5 10.055 -8.688 1 83.88 218 PRO B C 1
ATOM 5382 O O . PRO B 1 218 ? -12.477 10.211 -7.949 1 83.88 218 PRO B O 1
ATOM 5385 N N . ASN B 1 219 ? -11.484 10.477 -9.93 1 86.94 219 ASN B N 1
ATOM 5386 C CA . ASN B 1 219 ? -12.617 11.211 -10.484 1 86.94 219 ASN B CA 1
ATOM 5387 C C . ASN B 1 219 ? -13.797 10.289 -10.789 1 86.94 219 ASN B C 1
ATOM 5389 O O . ASN B 1 219 ? -13.969 9.852 -11.922 1 86.94 219 ASN B O 1
ATOM 5393 N N . VAL B 1 220 ? -14.609 10.109 -9.836 1 81.56 220 VAL B N 1
ATOM 5394 C CA . VAL B 1 220 ? -15.789 9.258 -9.961 1 81.56 220 VAL B CA 1
ATOM 5395 C C . VAL B 1 220 ? -17.047 10.117 -9.977 1 81.56 220 VAL B C 1
ATOM 5397 O O . VAL B 1 220 ? -18.141 9.625 -9.688 1 81.56 220 VAL B O 1
ATOM 5400 N N . PHE B 1 221 ? -16.953 11.422 -10.297 1 86.94 221 PHE B N 1
ATOM 5401 C CA . PHE B 1 221 ? -18.078 12.352 -10.234 1 86.94 221 PHE B CA 1
ATOM 5402 C C . PHE B 1 221 ? -18.5 12.789 -11.633 1 86.94 221 PHE B C 1
ATOM 5404 O O . PHE B 1 221 ? -17.703 12.742 -12.57 1 86.94 221 PHE B O 1
ATOM 5411 N N . SER B 1 222 ? -19.75 13.18 -11.734 1 86.88 222 SER B N 1
ATOM 5412 C CA . SER B 1 222 ? -20.219 13.781 -12.977 1 86.88 222 SER B CA 1
ATOM 5413 C C . SER B 1 222 ? -19.625 15.172 -13.18 1 86.88 222 SER B C 1
ATOM 5415 O O . SER B 1 222 ? -19.109 15.781 -12.234 1 86.88 222 SER B O 1
ATOM 5417 N N . ASP B 1 223 ? -19.656 15.602 -14.383 1 89.25 223 ASP B N 1
ATOM 5418 C CA . ASP B 1 223 ? -19.172 16.953 -14.672 1 89.25 223 ASP B CA 1
ATOM 5419 C C . ASP B 1 223 ? -19.938 18 -13.875 1 89.25 223 ASP B C 1
ATOM 5421 O O . ASP B 1 223 ? -19.359 18.969 -13.391 1 89.25 223 ASP B O 1
ATOM 5425 N N . GLU B 1 224 ? -21.234 17.766 -13.805 1 93.31 224 GLU B N 1
ATOM 5426 C CA . GLU B 1 224 ? -22.078 18.656 -13.016 1 93.31 224 GLU B CA 1
ATOM 5427 C C . GLU B 1 224 ? -21.672 18.641 -11.547 1 93.31 224 GLU B C 1
ATOM 5429 O O . GLU B 1 224 ? -21.656 19.688 -10.891 1 93.31 224 GLU B O 1
ATOM 5434 N N . GLY B 1 225 ? -21.359 17.484 -11.07 1 93.19 225 GLY B N 1
ATOM 5435 C CA . GLY B 1 225 ? -20.891 17.359 -9.695 1 93.19 225 GLY B CA 1
ATOM 5436 C C . GLY B 1 225 ? -19.594 18.094 -9.43 1 93.19 225 GLY B C 1
ATOM 5437 O O . GLY B 1 225 ? -19.453 18.75 -8.398 1 93.19 225 GLY B O 1
ATOM 5438 N N . ILE B 1 226 ? -18.766 18.016 -10.383 1 94.88 226 ILE B N 1
ATOM 5439 C CA . ILE B 1 226 ? -17.484 18.703 -10.258 1 94.88 226 ILE B CA 1
ATOM 5440 C C . ILE B 1 226 ? -17.703 20.219 -10.25 1 94.88 226 ILE B C 1
ATOM 5442 O O . ILE B 1 226 ? -17.125 20.922 -9.422 1 94.88 226 ILE B O 1
ATOM 5446 N N . CYS B 1 227 ? -18.547 20.641 -11.125 1 96.88 227 CYS B N 1
ATOM 5447 C CA . CYS B 1 227 ? -18.859 22.062 -11.188 1 96.88 227 CYS B CA 1
ATOM 5448 C C . CYS B 1 227 ? -19.453 22.547 -9.867 1 96.88 227 CYS B C 1
ATOM 5450 O O . CYS B 1 227 ? -19.109 23.625 -9.391 1 96.88 227 CYS B O 1
ATOM 5452 N N . SER B 1 228 ? -20.297 21.734 -9.328 1 97.56 228 SER B N 1
ATOM 5453 C CA . SER B 1 228 ? -20.922 22.078 -8.047 1 97.56 228 SER B CA 1
ATOM 5454 C C . SER B 1 228 ? -19.875 22.141 -6.934 1 97.56 228 SER B C 1
ATOM 5456 O O . SER B 1 228 ? -19.938 23.031 -6.074 1 97.56 228 SER B O 1
ATOM 5458 N N . MET B 1 229 ? -18.953 21.25 -6.949 1 97.88 229 MET B N 1
ATOM 5459 C CA . MET B 1 229 ? -17.891 21.266 -5.957 1 97.88 229 MET B CA 1
ATOM 5460 C C . MET B 1 229 ? -17.031 22.516 -6.082 1 97.88 229 MET B C 1
ATOM 5462 O O . MET B 1 229 ? -16.688 23.141 -5.074 1 97.88 229 MET B O 1
ATOM 5466 N N . VAL B 1 230 ? -16.734 22.844 -7.332 1 98.38 230 VAL B N 1
ATOM 5467 C CA . VAL B 1 230 ? -15.914 24.016 -7.594 1 98.38 230 VAL B CA 1
ATOM 5468 C C . VAL B 1 230 ? -16.609 25.266 -7.062 1 98.38 230 VAL B C 1
ATOM 5470 O O . VAL B 1 230 ? -15.992 26.094 -6.383 1 98.38 230 VAL B O 1
ATOM 5473 N N . ALA B 1 231 ? -17.859 25.359 -7.352 1 98.12 231 ALA B N 1
ATOM 5474 C CA . ALA B 1 231 ? -18.641 26.5 -6.898 1 98.12 231 ALA B CA 1
ATOM 5475 C C . ALA B 1 231 ? -18.719 26.547 -5.375 1 98.12 231 ALA B C 1
ATOM 5477 O O . ALA B 1 231 ? -18.578 27.625 -4.773 1 98.12 231 ALA B O 1
ATOM 5478 N N . ALA B 1 232 ? -18.938 25.453 -4.75 1 98.25 232 ALA B N 1
ATOM 5479 C CA . ALA B 1 232 ? -19.016 25.375 -3.293 1 98.25 232 ALA B CA 1
ATOM 5480 C C . ALA B 1 232 ? -17.688 25.734 -2.654 1 98.25 232 ALA B C 1
ATOM 5482 O O . ALA B 1 232 ? -17.641 26.438 -1.643 1 98.25 232 ALA B O 1
ATOM 5483 N N . ALA B 1 233 ? -16.594 25.266 -3.197 1 98.69 233 ALA B N 1
ATOM 5484 C CA . ALA B 1 233 ? -15.258 25.547 -2.697 1 98.69 233 ALA B CA 1
ATOM 5485 C C . ALA B 1 233 ? -14.969 27.047 -2.689 1 98.69 233 ALA B C 1
ATOM 5487 O O . ALA B 1 233 ? -14.391 27.578 -1.735 1 98.69 233 ALA B O 1
ATOM 5488 N N . LYS B 1 234 ? -15.43 27.703 -3.697 1 98 234 LYS B N 1
ATOM 5489 C CA . LYS B 1 234 ? -15.211 29.141 -3.82 1 98 234 LYS B CA 1
ATOM 5490 C C . LYS B 1 234 ? -15.875 29.906 -2.672 1 98 234 LYS B C 1
ATOM 5492 O O . LYS B 1 234 ? -15.359 30.922 -2.209 1 98 234 LYS B O 1
ATOM 5497 N N . LYS B 1 235 ? -16.938 29.438 -2.197 1 97.06 235 LYS B N 1
ATOM 5498 C CA . LYS B 1 235 ? -17.672 30.094 -1.126 1 97.06 235 LYS B CA 1
ATOM 5499 C C . LYS B 1 235 ? -16.922 30.016 0.195 1 97.06 235 LYS B C 1
ATOM 5501 O O . LYS B 1 235 ? -17.188 30.797 1.116 1 97.06 235 LYS B O 1
ATOM 5506 N N . MET B 1 236 ? -15.977 29.094 0.299 1 97.75 236 MET B N 1
ATOM 5507 C CA . MET B 1 236 ? -15.281 28.859 1.563 1 97.75 236 MET B CA 1
ATOM 5508 C C . MET B 1 236 ? -14.047 29.75 1.671 1 97.75 236 MET B C 1
ATOM 5510 O O . MET B 1 236 ? -13.422 29.828 2.732 1 97.75 236 MET B O 1
ATOM 5514 N N . VAL B 1 237 ? -13.711 30.406 0.592 1 98.38 237 VAL B N 1
ATOM 5515 C CA . VAL B 1 237 ? -12.531 31.266 0.568 1 98.38 237 VAL B CA 1
ATOM 5516 C C . VAL B 1 237 ? -12.82 32.562 1.303 1 98.38 237 VAL B C 1
ATOM 5518 O O . VAL B 1 237 ? -13.891 33.156 1.13 1 98.38 237 VAL B O 1
ATOM 5521 N N . GLY B 1 238 ? -11.898 33 2.123 1 97.69 238 GLY B N 1
ATOM 5522 C CA . GLY B 1 238 ? -12.039 34.25 2.898 1 97.69 238 GLY B CA 1
ATOM 5523 C C . GLY B 1 238 ? -12.117 34 4.391 1 97.69 238 GLY B C 1
ATOM 5524 O O . GLY B 1 238 ? -11.758 32.906 4.867 1 97.69 238 GLY B O 1
ATOM 5525 N N . ARG B 1 239 ? -12.391 35.031 5.133 1 96.75 239 ARG B N 1
ATOM 5526 C CA . ARG B 1 239 ? -12.562 34.969 6.582 1 96.75 239 ARG B CA 1
ATOM 5527 C C . ARG B 1 239 ? -13.977 34.531 6.945 1 96.75 239 ARG B C 1
ATOM 5529 O O . ARG B 1 239 ? -14.945 35.188 6.566 1 96.75 239 ARG B O 1
ATOM 5536 N N . HIS B 1 240 ? -14.156 33.344 7.57 1 95.75 240 HIS B N 1
ATOM 5537 C CA . HIS B 1 240 ? -15.461 32.844 7.977 1 95.75 240 HIS B CA 1
ATOM 5538 C C . HIS B 1 240 ? -15.391 32.188 9.352 1 95.75 240 HIS B C 1
ATOM 5540 O O . HIS B 1 240 ? -14.297 31.922 9.859 1 95.75 240 HIS B O 1
ATOM 5546 N N . ASP B 1 241 ? -16.531 32.062 9.93 1 93.12 241 ASP B N 1
ATOM 5547 C CA . ASP B 1 241 ? -16.672 31.266 11.141 1 93.12 241 ASP B CA 1
ATOM 5548 C C . ASP B 1 241 ? -16.875 29.797 10.797 1 93.12 241 ASP B C 1
ATOM 5550 O O . ASP B 1 241 ? -17.953 29.391 10.367 1 93.12 241 ASP B O 1
ATOM 5554 N N . PHE B 1 242 ? -15.898 28.969 11.094 1 94.69 242 PHE B N 1
ATOM 5555 C CA . PHE B 1 242 ? -15.914 27.562 10.688 1 94.69 242 PHE B CA 1
ATOM 5556 C C . PHE B 1 242 ? -16.328 26.672 11.852 1 94.69 242 PHE B C 1
ATOM 5558 O O . PHE B 1 242 ? -15.914 25.516 11.93 1 94.69 242 PHE B O 1
ATOM 5565 N N . ALA B 1 243 ? -17.125 27.109 12.719 1 90.81 243 ALA B N 1
ATOM 5566 C CA . ALA B 1 243 ? -17.562 26.375 13.891 1 90.81 243 ALA B CA 1
ATOM 5567 C C . ALA B 1 243 ? -18.281 25.078 13.492 1 90.81 243 ALA B C 1
ATOM 5569 O O . ALA B 1 243 ? -18.203 24.078 14.211 1 90.81 243 ALA B O 1
ATOM 5570 N N . ASN B 1 244 ? -18.906 25.094 12.336 1 93.19 244 ASN B N 1
ATOM 5571 C CA . ASN B 1 244 ? -19.641 23.922 11.875 1 93.19 244 ASN B CA 1
ATOM 5572 C C . ASN B 1 244 ? -18.734 22.969 11.07 1 93.19 244 ASN B C 1
ATOM 5574 O O . ASN B 1 244 ? -19.203 21.938 10.578 1 93.19 244 ASN B O 1
ATOM 5578 N N . PHE B 1 245 ? -17.469 23.328 10.93 1 94.69 245 PHE B N 1
ATOM 5579 C CA . PHE B 1 245 ? -16.547 22.547 10.125 1 94.69 245 PHE B CA 1
ATOM 5580 C C . PHE B 1 245 ? -15.406 22 10.984 1 94.69 245 PHE B C 1
ATOM 5582 O O . PHE B 1 245 ? -14.281 21.859 10.516 1 94.69 245 PHE B O 1
ATOM 5589 N N . CYS B 1 246 ? -15.648 21.828 12.219 1 91.38 246 CYS B N 1
ATOM 5590 C CA . CYS B 1 246 ? -14.562 21.359 13.062 1 91.38 246 CYS B CA 1
ATOM 5591 C C . CYS B 1 246 ? -15.094 20.516 14.227 1 91.38 246 CYS B C 1
ATOM 5593 O O . CYS B 1 246 ? -16.297 20.469 14.453 1 91.38 246 CYS B O 1
ATOM 5595 N N . LYS B 1 247 ? -14.188 19.766 14.758 1 86.38 247 LYS B N 1
ATOM 5596 C CA . LYS B 1 247 ? -14.422 19.203 16.078 1 86.38 247 LYS B CA 1
ATOM 5597 C C . LYS B 1 247 ? -13.859 20.094 17.172 1 86.38 247 LYS B C 1
ATOM 5599 O O . LYS B 1 247 ? -12.781 20.672 17.016 1 86.38 247 LYS B O 1
ATOM 5604 N N . PHE B 1 248 ? -14.617 20.359 18.141 1 75.94 248 PHE B N 1
ATOM 5605 C CA . PHE B 1 248 ? -14.18 21.297 19.156 1 75.94 248 PHE B CA 1
ATOM 5606 C C . PHE B 1 248 ? -13.086 20.688 20.031 1 75.94 248 PHE B C 1
ATOM 5608 O O . PHE B 1 248 ? -13.227 19.562 20.5 1 75.94 248 PHE B O 1
ATOM 5615 N N . ASP B 1 249 ? -11.984 21.328 19.969 1 68.75 249 ASP B N 1
ATOM 5616 C CA . ASP B 1 249 ? -10.805 20.969 20.75 1 68.75 249 ASP B CA 1
ATOM 5617 C C . ASP B 1 249 ? -10.203 22.203 21.422 1 68.75 249 ASP B C 1
ATOM 5619 O O . ASP B 1 249 ? -10.125 23.281 20.812 1 68.75 249 ASP B O 1
ATOM 5623 N N . ALA B 1 250 ? -9.922 22.047 22.641 1 62 250 ALA B N 1
ATOM 5624 C CA . ALA B 1 250 ? -9.422 23.172 23.453 1 62 250 ALA B CA 1
ATOM 5625 C C . ALA B 1 250 ? -8.172 23.781 22.812 1 62 250 ALA B C 1
ATOM 5627 O O . ALA B 1 250 ? -7.988 25 22.844 1 62 250 ALA B O 1
ATOM 5628 N N . GLU B 1 251 ? -7.391 22.969 22.203 1 61.19 251 GLU B N 1
ATOM 5629 C CA . GLU B 1 251 ? -6.102 23.422 21.703 1 61.19 251 GLU B CA 1
ATOM 5630 C C . GLU B 1 251 ? -6.277 24.297 20.453 1 61.19 251 GLU B C 1
ATOM 5632 O O . GLU B 1 251 ? -5.605 25.312 20.297 1 61.19 251 GLU B O 1
ATOM 5637 N N . THR B 1 252 ? -7.199 23.969 19.641 1 63.97 252 THR B N 1
ATOM 5638 C CA . THR B 1 252 ? -7.309 24.656 18.359 1 63.97 252 THR B CA 1
ATOM 5639 C C . THR B 1 252 ? -8.375 25.75 18.422 1 63.97 252 THR B C 1
ATOM 5641 O O . THR B 1 252 ? -8.242 26.781 17.766 1 63.97 252 THR B O 1
ATOM 5644 N N . THR B 1 253 ? -9.391 25.578 19.094 1 69.25 253 THR B N 1
ATOM 5645 C CA . THR B 1 253 ? -10.5 26.531 19.094 1 69.25 253 THR B CA 1
ATOM 5646 C C . THR B 1 253 ? -10.148 27.766 19.906 1 69.25 253 THR B C 1
ATOM 5648 O O . THR B 1 253 ? -10.414 28.891 19.484 1 69.25 253 THR B O 1
ATOM 5651 N N . LYS B 1 254 ? -9.195 27.656 20.859 1 62.5 254 LYS B N 1
ATOM 5652 C CA . LYS B 1 254 ? -8.773 28.719 21.766 1 62.5 254 LYS B CA 1
ATOM 5653 C C . LYS B 1 254 ? -9.828 29.812 21.844 1 62.5 254 LYS B C 1
ATOM 5655 O O . LYS B 1 254 ? -9.5 31 21.797 1 62.5 254 LYS B O 1
ATOM 5660 N N . GLY B 1 255 ? -11.055 29.438 21.734 1 70.56 255 GLY B N 1
ATOM 5661 C CA . GLY B 1 255 ? -12.188 30.344 21.906 1 70.56 255 GLY B CA 1
ATOM 5662 C C . GLY B 1 255 ? -12.602 31.047 20.641 1 70.56 255 GLY B C 1
ATOM 5663 O O . GLY B 1 255 ? -13.484 31.906 20.656 1 70.56 255 GLY B O 1
ATOM 5664 N N . ASN B 1 256 ? -11.914 30.797 19.516 1 85.12 256 ASN B N 1
ATOM 5665 C CA . ASN B 1 256 ? -12.203 31.453 18.234 1 85.12 256 ASN B CA 1
ATOM 5666 C C . ASN B 1 256 ? -12.227 30.453 17.094 1 85.12 256 ASN B C 1
ATOM 5668 O O . ASN B 1 256 ? -11.258 29.734 16.875 1 85.12 256 ASN B O 1
ATOM 5672 N N . THR B 1 257 ? -13.312 30.484 16.391 1 91.12 257 THR B N 1
ATOM 5673 C CA . THR B 1 257 ? -13.445 29.516 15.312 1 91.12 257 THR B CA 1
ATOM 5674 C C . THR B 1 257 ? -13.352 30.203 13.953 1 91.12 257 THR B C 1
ATOM 5676 O O . THR B 1 257 ? -13.617 29.578 12.922 1 91.12 257 THR B O 1
ATOM 5679 N N . GLU B 1 258 ? -13.039 31.469 13.984 1 93.38 258 GLU B N 1
ATOM 5680 C CA . GLU B 1 258 ? -12.82 32.156 12.727 1 93.38 258 GLU B CA 1
ATOM 5681 C C . GLU B 1 258 ? -11.469 31.797 12.109 1 93.38 258 GLU B C 1
ATOM 5683 O O . GLU B 1 258 ? -10.469 31.719 12.82 1 93.38 258 GLU B O 1
ATOM 5688 N N . ARG B 1 259 ? -11.5 31.516 10.859 1 96.12 259 ARG B N 1
ATOM 5689 C CA . ARG B 1 259 ? -10.281 31.219 10.109 1 96.12 259 ARG B CA 1
ATOM 5690 C C . ARG B 1 259 ? -10.312 31.875 8.734 1 96.12 259 ARG B C 1
ATOM 5692 O O . ARG B 1 259 ? -11.383 32.25 8.242 1 96.12 259 ARG B O 1
ATOM 5699 N N . VAL B 1 260 ? -9.141 32.031 8.18 1 98 260 VAL B N 1
ATOM 5700 C CA . VAL B 1 260 ? -9 32.625 6.852 1 98 260 VAL B CA 1
ATOM 5701 C C . VAL B 1 260 ? -8.523 31.562 5.867 1 98 260 VAL B C 1
ATOM 5703 O O . VAL B 1 260 ? -7.402 31.047 5.988 1 98 260 VAL B O 1
ATOM 5706 N N . ILE B 1 261 ? -9.344 31.234 4.922 1 98.62 261 ILE B N 1
ATOM 5707 C CA . ILE B 1 261 ? -8.977 30.344 3.824 1 98.62 261 ILE B CA 1
ATOM 5708 C C . ILE B 1 261 ? -8.516 31.172 2.627 1 98.62 261 ILE B C 1
ATOM 5710 O O . ILE B 1 261 ? -9.266 32.031 2.123 1 98.62 261 ILE B O 1
ATOM 5714 N N . LEU B 1 262 ? -7.34 30.953 2.211 1 98.62 262 LEU B N 1
ATOM 5715 C CA . LEU B 1 262 ? -6.734 31.719 1.127 1 98.62 262 LEU B CA 1
ATOM 5716 C C . LEU B 1 262 ? -7.066 31.109 -0.228 1 98.62 262 LEU B C 1
ATOM 5718 O O . LEU B 1 262 ? -7.191 31.812 -1.226 1 98.62 262 LEU B O 1
ATOM 5722 N N . GLN B 1 263 ? -7.105 29.812 -0.248 1 98.56 263 GLN B N 1
ATOM 5723 C CA . GLN B 1 263 ? -7.391 29.062 -1.47 1 98.56 263 GLN B CA 1
ATOM 5724 C C . GLN B 1 263 ? -8.18 27.797 -1.165 1 98.56 263 GLN B C 1
ATOM 5726 O O . GLN B 1 263 ? -7.922 27.125 -0.162 1 98.56 263 GLN B O 1
ATOM 5731 N N . CYS B 1 264 ? -9.156 27.547 -1.949 1 98.69 264 CYS B N 1
ATOM 5732 C CA . CYS B 1 264 ? -9.922 26.312 -1.932 1 98.69 264 CYS B CA 1
ATOM 5733 C C . CYS B 1 264 ? -10.367 25.922 -3.336 1 98.69 264 CYS B C 1
ATOM 5735 O O . CYS B 1 264 ? -11.273 26.531 -3.896 1 98.69 264 CYS B O 1
ATOM 5737 N N . THR B 1 265 ? -9.703 24.922 -3.926 1 98.25 265 THR B N 1
ATOM 5738 C CA . THR B 1 265 ? -9.977 24.594 -5.32 1 98.25 265 THR B CA 1
ATOM 5739 C C . THR B 1 265 ? -10.172 23.094 -5.488 1 98.25 265 THR B C 1
ATOM 5741 O O . THR B 1 265 ? -9.68 22.297 -4.684 1 98.25 265 THR B O 1
ATOM 5744 N N . VAL B 1 266 ? -10.961 22.734 -6.438 1 97.5 266 VAL B N 1
ATOM 5745 C CA . VAL B 1 266 ? -11.156 21.375 -6.934 1 97.5 266 VAL B CA 1
ATOM 5746 C C . VAL B 1 266 ? -10.812 21.312 -8.422 1 97.5 266 VAL B C 1
ATOM 5748 O O . VAL B 1 266 ? -11.438 22 -9.242 1 97.5 266 VAL B O 1
ATOM 5751 N N . GLU B 1 267 ? -9.781 20.547 -8.711 1 94.56 267 GLU B N 1
ATOM 5752 C CA . GLU B 1 267 ? -9.344 20.469 -10.102 1 94.56 267 GLU B CA 1
ATOM 5753 C C . GLU B 1 267 ? -8.781 19.094 -10.43 1 94.56 267 GLU B C 1
ATOM 5755 O O . GLU B 1 267 ? -8.398 18.344 -9.531 1 94.56 267 GLU B O 1
ATOM 5760 N N . LEU B 1 268 ? -8.875 18.766 -11.695 1 89.62 268 LEU B N 1
ATOM 5761 C CA . LEU B 1 268 ? -8.133 17.594 -12.133 1 89.62 268 LEU B CA 1
ATOM 5762 C C . LEU B 1 268 ? -6.633 17.781 -11.953 1 89.62 268 LEU B C 1
ATOM 5764 O O . LEU B 1 268 ? -6.102 18.859 -12.273 1 89.62 268 LEU B O 1
ATOM 5768 N N . ALA B 1 269 ? -6.051 16.766 -11.359 1 85.44 269 ALA B N 1
ATOM 5769 C CA . ALA B 1 269 ? -4.609 16.859 -11.164 1 85.44 269 ALA B CA 1
ATOM 5770 C C . ALA B 1 269 ? -3.889 17.156 -12.477 1 85.44 269 ALA B C 1
ATOM 5772 O O . ALA B 1 269 ? -4.184 16.531 -13.5 1 85.44 269 ALA B O 1
ATOM 5773 N N . LYS B 1 270 ? -3.018 18.125 -12.5 1 73.12 270 LYS B N 1
ATOM 5774 C CA . LYS B 1 270 ? -2.314 18.547 -13.703 1 73.12 270 LYS B CA 1
ATOM 5775 C C . LYS B 1 270 ? -1.137 17.641 -14.016 1 73.12 270 LYS B C 1
ATOM 5777 O O . LYS B 1 270 ? -0.779 17.453 -15.18 1 73.12 270 LYS B O 1
ATOM 5782 N N . ASP B 1 271 ? -0.625 17.156 -12.938 1 64.94 271 ASP B N 1
ATOM 5783 C CA . ASP B 1 271 ? 0.52 16.281 -13.109 1 64.94 271 ASP B CA 1
ATOM 5784 C C . ASP B 1 271 ? 0.127 15.008 -13.867 1 64.94 271 ASP B C 1
ATOM 5786 O O . ASP B 1 271 ? -0.805 14.305 -13.469 1 64.94 271 ASP B O 1
ATOM 5790 N N . GLU B 1 272 ? 0.748 14.867 -14.969 1 59.16 272 GLU B N 1
ATOM 5791 C CA . GLU B 1 272 ? 0.446 13.742 -15.859 1 59.16 272 GLU B CA 1
ATOM 5792 C C . GLU B 1 272 ? 0.542 12.414 -15.117 1 59.16 272 GLU B C 1
ATOM 5794 O O . GLU B 1 272 ? -0.217 11.484 -15.406 1 59.16 272 GLU B O 1
ATOM 5799 N N . PHE B 1 273 ? 1.349 12.477 -14.188 1 57.09 273 PHE B N 1
ATOM 5800 C CA . PHE B 1 273 ? 1.539 11.25 -13.422 1 57.09 273 PHE B CA 1
ATOM 5801 C C . PHE B 1 273 ? 0.265 10.875 -12.672 1 57.09 273 PHE B C 1
ATOM 5803 O O . PHE B 1 273 ? -0.13 9.703 -12.664 1 57.09 273 PHE B O 1
ATOM 5810 N N . TYR B 1 274 ? -0.373 11.844 -12.219 1 61.53 274 TYR B N 1
ATOM 5811 C CA . TYR B 1 274 ? -1.562 11.586 -11.414 1 61.53 274 TYR B CA 1
ATOM 5812 C C . TYR B 1 274 ? -2.775 11.336 -12.297 1 61.53 274 TYR B C 1
ATOM 5814 O O . TYR B 1 274 ? -3.596 10.461 -12 1 61.53 274 TYR B O 1
ATOM 5822 N N . ARG B 1 275 ? -2.779 11.961 -13.398 1 60.88 275 ARG B N 1
ATOM 5823 C CA . ARG B 1 275 ? -3.926 11.875 -14.297 1 60.88 275 ARG B CA 1
ATOM 5824 C C . ARG B 1 275 ? -4.086 10.469 -14.852 1 60.88 275 ARG B C 1
ATOM 5826 O O . ARG B 1 275 ? -5.207 10.008 -15.086 1 60.88 275 ARG B O 1
ATOM 5833 N N . ALA B 1 276 ? -2.955 9.875 -14.867 1 57.53 276 ALA B N 1
ATOM 5834 C CA . ALA B 1 276 ? -2.967 8.578 -15.539 1 57.53 276 ALA B CA 1
ATOM 5835 C C . ALA B 1 276 ? -3.4 7.469 -14.578 1 57.53 276 ALA B C 1
ATOM 5837 O O . ALA B 1 276 ? -3.785 6.383 -15.016 1 57.53 276 ALA B O 1
ATOM 5838 N N . LEU B 1 277 ? -3.52 7.805 -13.328 1 61.81 277 LEU B N 1
ATOM 5839 C CA . LEU B 1 277 ? -3.729 6.773 -12.32 1 61.81 277 LEU B CA 1
ATOM 5840 C C . LEU B 1 277 ? -5.172 6.285 -12.336 1 61.81 277 LEU B C 1
ATOM 5842 O O . LEU B 1 277 ? -5.477 5.223 -11.781 1 61.81 277 LEU B O 1
ATOM 5846 N N . PHE B 1 278 ? -6.062 7.074 -12.969 1 67.81 278 PHE B N 1
ATOM 5847 C CA . PHE B 1 278 ? -7.48 6.754 -13.07 1 67.81 278 PHE B CA 1
ATOM 5848 C C . PHE B 1 278 ? -8.047 7.234 -14.398 1 67.81 278 PHE B C 1
ATOM 5850 O O . PHE B 1 278 ? -7.691 8.312 -14.883 1 67.81 278 PHE B O 1
ATOM 5857 N N . PRO B 1 279 ? -8.828 6.391 -15.094 1 65.44 279 PRO B N 1
ATOM 5858 C CA . PRO B 1 279 ? -9.305 6.727 -16.438 1 65.44 279 PRO B CA 1
ATOM 5859 C C . PRO B 1 279 ? -9.859 8.148 -16.531 1 65.44 279 PRO B C 1
ATOM 5861 O O . PRO B 1 279 ? -9.609 8.844 -17.516 1 65.44 279 PRO B O 1
ATOM 5864 N N . ARG B 1 280 ? -10.57 8.641 -15.555 1 75 280 ARG B N 1
ATOM 5865 C CA . ARG B 1 280 ? -11.125 9.992 -15.586 1 75 280 ARG B CA 1
ATOM 5866 C C . ARG B 1 280 ? -10.242 10.969 -14.82 1 75 280 ARG B C 1
ATOM 5868 O O . ARG B 1 280 ? -10.633 12.117 -14.594 1 75 280 ARG B O 1
ATOM 5875 N N . GLY B 1 281 ? -9.094 10.445 -14.453 1 78.62 281 GLY B N 1
ATOM 5876 C CA . GLY B 1 281 ? -8.133 11.297 -13.766 1 78.62 281 GLY B CA 1
ATOM 5877 C C . GLY B 1 281 ? -8.336 11.328 -12.266 1 78.62 281 GLY B C 1
ATOM 5878 O O . GLY B 1 281 ? -9.211 10.641 -11.734 1 78.62 281 GLY B O 1
ATOM 5879 N N . ILE B 1 282 ? -7.438 12.102 -11.625 1 85.81 282 ILE B N 1
ATOM 5880 C CA . ILE B 1 282 ? -7.48 12.289 -10.18 1 85.81 282 ILE B CA 1
ATOM 5881 C C . ILE B 1 282 ? -7.914 13.719 -9.867 1 85.81 282 ILE B C 1
ATOM 5883 O O . ILE B 1 282 ? -7.375 14.68 -10.422 1 85.81 282 ILE B O 1
ATOM 5887 N N . LEU B 1 283 ? -8.93 13.797 -9.039 1 91.94 283 LEU B N 1
ATOM 5888 C CA . LEU B 1 283 ? -9.328 15.109 -8.539 1 91.94 283 LEU B CA 1
ATOM 5889 C C . LEU B 1 283 ? -8.461 15.531 -7.363 1 91.94 283 LEU B C 1
ATOM 5891 O O . LEU B 1 283 ? -8.234 14.75 -6.438 1 91.94 283 LEU B O 1
ATOM 5895 N N . GLU B 1 284 ? -7.992 16.672 -7.508 1 94.31 284 GLU B N 1
ATOM 5896 C CA . GLU B 1 284 ? -7.145 17.25 -6.469 1 94.31 284 GLU B CA 1
ATOM 5897 C C . GLU B 1 284 ? -7.852 18.422 -5.773 1 94.31 284 GLU B C 1
ATOM 5899 O O . GLU B 1 284 ? -8.242 19.391 -6.418 1 94.31 284 GLU B O 1
ATOM 5904 N N . PHE B 1 285 ? -8.094 18.266 -4.473 1 97.69 285 PHE B N 1
ATOM 5905 C CA . PHE B 1 285 ? -8.562 19.344 -3.623 1 97.69 285 PHE B CA 1
ATOM 5906 C C . PHE B 1 285 ? -7.387 20.094 -2.994 1 97.69 285 PHE B C 1
ATOM 5908 O O . PHE B 1 285 ? -6.516 19.469 -2.381 1 97.69 285 PHE B O 1
ATOM 5915 N N . THR B 1 286 ? -7.32 21.391 -3.221 1 97.94 286 THR B N 1
ATOM 5916 C CA . THR B 1 286 ? -6.273 22.203 -2.621 1 97.94 286 THR B CA 1
ATOM 5917 C C . THR B 1 286 ? -6.871 23.234 -1.666 1 97.94 286 THR B C 1
ATOM 5919 O O . THR B 1 286 ? -7.688 24.062 -2.07 1 97.94 286 THR B O 1
ATOM 5922 N N . ILE B 1 287 ? -6.508 23.141 -0.419 1 98.75 287 ILE B N 1
ATOM 5923 C CA . ILE B 1 287 ? -6.973 24.078 0.592 1 98.75 287 ILE B CA 1
ATOM 5924 C C . ILE B 1 287 ? -5.773 24.75 1.268 1 98.75 287 ILE B C 1
ATOM 5926 O O . ILE B 1 287 ? -4.914 24.062 1.83 1 98.75 287 ILE B O 1
ATOM 5930 N N . GLU B 1 288 ? -5.684 26 1.114 1 98.69 288 GLU B N 1
ATOM 5931 C CA . GLU B 1 288 ? -4.66 26.797 1.793 1 98.69 288 GLU B CA 1
ATOM 5932 C C . GLU B 1 288 ? -5.281 27.75 2.807 1 98.69 288 GLU B C 1
ATOM 5934 O O . GLU B 1 288 ? -6.234 28.469 2.488 1 98.69 288 GLU B O 1
ATOM 5939 N N . GLY B 1 289 ? -4.832 27.703 3.998 1 98.31 289 GLY B N 1
ATOM 5940 C CA . GLY B 1 289 ? -5.312 28.578 5.055 1 98.31 289 GLY B CA 1
ATOM 5941 C C . GLY B 1 289 ? -4.219 29.016 6.012 1 98.31 289 GLY B C 1
ATOM 5942 O O . GLY B 1 289 ? -3.135 28.422 6.031 1 98.31 289 GLY B O 1
ATOM 5943 N N . GLN B 1 290 ? -4.477 30.016 6.762 1 96.44 290 GLN B N 1
ATOM 5944 C CA . GLN B 1 290 ? -3.506 30.531 7.723 1 96.44 290 GLN B CA 1
ATOM 5945 C C . GLN B 1 290 ? -3.398 29.609 8.938 1 96.44 290 GLN B C 1
ATOM 5947 O O . GLN B 1 290 ? -2.305 29.391 9.461 1 96.44 290 GLN B O 1
ATOM 5952 N N . ALA B 1 291 ? -4.496 29.188 9.352 1 93.81 291 ALA B N 1
ATOM 5953 C CA . ALA B 1 291 ? -4.637 28.219 10.445 1 93.81 291 ALA B CA 1
ATOM 5954 C C . ALA B 1 291 ? -5.914 27.406 10.289 1 93.81 291 ALA B C 1
ATOM 5956 O O . ALA B 1 291 ? -6.871 27.844 9.648 1 93.81 291 ALA B O 1
ATOM 5957 N N . PHE B 1 292 ? -5.895 26.266 10.828 1 95.19 292 PHE B N 1
ATOM 5958 C CA . PHE B 1 292 ? -7.066 25.406 10.734 1 95.19 292 PHE B CA 1
ATOM 5959 C C . PHE B 1 292 ? -7.508 24.938 12.117 1 95.19 292 PHE B C 1
ATOM 5961 O O . PHE B 1 292 ? -6.684 24.781 13.016 1 95.19 292 PHE B O 1
ATOM 5968 N N . LEU B 1 293 ? -8.766 24.734 12.234 1 93.56 293 LEU B N 1
ATOM 5969 C CA . LEU B 1 293 ? -9.328 24.094 13.414 1 93.56 293 LEU B CA 1
ATOM 5970 C C . LEU B 1 293 ? -9.18 22.578 13.336 1 93.56 293 LEU B C 1
ATOM 5972 O O . LEU B 1 293 ? -8.766 22.047 12.297 1 93.56 293 LEU B O 1
ATOM 5976 N N . TYR B 1 294 ? -9.469 21.938 14.484 1 91.75 294 TYR B N 1
ATOM 5977 C CA . TYR B 1 294 ? -9.359 20.484 14.562 1 91.75 294 TYR B CA 1
ATOM 5978 C C . TYR B 1 294 ? -10.273 19.812 13.547 1 91.75 294 TYR B C 1
ATOM 5980 O O . TYR B 1 294 ? -11.492 20.016 13.562 1 91.75 294 TYR B O 1
ATOM 5988 N N . HIS B 1 295 ? -9.703 19.141 12.555 1 94.56 295 HIS B N 1
ATOM 5989 C CA . HIS B 1 295 ? -10.375 18.359 11.523 1 94.56 295 HIS B CA 1
ATOM 5990 C C . HIS B 1 295 ? -11.031 19.25 10.484 1 94.56 295 HIS B C 1
ATOM 5992 O O . HIS B 1 295 ? -11.797 18.781 9.641 1 94.56 295 HIS B O 1
ATOM 5998 N N . GLN B 1 296 ? -10.789 20.469 10.469 1 96.31 296 GLN B N 1
ATOM 5999 C CA . GLN B 1 296 ? -11.484 21.422 9.609 1 96.31 296 GLN B CA 1
ATOM 6000 C C . GLN B 1 296 ? -11.359 21.031 8.141 1 96.31 296 GLN B C 1
ATOM 6002 O O . GLN B 1 296 ? -12.359 20.984 7.418 1 96.31 296 GLN B O 1
ATOM 6007 N N . VAL B 1 297 ? -10.148 20.719 7.672 1 98.06 297 VAL B N 1
ATOM 6008 C CA . VAL B 1 297 ? -9.906 20.422 6.262 1 98.06 297 VAL B CA 1
ATOM 6009 C C . VAL B 1 297 ? -10.727 19.203 5.84 1 98.06 297 VAL B C 1
ATOM 6011 O O . VAL B 1 297 ? -11.359 19.219 4.781 1 98.06 297 VAL B O 1
ATOM 6014 N N . ARG B 1 298 ? -10.789 18.203 6.66 1 96.75 298 ARG B N 1
ATOM 6015 C CA . ARG B 1 298 ? -11.492 16.969 6.32 1 96.75 298 ARG B CA 1
ATOM 6016 C C . ARG B 1 298 ? -13.008 17.188 6.324 1 96.75 298 ARG B C 1
ATOM 6018 O O . ARG B 1 298 ? -13.727 16.547 5.551 1 96.75 298 ARG B O 1
ATOM 6025 N N . PHE B 1 299 ? -13.5 18.062 7.18 1 96.5 299 PHE B N 1
ATOM 6026 C CA . PHE B 1 299 ? -14.922 18.406 7.133 1 96.5 299 PHE B CA 1
ATOM 6027 C C . PHE B 1 299 ? -15.242 19.203 5.875 1 96.5 299 PHE B C 1
ATOM 6029 O O . PHE B 1 299 ? -16.297 19.016 5.27 1 96.5 299 PHE B O 1
ATOM 6036 N N . MET B 1 300 ? -14.383 20.094 5.516 1 98 300 MET B N 1
ATOM 6037 C CA . MET B 1 300 ? -14.562 20.844 4.273 1 98 300 MET B CA 1
ATOM 6038 C C . MET B 1 300 ? -14.625 19.906 3.076 1 98 300 MET B C 1
ATOM 6040 O O . MET B 1 300 ? -15.531 20.016 2.244 1 98 300 MET B O 1
ATOM 6044 N N . ILE B 1 301 ? -13.727 18.953 3.055 1 97.69 301 ILE B N 1
ATOM 6045 C CA . ILE B 1 301 ? -13.656 17.984 1.962 1 97.69 301 ILE B CA 1
ATOM 6046 C C . ILE B 1 301 ? -14.922 17.125 1.953 1 97.69 301 ILE B C 1
ATOM 6048 O O . ILE B 1 301 ? -15.492 16.859 0.894 1 97.69 301 ILE B O 1
ATOM 6052 N N . ALA B 1 302 ? -15.305 16.688 3.113 1 95.62 302 ALA B N 1
ATOM 6053 C CA . ALA B 1 302 ? -16.5 15.844 3.225 1 95.62 302 ALA B CA 1
ATOM 6054 C C . ALA B 1 302 ? -17.703 16.531 2.602 1 95.62 302 ALA B C 1
ATOM 6056 O O . ALA B 1 302 ? -18.484 15.898 1.871 1 95.62 302 ALA B O 1
ATOM 6057 N N . LEU B 1 303 ? -17.891 17.781 2.895 1 95.88 303 LEU B N 1
ATOM 6058 C CA . LEU B 1 303 ? -19.016 18.531 2.361 1 95.88 303 LEU B CA 1
ATOM 6059 C C . LEU B 1 303 ? -18.922 18.656 0.844 1 95.88 303 LEU B C 1
ATOM 6061 O O . LEU B 1 303 ? -19.922 18.516 0.137 1 95.88 303 LEU B O 1
ATOM 6065 N N . LEU B 1 304 ? -17.734 18.969 0.375 1 97.25 304 LEU B N 1
ATOM 6066 C CA . LEU B 1 304 ? -17.531 19.094 -1.064 1 97.25 304 LEU B CA 1
ATOM 6067 C C . LEU B 1 304 ? -17.844 17.781 -1.772 1 97.25 304 LEU B C 1
ATOM 6069 O O . LEU B 1 304 ? -18.484 17.781 -2.832 1 97.25 304 LEU B O 1
ATOM 6073 N N . LEU B 1 305 ? -17.453 16.672 -1.148 1 94.38 305 LEU B N 1
ATOM 6074 C CA . LEU B 1 305 ? -17.703 15.352 -1.73 1 94.38 305 LEU B CA 1
ATOM 6075 C C . LEU B 1 305 ? -19.203 15.062 -1.77 1 94.38 305 LEU B C 1
ATOM 6077 O O . LEU B 1 305 ? -19.719 14.531 -2.758 1 94.38 305 LEU B O 1
ATOM 6081 N N . GLU B 1 306 ? -19.922 15.445 -0.753 1 92.56 306 GLU B N 1
ATOM 6082 C CA . GLU B 1 306 ? -21.359 15.258 -0.725 1 92.56 306 GLU B CA 1
ATOM 6083 C C . GLU B 1 306 ? -22.047 16.094 -1.799 1 92.56 306 GLU B C 1
ATOM 6085 O O . GLU B 1 306 ? -22.984 15.633 -2.451 1 92.56 306 GLU B O 1
ATOM 6090 N N . ILE B 1 307 ? -21.609 17.25 -1.933 1 95.06 307 ILE B N 1
ATOM 6091 C CA . ILE B 1 307 ? -22.172 18.141 -2.949 1 95.06 307 ILE B CA 1
ATOM 6092 C C . ILE B 1 307 ? -21.844 17.594 -4.34 1 95.06 307 ILE B C 1
ATOM 6094 O O . ILE B 1 307 ? -22.703 17.578 -5.223 1 95.06 307 ILE B O 1
ATOM 6098 N N . GLY B 1 308 ? -20.625 17.156 -4.539 1 93.44 308 GLY B N 1
ATOM 6099 C CA . GLY B 1 308 ? -20.234 16.562 -5.812 1 93.44 308 GLY B CA 1
ATOM 6100 C C . GLY B 1 308 ? -21.031 15.344 -6.191 1 93.44 308 GLY B C 1
ATOM 6101 O O . GLY B 1 308 ? -21.281 15.094 -7.375 1 93.44 308 GLY B O 1
ATOM 6102 N N . ARG B 1 309 ? -21.438 14.625 -5.199 1 89.06 309 ARG B N 1
ATOM 6103 C CA . ARG B 1 309 ? -22.219 13.414 -5.426 1 89.06 309 ARG B CA 1
ATOM 6104 C C . ARG B 1 309 ? -23.688 13.75 -5.691 1 89.06 309 ARG B C 1
ATOM 6106 O O . ARG B 1 309 ? -24.469 12.883 -6.086 1 89.06 309 ARG B O 1
ATOM 6113 N N . GLY B 1 310 ? -24.047 14.938 -5.363 1 89.19 310 GLY B N 1
ATOM 6114 C CA . GLY B 1 310 ? -25.422 15.367 -5.598 1 89.19 310 GLY B CA 1
ATOM 6115 C C . GLY B 1 310 ? -26.344 15.102 -4.422 1 89.19 310 GLY B C 1
ATOM 6116 O O . GLY B 1 310 ? -27.547 15.336 -4.508 1 89.19 310 GLY B O 1
ATOM 6117 N N . THR B 1 311 ? -25.781 14.633 -3.334 1 88.5 311 THR B N 1
ATOM 6118 C CA . THR B 1 311 ? -26.594 14.359 -2.15 1 88.5 311 THR B CA 1
ATOM 6119 C C . THR B 1 311 ? -26.875 15.648 -1.38 1 88.5 311 THR B C 1
ATOM 6121 O O . THR B 1 311 ? -27.812 15.703 -0.58 1 88.5 311 THR B O 1
ATOM 6124 N N . GLU B 1 312 ? -26.078 16.656 -1.569 1 93.31 312 GLU B N 1
ATOM 6125 C CA . GLU B 1 312 ? -26.25 17.969 -0.965 1 93.31 312 GLU B CA 1
ATOM 6126 C C . GLU B 1 312 ? -26.172 19.078 -2.014 1 93.31 312 GLU B C 1
ATOM 6128 O O . GLU B 1 312 ? -25.562 18.891 -3.068 1 93.31 312 GLU B O 1
ATOM 6133 N N . ASN B 1 313 ? -26.75 20.172 -1.647 1 94.19 313 ASN B N 1
ATOM 6134 C CA . ASN B 1 313 ? -26.719 21.344 -2.523 1 94.19 313 ASN B CA 1
ATOM 6135 C C . ASN B 1 313 ? -25.625 22.328 -2.107 1 94.19 313 ASN B C 1
ATOM 6137 O O . ASN B 1 313 ? -25.188 22.312 -0.958 1 94.19 313 ASN B O 1
ATOM 6141 N N . ILE B 1 314 ? -25.281 23.156 -3.07 1 95.69 314 ILE B N 1
ATOM 6142 C CA . ILE B 1 314 ? -24.25 24.172 -2.838 1 95.69 314 ILE B CA 1
ATOM 6143 C C . ILE B 1 314 ? -24.688 25.094 -1.713 1 95.69 314 ILE B C 1
ATOM 6145 O O . ILE B 1 314 ? -23.859 25.609 -0.966 1 95.69 314 ILE B O 1
ATOM 6149 N N . SER B 1 315 ? -25.984 25.25 -1.535 1 93.88 315 SER B N 1
ATOM 6150 C CA . SER B 1 315 ? -26.531 26.156 -0.538 1 93.88 315 SER B CA 1
ATOM 6151 C C . SER B 1 315 ? -26.219 25.672 0.877 1 93.88 315 SER B C 1
ATOM 6153 O O . SER B 1 315 ? -26.344 26.453 1.834 1 93.88 315 SER B O 1
ATOM 6155 N N . LEU B 1 316 ? -25.844 24.469 0.993 1 93.44 316 LEU B N 1
ATOM 6156 C CA . LEU B 1 316 ? -25.453 23.938 2.289 1 93.44 316 LEU B CA 1
ATOM 6157 C C . LEU B 1 316 ? -24.281 24.719 2.875 1 93.44 316 LEU B C 1
ATOM 6159 O O . LEU B 1 316 ? -24.25 24.984 4.082 1 93.44 316 LEU B O 1
ATOM 6163 N N . VAL B 1 317 ? -23.406 25.141 2.047 1 95.94 317 VAL B N 1
ATOM 6164 C CA . VAL B 1 317 ? -22.234 25.891 2.492 1 95.94 317 VAL B CA 1
ATOM 6165 C C . VAL B 1 317 ? -22.672 27.234 3.066 1 95.94 317 VAL B C 1
ATOM 6167 O O . VAL B 1 317 ? -22.172 27.672 4.102 1 95.94 317 VAL B O 1
ATOM 6170 N N . ASP B 1 318 ? -23.672 27.812 2.443 1 94.94 318 ASP B N 1
ATOM 6171 C CA . ASP B 1 318 ? -24.219 29.078 2.928 1 94.94 318 ASP B CA 1
ATOM 6172 C C . ASP B 1 318 ? -24.828 28.922 4.324 1 94.94 318 ASP B C 1
ATOM 6174 O O . ASP B 1 318 ? -24.594 29.75 5.199 1 94.94 318 ASP B O 1
ATOM 6178 N N . SER B 1 319 ? -25.5 27.859 4.48 1 93.31 319 SER B N 1
ATOM 6179 C CA . SER B 1 319 ? -26.172 27.609 5.746 1 93.31 319 SER B CA 1
ATOM 6180 C C . SER B 1 319 ? -25.172 27.328 6.863 1 93.31 319 SER B C 1
ATOM 6182 O O . SER B 1 319 ? -25.375 27.75 8 1 93.31 319 SER B O 1
ATOM 6184 N N . LEU B 1 320 ? -24.156 26.656 6.527 1 94.81 320 LEU B N 1
ATOM 6185 C CA . LEU B 1 320 ? -23.203 26.234 7.543 1 94.81 320 LEU B CA 1
ATOM 6186 C C . LEU B 1 320 ? -22.25 27.375 7.898 1 94.81 320 LEU B C 1
ATOM 6188 O O . LEU B 1 320 ? -21.766 27.453 9.031 1 94.81 320 LEU B O 1
ATOM 6192 N N . LEU B 1 321 ? -22 28.328 6.945 1 95.06 321 LEU B N 1
ATOM 6193 C CA . LEU B 1 321 ? -21.062 29.422 7.168 1 95.06 321 LEU B CA 1
ATOM 6194 C C . LEU B 1 321 ? -21.828 30.703 7.5 1 95.06 321 LEU B C 1
ATOM 6196 O O . LEU B 1 321 ? -21.234 31.672 7.984 1 95.06 321 LEU B O 1
ATOM 6200 N N . GLY B 1 322 ? -23.047 30.766 7.227 1 92.56 322 GLY B N 1
ATOM 6201 C CA . GLY B 1 322 ? -23.812 31.984 7.422 1 92.56 322 GLY B CA 1
ATOM 6202 C C . GLY B 1 322 ? -23.5 33.062 6.398 1 92.56 322 GLY B C 1
ATOM 6203 O O . GLY B 1 322 ? -23.266 34.219 6.758 1 92.56 322 GLY B O 1
ATOM 6204 N N . LEU B 1 323 ? -23.391 32.844 5.09 1 89.5 323 LEU B N 1
ATOM 6205 C CA . LEU B 1 323 ? -22.922 33.781 4.066 1 89.5 323 LEU B CA 1
ATOM 6206 C C . LEU B 1 323 ? -24.078 34.594 3.49 1 89.5 323 LEU B C 1
ATOM 6208 O O . LEU B 1 323 ? -23.875 35.719 3.014 1 89.5 323 LEU B O 1
ATOM 6212 N N . ASP B 1 324 ? -25.375 34.062 3.223 1 76.06 324 ASP B N 1
ATOM 6213 C CA . ASP B 1 324 ? -26.453 34.688 2.471 1 76.06 324 ASP B CA 1
ATOM 6214 C C . ASP B 1 324 ? -27.375 35.469 3.393 1 76.06 324 ASP B C 1
ATOM 6216 O O . ASP B 1 324 ? -28.578 35.562 3.141 1 76.06 324 ASP B O 1
ATOM 6220 N N . GLY B 1 325 ? -26.734 36.156 4.332 1 79.38 325 GLY B N 1
ATOM 6221 C CA . GLY B 1 325 ? -27.578 36.938 5.227 1 79.38 325 GLY B CA 1
ATOM 6222 C C . GLY B 1 325 ? -28.344 36.062 6.207 1 79.38 325 GLY B C 1
ATOM 6223 O O . GLY B 1 325 ? -28.984 36.594 7.133 1 79.38 325 GLY B O 1
ATOM 6224 N N . SER B 1 326 ? -28.391 34.844 6.008 1 74.69 326 SER B N 1
ATOM 6225 C CA . SER B 1 326 ? -29.047 33.938 6.957 1 74.69 326 SER B CA 1
ATOM 6226 C C . SER B 1 326 ? -28.094 33.5 8.055 1 74.69 326 SER B C 1
ATOM 6228 O O . SER B 1 326 ? -26.875 33.438 7.844 1 74.69 326 SER B O 1
ATOM 6230 N N . PRO B 1 327 ? -28.719 33.406 9.211 1 81.12 327 PRO B N 1
ATOM 6231 C CA . PRO B 1 327 ? -27.875 32.938 10.312 1 81.12 327 PRO B CA 1
ATOM 6232 C C . PRO B 1 327 ? -27.312 31.547 10.086 1 81.12 327 PRO B C 1
ATOM 6234 O O . PRO B 1 327 ? -27.953 30.719 9.445 1 81.12 327 PRO B O 1
ATOM 6237 N N . ARG B 1 328 ? -26.172 31.344 10.484 1 87.5 328 ARG B N 1
ATOM 6238 C CA . ARG B 1 328 ? -25.547 30.031 10.453 1 87.5 328 ARG B CA 1
ATOM 6239 C C . ARG B 1 328 ? -26.359 29.016 11.25 1 87.5 328 ARG B C 1
ATOM 6241 O O . ARG B 1 328 ? -26.875 29.328 12.328 1 87.5 328 ARG B O 1
ATOM 6248 N N . ILE B 1 329 ? -26.438 27.891 10.75 1 88.31 329 ILE B N 1
ATOM 6249 C CA . ILE B 1 329 ? -27.078 26.812 11.5 1 88.31 329 ILE B CA 1
ATOM 6250 C C . ILE B 1 329 ? -26.312 26.547 12.797 1 88.31 329 ILE B C 1
ATOM 6252 O O . ILE B 1 329 ? -25.078 26.422 12.781 1 88.31 329 ILE B O 1
ATOM 6256 N N . ASP B 1 330 ? -27.062 26.5 13.828 1 87.69 330 ASP B N 1
ATOM 6257 C CA . ASP B 1 330 ? -26.516 26.266 15.164 1 87.69 330 ASP B CA 1
ATOM 6258 C C . ASP B 1 330 ? -27.547 25.656 16.094 1 87.69 330 ASP B C 1
ATOM 6260 O O . ASP B 1 330 ? -28.609 26.25 16.328 1 87.69 330 ASP B O 1
ATOM 6264 N N . PRO B 1 331 ? -27.266 24.484 16.547 1 86.94 331 PRO B N 1
ATOM 6265 C CA . PRO B 1 331 ? -26.031 23.688 16.641 1 86.94 331 PRO B CA 1
ATOM 6266 C C . PRO B 1 331 ? -25.672 23.016 15.32 1 86.94 331 PRO B C 1
ATOM 6268 O O . PRO B 1 331 ? -26.531 22.859 14.445 1 86.94 331 PRO B O 1
ATOM 6271 N N . ARG B 1 332 ? -24.453 22.578 15.281 1 88.12 332 ARG B N 1
ATOM 6272 C CA . ARG B 1 332 ? -23.906 21.922 14.094 1 88.12 332 ARG B CA 1
ATOM 6273 C C . ARG B 1 332 ? -24.656 20.641 13.789 1 88.12 332 ARG B C 1
ATOM 6275 O O . ARG B 1 332 ? -24.844 19.797 14.664 1 88.12 332 ARG B O 1
ATOM 6282 N N . PRO B 1 333 ? -25.047 20.469 12.547 1 90.5 333 PRO B N 1
ATOM 6283 C CA . PRO B 1 333 ? -25.625 19.188 12.164 1 90.5 333 PRO B CA 1
ATOM 6284 C C . PRO B 1 333 ? -24.594 18.062 12.148 1 90.5 333 PRO B C 1
ATOM 6286 O O . PRO B 1 333 ? -23.391 18.312 12.031 1 90.5 333 PRO B O 1
ATOM 6289 N N . GLN B 1 334 ? -25.156 16.891 12.234 1 88.19 334 GLN B N 1
ATOM 6290 C CA . GLN B 1 334 ? -24.266 15.727 12.281 1 88.19 334 GLN B CA 1
ATOM 6291 C C . GLN B 1 334 ? -23.844 15.305 10.883 1 88.19 334 GLN B C 1
ATOM 6293 O O . GLN B 1 334 ? -24.688 15.078 10.008 1 88.19 334 GLN B O 1
ATOM 6298 N N . TYR B 1 335 ? -22.578 15.258 10.664 1 88.69 335 TYR B N 1
ATOM 6299 C CA . TYR B 1 335 ? -21.984 14.648 9.477 1 88.69 335 TYR B CA 1
ATOM 6300 C C . TYR B 1 335 ? -20.547 14.219 9.75 1 88.69 335 TYR B C 1
ATOM 6302 O O . TYR B 1 335 ? -19.953 14.625 10.742 1 88.69 335 TYR B O 1
ATOM 6310 N N . VAL B 1 336 ? -20.047 13.328 8.914 1 88.56 336 VAL B N 1
ATOM 6311 C CA . VAL B 1 336 ? -18.766 12.68 9.188 1 88.56 336 VAL B CA 1
ATOM 6312 C C . VAL B 1 336 ? -17.688 13.289 8.312 1 88.56 336 VAL B C 1
ATOM 6314 O O . VAL B 1 336 ? -17.938 13.664 7.164 1 88.56 336 VAL B O 1
ATOM 6317 N N . GLN B 1 337 ? -16.516 13.438 8.852 1 92.19 337 GLN B N 1
ATOM 6318 C CA . GLN B 1 337 ? -15.391 14 8.125 1 92.19 337 GLN B CA 1
ATOM 6319 C C . GLN B 1 337 ? -14.906 13.039 7.035 1 92.19 337 GLN B C 1
ATOM 6321 O O . GLN B 1 337 ? -15.164 11.836 7.105 1 92.19 337 GLN B O 1
ATOM 6326 N N . ALA B 1 338 ? -14.242 13.562 6.066 1 93.31 338 ALA B N 1
ATOM 6327 C CA . ALA B 1 338 ? -13.664 12.75 4.996 1 93.31 338 ALA B CA 1
ATOM 6328 C C . ALA B 1 338 ? -12.539 11.867 5.523 1 93.31 338 ALA B C 1
ATOM 6330 O O . ALA B 1 338 ? -11.906 12.195 6.527 1 93.31 338 ALA B O 1
ATOM 6331 N N . PRO B 1 339 ? -12.258 10.766 4.852 1 90.44 339 PRO B N 1
ATOM 6332 C CA . PRO B 1 339 ? -11.172 9.883 5.281 1 90.44 339 PRO B CA 1
ATOM 6333 C C . PRO B 1 339 ? -9.828 10.602 5.379 1 90.44 339 PRO B C 1
ATOM 6335 O O . PRO B 1 339 ? -9.586 11.562 4.648 1 90.44 339 PRO B O 1
ATOM 6338 N N . GLU B 1 340 ? -8.969 10.156 6.238 1 92.81 340 GLU B N 1
ATOM 6339 C CA . GLU B 1 340 ? -7.715 10.852 6.535 1 92.81 340 GLU B CA 1
ATOM 6340 C C . GLU B 1 340 ? -6.625 10.461 5.539 1 92.81 340 GLU B C 1
ATOM 6342 O O . GLU B 1 340 ? -5.723 11.258 5.258 1 92.81 340 GLU B O 1
ATOM 6347 N N . HIS B 1 341 ? -6.688 9.352 4.922 1 89.25 341 HIS B N 1
ATOM 6348 C CA . HIS B 1 341 ? -5.57 8.773 4.184 1 89.25 341 HIS B CA 1
ATOM 6349 C C . HIS B 1 341 ? -5.23 9.609 2.957 1 89.25 341 HIS B C 1
ATOM 6351 O O . HIS B 1 341 ? -4.055 9.812 2.645 1 89.25 341 HIS B O 1
ATOM 6357 N N . PRO B 1 342 ? -6.219 10.148 2.322 1 92.56 342 PRO B N 1
ATOM 6358 C CA . PRO B 1 342 ? -5.887 10.898 1.107 1 92.56 342 PRO B CA 1
ATOM 6359 C C . PRO B 1 342 ? -5.418 12.32 1.4 1 92.56 342 PRO B C 1
ATOM 6361 O O . PRO B 1 342 ? -5.047 13.055 0.481 1 92.56 342 PRO B O 1
ATOM 6364 N N . LEU B 1 343 ? -5.496 12.734 2.617 1 96.25 343 LEU B N 1
ATOM 6365 C CA . LEU B 1 343 ? -5.117 14.102 2.975 1 96.25 343 LEU B CA 1
ATOM 6366 C C . LEU B 1 343 ? -3.609 14.203 3.186 1 96.25 343 LEU B C 1
ATOM 6368 O O . LEU B 1 343 ? -3.014 13.375 3.873 1 96.25 343 LEU B O 1
ATOM 6372 N N . VAL B 1 344 ? -3.014 15.227 2.568 1 96.38 344 VAL B N 1
ATOM 6373 C CA . VAL B 1 344 ? -1.572 15.422 2.656 1 96.38 344 VAL B CA 1
ATOM 6374 C C . VAL B 1 344 ? -1.272 16.891 2.994 1 96.38 344 VAL B C 1
ATOM 6376 O O . VAL B 1 344 ? -1.744 17.797 2.311 1 96.38 344 VAL B O 1
ATOM 6379 N N . LEU B 1 345 ? -0.575 17.109 4.098 1 97.69 345 LEU B N 1
ATOM 6380 C CA . LEU B 1 345 ? 0.036 18.422 4.273 1 97.69 345 LEU B CA 1
ATOM 6381 C C . LEU B 1 345 ? 1.118 18.672 3.227 1 97.69 345 LEU B C 1
ATOM 6383 O O . LEU B 1 345 ? 2.193 18.062 3.291 1 97.69 345 LEU B O 1
ATOM 6387 N N . TRP B 1 346 ? 0.813 19.562 2.371 1 95.94 346 TRP B N 1
ATOM 6388 C CA . TRP B 1 346 ? 1.602 19.688 1.149 1 95.94 346 TRP B CA 1
ATOM 6389 C C . TRP B 1 346 ? 2.742 20.672 1.337 1 95.94 346 TRP B C 1
ATOM 6391 O O . TRP B 1 346 ? 3.869 20.438 0.899 1 95.94 346 TRP B O 1
ATOM 6401 N N . ASN B 1 347 ? 2.393 21.844 1.897 1 95.94 347 ASN B N 1
ATOM 6402 C CA . ASN B 1 347 ? 3.404 22.859 2.135 1 95.94 347 ASN B CA 1
ATOM 6403 C C . ASN B 1 347 ? 3.047 23.734 3.334 1 95.94 347 ASN B C 1
ATOM 6405 O O . ASN B 1 347 ? 1.867 23.969 3.613 1 95.94 347 ASN B O 1
ATOM 6409 N N . ILE B 1 348 ? 4.078 24.156 3.992 1 97.81 348 ILE B N 1
ATOM 6410 C CA . ILE B 1 348 ? 3.971 25.266 4.934 1 97.81 348 ILE B CA 1
ATOM 6411 C C . ILE B 1 348 ? 4.727 26.484 4.395 1 97.81 348 ILE B C 1
ATOM 6413 O O . ILE B 1 348 ? 5.883 26.359 3.979 1 97.81 348 ILE B O 1
ATOM 6417 N N . HIS B 1 349 ? 4.039 27.594 4.402 1 97.44 349 HIS B N 1
ATOM 6418 C CA . HIS B 1 349 ? 4.598 28.797 3.795 1 97.44 349 HIS B CA 1
ATOM 6419 C C . HIS B 1 349 ? 5.055 29.797 4.859 1 97.44 349 HIS B C 1
ATOM 6421 O O . HIS B 1 349 ? 4.316 30.078 5.809 1 97.44 349 HIS B O 1
ATOM 6427 N N . TYR B 1 350 ? 6.223 30.375 4.633 1 97.5 350 TYR B N 1
ATOM 6428 C CA . TYR B 1 350 ? 6.766 31.297 5.625 1 97.5 350 TYR B CA 1
ATOM 6429 C C . TYR B 1 350 ? 6.953 32.688 5.039 1 97.5 350 TYR B C 1
ATOM 6431 O O . TYR B 1 350 ? 7.566 33.562 5.668 1 97.5 350 TYR B O 1
ATOM 6439 N N . GLY B 1 351 ? 6.523 32.938 3.832 1 94.75 351 GLY B N 1
ATOM 6440 C CA . GLY B 1 351 ? 6.602 34.25 3.221 1 94.75 351 GLY B CA 1
ATOM 6441 C C . GLY B 1 351 ? 8.016 34.781 3.154 1 94.75 351 GLY B C 1
ATOM 6442 O O . GLY B 1 351 ? 8.922 34.125 2.652 1 94.75 351 GLY B O 1
ATOM 6443 N N . GLU B 1 352 ? 8.188 35.875 3.803 1 92.06 352 GLU B N 1
ATOM 6444 C CA . GLU B 1 352 ? 9.477 36.562 3.791 1 92.06 352 GLU B CA 1
ATOM 6445 C C . GLU B 1 352 ? 10.508 35.812 4.625 1 92.06 352 GLU B C 1
ATOM 6447 O O . GLU B 1 352 ? 11.711 35.969 4.41 1 92.06 352 GLU B O 1
ATOM 6452 N N . ASN B 1 353 ? 10.047 34.969 5.461 1 92.56 353 ASN B N 1
ATOM 6453 C CA . ASN B 1 353 ? 10.93 34.219 6.355 1 92.56 353 ASN B CA 1
ATOM 6454 C C . ASN B 1 353 ? 11.211 32.812 5.82 1 92.56 353 ASN B C 1
ATOM 6456 O O . ASN B 1 353 ? 11.578 31.906 6.578 1 92.56 353 ASN B O 1
ATOM 6460 N N . GLU B 1 354 ? 11 32.656 4.527 1 96 354 GLU B N 1
ATOM 6461 C CA . GLU B 1 354 ? 11.234 31.328 3.957 1 96 354 GLU B CA 1
ATOM 6462 C C . GLU B 1 354 ? 12.688 30.891 4.156 1 96 354 GLU B C 1
ATOM 6464 O O . GLU B 1 354 ? 13.609 31.609 3.77 1 96 354 GLU B O 1
ATOM 6469 N N . PRO B 1 355 ? 12.867 29.719 4.762 1 96.12 355 PRO B N 1
ATOM 6470 C CA . PRO B 1 355 ? 14.234 29.25 4.965 1 96.12 355 PRO B CA 1
ATOM 6471 C C . PRO B 1 355 ? 14.969 28.969 3.654 1 96.12 355 PRO B C 1
ATOM 6473 O O . PRO B 1 355 ? 14.336 28.578 2.67 1 96.12 355 PRO B O 1
ATOM 6476 N N . PRO B 1 356 ? 16.25 29.25 3.646 1 93.88 356 PRO B N 1
ATOM 6477 C CA . PRO B 1 356 ? 17.047 28.828 2.482 1 93.88 356 PRO B CA 1
ATOM 6478 C C . PRO B 1 356 ? 17.297 27.328 2.443 1 93.88 356 PRO B C 1
ATOM 6480 O O . PRO B 1 356 ? 18.406 26.875 2.744 1 93.88 356 PRO B O 1
ATOM 6483 N N . TRP B 1 357 ? 16.391 26.609 2.018 1 91.12 357 TRP B N 1
ATOM 6484 C CA . TRP B 1 357 ? 16.375 25.156 2.082 1 91.12 357 TRP B CA 1
ATOM 6485 C C . TRP B 1 357 ? 17.531 24.562 1.293 1 91.12 357 TRP B C 1
ATOM 6487 O O . TRP B 1 357 ? 17.812 24.984 0.175 1 91.12 357 TRP B O 1
ATOM 6497 N N . ARG B 1 358 ? 18.188 23.656 1.938 1 85.19 358 ARG B N 1
ATOM 6498 C CA . ARG B 1 358 ? 19.188 22.797 1.317 1 85.19 358 ARG B CA 1
ATOM 6499 C C . ARG B 1 358 ? 18.672 21.359 1.177 1 85.19 358 ARG B C 1
ATOM 6501 O O . ARG B 1 358 ? 18.344 20.719 2.172 1 85.19 358 ARG B O 1
ATOM 6508 N N . TYR B 1 359 ? 18.703 20.969 -0.03 1 80.31 359 TYR B N 1
ATOM 6509 C CA . TYR B 1 359 ? 18.125 19.656 -0.312 1 80.31 359 TYR B CA 1
ATOM 6510 C C . TYR B 1 359 ? 19.203 18.594 -0.436 1 80.31 359 TYR B C 1
ATOM 6512 O O . TYR B 1 359 ? 20.359 18.906 -0.684 1 80.31 359 TYR B O 1
ATOM 6520 N N . ALA B 1 360 ? 18.859 17.375 -0.227 1 67.81 360 ALA B N 1
ATOM 6521 C CA . ALA B 1 360 ? 19.766 16.234 -0.206 1 67.81 360 ALA B CA 1
ATOM 6522 C C . ALA B 1 360 ? 20.562 16.125 -1.502 1 67.81 360 ALA B C 1
ATOM 6524 O O . ALA B 1 360 ? 21.734 15.781 -1.484 1 67.81 360 ALA B O 1
ATOM 6525 N N . LEU B 1 361 ? 19.984 16.312 -2.662 1 62.81 361 LEU B N 1
ATOM 6526 C CA . LEU B 1 361 ? 20.641 16.031 -3.932 1 62.81 361 LEU B CA 1
ATOM 6527 C C . LEU B 1 361 ? 21.219 17.312 -4.535 1 62.81 361 LEU B C 1
ATOM 6529 O O . LEU B 1 361 ? 21.562 17.344 -5.723 1 62.81 361 LEU B O 1
ATOM 6533 N N . GLU B 1 362 ? 21.359 18.219 -3.648 1 60.25 362 GLU B N 1
ATOM 6534 C CA . GLU B 1 362 ? 21.953 19.438 -4.199 1 60.25 362 GLU B CA 1
ATOM 6535 C C . GLU B 1 362 ? 23.438 19.219 -4.539 1 60.25 362 GLU B C 1
ATOM 6537 O O . GLU B 1 362 ? 24.141 18.531 -3.807 1 60.25 362 GLU B O 1
ATOM 6542 N N . ARG B 1 363 ? 23.781 19.391 -5.844 1 51.41 363 ARG B N 1
ATOM 6543 C CA . ARG B 1 363 ? 25.094 19.203 -6.453 1 51.41 363 ARG B CA 1
ATOM 6544 C C . ARG B 1 363 ? 26.188 19.766 -5.566 1 51.41 363 ARG B C 1
ATOM 6546 O O . ARG B 1 363 ? 27.266 19.188 -5.461 1 51.41 363 ARG B O 1
ATOM 6553 N N . ASP B 1 364 ? 25.828 20.844 -5.082 1 50.28 364 ASP B N 1
ATOM 6554 C CA . ASP B 1 364 ? 26.906 21.562 -4.383 1 50.28 364 ASP B CA 1
ATOM 6555 C C . ASP B 1 364 ? 26.953 21.156 -2.912 1 50.28 364 ASP B C 1
ATOM 6557 O O . ASP B 1 364 ? 27.438 21.906 -2.07 1 50.28 364 ASP B O 1
ATOM 6561 N N . SER B 1 365 ? 26.391 19.922 -2.752 1 53.94 365 SER B N 1
ATOM 6562 C CA . SER B 1 365 ? 26.438 19.516 -1.352 1 53.94 365 SER B CA 1
ATOM 6563 C C . SER B 1 365 ? 27.859 19.281 -0.887 1 53.94 365 SER B C 1
ATOM 6565 O O . SER B 1 365 ? 28.672 18.672 -1.593 1 53.94 365 SER B O 1
ATOM 6567 N N . PRO B 1 366 ? 28.266 20.062 0.064 1 49.38 366 PRO B N 1
ATOM 6568 C CA . PRO B 1 366 ? 29.641 19.891 0.564 1 49.38 366 PRO B CA 1
ATOM 6569 C C . PRO B 1 366 ? 29.953 18.453 0.932 1 49.38 366 PRO B C 1
ATOM 6571 O O . PRO B 1 366 ? 31.125 18.109 1.131 1 49.38 366 PRO B O 1
ATOM 6574 N N . TRP B 1 367 ? 28.922 17.703 0.994 1 50.75 367 TRP B N 1
ATOM 6575 C CA . TRP B 1 367 ? 29.219 16.359 1.48 1 50.75 367 TRP B CA 1
ATOM 6576 C C . TRP B 1 367 ? 29.578 15.438 0.327 1 50.75 367 TRP B C 1
ATOM 6578 O O . TRP B 1 367 ? 29.797 14.234 0.531 1 50.75 367 TRP B O 1
ATOM 6588 N N . GLY B 1 368 ? 29.859 15.938 -0.757 1 48.56 368 GLY B N 1
ATOM 6589 C CA . GLY B 1 368 ? 30.516 15.281 -1.873 1 48.56 368 GLY B CA 1
ATOM 6590 C C . GLY B 1 368 ? 29.688 14.18 -2.504 1 48.56 368 GLY B C 1
ATOM 6591 O O . GLY B 1 368 ? 28.516 14 -2.146 1 48.56 368 GLY B O 1
ATOM 6592 N N . LYS B 1 369 ? 30.25 13.492 -3.57 1 50.72 369 LYS B N 1
ATOM 6593 C CA . LYS B 1 369 ? 29.719 12.43 -4.418 1 50.72 369 LYS B CA 1
ATOM 6594 C C . LYS B 1 369 ? 29.234 11.242 -3.582 1 50.72 369 LYS B C 1
ATOM 6596 O O . LYS B 1 369 ? 28.203 10.648 -3.873 1 50.72 369 LYS B O 1
ATOM 6601 N N . CYS B 1 370 ? 29.984 10.953 -2.557 1 44.28 370 CYS B N 1
ATOM 6602 C CA . CYS B 1 370 ? 29.672 9.789 -1.734 1 44.28 370 CYS B CA 1
ATOM 6603 C C . CYS B 1 370 ? 28.375 9.992 -0.962 1 44.28 370 CYS B C 1
ATOM 6605 O O . CYS B 1 370 ? 27.562 9.07 -0.861 1 44.28 370 CYS B O 1
ATOM 6607 N N . SER B 1 371 ? 28.25 11.234 -0.504 1 50.94 371 SER B N 1
ATOM 6608 C CA . SER B 1 371 ? 27.047 11.539 0.267 1 50.94 371 SER B CA 1
ATOM 6609 C C . SER B 1 371 ? 25.797 11.516 -0.614 1 50.94 371 SER B C 1
ATOM 6611 O O . SER B 1 371 ? 24.734 11.055 -0.187 1 50.94 371 SER B O 1
ATOM 6613 N N . ARG B 1 372 ? 26.094 11.844 -1.842 1 57.06 372 ARG B N 1
ATOM 6614 C CA . ARG B 1 372 ? 25 11.82 -2.797 1 57.06 372 ARG B CA 1
ATOM 6615 C C . ARG B 1 372 ? 24.547 10.398 -3.086 1 57.06 372 ARG B C 1
ATOM 6617 O O . ARG B 1 372 ? 23.359 10.109 -3.109 1 57.06 372 ARG B O 1
ATOM 6624 N N . ASN B 1 373 ? 25.594 9.602 -3.197 1 58.75 373 ASN B N 1
ATOM 6625 C CA . ASN B 1 373 ? 25.25 8.211 -3.48 1 58.75 373 ASN B CA 1
ATOM 6626 C C . ASN B 1 373 ? 24.547 7.555 -2.301 1 58.75 373 ASN B C 1
ATOM 6628 O O . ASN B 1 373 ? 23.578 6.812 -2.484 1 58.75 373 ASN B O 1
ATOM 6632 N N . SER B 1 374 ? 25.062 7.973 -1.182 1 58.78 374 SER B N 1
ATOM 6633 C CA . SER B 1 374 ? 24.469 7.395 0.018 1 58.78 374 SER B CA 1
ATOM 6634 C C . SER B 1 374 ? 23.031 7.895 0.224 1 58.78 374 SER B C 1
ATOM 6636 O O . SER B 1 374 ? 22.156 7.137 0.645 1 58.78 374 SER B O 1
ATOM 6638 N N . THR B 1 375 ? 22.984 9.172 -0.152 1 62.41 375 THR B N 1
ATOM 6639 C CA . THR B 1 375 ? 21.656 9.758 0.011 1 62.41 375 THR B CA 1
ATOM 6640 C C . THR B 1 375 ? 20.672 9.156 -0.989 1 62.41 375 THR B C 1
ATOM 6642 O O . THR B 1 375 ? 19.531 8.844 -0.636 1 62.41 375 THR B O 1
ATOM 6645 N N . VAL B 1 376 ? 21.203 9.047 -2.143 1 62.97 376 VAL B N 1
ATOM 6646 C CA . VAL B 1 376 ? 20.344 8.492 -3.174 1 62.97 376 VAL B CA 1
ATOM 6647 C C . VAL B 1 376 ? 19.922 7.07 -2.791 1 62.97 376 VAL B C 1
ATOM 6649 O O . VAL B 1 376 ? 18.734 6.742 -2.791 1 62.97 376 VAL B O 1
ATOM 6652 N N . VAL B 1 377 ? 20.891 6.375 -2.414 1 64.25 377 VAL B N 1
ATOM 6653 C CA . VAL B 1 377 ? 20.625 4.969 -2.131 1 64.25 377 VAL B CA 1
ATOM 6654 C C . VAL B 1 377 ? 19.859 4.84 -0.815 1 64.25 377 VAL B C 1
ATOM 6656 O O . VAL B 1 377 ? 18.953 4.012 -0.692 1 64.25 377 VAL B O 1
ATOM 6659 N N . GLY B 1 378 ? 20.172 5.773 0.018 1 67.69 378 GLY B N 1
ATOM 6660 C CA . GLY B 1 378 ? 19.609 5.637 1.351 1 67.69 378 GLY B CA 1
ATOM 6661 C C . GLY B 1 378 ? 18.234 6.254 1.478 1 67.69 378 GLY B C 1
ATOM 6662 O O . GLY B 1 378 ? 17.453 5.859 2.342 1 67.69 378 GLY B O 1
ATOM 6663 N N . ILE B 1 379 ? 17.938 7.195 0.626 1 73.31 379 ILE B N 1
ATOM 6664 C CA . ILE B 1 379 ? 16.656 7.902 0.766 1 73.31 379 ILE B CA 1
ATOM 6665 C C . ILE B 1 379 ? 15.773 7.609 -0.44 1 73.31 379 ILE B C 1
ATOM 6667 O O . ILE B 1 379 ? 14.656 7.109 -0.288 1 73.31 379 ILE B O 1
ATOM 6671 N N . LEU B 1 380 ? 16.375 7.75 -1.575 1 75.12 380 LEU B N 1
ATOM 6672 C CA . LEU B 1 380 ? 15.555 7.668 -2.781 1 75.12 380 LEU B CA 1
ATOM 6673 C C . LEU B 1 380 ? 15.164 6.223 -3.07 1 75.12 380 LEU B C 1
ATOM 6675 O O . LEU B 1 380 ? 14.023 5.949 -3.451 1 75.12 380 LEU B O 1
ATOM 6679 N N . ARG B 1 381 ? 16.109 5.379 -2.863 1 79.25 381 ARG B N 1
ATOM 6680 C CA . ARG B 1 381 ? 15.844 3.992 -3.229 1 79.25 381 ARG B CA 1
ATOM 6681 C C . ARG B 1 381 ? 14.727 3.4 -2.375 1 79.25 381 ARG B C 1
ATOM 6683 O O . ARG B 1 381 ? 13.789 2.801 -2.902 1 79.25 381 ARG B O 1
ATOM 6690 N N . PRO B 1 382 ? 14.789 3.627 -1.087 1 77.81 382 PRO B N 1
ATOM 6691 C CA . PRO B 1 382 ? 13.688 3.086 -0.287 1 77.81 382 PRO B CA 1
ATOM 6692 C C . PRO B 1 382 ? 12.336 3.664 -0.682 1 77.81 382 PRO B C 1
ATOM 6694 O O . PRO B 1 382 ? 11.336 2.945 -0.697 1 77.81 382 PRO B O 1
ATOM 6697 N N . ILE B 1 383 ? 12.281 4.887 -1.013 1 80.44 383 ILE B N 1
ATOM 6698 C CA . ILE B 1 383 ? 11.039 5.527 -1.426 1 80.44 383 ILE B CA 1
ATOM 6699 C C . ILE B 1 383 ? 10.586 4.953 -2.766 1 80.44 383 ILE B C 1
ATOM 6701 O O . ILE B 1 383 ? 9.398 4.668 -2.955 1 80.44 383 ILE B O 1
ATOM 6705 N N . LEU B 1 384 ? 11.516 4.797 -3.58 1 81.38 384 LEU B N 1
ATOM 6706 C CA . LEU B 1 384 ? 11.219 4.262 -4.902 1 81.38 384 LEU B CA 1
ATOM 6707 C C . LEU B 1 384 ? 10.688 2.836 -4.809 1 81.38 384 LEU B C 1
ATOM 6709 O O . LEU B 1 384 ? 9.719 2.484 -5.48 1 81.38 384 LEU B O 1
ATOM 6713 N N . LEU B 1 385 ? 11.344 2.061 -4.031 1 83.12 385 LEU B N 1
ATOM 6714 C CA . LEU B 1 385 ? 10.922 0.672 -3.877 1 83.12 385 LEU B CA 1
ATOM 6715 C C . LEU B 1 385 ? 9.539 0.59 -3.25 1 83.12 385 LEU B C 1
ATOM 6717 O O . LEU B 1 385 ? 8.719 -0.245 -3.646 1 83.12 385 LEU B O 1
ATOM 6721 N N . GLN B 1 386 ? 9.32 1.439 -2.34 1 83.56 386 GLN B N 1
ATOM 6722 C CA . GLN B 1 386 ? 7.988 1.485 -1.747 1 83.56 386 GLN B CA 1
ATOM 6723 C C . GLN B 1 386 ? 6.949 1.941 -2.766 1 83.56 386 GLN B C 1
ATOM 6725 O O . GLN B 1 386 ? 5.84 1.402 -2.814 1 83.56 386 GLN B O 1
ATOM 6730 N N . TRP B 1 387 ? 7.262 2.914 -3.449 1 84.12 387 TRP B N 1
ATOM 6731 C CA . TRP B 1 387 ? 6.383 3.396 -4.512 1 84.12 387 TRP B CA 1
ATOM 6732 C C . TRP B 1 387 ? 6.051 2.275 -5.488 1 84.12 387 TRP B C 1
ATOM 6734 O O . TRP B 1 387 ? 4.891 2.098 -5.863 1 84.12 387 TRP B O 1
ATOM 6744 N N . TYR B 1 388 ? 7.078 1.547 -5.875 1 84.88 388 TYR B N 1
ATOM 6745 C CA . TYR B 1 388 ? 6.898 0.437 -6.805 1 84.88 388 TYR B CA 1
ATOM 6746 C C . TYR B 1 388 ? 6.008 -0.643 -6.199 1 84.88 388 TYR B C 1
ATOM 6748 O O . TYR B 1 388 ? 5.133 -1.184 -6.879 1 84.88 388 TYR B O 1
ATOM 6756 N N . ALA B 1 389 ? 6.234 -0.915 -4.992 1 85.31 389 ALA B N 1
ATOM 6757 C CA . ALA B 1 389 ? 5.406 -1.898 -4.301 1 85.31 389 ALA B CA 1
ATOM 6758 C C . ALA B 1 389 ? 3.943 -1.46 -4.27 1 85.31 389 ALA B C 1
ATOM 6760 O O . ALA B 1 389 ? 3.047 -2.246 -4.578 1 85.31 389 ALA B O 1
ATOM 6761 N N . ASP B 1 390 ? 3.676 -0.263 -3.918 1 86.25 390 ASP B N 1
ATOM 6762 C CA . ASP B 1 390 ? 2.312 0.259 -3.865 1 86.25 390 ASP B CA 1
ATOM 6763 C C . ASP B 1 390 ? 1.682 0.286 -5.254 1 86.25 390 ASP B C 1
ATOM 6765 O O . ASP B 1 390 ? 0.488 0.019 -5.406 1 86.25 390 ASP B O 1
ATOM 6769 N N . LEU B 1 391 ? 2.484 0.639 -6.184 1 85.25 391 LEU B N 1
ATOM 6770 C CA . LEU B 1 391 ? 2.012 0.642 -7.566 1 85.25 391 LEU B CA 1
ATOM 6771 C C . LEU B 1 391 ? 1.545 -0.749 -7.984 1 85.25 391 LEU B C 1
ATOM 6773 O O . LEU B 1 391 ? 0.502 -0.891 -8.625 1 85.25 391 LEU B O 1
ATOM 6777 N N . THR B 1 392 ? 2.301 -1.689 -7.621 1 86.31 392 THR B N 1
ATOM 6778 C CA . THR B 1 392 ? 1.948 -3.07 -7.934 1 86.31 392 THR B CA 1
ATOM 6779 C C . THR B 1 392 ? 0.625 -3.453 -7.277 1 86.31 392 THR B C 1
ATOM 6781 O O . THR B 1 392 ? -0.206 -4.125 -7.891 1 86.31 392 THR B O 1
ATOM 6784 N N . LYS B 1 393 ? 0.419 -2.969 -6.133 1 87.25 393 LYS B N 1
ATOM 6785 C CA . LYS B 1 393 ? -0.835 -3.229 -5.434 1 87.25 393 LYS B CA 1
ATOM 6786 C C . LYS B 1 393 ? -2.01 -2.561 -6.141 1 87.25 393 LYS B C 1
ATOM 6788 O O . LYS B 1 393 ? -3.098 -3.135 -6.227 1 87.25 393 LYS B O 1
ATOM 6793 N N . VAL B 1 394 ? -1.768 -1.394 -6.582 1 85.38 394 VAL B N 1
ATOM 6794 C CA . VAL B 1 394 ? -2.795 -0.672 -7.324 1 85.38 394 VAL B CA 1
ATOM 6795 C C . VAL B 1 394 ? -3.16 -1.449 -8.586 1 85.38 394 VAL B C 1
ATOM 6797 O O . VAL B 1 394 ? -4.34 -1.608 -8.906 1 85.38 394 VAL B O 1
ATOM 6800 N N . ILE B 1 395 ? -2.182 -1.941 -9.281 1 82.75 395 ILE B N 1
ATOM 6801 C CA . ILE B 1 395 ? -2.395 -2.701 -10.508 1 82.75 395 ILE B CA 1
ATOM 6802 C C . ILE B 1 395 ? -3.164 -3.982 -10.195 1 82.75 395 ILE B C 1
ATOM 6804 O O . ILE B 1 395 ? -4.152 -4.301 -10.859 1 82.75 395 ILE B O 1
ATOM 6808 N N . PHE B 1 396 ? -2.773 -4.613 -9.172 1 86.38 396 PHE B N 1
ATOM 6809 C CA . PHE B 1 396 ? -3.398 -5.867 -8.766 1 86.38 396 PHE B CA 1
ATOM 6810 C C . PHE B 1 396 ? -4.859 -5.648 -8.398 1 86.38 396 PHE B C 1
ATOM 6812 O O . PHE B 1 396 ? -5.746 -6.332 -8.922 1 86.38 396 PHE B O 1
ATOM 6819 N N . ASN B 1 397 ? -5.078 -4.742 -7.48 1 83.31 397 ASN B N 1
ATOM 6820 C CA . ASN B 1 397 ? -6.441 -4.496 -7.02 1 83.31 397 ASN B CA 1
ATOM 6821 C C . ASN B 1 397 ? -7.324 -3.953 -8.141 1 83.31 397 ASN B C 1
ATOM 6823 O O . ASN B 1 397 ? -8.523 -4.238 -8.188 1 83.31 397 ASN B O 1
ATOM 6827 N N . GLY B 1 398 ? -6.684 -3.162 -8.984 1 78.62 398 GLY B N 1
ATOM 6828 C CA . GLY B 1 398 ? -7.414 -2.721 -10.156 1 78.62 398 GLY B CA 1
ATOM 6829 C C . GLY B 1 398 ? -7.852 -3.867 -11.055 1 78.62 398 GLY B C 1
ATOM 6830 O O . GLY B 1 398 ? -8.992 -3.896 -11.523 1 78.62 398 GLY B O 1
ATOM 6831 N N . ALA B 1 399 ? -6.961 -4.793 -11.289 1 79.94 399 ALA B N 1
ATOM 6832 C CA . ALA B 1 399 ? -7.27 -5.969 -12.094 1 79.94 399 ALA B CA 1
ATOM 6833 C C . ALA B 1 399 ? -8.336 -6.828 -11.43 1 79.94 399 ALA B C 1
ATOM 6835 O O . ALA B 1 399 ? -9.227 -7.355 -12.102 1 79.94 399 ALA B O 1
ATOM 6836 N N . LEU B 1 400 ? -8.219 -6.953 -10.148 1 81.06 400 LEU B N 1
ATOM 6837 C CA . LEU B 1 400 ? -9.188 -7.742 -9.398 1 81.06 400 LEU B CA 1
ATOM 6838 C C . LEU B 1 400 ? -10.57 -7.113 -9.477 1 81.06 400 LEU B C 1
ATOM 6840 O O . LEU B 1 400 ? -11.57 -7.82 -9.664 1 81.06 400 LEU B O 1
ATOM 6844 N N . LEU B 1 401 ? -10.633 -5.809 -9.312 1 76.69 401 LEU B N 1
ATOM 6845 C CA . LEU B 1 401 ? -11.906 -5.102 -9.414 1 76.69 401 LEU B CA 1
ATOM 6846 C C . LEU B 1 401 ? -12.531 -5.301 -10.789 1 76.69 401 LEU B C 1
ATOM 6848 O O . LEU B 1 401 ? -13.734 -5.531 -10.898 1 76.69 401 LEU B O 1
ATOM 6852 N N . ARG B 1 402 ? -11.742 -5.34 -11.773 1 73.62 402 ARG B N 1
ATOM 6853 C CA . ARG B 1 402 ? -12.234 -5.516 -13.141 1 73.62 402 ARG B CA 1
ATOM 6854 C C . ARG B 1 402 ? -12.727 -6.941 -13.359 1 73.62 402 ARG B C 1
ATOM 6856 O O . ARG B 1 402 ? -13.75 -7.152 -14.023 1 73.62 402 ARG B O 1
ATOM 6863 N N . ARG B 1 403 ? -12.039 -7.824 -12.836 1 74.38 403 ARG B N 1
ATOM 6864 C CA . ARG B 1 403 ? -12.398 -9.227 -13.008 1 74.38 403 ARG B CA 1
ATOM 6865 C C . ARG B 1 403 ? -13.68 -9.562 -12.258 1 74.38 403 ARG B C 1
ATOM 6867 O O . ARG B 1 403 ? -14.492 -10.367 -12.734 1 74.38 403 ARG B O 1
ATOM 6874 N N . THR B 1 404 ? -13.797 -9.039 -11.086 1 69.56 404 THR B N 1
ATOM 6875 C CA . THR B 1 404 ? -14.961 -9.344 -10.258 1 69.56 404 THR B CA 1
ATOM 6876 C C . THR B 1 404 ? -16.203 -8.664 -10.805 1 69.56 404 THR B C 1
ATOM 6878 O O . THR B 1 404 ? -17.328 -9.141 -10.578 1 69.56 404 THR B O 1
ATOM 6881 N N . THR B 1 405 ? -16.062 -7.578 -11.414 1 61.38 405 THR B N 1
ATOM 6882 C CA . THR B 1 405 ? -17.234 -6.867 -11.898 1 61.38 405 THR B CA 1
ATOM 6883 C C . THR B 1 405 ? -17.609 -7.34 -13.305 1 61.38 405 THR B C 1
ATOM 6885 O O . THR B 1 405 ? -18.672 -6.98 -13.828 1 61.38 405 THR B O 1
ATOM 6888 N N . HIS B 1 406 ? -17.172 -8.609 -13.625 1 49.09 406 HIS B N 1
ATOM 6889 C CA . HIS B 1 406 ? -17.5 -9.266 -14.891 1 49.09 406 HIS B CA 1
ATOM 6890 C C . HIS B 1 406 ? -18.484 -8.438 -15.703 1 49.09 406 HIS B C 1
ATOM 6892 O O . HIS B 1 406 ? -19.703 -8.656 -15.617 1 49.09 406 HIS B O 1
ATOM 6898 N N . GLY B 1 407 ? -18.344 -7.496 -16.594 1 43.56 407 GLY B N 1
ATOM 6899 C CA . GLY B 1 407 ? -19.328 -6.844 -17.438 1 43.56 407 GLY B CA 1
ATOM 6900 C C . GLY B 1 407 ? -20.172 -5.828 -16.688 1 43.56 407 GLY B C 1
ATOM 6901 O O . GLY B 1 407 ? -21.078 -5.223 -17.266 1 43.56 407 GLY B O 1
ATOM 6902 N N . SER B 1 408 ? -20.484 -6.062 -15.523 1 41.09 408 SER B N 1
ATOM 6903 C CA . SER B 1 408 ? -21.391 -5.176 -14.789 1 41.09 408 SER B CA 1
ATOM 6904 C C . SER B 1 408 ? -20.953 -3.719 -14.93 1 41.09 408 SER B C 1
ATOM 6906 O O . SER B 1 408 ? -19.812 -3.432 -15.258 1 41.09 408 SER B O 1
ATOM 6908 N N . PRO B 1 409 ? -22.062 -2.852 -14.75 1 38.09 409 PRO B N 1
ATOM 6909 C CA . PRO B 1 409 ? -22.156 -1.43 -15.094 1 38.09 409 PRO B CA 1
ATOM 6910 C C . PRO B 1 409 ? -21 -0.604 -14.539 1 38.09 409 PRO B C 1
ATOM 6912 O O . PRO B 1 409 ? -21 0.624 -14.656 1 38.09 409 PRO B O 1
ATOM 6915 N N . PHE B 1 410 ? -20.234 -1.066 -13.742 1 38.81 410 PHE B N 1
ATOM 6916 C CA . PHE B 1 410 ? -19.25 -0.027 -13.477 1 38.81 410 PHE B CA 1
ATOM 6917 C C . PHE B 1 410 ? -18.578 0.418 -14.773 1 38.81 410 PHE B C 1
ATOM 6919 O O . PHE B 1 410 ? -17.969 1.492 -14.828 1 38.81 410 PHE B O 1
ATOM 6926 N N . CYS B 1 411 ? -18.375 -0.581 -15.883 1 36.56 411 CYS B N 1
ATOM 6927 C CA . CYS B 1 411 ? -17.938 -0.176 -17.219 1 36.56 411 CYS B CA 1
ATOM 6928 C C . CYS B 1 411 ? -19.125 -0.025 -18.156 1 36.56 411 CYS B C 1
ATOM 6930 O O . CYS B 1 411 ? -19.391 1.069 -18.656 1 36.56 411 CYS B O 1
ATOM 6932 N N . LYS B 1 412 ? -19.312 -1.009 -19.344 1 34.75 412 LYS B N 1
ATOM 6933 C CA . LYS B 1 412 ? -20.094 -0.791 -20.562 1 34.75 412 LYS B CA 1
ATOM 6934 C C . LYS B 1 412 ? -21.562 -1.128 -20.344 1 34.75 412 LYS B C 1
ATOM 6936 O O . LYS B 1 412 ? -21.922 -2.299 -20.203 1 34.75 412 LYS B O 1
ATOM 6941 N N . ASP B 1 413 ? -22.391 -0.536 -19.656 1 31.5 413 ASP B N 1
ATOM 6942 C CA . ASP B 1 413 ? -23.656 -0.867 -20.281 1 31.5 413 ASP B CA 1
ATOM 6943 C C . ASP B 1 413 ? -23.594 -0.707 -21.797 1 31.5 413 ASP B C 1
ATOM 6945 O O . ASP B 1 413 ? -23.312 0.383 -22.297 1 31.5 413 ASP B O 1
ATOM 6949 N N . GLU B 1 414 ? -23.359 -1.592 -22.672 1 32.16 414 GLU B N 1
ATOM 6950 C CA . GLU B 1 414 ? -23.453 -1.521 -24.125 1 32.16 414 GLU B CA 1
ATOM 6951 C C . GLU B 1 414 ? -24.594 -0.591 -24.562 1 32.16 414 GLU B C 1
ATOM 6953 O O . GLU B 1 414 ? -24.453 0.129 -25.547 1 32.16 414 GLU B O 1
ATOM 6958 N N . GLY B 1 415 ? -25.969 -0.955 -24.391 1 30.33 415 GLY B N 1
ATOM 6959 C CA . GLY B 1 415 ? -27.031 -0.284 -25.125 1 30.33 415 GLY B CA 1
ATOM 6960 C C . GLY B 1 415 ? -27.156 1.185 -24.781 1 30.33 415 GLY B C 1
ATOM 6961 O O . GLY B 1 415 ? -27.859 1.933 -25.469 1 30.33 415 GLY B O 1
ATOM 6962 N N . SER B 1 416 ? -27.484 1.52 -23.547 1 30.2 416 SER B N 1
ATOM 6963 C CA . SER B 1 416 ? -27.828 2.932 -23.438 1 30.2 416 SER B CA 1
ATOM 6964 C C . SER B 1 416 ? -26.625 3.822 -23.688 1 30.2 416 SER B C 1
ATOM 6966 O O . SER B 1 416 ? -25.484 3.422 -23.422 1 30.2 416 SER B O 1
ATOM 6968 N N . GLU B 1 417 ? -26.656 4.762 -24.547 1 32.16 417 GLU B N 1
ATOM 6969 C CA . GLU B 1 417 ? -25.844 5.934 -24.859 1 32.16 417 GLU B CA 1
ATOM 6970 C C . GLU B 1 417 ? -25.016 6.371 -23.656 1 32.16 417 GLU B C 1
ATOM 6972 O O . GLU B 1 417 ? -23.969 7.012 -23.812 1 32.16 417 GLU B O 1
ATOM 6977 N N . ALA B 1 418 ? -25.656 6.426 -22.453 1 30.27 418 ALA B N 1
ATOM 6978 C CA . ALA B 1 418 ? -24.953 6.965 -21.297 1 30.27 418 ALA B CA 1
ATOM 6979 C C . ALA B 1 418 ? -23.906 5.988 -20.797 1 30.27 418 ALA B C 1
ATOM 6981 O O . ALA B 1 418 ? -23.906 5.602 -19.625 1 30.27 418 ALA B O 1
ATOM 6982 N N . ALA B 1 419 ? -23.5 4.914 -21.312 1 33.31 419 ALA B N 1
ATOM 6983 C CA . ALA B 1 419 ? -22.484 3.857 -21.312 1 33.31 419 ALA B CA 1
ATOM 6984 C C . ALA B 1 419 ? -21.125 4.406 -20.906 1 33.31 419 ALA B C 1
ATOM 6986 O O . ALA B 1 419 ? -20.188 3.643 -20.641 1 33.31 419 ALA B O 1
ATOM 6987 N N . ASN B 1 420 ? -20.75 5.527 -21.047 1 35.38 420 ASN B N 1
ATOM 6988 C CA . ASN B 1 420 ? -19.562 6.332 -20.859 1 35.38 420 ASN B CA 1
ATOM 6989 C C . ASN B 1 420 ? -19.281 6.617 -19.391 1 35.38 420 ASN B C 1
ATOM 6991 O O . ASN B 1 420 ? -18.359 7.352 -19.062 1 35.38 420 ASN B O 1
ATOM 6995 N N . GLU B 1 421 ? -20.281 6.543 -18.391 1 39.41 421 GLU B N 1
ATOM 6996 C CA . GLU B 1 421 ? -19.906 7.051 -17.078 1 39.41 421 GLU B CA 1
ATOM 6997 C C . GLU B 1 421 ? -19.469 5.914 -16.156 1 39.41 421 GLU B C 1
ATOM 6999 O O . GLU B 1 421 ? -20.25 5.461 -15.312 1 39.41 421 GLU B O 1
ATOM 7004 N N . PRO B 1 422 ? -18.578 5 -16.469 1 42.81 422 PRO B N 1
ATOM 7005 C CA . PRO B 1 422 ? -18.141 3.748 -15.844 1 42.81 422 PRO B CA 1
ATOM 7006 C C . PRO B 1 422 ? -17.969 3.865 -14.328 1 42.81 422 PRO B C 1
ATOM 7008 O O . PRO B 1 422 ? -18.141 2.881 -13.609 1 42.81 422 PRO B O 1
ATOM 7011 N N . CYS B 1 423 ? -17.609 5.02 -13.734 1 50.16 423 CYS B N 1
ATOM 7012 C CA . CYS B 1 423 ? -17.156 5.059 -12.352 1 50.16 423 CYS B CA 1
ATOM 7013 C C . CYS B 1 423 ? -18.203 5.695 -11.445 1 50.16 423 CYS B C 1
ATOM 7015 O O . CYS B 1 423 ? -17.969 5.887 -10.25 1 50.16 423 CYS B O 1
ATOM 7017 N N . ALA B 1 424 ? -19.391 5.938 -12.07 1 50.53 424 ALA B N 1
ATOM 7018 C CA . ALA B 1 424 ? -20.359 6.648 -11.242 1 50.53 424 ALA B CA 1
ATOM 7019 C C . ALA B 1 424 ? -20.859 5.77 -10.094 1 50.53 424 ALA B C 1
ATOM 7021 O O . ALA B 1 424 ? -21.141 6.266 -9 1 50.53 424 ALA B O 1
ATOM 7022 N N . GLY B 1 425 ? -20.812 4.426 -10.328 1 59.38 425 GLY B N 1
ATOM 7023 C CA . GLY B 1 425 ? -21.281 3.547 -9.266 1 59.38 425 GLY B CA 1
ATOM 7024 C C . GLY B 1 425 ? -20.266 3.33 -8.172 1 59.38 425 GLY B C 1
ATOM 7025 O O . GLY B 1 425 ? -20.594 2.836 -7.094 1 59.38 425 GLY B O 1
ATOM 7026 N N . LEU B 1 426 ? -19.156 3.92 -8.398 1 67.38 426 LEU B N 1
ATOM 7027 C CA . LEU B 1 426 ? -18.094 3.656 -7.441 1 67.38 426 LEU B CA 1
ATOM 7028 C C . LEU B 1 426 ? -18.125 4.676 -6.305 1 67.38 426 LEU B C 1
ATOM 7030 O O . LEU B 1 426 ? -17.719 4.367 -5.18 1 67.38 426 LEU B O 1
ATOM 7034 N N . ALA B 1 427 ? -18.656 5.879 -6.656 1 68.12 427 ALA B N 1
ATOM 7035 C CA . ALA B 1 427 ? -18.594 6.965 -5.688 1 68.12 427 ALA B CA 1
ATOM 7036 C C . ALA B 1 427 ? -19.344 6.605 -4.406 1 68.12 427 ALA B C 1
ATOM 7038 O O . ALA B 1 427 ? -18.828 6.773 -3.303 1 68.12 427 ALA B O 1
ATOM 7039 N N . PRO B 1 428 ? -20.484 5.941 -4.539 1 67 428 PRO B N 1
ATOM 7040 C CA . PRO B 1 428 ? -21.188 5.57 -3.311 1 67 428 PRO B CA 1
ATOM 7041 C C . PRO B 1 428 ? -20.453 4.5 -2.504 1 67 428 PRO B C 1
ATOM 7043 O O . PRO B 1 428 ? -20.578 4.453 -1.277 1 67 428 PRO B O 1
ATOM 7046 N N . LEU B 1 429 ? -19.672 3.76 -3.211 1 71.88 429 LEU B N 1
ATOM 7047 C CA . LEU B 1 429 ? -18.953 2.691 -2.537 1 71.88 429 LEU B CA 1
ATOM 7048 C C . LEU B 1 429 ? -17.719 3.236 -1.832 1 71.88 429 LEU B C 1
ATOM 7050 O O . LEU B 1 429 ? -17.281 2.697 -0.808 1 71.88 429 LEU B O 1
ATOM 7054 N N . MET B 1 430 ? -17.25 4.262 -2.367 1 74.62 430 MET B N 1
ATOM 7055 C CA . MET B 1 430 ? -16 4.805 -1.842 1 74.62 430 MET B CA 1
ATOM 7056 C C . MET B 1 430 ? -16.266 5.711 -0.644 1 74.62 430 MET B C 1
ATOM 7058 O O . MET B 1 430 ? -15.445 5.789 0.272 1 74.62 430 MET B O 1
ATOM 7062 N N . PHE B 1 431 ? -17.438 6.305 -0.707 1 67.56 431 PHE B N 1
ATOM 7063 C CA . PHE B 1 431 ? -17.594 7.375 0.272 1 67.56 431 PHE B CA 1
ATOM 7064 C C . PHE B 1 431 ? -18.828 7.121 1.146 1 67.56 431 PHE B C 1
ATOM 7066 O O . PHE B 1 431 ? -19.234 7.992 1.916 1 67.56 431 PHE B O 1
ATOM 7073 N N . THR B 1 432 ? -19.5 5.758 0.978 1 56.84 432 THR B N 1
ATOM 7074 C CA . THR B 1 432 ? -20.75 5.488 1.687 1 56.84 432 THR B CA 1
ATOM 7075 C C . THR B 1 432 ? -20.5 5.348 3.186 1 56.84 432 THR B C 1
ATOM 7077 O O . THR B 1 432 ? -21.438 5.176 3.963 1 56.84 432 THR B O 1
ATOM 7080 N N . HIS B 1 433 ? -19.422 4.906 3.637 1 52.12 433 HIS B N 1
ATOM 7081 C CA . HIS B 1 433 ? -19.547 4.934 5.09 1 52.12 433 HIS B CA 1
ATOM 7082 C C . HIS B 1 433 ? -20.422 6.105 5.539 1 52.12 433 HIS B C 1
ATOM 7084 O O . HIS B 1 433 ? -20.812 6.176 6.703 1 52.12 433 HIS B O 1
ATOM 7090 N N . MET B 1 434 ? -20.547 6.973 4.664 1 42.03 434 MET B N 1
ATOM 7091 C CA . MET B 1 434 ? -21.203 8.211 5.043 1 42.03 434 MET B CA 1
ATOM 7092 C C . MET B 1 434 ? -22.719 8.031 5.047 1 42.03 434 MET B C 1
ATOM 7094 O O . MET B 1 434 ? -23.453 8.875 5.582 1 42.03 434 MET B O 1
ATOM 7098 N N . VAL B 1 435 ? -23.234 6.992 4.191 1 40.81 435 VAL B N 1
ATOM 7099 C CA . VAL B 1 435 ? -24.688 6.875 4.145 1 40.81 435 VAL B CA 1
ATOM 7100 C C . VAL B 1 435 ? -25.125 5.516 4.688 1 40.81 435 VAL B C 1
ATOM 7102 O O . VAL B 1 435 ? -25 4.5 4 1 40.81 435 VAL B O 1
ATOM 7105 N N . ASP B 1 436 ? -24.656 5.047 5.746 1 42.28 436 ASP B N 1
ATOM 7106 C CA . ASP B 1 436 ? -25.219 3.805 6.273 1 42.28 436 ASP B CA 1
ATOM 7107 C C . ASP B 1 436 ? -26.703 3.701 5.969 1 42.28 436 ASP B C 1
ATOM 7109 O O . ASP B 1 436 ? -27.328 2.664 6.219 1 42.28 436 ASP B O 1
ATOM 7113 N N . ALA B 1 437 ? -27.438 4.734 5.938 1 46.25 437 ALA B N 1
ATOM 7114 C CA . ALA B 1 437 ? -28.875 4.578 6.09 1 46.25 437 ALA B CA 1
ATOM 7115 C C . ALA B 1 437 ? -29.562 4.391 4.738 1 46.25 437 ALA B C 1
ATOM 7117 O O . ALA B 1 437 ? -29.094 4.914 3.723 1 46.25 437 ALA B O 1
ATOM 7118 N N . ASP B 1 438 ? -30.312 3.299 4.422 1 54 438 ASP B N 1
ATOM 7119 C CA . ASP B 1 438 ? -31.219 2.99 3.318 1 54 438 ASP B CA 1
ATOM 7120 C C . ASP B 1 438 ? -31.844 4.262 2.742 1 54 438 ASP B C 1
ATOM 7122 O O . ASP B 1 438 ? -32.125 4.332 1.544 1 54 438 ASP B O 1
ATOM 7126 N N . VAL B 1 439 ? -32 5.344 3.627 1 63.53 439 VAL B N 1
ATOM 7127 C CA . VAL B 1 439 ? -32.625 6.586 3.18 1 63.53 439 VAL B CA 1
ATOM 7128 C C . VAL B 1 439 ? -31.672 7.758 3.445 1 63.53 439 VAL B C 1
ATOM 7130 O O . VAL B 1 439 ? -31.219 7.949 4.574 1 63.53 439 VAL B O 1
ATOM 7133 N N . HIS B 1 440 ? -31.234 8.469 2.432 1 76.06 440 HIS B N 1
ATOM 7134 C CA . HIS B 1 440 ? -30.391 9.656 2.574 1 76.06 440 HIS B CA 1
ATOM 7135 C C . HIS B 1 440 ? -31.141 10.773 3.281 1 76.06 440 HIS B C 1
ATOM 7137 O O . HIS B 1 440 ? -32.25 11.133 2.881 1 76.06 440 HIS B O 1
ATOM 7143 N N . VAL B 1 441 ? -30.625 11.281 4.391 1 83.69 441 VAL B N 1
ATOM 7144 C CA . VAL B 1 441 ? -31.109 12.461 5.09 1 83.69 441 VAL B CA 1
ATOM 7145 C C . VAL B 1 441 ? -30.156 13.633 4.863 1 83.69 441 VAL B C 1
ATOM 7147 O O . VAL B 1 441 ? -28.984 13.555 5.195 1 83.69 441 VAL B O 1
ATOM 7150 N N . PRO B 1 442 ? -30.703 14.695 4.254 1 88.5 442 PRO B N 1
ATOM 7151 C CA . PRO B 1 442 ? -29.844 15.867 4.066 1 88.5 442 PRO B CA 1
ATOM 7152 C C . PRO B 1 442 ? -29.188 16.328 5.363 1 88.5 442 PRO B C 1
ATOM 7154 O O . PRO B 1 442 ? -29.812 16.25 6.43 1 88.5 442 PRO B O 1
ATOM 7157 N N . ILE B 1 443 ? -28.016 16.828 5.273 1 89.75 443 ILE B N 1
ATOM 7158 C CA . ILE B 1 443 ? -27.203 17.172 6.434 1 89.75 443 ILE B CA 1
ATOM 7159 C C . ILE B 1 443 ? -27.922 18.219 7.285 1 89.75 443 ILE B C 1
ATOM 7161 O O . ILE B 1 443 ? -27.969 18.094 8.508 1 89.75 443 ILE B O 1
ATOM 7165 N N . GLU B 1 444 ? -28.594 19.172 6.684 1 88.69 444 GLU B N 1
ATOM 7166 C CA . GLU B 1 444 ? -29.25 20.25 7.395 1 88.69 444 GLU B CA 1
ATOM 7167 C C . GLU B 1 444 ? -30.391 19.719 8.266 1 88.69 444 GLU B C 1
ATOM 7169 O O . GLU B 1 444 ? -30.797 20.375 9.227 1 88.69 444 GLU B O 1
ATOM 7174 N N . LYS B 1 445 ? -30.859 18.578 7.93 1 85.88 445 LYS B N 1
ATOM 7175 C CA . LYS B 1 445 ? -32.031 18.031 8.617 1 85.88 445 LYS B CA 1
ATOM 7176 C C . LYS B 1 445 ? -31.609 16.984 9.641 1 85.88 445 LYS B C 1
ATOM 7178 O O . LYS B 1 445 ? -32.438 16.406 10.336 1 85.88 445 LYS B O 1
ATOM 7183 N N . ARG B 1 446 ? -30.359 16.75 9.703 1 86.56 446 ARG B N 1
ATOM 7184 C CA . ARG B 1 446 ? -29.891 15.742 10.641 1 86.56 446 ARG B CA 1
ATOM 7185 C C . ARG B 1 446 ? -29.859 16.281 12.07 1 86.56 446 ARG B C 1
ATOM 7187 O O . ARG B 1 446 ? -29.953 17.5 12.273 1 86.56 446 ARG B O 1
ATOM 7194 N N . SER B 1 447 ? -29.812 15.305 12.969 1 79.31 447 SER B N 1
ATOM 7195 C CA . SER B 1 447 ? -29.781 15.688 14.375 1 79.31 447 SER B CA 1
ATOM 7196 C C . SER B 1 447 ? -28.516 16.484 14.703 1 79.31 447 SER B C 1
ATOM 7198 O O . SER B 1 447 ? -27.5 16.359 14.016 1 79.31 447 SER B O 1
ATOM 7200 N N . SER B 1 448 ? -28.703 17.406 15.641 1 77.75 448 SER B N 1
ATOM 7201 C CA . SER B 1 448 ? -27.594 18.281 16 1 77.75 448 SER B CA 1
ATOM 7202 C C . SER B 1 448 ? -26.891 17.781 17.25 1 77.75 448 SER B C 1
ATOM 7204 O O . SER B 1 448 ? -27.422 16.953 17.984 1 77.75 448 SER B O 1
ATOM 7206 N N . SER B 1 449 ? -25.547 18.031 17.484 1 65.88 449 SER B N 1
ATOM 7207 C CA . SER B 1 449 ? -24.719 17.656 18.625 1 65.88 449 SER B CA 1
ATOM 7208 C C . SER B 1 449 ? -25.297 18.188 19.922 1 65.88 449 SER B C 1
ATOM 7210 O O . SER B 1 449 ? -24.906 17.766 21.016 1 65.88 449 SER B O 1
ATOM 7212 N N . GLY B 1 450 ? -26.391 18.906 19.984 1 70.31 450 GLY B N 1
ATOM 7213 C CA . GLY B 1 450 ? -27.094 19.453 21.125 1 70.31 450 GLY B CA 1
ATOM 7214 C C . GLY B 1 450 ? -26.516 20.781 21.594 1 70.31 450 GLY B C 1
ATOM 7215 O O . GLY B 1 450 ? -27.25 21.656 22.062 1 70.31 450 GLY B O 1
ATOM 7216 N N . LEU B 1 451 ? -25.125 21.031 21.594 1 77.88 451 LEU B N 1
ATOM 7217 C CA . LEU B 1 451 ? -24.531 22.281 22.047 1 77.88 451 LEU B CA 1
ATOM 7218 C C . LEU B 1 451 ? -24.281 23.234 20.859 1 77.88 451 LEU B C 1
ATOM 7220 O O . LEU B 1 451 ? -23.844 22.797 19.797 1 77.88 451 LEU B O 1
ATOM 7224 N N . ASN B 1 452 ? -24.688 24.5 21.094 1 77.88 452 ASN B N 1
ATOM 7225 C CA . ASN B 1 452 ? -24.375 25.5 20.078 1 77.88 452 ASN B CA 1
ATOM 7226 C C . ASN B 1 452 ? -22.906 25.922 20.125 1 77.88 452 ASN B C 1
ATOM 7228 O O . ASN B 1 452 ? -22.156 25.469 20.984 1 77.88 452 ASN B O 1
ATOM 7232 N N . ALA B 1 453 ? -22.453 26.703 19.188 1 77.69 453 ALA B N 1
ATOM 7233 C CA . ALA B 1 453 ? -21.062 27.078 19.031 1 77.69 453 ALA B CA 1
ATOM 7234 C C . ALA B 1 453 ? -20.531 27.797 20.266 1 77.69 453 ALA B C 1
ATOM 7236 O O . ALA B 1 453 ? -19.438 27.5 20.734 1 77.69 453 ALA B O 1
ATOM 7237 N N . GLU B 1 454 ? -21.375 28.703 20.75 1 77.62 454 GLU B N 1
ATOM 7238 C CA . GLU B 1 454 ? -20.969 29.469 21.922 1 77.62 454 GLU B CA 1
ATOM 7239 C C . GLU B 1 454 ? -20.812 28.562 23.141 1 77.62 454 GLU B C 1
ATOM 7241 O O . GLU B 1 454 ? -19.875 28.719 23.922 1 77.62 454 GLU B O 1
ATOM 7246 N N . GLN B 1 455 ? -21.75 27.672 23.281 1 78.56 455 GLN B N 1
ATOM 7247 C CA . GLN B 1 455 ? -21.703 26.734 24.391 1 78.56 455 GLN B CA 1
ATOM 7248 C C . GLN B 1 455 ? -20.484 25.828 24.297 1 78.56 455 GLN B C 1
ATOM 7250 O O . GLN B 1 455 ? -19.859 25.5 25.312 1 78.56 455 GLN B O 1
ATOM 7255 N N . ARG B 1 456 ? -20.188 25.531 23.156 1 78.38 456 ARG B N 1
ATOM 7256 C CA . ARG B 1 456 ? -19.031 24.672 22.922 1 78.38 456 ARG B CA 1
ATOM 7257 C C . ARG B 1 456 ? -17.734 25.391 23.25 1 78.38 456 ARG B C 1
ATOM 7259 O O . ARG B 1 456 ? -16.828 24.828 23.875 1 78.38 456 ARG B O 1
ATOM 7266 N N . ILE B 1 457 ? -17.672 26.594 22.891 1 76.12 457 ILE B N 1
ATOM 7267 C CA . ILE B 1 457 ? -16.5 27.422 23.141 1 76.12 457 ILE B CA 1
ATOM 7268 C C . ILE B 1 457 ? -16.328 27.625 24.656 1 76.12 457 ILE B C 1
ATOM 7270 O O . ILE B 1 457 ? -15.211 27.531 25.172 1 76.12 457 ILE B O 1
ATOM 7274 N N . GLN B 1 458 ? -17.469 27.859 25.25 1 74.94 458 GLN B N 1
ATOM 7275 C CA . GLN B 1 458 ? -17.422 28.078 26.688 1 74.94 458 GLN B CA 1
ATOM 7276 C C . GLN B 1 458 ? -16.969 26.812 27.422 1 74.94 458 GLN B C 1
ATOM 7278 O O . GLN B 1 458 ? -16.234 26.891 28.406 1 74.94 458 GLN B O 1
ATOM 7283 N N . LYS B 1 459 ? -17.406 25.766 26.906 1 75.75 459 LYS B N 1
ATOM 7284 C CA . LYS B 1 459 ? -17.016 24.5 27.5 1 75.75 459 LYS B CA 1
ATOM 7285 C C . LYS B 1 459 ? -15.516 24.281 27.391 1 75.75 459 LYS B C 1
ATOM 7287 O O . LYS B 1 459 ? -14.867 23.828 28.344 1 75.75 459 LYS B O 1
ATOM 7292 N N . VAL B 1 460 ? -14.961 24.656 26.281 1 71.19 460 VAL B N 1
ATOM 7293 C CA . VAL B 1 460 ? -13.531 24.5 26.047 1 71.19 460 VAL B CA 1
ATOM 7294 C C . VAL B 1 460 ? -12.758 25.5 26.906 1 71.19 460 VAL B C 1
ATOM 7296 O O . VAL B 1 460 ? -11.727 25.141 27.484 1 71.19 460 VAL B O 1
ATOM 7299 N N . ARG B 1 461 ? -13.258 26.688 27.031 1 69.56 461 ARG B N 1
ATOM 7300 C CA . ARG B 1 461 ? -12.609 27.703 27.875 1 69.56 461 ARG B CA 1
ATOM 7301 C C . ARG B 1 461 ? -12.562 27.266 29.328 1 69.56 461 ARG B C 1
ATOM 7303 O O . ARG B 1 461 ? -11.555 27.469 30.016 1 69.56 461 ARG B O 1
ATOM 7310 N N . ARG B 1 462 ? -13.586 26.641 29.703 1 69.31 462 ARG B N 1
ATOM 7311 C CA . ARG B 1 462 ? -13.648 26.156 31.078 1 69.31 462 ARG B CA 1
ATOM 7312 C C . ARG B 1 462 ? -12.625 25.047 31.312 1 69.31 462 ARG B C 1
ATOM 7314 O O . ARG B 1 462 ? -12.023 24.969 32.375 1 69.31 462 ARG B O 1
ATOM 7321 N N . LEU B 1 463 ? -12.438 24.297 30.266 1 64.44 463 LEU B N 1
ATOM 7322 C CA . LEU B 1 463 ? -11.477 23.219 30.359 1 64.44 463 LEU B CA 1
ATOM 7323 C C . LEU B 1 463 ? -10.047 23.75 30.375 1 64.44 463 LEU B C 1
ATOM 7325 O O . LEU B 1 463 ? -9.195 23.234 31.094 1 64.44 463 LEU B O 1
ATOM 7329 N N . LEU B 1 464 ? -9.828 24.781 29.641 1 61.78 464 LEU B N 1
ATOM 7330 C CA . LEU B 1 464 ? -8.508 25.391 29.609 1 61.78 464 LEU B CA 1
ATOM 7331 C C . LEU B 1 464 ? -8.211 26.109 30.938 1 61.78 464 LEU B C 1
ATOM 7333 O O . LEU B 1 464 ? -7.078 26.094 31.406 1 61.78 464 LEU B O 1
ATOM 7337 N N . ASP B 1 465 ? -9.227 26.688 31.516 1 57.72 465 ASP B N 1
ATOM 7338 C CA . ASP B 1 465 ? -9.07 27.375 32.812 1 57.72 465 ASP B CA 1
ATOM 7339 C C . ASP B 1 465 ? -8.82 26.391 33.938 1 57.72 465 ASP B C 1
ATOM 7341 O O . ASP B 1 465 ? -8.156 26.719 34.906 1 57.72 465 ASP B O 1
ATOM 7345 N N . ARG B 1 466 ? -9.219 25.234 33.656 1 52.38 466 ARG B N 1
ATOM 7346 C CA . ARG B 1 466 ? -9.008 24.203 34.656 1 52.38 466 ARG B CA 1
ATOM 7347 C C . ARG B 1 466 ? -7.617 23.594 34.531 1 52.38 466 ARG B C 1
ATOM 7349 O O . ARG B 1 466 ? -7.148 22.906 35.438 1 52.38 466 ARG B O 1
ATOM 7356 N N . GLN B 1 467 ? -7.023 23.75 33.438 1 44.28 467 GLN B N 1
ATOM 7357 C CA . GLN B 1 467 ? -5.664 23.25 33.281 1 44.28 467 GLN B CA 1
ATOM 7358 C C . GLN B 1 467 ? -4.637 24.312 33.688 1 44.28 467 GLN B C 1
ATOM 7360 O O . GLN B 1 467 ? -4.816 25.5 33.375 1 44.28 467 GLN B O 1
#

Sequence (934 aa):
MSAVQNLSKLSRAELEAYAARLEQLLGLKRSSSRNKNSAREINFKEYGVRKIALKLAYQGWSFPSGFAAQPADFSTSSAGKLSGIAFKSVESALFYALEKVNLVPNLHWFVGSDGTCATGVSPNRPLSREKFGETWAVKGWQYARGGRTDKGVSAIGQVVSLLVRCPPPGTGTNFYDYIHLLNRELPASVRVYAWAPVADDFSARFSAYSRTYKYFVPNVFSDEGICSMVAAAKKMVGRHDFANFCKFDAETTKGNTERVILQCTVELAKDEFYRALFPRGILEFTIEGQAFLYHQVRFMIALLLEIGRGTENISLVDSLLGLDGSPRIDPRPQYVQAPEHPLVLWNIHYGENEPPWRYALERDSPWGKCSRNSTVVGILRPILLQWYADLTKVIFNGALLRRTTHGSPFCKDEGSEAANEPCAGLAPLMFTHMVDADVHVPIEKRSSSGLNAEQRIQKVRRLLDRQMSAVQNLSKLSRAELEAYAARLEQLLGLKRSSSRNKNSAREINFKEYGVRKIALKLAYQGWSFPSGFAAQPADFSTSSAGKLSGIAFKSVESALFYALEKVNLVPNLHWFVGSDGTCATGVSPNRPLSREKFGETWAVKGWQYARGGRTDKGVSAIGQVVSLLVRCPPPGTGTNFYDYIHLLNRELPASVRVYAWAPVADDFSARFSAYSRTYKYFVPNVFSDEGICSMVAAAKKMVGRHDFANFCKFDAETTKGNTERVILQCTVELAKDEFYRALFPRGILEFTIEGQAFLYHQVRFMIALLLEIGRGTENISLVDSLLGLDGSPRIDPRPQYVQAPEHPLVLWNIHYGENEPPWRYALERDSPWGKCSRNSTVVGILRPILLQWYADLTKVIFNGALLRRTTHGSPFCKDEGSEAANEPCAGLAPLMFTHMVDADVHVPIEKRSSSGLNAEQRIQKVRRLLDRQ

Nearest PDB structures (foldseek):
  9enc-assembly1_B  TM=9.045E-01  e=6.476E-28  Homo sapiens
  9enb-assembly1_B  TM=8.571E-01  e=1.368E-27  Homo sapiens
  9enc-assembly1_A  TM=8.880E-01  e=3.052E-26  Homo sapiens
  9ene-assembly1_B  TM=8.450E-01  e=5.133E-27  Homo sapiens
  9enf-assembly1_B  TM=9.011E-01  e=4.069E-26  Homo sapiens

InterPro domains:
  IPR001406 Pseudouridine synthase I, TruA [MF_00171] (50-350)
  IPR001406 Pseudouridine synthase I, TruA [PTHR11142] (33-357)
  IPR020094 Pseudouridine synthase TruA/RsuA/RluB/E/F, N-terminal [G3DSA:3.30.70.580] (40-208)
  IPR020095 Pseudouridine synthase I, TruA, C-terminal [G3DSA:3.30.70.660] (209-375)
  IPR020097 Pseudouridine synthase I, TruA, alpha/beta domain [PF01416] (232-350)
  IPR020103 Pseudouridine synthase, catalytic domain superfamily [SSF55120] (48-354)

Secondary structure (DSSP, 8-state):
--S---GGGS-HHHHHHHHHHHHHHTT----------------GGGS-EEEEEEEEEE-GGG-TT-SS--THHHHSS--TT-TT---SSHHHHHHHHHHHTTSS-----S--TTS--SSS--TTS---HHHHHHHHTTTTT--EES--PPTT-EEEEEEEEEEEEPPPTTSS-S---HHHHHHHHS-TTEEEEEEEE--TT--TTTT--EEEEEEEEE--S-HHHHHHHHHHHHHT-EEEE-GGGS---HHHHTT--EEEEEEEEEEE--SHHHHTTSTT-EEEEEEEES---TTHHHHHHHHHHHHHHTSS-THHHHHHHT-SSSPPPSSPBP-PPPPSTTEEEEEEE-GGG----EETT-TT-TTHHHHHHHHIIIIIHHHHHHHHHHHHHHHHHHHHHHHHTTT-TTS--SSSS-TT-TTTTHHHHHHGGG--SSS---GGGSPB-SS-HHHHHHHHHHHHHH-/--S---GGGS-HHHHHHHHHHHHHHTT----------------GGGS-EEEEEEEEEE-GGG-TT-SS--THHHHSS--SS-TT---SSHHHHHHHHHHHTTSS-----S--TTS--SSS--TTS---HHHHHHHHS-TTT--EES--PPTT-EEEEEEEEEEEEPPPTTSS-S---HHHHHHHHS-TTEEEEEEEE--TT--TTTT--EEEEEEEEE--S-HHHHHHHHHHHHHT-EEEE-GGGS---HHHHTT--EEEEEEEEEEE--SHHHHTTSTT-EEEEEEEES---TTHHHHHHHHHHHHHHTSS-THHHHHHHT-SSSPPPSSPBP-PPPPSTTEEEEEEE-GGG----EETT-TT-TTHHHHHHHHIIIIIHHHHHHHHHHHHHHHHHHHHHHHHTTT-TTS--SSSS-TT-TTTTHHHHHHGGG--SSS---GGGSPB-SS-HHHHHHHHHHHHHH-

pLDDT: mean 74.98, std 21.32, range [26.56, 98.75]

Organism: Cyanidioschyzon merolae (strain NIES-3377 / 10D) (NCBI:txid280699)

Radius of gyration: 30.09 Å; Cα contacts (8 Å, |Δi|>4): 1731; chains: 2; bounding box: 74×79×71 Å

Solvent-accessible surface area (backbone atoms only — not comparable to full-atom values): 49382 Å² total; per-residue (Å²): 67,52,58,67,66,66,47,84,76,45,52,53,68,52,29,30,53,49,34,49,46,50,33,50,72,68,51,50,60,71,74,72,84,64,82,70,69,76,69,78,80,79,65,67,86,81,36,51,71,44,40,33,34,38,33,31,31,36,53,15,76,69,12,81,52,8,32,55,49,45,43,71,63,45,58,55,43,54,24,77,87,39,72,80,59,76,50,36,14,51,41,49,40,49,52,49,19,38,31,75,66,57,36,37,79,74,69,38,64,44,32,44,92,81,66,52,45,64,42,84,64,53,89,84,53,73,58,51,58,68,52,37,49,45,52,59,24,22,88,84,33,67,50,30,54,43,70,77,42,52,52,25,27,23,28,61,27,37,36,34,20,30,46,28,55,31,52,56,91,82,70,85,44,78,62,73,64,56,47,60,58,36,43,72,58,31,56,93,55,40,40,48,46,31,34,22,71,46,59,86,83,62,33,32,41,79,49,39,55,29,38,32,35,36,35,61,38,72,46,34,60,50,71,66,16,48,52,41,25,36,56,42,32,53,70,60,44,39,80,43,50,43,63,62,31,40,53,93,38,58,84,51,33,74,73,48,48,63,37,41,28,77,40,40,46,63,40,69,42,80,51,63,49,48,26,18,59,27,91,73,14,23,30,32,34,39,40,28,24,54,58,73,48,43,61,21,69,34,29,52,49,27,52,38,51,36,25,20,70,62,71,40,58,59,63,53,56,34,39,46,49,30,71,79,83,43,76,45,59,70,36,38,51,53,76,72,60,38,75,39,63,41,32,28,38,52,37,63,36,27,72,92,66,52,63,69,69,43,50,64,65,43,83,80,42,86,64,45,73,64,45,37,50,47,41,42,54,64,50,47,29,56,47,48,50,48,26,51,53,29,44,40,47,28,54,48,40,50,51,46,54,55,60,47,40,61,78,40,60,44,39,51,45,76,82,55,86,78,29,80,61,34,44,53,6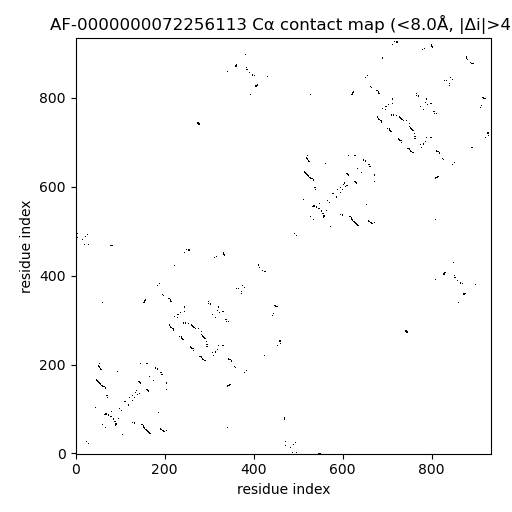4,44,41,58,56,71,58,25,90,74,54,77,53,100,63,89,70,50,52,89,74,35,64,50,79,79,53,34,65,68,55,48,35,50,53,31,50,52,52,55,70,71,98,68,52,60,66,67,65,48,82,74,45,51,52,70,52,30,29,54,48,35,48,48,50,32,50,73,68,52,48,60,70,74,73,83,65,84,71,71,75,70,78,79,78,65,67,86,78,37,52,70,44,39,33,34,38,33,32,30,36,53,15,77,69,11,79,51,8,33,55,48,45,42,69,61,47,59,54,45,57,21,76,88,36,71,82,55,76,50,36,15,52,41,49,42,49,51,49,20,39,31,74,66,56,36,35,80,74,68,36,64,45,34,42,92,81,65,52,44,66,42,86,63,52,88,86,52,74,58,52,54,70,52,36,52,44,49,59,28,19,93,85,32,65,48,31,54,43,70,78,42,51,51,25,27,23,28,60,29,39,35,35,20,31,46,30,56,30,51,56,91,84,71,85,44,78,61,73,64,56,48,61,59,37,43,71,58,30,56,93,55,38,42,49,47,30,34,20,70,47,59,87,82,63,33,32,40,78,49,40,55,29,38,32,35,35,33,60,38,72,45,33,59,50,71,68,16,49,51,42,25,36,57,41,32,52,71,60,43,38,77,44,48,43,61,63,30,41,52,94,39,56,83,51,33,73,76,49,49,64,37,40,26,77,37,39,48,63,40,69,40,77,52,63,50,48,26,17,59,26,92,73,15,24,30,32,33,40,41,26,24,55,58,74,47,44,60,21,69,33,31,53,49,26,50,37,52,37,24,21,70,61,71,40,57,60,65,52,56,35,38,46,48,30,70,79,82,44,74,44,58,70,35,37,52,53,77,70,59,37,76,41,64,41,32,28,39,52,38,63,36,28,72,94,67,52,63,69,68,42,51,66,59,44,82,79,41,86,63,47,74,65,46,39,49,46,41,40,56,65,50,48,30,56,46,48,51,48,28,51,52,29,44,38,46,28,53,48,39,49,52,46,53,54,59,46,39,62,74,44,60,48,45,53,43,77,82,56,86,80,29,80,60,28,41,53,69,45,41,56,56,71,58,24,90,74,53,77,53,100,63,89,72,50,50,89,74,35,64,52,79,77,54,33,66,67,55,47,34,50,53,32,50,52,52,54,69,70,97

Foldseek 3Di:
DPDPPPCVVDDPVRNVVVVVVVCVVLVPDDPPPPPPPPPPQDDLVQFDKFKKKWWKWFQQQLAQAFAADFLVQLLPLLFAPDPNDRRNHNVSLQVNLCCVLQQDPCPLSHQPPVRDSPPPPDSPDRPHRVCVSVVVCVVVWNKAWLDTAGRRAIARAIMIMIMTTFDHPPPPDRDDPPQLSRLVRGDLRMGTFKMFGADPPDHSHPLFQKWKKKFKDAPLFDPVLQVQLFLLQVLPAAWFQLLLQADDDLVFPVLNRIWHKHDWGWDFDPPPVQQVLHVNGMIMTMIMTRGHHHLNVQSSVLVSLCSRLVLDGSCLSCQCGVPPVDDHDWPHFDFDGHDNNRMYGYHTHSVPRDGPMDGQCDPPPPVDPVSNVCSCVSRVVSVVVVVVVVVVVSVVVVVVVPVVCPPPQCAAPPPDPVNHSNSNVVSCVVGVVGPVDPDRDYRSPHDGPPHTSNRSSVVSVVVVVVD/DPDPPPCVVDDPVRNVVVVVVVCVVLVPDDPPPPPPPVPPQDDLVQFDKFKKKWWKWFQLQLAQAFAADFLVQLLPLLFAPDPNDRRNHNVVLQVNLCCVLQQDPCPLSRQPPVRDSPPPPDSPDRPHRVCVSVVVCPVVWVKAWLDTAGRRAIARAIMIMIMTTFDHPPPPDRDDPCQLSRLVRGDLRMGTFKMFGADPPDHSHPLFQKWKKKFKDAPLFDPVLQVQLFLLQVVPAAWFQLLLQADQDLVFPVLNRIWHKHDWGWDFDPPPVQQVLHVNGMIMTMIMTRGHHHLNVQSSVLVSLCSRLVLDGSCLSCQCGVPPVDDHDWPHFDFDGHDNNRMYGYHTHNVPRDGPMDGQCDCPPPVDPVSNVCCCVSRVVSVVVVVVVVVVVSVVVVVVVPVVCPPPQLAAPPPDPVNPSNSNVVSCVVGVVGPPDPDRDYRSPHDGPPHTSNRSSVVSVVVVVVD